Protein AF-G2E6Z0-F1 (afdb_monomer)

Foldseek 3Di:
DFEFEFQADLVLLQVLQQVQLVLLVDPVLVVLLVVLLVLLQVVLVVVCVVVPVPDRPCVLLVVLVVVLCQFFVDWAKYWYAYLAPRDIDIDGRGTRNLRVLRRVLRCVLSVVLVVLCVVLVHPPCSHQNFLNLLVLLLLLLLCQLDCVSLDCLCVLDAFFGLLVLLLQLLQFFLVVCQVVCPPNRHPVQLQQDAFPCSNRAGPDQPTWTWGGNYNDIDIDGSNVSVVVSVVCCLPGNQLSSLVSSCVVSVHDSVCSQVSNQVSCCLQQVDRFRSSRLSSLSNCLNSNLSSVLVNCVVVPVNVVSVVSVLVSLLLSLLSVDDQQVLSVVVRVVLSVVSSVLSSCVSVLSSLSSSGPRSVVVVVVSSLSSNLSSQLSNQSSVLSSVLSVVSNVQSVCCCPPVVRDPPGNNVVVSNSVSSSVSSVVSSLSSVCSSLVSVCVSVVDPVSVVVNVVSVPPPPDPPSCVVRNDPPDPPPPPDPDPQWDQDPQFGIFGVPLLVVFDKDFLLVVLVVLLVVLVVLLVVLLVVLLVLLLVLLCVLCVVVVHHSLVSLLVLADDPPDFQLLVLLLVVLVVLCVVPVVQPDDSRNSSSLLSSLLSNAQADPVSLQVQLVVQLVVCCVPVVGDSVSSSVSSSVSSCCSHPVPVSSLSNSLRQLVCLQVPVCCSVCVRGDPVSSVVSNVSSVSSNVSVVSSVVSVVSNVVQDNGDMDTLRSQLSLCVVDVVLLVLLVVLCVVLVNQVVLQVQLVVCVVVRGHVDSSSSSSSSSLCLLCVVDDDPSSVVDDPVSSVVSNVSSVQSVCVSVVHHDDPDPPPVVCVPVPDDPPPPPVVVVVVVVVDDDCVVVVVVVVVPDDDDDDDDDDDDDDDDDPDVVCVVVVVVVCVVVVLLQLLVQLVVLLVVLLVVLVVVLPDDDPPVCPVPLLQPQVVVCLVPPPLCVVVPPPPCNQLLSQLQVQLSVCVVVVHDLVNSNVSSQVSLVHPVSSVVSQLVVLVSVLVVCVPLQDDPLLNQLLSQLLVCSNSVHDRDPSNVVSLVVQCVVSPPSSNSLSSLSSVCSRDPDCVSSSSVNSSNVSHRPDDNDDDDDDDDDDDDQPFDAAPDQQPDDALLSLVLCLQLRLPQSNFFFDWDPRSPDDPDDQQADFQLVLLVVLVVCVVVVVQGRQGGSNRQGNVLSVVLCVVVVHPSRHGSHSVVVSVSVVVLLVVLPVVCVLVVVDALLSSLLSSLVVRLLGANHQVQFGPCVVPGNRGHVDGPVSSSVSSVCSSVRPDPDRD

InterPro domains:
  IPR012931 TraG, N-terminal, Proteobacteria [PF07916] (3-459)
  IPR023346 Lysozyme-like domain superfamily [SSF53955] (1093-1228)

Structure (mmCIF, N/CA/C/O backbone):
data_AF-G2E6Z0-F1
#
_entry.id   AF-G2E6Z0-F1
#
loop_
_atom_site.group_PDB
_atom_site.id
_atom_site.type_symbol
_atom_site.label_atom_id
_atom_site.label_alt_id
_atom_site.label_comp_id
_atom_site.label_asym_id
_atom_site.label_entity_id
_atom_site.label_seq_id
_atom_site.pdbx_PDB_ins_code
_atom_site.Cartn_x
_atom_site.Cartn_y
_atom_site.Cartn_z
_atom_site.occupancy
_atom_site.B_iso_or_equiv
_atom_sit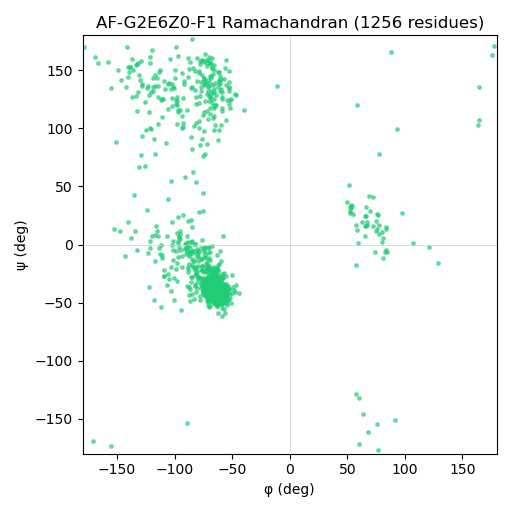e.auth_seq_id
_atom_site.auth_comp_id
_atom_site.auth_asym_id
_atom_site.auth_atom_id
_atom_site.pdbx_PDB_model_num
ATOM 1 N N . MET A 1 1 ? -54.709 -9.216 -14.611 1.00 64.19 1 MET A N 1
ATOM 2 C CA . MET A 1 1 ? -53.395 -9.670 -15.100 1.00 64.19 1 MET A CA 1
ATOM 3 C C . MET A 1 1 ? -52.428 -8.536 -14.839 1.00 64.19 1 MET A C 1
ATOM 5 O O . MET A 1 1 ? -52.782 -7.408 -15.163 1.00 64.19 1 MET A O 1
ATOM 9 N N . TRP A 1 2 ? -51.308 -8.805 -14.174 1.00 82.50 2 TRP A N 1
ATOM 10 C CA . TRP A 1 2 ? -50.326 -7.786 -13.785 1.00 82.50 2 TRP A CA 1
ATOM 11 C C . TRP A 1 2 ? -48.998 -8.072 -14.478 1.00 82.50 2 TRP A C 1
ATOM 13 O O . TRP A 1 2 ? -48.594 -9.230 -14.524 1.00 82.50 2 TRP A O 1
ATOM 23 N N . THR A 1 3 ? -48.339 -7.047 -15.016 1.00 82.56 3 THR A N 1
ATOM 24 C CA . THR A 1 3 ? -47.023 -7.178 -15.656 1.00 82.56 3 THR A CA 1
ATOM 25 C C . THR A 1 3 ? -45.925 -6.725 -14.706 1.00 82.56 3 THR A C 1
ATOM 27 O O . THR A 1 3 ? -46.051 -5.700 -14.029 1.00 82.56 3 THR A O 1
ATOM 30 N N . LEU A 1 4 ? -44.861 -7.510 -14.634 1.00 82.25 4 LEU A N 1
ATOM 31 C CA . LEU A 1 4 ? -43.691 -7.262 -13.812 1.00 82.25 4 LEU A CA 1
ATOM 32 C C . LEU A 1 4 ? -42.463 -7.299 -14.717 1.00 82.25 4 LEU A C 1
ATOM 34 O O . LEU A 1 4 ? -42.218 -8.298 -15.389 1.00 82.25 4 LEU A O 1
ATOM 38 N N . TYR A 1 5 ? -41.697 -6.213 -14.722 1.00 80.94 5 TYR A N 1
ATOM 39 C CA . TYR A 1 5 ? -40.442 -6.139 -15.466 1.00 80.94 5 TYR A CA 1
ATOM 40 C C . TYR A 1 5 ? -39.302 -6.628 -14.582 1.00 80.94 5 TYR A C 1
ATOM 42 O O . TYR A 1 5 ? -39.030 -6.005 -13.560 1.00 80.94 5 TYR A O 1
ATOM 50 N N . SER A 1 6 ? -38.665 -7.736 -14.963 1.00 76.69 6 SER A N 1
ATOM 51 C CA . SER A 1 6 ? -37.498 -8.258 -14.256 1.00 76.69 6 SER A CA 1
ATOM 52 C C . SER A 1 6 ? -36.219 -7.724 -14.875 1.00 76.69 6 SER A C 1
ATOM 54 O O . SER A 1 6 ? -35.979 -7.859 -16.075 1.00 76.69 6 SER A O 1
ATOM 56 N N . ILE A 1 7 ? -35.384 -7.126 -14.034 1.00 70.19 7 ILE A N 1
ATOM 57 C CA . ILE A 1 7 ? -34.062 -6.611 -14.411 1.00 70.19 7 ILE A CA 1
ATOM 58 C C . ILE A 1 7 ? -33.055 -7.777 -14.460 1.00 70.19 7 ILE A C 1
ATOM 60 O O . ILE A 1 7 ? -32.068 -7.750 -15.199 1.00 70.19 7 ILE A O 1
ATOM 64 N N . GLY A 1 8 ? -33.310 -8.816 -13.665 1.00 71.06 8 GLY A N 1
ATOM 65 C CA . GLY A 1 8 ? -32.490 -10.012 -13.556 1.00 71.06 8 GLY A CA 1
ATOM 66 C C . GLY A 1 8 ? -32.838 -11.146 -14.518 1.00 71.06 8 GLY A C 1
ATOM 67 O O . GLY A 1 8 ? -33.362 -10.932 -15.609 1.00 71.06 8 GLY A O 1
ATOM 68 N N . ASP A 1 9 ? -32.513 -12.375 -14.107 1.00 78.69 9 ASP A N 1
ATOM 69 C CA . ASP A 1 9 ? -32.964 -13.587 -14.794 1.00 78.69 9 ASP A CA 1
ATOM 70 C C . ASP A 1 9 ? -34.459 -13.845 -14.500 1.00 78.69 9 ASP A C 1
ATOM 72 O O . ASP A 1 9 ? -34.815 -14.170 -13.359 1.00 78.69 9 ASP A O 1
ATOM 76 N N . PRO A 1 10 ? -35.350 -13.761 -15.508 1.00 79.88 10 PRO A N 1
ATOM 77 C CA . PRO A 1 10 ? -36.779 -13.988 -15.314 1.00 79.88 10 PRO A CA 1
ATOM 78 C C . PRO A 1 10 ? -37.111 -15.427 -14.885 1.00 79.88 10 PRO A C 1
ATOM 80 O O . PRO A 1 10 ? -38.163 -15.648 -14.285 1.00 79.88 10 PRO A O 1
ATOM 83 N N . ALA A 1 11 ? -36.235 -16.408 -15.145 1.00 84.31 11 ALA A N 1
ATOM 84 C CA . ALA A 1 11 ? -36.437 -17.789 -14.701 1.00 84.31 11 ALA A CA 1
ATOM 85 C C . ALA A 1 11 ? -36.284 -17.942 -13.178 1.00 84.31 11 ALA A C 1
ATOM 87 O O . ALA A 1 11 ? -37.001 -18.725 -12.553 1.00 84.31 11 ALA A O 1
ATOM 88 N N . PHE A 1 12 ? -35.387 -17.172 -12.558 1.00 84.69 12 PHE A N 1
ATOM 89 C CA . PHE A 1 12 ? -35.241 -17.154 -11.103 1.00 84.69 12 PHE A CA 1
ATOM 90 C C . PHE A 1 12 ? -36.498 -16.592 -10.431 1.00 84.69 12 PHE A C 1
ATOM 92 O O . PHE A 1 12 ? -37.027 -17.180 -9.484 1.00 84.69 12 PHE A O 1
ATOM 99 N N . LEU A 1 13 ? -37.024 -15.486 -10.959 1.00 85.19 13 LEU A N 1
ATOM 100 C CA . LEU A 1 13 ? -38.205 -14.838 -10.401 1.00 85.19 13 LEU A CA 1
ATOM 101 C C . LEU A 1 13 ? -39.466 -15.707 -10.522 1.00 85.19 13 LEU A C 1
ATOM 103 O O . LEU A 1 13 ? -40.285 -15.748 -9.602 1.00 85.19 13 LEU A O 1
ATOM 107 N N . GLU A 1 14 ? -39.590 -16.450 -11.622 1.00 88.12 14 GLU A N 1
ATOM 108 C CA . GLU A 1 14 ? -40.631 -17.462 -11.808 1.00 88.12 14 GLU A CA 1
ATOM 109 C C . GLU A 1 14 ? -40.604 -18.509 -10.683 1.00 88.12 14 GLU A C 1
ATOM 111 O O . GLU A 1 14 ? -41.640 -18.796 -10.080 1.00 88.12 14 GLU A O 1
ATOM 116 N N . GLN A 1 15 ? -39.428 -19.056 -10.353 1.00 89.38 15 GLN A N 1
ATOM 117 C CA . GLN A 1 15 ? -39.298 -20.048 -9.280 1.00 89.38 15 GLN A CA 1
ATOM 118 C C . GLN A 1 15 ? -39.690 -19.473 -7.915 1.00 89.38 15 GLN A C 1
ATOM 120 O O . GLN A 1 15 ? -40.406 -20.128 -7.154 1.00 89.38 15 GLN A O 1
ATOM 125 N N . VAL A 1 16 ? -39.274 -18.239 -7.618 1.00 88.12 16 VAL A N 1
ATOM 126 C CA . VAL A 1 16 ? -39.626 -17.563 -6.363 1.00 88.12 16 VAL A CA 1
ATOM 127 C C . VAL A 1 16 ? -41.135 -17.343 -6.259 1.00 88.12 16 VAL A C 1
ATOM 129 O O . VAL A 1 16 ? -41.735 -17.686 -5.240 1.00 88.12 16 VAL A O 1
ATOM 132 N N . LEU A 1 17 ? -41.778 -16.810 -7.301 1.00 88.44 17 LEU A N 1
ATOM 133 C CA . LEU A 1 17 ? -43.220 -16.547 -7.282 1.00 88.44 17 LEU A CA 1
ATOM 134 C C . LEU A 1 17 ? -44.043 -17.839 -7.216 1.00 88.44 17 LEU A C 1
ATOM 136 O O . LEU A 1 17 ? -45.040 -17.880 -6.495 1.00 88.44 17 LEU A O 1
ATOM 140 N N . ASN A 1 18 ? -43.593 -18.910 -7.874 1.00 88.75 18 ASN A N 1
ATOM 141 C CA . ASN A 1 18 ? -44.190 -20.240 -7.742 1.00 88.75 18 ASN A CA 1
ATOM 142 C C . ASN A 1 18 ? -44.084 -20.779 -6.305 1.00 88.75 18 ASN A C 1
ATOM 144 O O . ASN A 1 18 ? -45.065 -21.288 -5.761 1.00 88.75 18 ASN A O 1
ATOM 148 N N . ALA A 1 19 ? -42.924 -20.632 -5.656 1.00 87.69 19 ALA A N 1
ATOM 149 C CA . ALA A 1 19 ? -42.737 -21.024 -4.258 1.00 87.69 19 ALA A CA 1
ATOM 150 C C . ALA A 1 19 ? -43.649 -20.232 -3.307 1.00 87.69 19 ALA A C 1
ATOM 152 O O . ALA A 1 19 ? -44.277 -20.806 -2.416 1.00 87.69 19 ALA A O 1
ATOM 153 N N . VAL A 1 20 ? -43.785 -18.924 -3.535 1.00 87.12 20 VAL A N 1
ATOM 154 C CA . VAL A 1 20 ? -44.699 -18.062 -2.776 1.00 87.12 20 VAL A CA 1
ATOM 155 C C . VAL A 1 20 ? -46.153 -18.498 -2.985 1.00 87.12 20 VAL A C 1
ATOM 157 O O . VAL A 1 20 ? -46.876 -18.688 -2.007 1.00 87.12 20 VAL A O 1
ATOM 160 N N . ALA A 1 21 ? -46.583 -18.725 -4.228 1.00 87.12 21 ALA A N 1
ATOM 161 C CA . ALA A 1 21 ? -47.937 -19.184 -4.540 1.00 87.12 21 ALA A CA 1
ATOM 162 C C . ALA A 1 21 ? -48.273 -20.522 -3.853 1.00 87.12 21 ALA A C 1
ATOM 164 O O . ALA A 1 21 ? -49.363 -20.673 -3.291 1.00 87.12 21 ALA A O 1
ATOM 165 N N . MET A 1 22 ? -47.322 -21.465 -3.824 1.00 86.56 22 MET A N 1
ATOM 166 C CA . MET A 1 22 ? -47.464 -22.734 -3.103 1.00 86.56 22 MET A CA 1
ATOM 167 C C . MET A 1 22 ? -47.625 -22.527 -1.593 1.00 86.56 22 MET A C 1
ATOM 169 O O . MET A 1 22 ? -48.497 -23.137 -0.975 1.00 86.56 22 MET A O 1
ATOM 173 N N . LEU A 1 23 ? -46.837 -21.633 -0.994 1.00 85.69 23 LEU A N 1
ATOM 174 C CA . LEU A 1 23 ? -46.850 -21.406 0.450 1.00 85.69 23 LEU A CA 1
ATOM 175 C C . LEU A 1 23 ? -48.152 -20.743 0.931 1.00 85.69 23 LEU A C 1
ATOM 177 O O . LEU A 1 23 ? -48.728 -21.170 1.928 1.00 85.69 23 LEU A O 1
ATOM 181 N N . PHE A 1 24 ? -48.683 -19.776 0.176 1.00 83.75 24 PHE A N 1
ATOM 182 C CA . PHE A 1 24 ? -50.005 -19.179 0.429 1.00 83.75 24 PHE A CA 1
ATOM 183 C C . PHE A 1 24 ? -51.179 -20.115 0.077 1.00 83.75 24 PHE A C 1
ATOM 185 O O . PHE A 1 24 ? -52.331 -19.830 0.411 1.00 83.75 24 PHE A O 1
ATOM 192 N N . GLY A 1 25 ? -50.918 -21.224 -0.621 1.00 79.94 25 GLY A N 1
ATOM 193 C CA . GLY A 1 25 ? -51.887 -22.289 -0.879 1.00 79.94 25 GLY A CA 1
ATOM 194 C C . GLY A 1 25 ? -52.025 -23.305 0.258 1.00 79.94 25 GLY A C 1
ATOM 195 O O . GLY A 1 25 ? -52.993 -24.060 0.253 1.00 79.94 25 GLY A O 1
ATOM 196 N N . ALA A 1 26 ? -51.096 -23.332 1.218 1.00 85.56 26 ALA A N 1
ATOM 197 C CA . ALA A 1 26 ? -51.071 -24.327 2.284 1.00 85.56 26 ALA A CA 1
ATOM 198 C C . ALA A 1 26 ? -51.949 -23.938 3.490 1.00 85.56 26 ALA A C 1
ATOM 200 O O . ALA A 1 26 ? -51.842 -22.836 4.029 1.00 85.56 26 ALA A O 1
ATOM 201 N N . ASP A 1 27 ? -52.739 -24.886 4.008 1.00 79.75 27 ASP A N 1
ATOM 202 C CA . ASP A 1 27 ? -53.566 -24.688 5.215 1.00 79.75 27 ASP A CA 1
ATOM 203 C C . ASP A 1 27 ? -52.736 -24.340 6.465 1.00 79.75 27 ASP A C 1
ATOM 205 O O . ASP A 1 27 ? -53.200 -23.647 7.377 1.00 79.75 27 ASP A O 1
ATOM 209 N N . SER A 1 28 ? -51.483 -24.803 6.517 1.00 84.12 28 SER A N 1
ATOM 210 C CA . SER A 1 28 ? -50.526 -24.473 7.578 1.00 84.12 28 SER A CA 1
ATOM 211 C C . SER A 1 28 ? -50.201 -22.979 7.627 1.00 84.12 28 SER A C 1
ATOM 213 O O . SER A 1 28 ? -49.977 -22.439 8.711 1.00 84.12 28 SER A O 1
ATOM 215 N N . PHE A 1 29 ? -50.237 -22.291 6.486 1.00 84.25 29 PHE A N 1
ATOM 216 C CA . PHE A 1 29 ? -49.944 -20.867 6.407 1.00 84.25 29 PHE A CA 1
ATOM 217 C C . PHE A 1 29 ? -51.067 -20.008 7.002 1.00 84.25 29 PHE A C 1
ATOM 219 O O . PHE A 1 29 ? -50.801 -19.050 7.727 1.00 84.25 29 PHE A O 1
ATOM 226 N N . VAL A 1 30 ? -52.332 -20.393 6.802 1.00 84.25 30 VAL A N 1
ATOM 227 C CA . VAL A 1 30 ? -53.477 -19.721 7.445 1.00 84.25 30 VAL A CA 1
ATOM 228 C C . VAL A 1 30 ? -53.376 -19.823 8.973 1.00 84.25 30 VAL A C 1
ATOM 230 O O . VAL A 1 30 ? -53.622 -18.847 9.683 1.00 84.25 30 VAL A O 1
ATOM 233 N N . ARG A 1 31 ? -52.935 -20.978 9.496 1.00 86.88 31 ARG A N 1
ATOM 234 C CA . ARG A 1 31 ? -52.672 -21.158 10.937 1.00 86.88 31 ARG A CA 1
ATOM 235 C C . ARG A 1 31 ? -51.511 -20.291 11.420 1.00 86.88 31 ARG A C 1
ATOM 237 O O . ARG A 1 31 ? -51.612 -19.695 12.488 1.00 86.88 31 ARG A O 1
ATOM 244 N N . PHE A 1 32 ? -50.442 -20.191 10.631 1.00 86.94 32 PHE A N 1
ATOM 245 C CA . PHE A 1 32 ? -49.293 -19.337 10.933 1.00 86.94 32 PHE A CA 1
ATOM 246 C C . PHE A 1 32 ? -49.691 -17.859 11.062 1.00 86.94 32 PHE A C 1
ATOM 248 O O . PHE A 1 32 ? -49.356 -17.213 12.054 1.00 86.94 32 PHE A O 1
ATOM 255 N N . VAL A 1 33 ? -50.493 -17.337 10.131 1.00 87.19 33 VAL A N 1
ATOM 256 C CA . VAL A 1 33 ? -51.030 -15.969 10.230 1.00 87.19 33 VAL A CA 1
ATOM 257 C C . VAL A 1 33 ? -51.982 -15.822 11.424 1.00 87.19 33 VAL A C 1
ATOM 259 O O . VAL A 1 33 ? -51.942 -14.808 12.123 1.00 87.19 33 VAL A O 1
ATOM 262 N N . GLY A 1 34 ? -52.798 -16.840 11.716 1.00 86.94 34 GLY A N 1
ATOM 263 C CA . GLY A 1 34 ? -53.671 -16.864 12.894 1.00 86.94 34 GLY A CA 1
ATOM 264 C C . GLY A 1 34 ? -52.910 -16.721 14.219 1.00 86.94 34 GLY A C 1
ATOM 265 O O . GLY A 1 34 ? -53.348 -15.985 15.104 1.00 86.94 34 GLY A O 1
ATOM 266 N N . ILE A 1 35 ? -51.732 -17.344 14.335 1.00 89.00 35 ILE A N 1
ATOM 267 C CA . ILE A 1 35 ? -50.822 -17.152 15.478 1.00 89.00 35 ILE A CA 1
ATOM 268 C C . ILE A 1 35 ? -50.348 -15.694 15.549 1.00 89.00 35 ILE A C 1
ATOM 270 O O . ILE A 1 35 ? -50.315 -15.116 16.634 1.00 89.00 35 ILE A O 1
ATOM 274 N N . GLY A 1 36 ? -50.049 -15.070 14.407 1.00 87.12 36 GLY A N 1
ATOM 275 C CA . GLY A 1 36 ? -49.697 -13.649 14.332 1.00 87.12 36 GLY A CA 1
ATOM 276 C C . GLY A 1 36 ? -50.788 -12.734 14.896 1.00 87.12 36 GLY A C 1
ATOM 277 O O . GLY A 1 36 ? -50.489 -11.864 15.710 1.00 87.12 36 GLY A O 1
ATOM 278 N N . PHE A 1 37 ? -52.060 -12.979 14.562 1.00 89.38 37 PHE A N 1
ATOM 279 C CA . PHE A 1 37 ? -53.188 -12.212 15.113 1.00 89.38 37 PHE A CA 1
ATOM 280 C C . PHE A 1 37 ? -53.368 -12.427 16.621 1.00 89.38 37 PHE A C 1
ATOM 282 O O . PHE A 1 37 ? -53.699 -11.486 17.350 1.00 89.38 37 PHE A O 1
ATOM 289 N N . LEU A 1 38 ? -53.115 -13.644 17.111 1.00 89.62 38 LEU A N 1
ATOM 290 C CA . LEU A 1 38 ? -53.145 -13.947 18.541 1.00 89.62 38 LEU A CA 1
ATOM 291 C C . LEU A 1 38 ? -52.044 -13.184 19.292 1.00 89.62 38 LEU A C 1
ATOM 293 O O . LEU A 1 38 ? -52.326 -12.523 20.291 1.00 89.62 38 LEU A O 1
ATOM 297 N N . ILE A 1 39 ? -50.814 -13.194 18.772 1.00 89.56 39 ILE A N 1
ATOM 298 C CA . ILE A 1 39 ? -49.686 -12.440 19.337 1.00 89.56 39 ILE A CA 1
ATOM 299 C C . ILE A 1 39 ? -49.953 -10.931 19.271 1.00 89.56 39 ILE A C 1
ATOM 301 O O . ILE A 1 39 ? -49.763 -10.234 20.266 1.00 89.56 39 ILE A O 1
ATOM 305 N N . GLY A 1 40 ? -50.455 -10.420 18.143 1.00 85.81 40 GLY A N 1
ATOM 306 C CA . GLY A 1 40 ? -50.828 -9.011 17.993 1.00 85.81 40 GLY A CA 1
ATOM 307 C C . GLY A 1 40 ? -51.867 -8.568 19.026 1.00 85.81 40 GLY A C 1
ATOM 308 O O . GLY A 1 40 ? -51.748 -7.493 19.615 1.00 85.81 40 GLY A O 1
ATOM 309 N N . THR A 1 41 ? -52.841 -9.432 19.326 1.00 86.06 41 THR A N 1
ATOM 310 C CA . THR A 1 41 ? -53.843 -9.178 20.372 1.00 86.06 41 THR A CA 1
ATOM 311 C C . THR A 1 41 ? -53.198 -9.093 21.759 1.00 86.06 41 THR A C 1
ATOM 313 O O . THR A 1 41 ? -53.505 -8.174 22.520 1.00 86.06 41 THR A O 1
ATOM 316 N N . LEU A 1 42 ? -52.265 -9.999 22.078 1.00 86.50 42 LEU A N 1
ATOM 317 C CA . LEU A 1 42 ? -51.532 -9.997 23.351 1.00 86.50 42 LEU A CA 1
ATOM 318 C C . LEU A 1 42 ? -50.651 -8.751 23.518 1.00 86.50 42 LEU A C 1
ATOM 320 O O . LEU A 1 42 ? -50.643 -8.153 24.593 1.00 86.50 42 LEU A O 1
ATOM 324 N N . ILE A 1 43 ? -49.956 -8.321 22.460 1.00 85.38 43 ILE A N 1
ATOM 325 C CA . ILE A 1 43 ? -49.115 -7.114 22.481 1.00 85.38 43 ILE A CA 1
ATOM 326 C C . ILE A 1 43 ? -49.964 -5.873 22.777 1.00 85.38 43 ILE A C 1
ATOM 328 O O . ILE A 1 43 ? -49.604 -5.076 23.643 1.00 85.38 43 ILE A O 1
ATOM 332 N N . ILE A 1 44 ? -51.108 -5.717 22.103 1.00 82.81 44 ILE A N 1
ATOM 333 C CA . ILE A 1 44 ? -52.009 -4.574 22.322 1.00 82.81 44 ILE A CA 1
ATOM 334 C C . ILE A 1 44 ? -52.600 -4.607 23.739 1.00 82.81 44 ILE A C 1
ATOM 336 O O . ILE A 1 44 ? -52.702 -3.560 24.381 1.00 82.81 44 ILE A O 1
ATOM 340 N N . ALA A 1 45 ? -52.949 -5.791 24.252 1.00 80.94 45 ALA A N 1
ATOM 341 C CA . ALA A 1 45 ? -53.438 -5.949 25.620 1.00 80.94 45 ALA A CA 1
ATOM 342 C C . ALA A 1 45 ? -52.374 -5.551 26.661 1.00 80.94 45 ALA A C 1
ATOM 344 O O . ALA A 1 45 ? -52.673 -4.814 27.601 1.00 80.94 45 ALA A O 1
ATOM 345 N N . PHE A 1 46 ? -51.121 -5.974 26.466 1.00 82.19 46 PHE A N 1
ATOM 346 C CA . PHE A 1 46 ? -50.007 -5.655 27.362 1.00 82.19 46 PHE A CA 1
ATOM 347 C C . PHE A 1 46 ? -49.612 -4.170 27.311 1.00 82.19 46 PHE A C 1
ATOM 349 O O . PHE A 1 46 ? -49.398 -3.547 28.348 1.00 82.19 46 PHE A O 1
ATOM 356 N N . GLN A 1 47 ? -49.591 -3.561 26.121 1.00 78.69 47 GLN A N 1
ATOM 357 C CA . GLN A 1 47 ? -49.360 -2.119 25.968 1.00 78.69 47 GLN A CA 1
ATOM 358 C C . GLN A 1 47 ? -50.472 -1.284 26.615 1.00 78.69 47 GLN A C 1
ATOM 360 O O . GLN A 1 47 ? -50.181 -0.274 27.254 1.00 78.69 47 GLN A O 1
ATOM 365 N N . GLY A 1 48 ? -51.731 -1.723 26.506 1.00 74.06 48 GLY A N 1
ATOM 366 C CA . GLY A 1 48 ? -52.861 -1.088 27.186 1.00 74.06 48 GLY A CA 1
ATOM 367 C C . GLY A 1 48 ? -52.739 -1.129 28.714 1.00 74.06 48 GLY A C 1
ATOM 368 O O . GLY A 1 48 ? -53.069 -0.150 29.380 1.00 74.06 48 GLY A O 1
ATOM 369 N N . LEU A 1 49 ? -52.204 -2.223 29.267 1.00 79.88 49 LEU A N 1
ATOM 370 C CA . LEU A 1 49 ? -51.888 -2.359 30.695 1.00 79.88 49 LEU A CA 1
ATOM 371 C C . LEU A 1 49 ? -50.762 -1.411 31.137 1.00 79.88 49 LEU A C 1
ATOM 373 O O . LEU A 1 49 ? -50.914 -0.712 32.136 1.00 79.88 49 LEU A O 1
ATOM 377 N N . LEU A 1 50 ? -49.665 -1.339 30.376 1.00 77.81 50 LEU A N 1
ATOM 378 C CA . LEU A 1 50 ? -48.516 -0.477 30.693 1.00 77.81 50 LEU A CA 1
ATOM 379 C C . LEU A 1 50 ? -48.825 1.024 30.585 1.00 77.81 50 LEU A C 1
ATOM 381 O O . LEU A 1 50 ? -48.227 1.824 31.297 1.00 77.81 50 LEU A O 1
ATOM 385 N N . GLN A 1 51 ? -49.770 1.419 29.730 1.00 75.44 51 GLN A N 1
ATOM 386 C CA . GLN A 1 51 ? -50.192 2.816 29.554 1.00 75.44 51 GLN A CA 1
ATOM 387 C C . GLN A 1 51 ? -51.321 3.238 30.517 1.00 75.44 51 GLN A C 1
ATOM 389 O O . GLN A 1 51 ? -52.030 4.212 30.267 1.00 75.44 51 GLN A O 1
ATOM 394 N N . GLY A 1 52 ? -51.509 2.513 31.626 1.00 64.50 52 GLY A N 1
ATOM 395 C CA . GLY A 1 52 ? -52.460 2.885 32.679 1.00 64.50 52 GLY A CA 1
ATOM 396 C C . GLY A 1 52 ? -53.928 2.601 32.346 1.00 64.50 52 GLY A C 1
ATOM 397 O O . GLY A 1 52 ? -54.808 3.267 32.884 1.00 64.50 52 GLY A O 1
ATOM 398 N N . ALA A 1 53 ? -54.200 1.636 31.459 1.00 62.44 53 ALA A N 1
ATOM 399 C CA . ALA A 1 53 ? -55.537 1.136 31.111 1.00 62.44 53 ALA A CA 1
ATOM 400 C C . ALA A 1 53 ? -56.540 2.181 30.575 1.00 62.44 53 ALA A C 1
ATOM 402 O O . ALA A 1 53 ? -57.739 1.910 30.531 1.00 62.44 53 ALA A O 1
ATOM 403 N N . GLN A 1 54 ? -56.086 3.359 30.129 1.00 60.50 54 GLN A N 1
ATOM 404 C CA . GLN A 1 54 ? -57.008 4.436 29.751 1.00 60.50 54 GLN A CA 1
ATOM 405 C C . GLN A 1 54 ? -57.727 4.199 28.411 1.00 60.50 54 GLN A C 1
ATOM 407 O O . GLN A 1 54 ? -58.866 4.632 28.274 1.00 60.50 54 GLN A O 1
ATOM 412 N N . THR A 1 55 ? -57.135 3.476 27.444 1.00 59.62 55 THR A N 1
ATOM 413 C CA . THR A 1 55 ? -57.841 2.986 26.236 1.00 59.62 55 THR A CA 1
ATOM 414 C C . THR A 1 55 ? -57.167 1.738 25.643 1.00 59.62 55 THR A C 1
ATOM 416 O O . THR A 1 55 ? -55.951 1.713 25.466 1.00 59.62 55 THR A O 1
ATOM 419 N N . ILE A 1 56 ? -57.938 0.708 25.270 1.00 64.56 56 ILE A N 1
ATOM 420 C CA . ILE A 1 56 ? -57.433 -0.421 24.465 1.00 64.56 56 ILE A CA 1
ATOM 421 C C . ILE A 1 56 ? -57.780 -0.158 22.995 1.00 64.56 56 ILE A C 1
ATOM 423 O O . ILE A 1 56 ? -58.950 -0.119 22.612 1.00 64.56 56 ILE A O 1
ATOM 427 N N . ARG A 1 57 ? -56.771 0.044 22.138 1.00 67.88 57 ARG A N 1
ATOM 428 C CA . ARG A 1 57 ? -56.961 0.424 20.723 1.00 67.88 57 ARG A CA 1
ATOM 429 C C . ARG A 1 57 ? -57.219 -0.790 19.813 1.00 67.88 57 ARG A C 1
ATOM 431 O O . ARG A 1 57 ? -56.475 -1.017 18.861 1.00 67.88 57 ARG A O 1
ATOM 438 N N . PHE A 1 58 ? -58.314 -1.523 20.039 1.00 72.56 58 PHE A N 1
ATOM 439 C CA . PHE A 1 58 ? -58.733 -2.662 19.190 1.00 72.56 58 PHE A CA 1
ATOM 440 C C . PHE A 1 58 ? -58.938 -2.296 17.710 1.00 72.56 58 PHE A C 1
ATOM 442 O O . PHE A 1 58 ? -58.769 -3.137 16.828 1.00 72.56 58 PHE A O 1
ATOM 449 N N . GLN A 1 59 ? -59.220 -1.021 17.430 1.00 79.31 59 GLN A N 1
ATOM 450 C CA . GLN A 1 59 ? -59.277 -0.453 16.080 1.00 79.31 59 GLN A CA 1
ATOM 451 C C . GLN A 1 59 ? -58.048 -0.801 15.218 1.00 79.31 59 GLN A C 1
ATOM 453 O O . GLN A 1 59 ? -58.197 -1.086 14.034 1.00 79.31 59 GLN A O 1
ATOM 458 N N . GLY A 1 60 ? -56.843 -0.855 15.801 1.00 76.69 60 GLY A N 1
ATOM 459 C CA . GLY A 1 60 ? -55.620 -1.184 15.059 1.00 76.69 60 GLY A CA 1
ATOM 460 C C . GLY A 1 60 ? -55.568 -2.635 14.570 1.00 76.69 60 GLY A C 1
ATOM 461 O O . GLY A 1 60 ? -54.988 -2.918 13.522 1.00 76.69 60 GLY A O 1
ATOM 462 N N . LEU A 1 61 ? -56.215 -3.549 15.294 1.00 81.44 61 LEU A N 1
ATOM 463 C CA . LEU A 1 61 ? -56.266 -4.969 14.949 1.00 81.44 61 LEU A CA 1
ATOM 464 C C . LEU A 1 61 ? -57.347 -5.249 13.892 1.00 81.44 61 LEU A C 1
ATOM 466 O O . LEU A 1 61 ? -57.115 -6.034 12.977 1.00 81.44 61 LEU A O 1
ATOM 470 N N . LEU A 1 62 ? -58.470 -4.520 13.940 1.00 85.44 62 LEU A N 1
ATOM 471 C CA . LEU A 1 62 ? -59.486 -4.532 12.880 1.00 85.44 62 LEU A CA 1
ATOM 472 C C . LEU A 1 62 ? -58.906 -4.050 11.539 1.00 85.44 62 LEU A C 1
ATOM 474 O O . LEU A 1 62 ? -59.085 -4.706 10.517 1.00 85.44 62 LEU A O 1
ATOM 478 N N . VAL A 1 63 ? -58.163 -2.937 11.547 1.00 86.31 63 VAL A N 1
ATOM 479 C CA . VAL A 1 63 ? -57.487 -2.414 10.345 1.00 86.31 63 VAL A CA 1
ATOM 480 C C . VAL A 1 63 ? -56.498 -3.438 9.783 1.00 86.31 63 VAL A C 1
ATOM 482 O O . VAL A 1 63 ? -56.459 -3.663 8.577 1.00 86.31 63 VAL A O 1
ATOM 485 N N . SER A 1 64 ? -55.751 -4.113 10.656 1.00 84.94 64 SER A N 1
ATOM 486 C CA . SER A 1 64 ? -54.803 -5.163 10.269 1.00 84.94 64 SER A CA 1
ATOM 487 C C . SER A 1 64 ? -55.494 -6.379 9.643 1.00 84.94 64 SER A C 1
ATOM 489 O O . SER A 1 64 ? -55.029 -6.909 8.637 1.00 84.94 64 SER A O 1
ATOM 491 N N . PHE A 1 65 ? -56.644 -6.788 10.183 1.00 87.94 65 PHE A N 1
ATOM 492 C CA . PHE A 1 65 ? -57.449 -7.878 9.630 1.00 87.94 65 PHE A CA 1
ATOM 493 C C . PHE A 1 65 ? -58.015 -7.546 8.244 1.00 87.94 65 PHE A C 1
ATOM 495 O O . PHE A 1 65 ? -57.948 -8.373 7.331 1.00 87.94 65 PHE A O 1
ATOM 502 N N . ILE A 1 66 ? -58.522 -6.323 8.065 1.00 89.44 66 ILE A N 1
ATOM 503 C CA . ILE A 1 66 ? -59.016 -5.840 6.769 1.00 89.44 66 ILE A CA 1
ATOM 504 C C . ILE A 1 66 ? -57.871 -5.793 5.748 1.00 89.44 66 ILE A C 1
ATOM 506 O O . ILE A 1 66 ? -58.029 -6.293 4.636 1.00 89.44 66 ILE A O 1
ATOM 510 N N . LEU A 1 67 ? -56.706 -5.256 6.128 1.00 86.94 67 LEU A N 1
ATOM 511 C CA . LEU A 1 67 ? -55.527 -5.189 5.258 1.00 86.94 67 LEU A CA 1
ATOM 512 C C . LEU A 1 67 ? -55.032 -6.575 4.840 1.00 86.94 67 LEU A C 1
ATOM 514 O O . LEU A 1 67 ? -54.770 -6.793 3.659 1.00 86.94 67 LEU A O 1
ATOM 518 N N . TYR A 1 68 ? -54.947 -7.522 5.778 1.00 88.75 68 TYR A N 1
ATOM 519 C CA . TYR A 1 68 ? -54.578 -8.901 5.464 1.00 88.75 68 TYR A CA 1
ATOM 520 C C . TYR A 1 68 ? -55.568 -9.538 4.479 1.00 88.75 68 TYR A C 1
ATOM 522 O O . TYR A 1 68 ? -55.161 -10.102 3.461 1.00 88.75 68 TYR A O 1
ATOM 530 N N . SER A 1 69 ? -56.867 -9.386 4.749 1.00 88.00 69 SER A N 1
ATOM 531 C CA . SER A 1 69 ? -57.934 -9.955 3.923 1.00 88.00 69 SER A CA 1
ATOM 532 C C . SER A 1 69 ? -57.948 -9.375 2.508 1.00 88.00 69 SER A C 1
ATOM 534 O O . SER A 1 69 ? -58.249 -10.082 1.553 1.00 88.00 69 SER A O 1
ATOM 536 N N . LEU A 1 70 ? -57.597 -8.098 2.353 1.00 89.25 70 LEU A N 1
ATOM 537 C CA . LEU A 1 70 ? -57.593 -7.426 1.058 1.00 89.25 70 LEU A CA 1
ATOM 538 C C . LEU A 1 70 ? -56.325 -7.722 0.246 1.00 89.25 70 LEU A C 1
ATOM 540 O O . LEU A 1 70 ? -56.421 -7.934 -0.958 1.00 89.25 70 LEU A O 1
ATOM 544 N N . LEU A 1 71 ? -55.146 -7.755 0.878 1.00 86.06 71 LEU A N 1
ATOM 545 C CA . LEU A 1 71 ? -53.880 -7.952 0.163 1.00 86.06 71 LEU A CA 1
ATOM 546 C C . LEU A 1 71 ? -53.516 -9.428 -0.045 1.00 86.06 71 LEU A C 1
ATOM 548 O O . LEU A 1 71 ? -52.962 -9.763 -1.085 1.00 86.06 71 LEU A O 1
ATOM 552 N N . PHE A 1 72 ? -53.767 -10.316 0.914 1.00 86.94 72 PHE A N 1
ATOM 553 C CA . PHE A 1 72 ? -53.138 -11.647 0.908 1.00 86.94 72 PHE A CA 1
ATOM 554 C C . PHE A 1 72 ? -54.096 -12.811 0.634 1.00 86.94 72 PHE A C 1
ATOM 556 O O . PHE A 1 72 ? -53.634 -13.920 0.376 1.00 86.94 72 PHE A O 1
ATOM 563 N N . VAL A 1 73 ? -55.410 -12.575 0.656 1.00 84.94 73 VAL A N 1
ATOM 564 C CA . VAL A 1 73 ? -56.429 -13.594 0.347 1.00 84.94 73 VAL A CA 1
ATOM 565 C C . VAL A 1 73 ? -56.741 -13.695 -1.156 1.00 84.94 73 VAL A C 1
ATOM 567 O O . VAL A 1 73 ? -56.751 -14.817 -1.668 1.00 84.94 73 VAL A O 1
ATOM 570 N N . PRO A 1 74 ? -56.992 -12.597 -1.903 1.00 89.31 74 PRO A N 1
ATOM 571 C CA . PRO A 1 74 ? -57.240 -12.701 -3.340 1.00 89.31 74 PRO A CA 1
ATOM 572 C C . PRO A 1 74 ? -55.965 -13.093 -4.099 1.00 89.31 74 PRO A C 1
ATOM 574 O O . PRO A 1 74 ? -54.887 -12.555 -3.843 1.00 89.31 74 PRO A O 1
ATOM 577 N N . LYS A 1 75 ? -56.100 -14.019 -5.057 1.00 87.69 75 LYS A N 1
ATOM 578 C CA . LYS A 1 75 ? -55.005 -14.535 -5.895 1.00 87.69 75 LYS A CA 1
ATOM 579 C C . LYS A 1 75 ? -55.145 -14.039 -7.336 1.00 87.69 75 LYS A C 1
ATOM 581 O O . LYS A 1 75 ? -56.257 -13.976 -7.858 1.00 87.69 75 LYS A O 1
ATOM 586 N N . VAL A 1 76 ? -54.029 -13.700 -7.975 1.00 90.38 76 VAL A N 1
ATOM 587 C CA . VAL A 1 76 ? -53.951 -13.157 -9.339 1.00 90.38 76 VAL A CA 1
ATOM 588 C C . VAL A 1 76 ? -52.808 -13.795 -10.134 1.00 90.38 76 VAL A C 1
ATOM 590 O O . VAL A 1 76 ? -51.861 -14.324 -9.556 1.00 90.38 76 VAL A O 1
ATOM 593 N N . SER A 1 77 ? -52.891 -13.718 -11.463 1.00 89.06 77 SER A N 1
ATOM 594 C CA . SER A 1 77 ? -51.815 -14.122 -12.379 1.00 89.06 77 SER A CA 1
ATOM 595 C C . SER A 1 77 ? -50.901 -12.941 -12.727 1.00 89.06 77 SER A C 1
ATOM 597 O O . SER A 1 77 ? -51.390 -11.830 -12.997 1.00 89.06 77 SER A O 1
ATOM 599 N N . VAL A 1 78 ? -49.591 -13.199 -12.744 1.00 88.25 78 VAL A N 1
ATOM 600 C CA . VAL A 1 78 ? -48.518 -12.230 -13.015 1.00 88.25 78 VAL A CA 1
ATOM 601 C C . VAL A 1 78 ? -47.711 -12.673 -14.236 1.00 88.25 78 VAL A C 1
ATOM 603 O O . VAL A 1 78 ? -47.273 -13.819 -14.311 1.00 88.25 78 VAL A O 1
ATOM 606 N N . THR A 1 79 ? -47.492 -11.756 -15.176 1.00 88.75 79 THR A N 1
ATOM 607 C CA . THR A 1 79 ? -46.588 -11.934 -16.318 1.00 88.75 79 THR A CA 1
ATOM 608 C C . THR A 1 79 ? -45.258 -11.258 -16.010 1.00 88.75 79 THR A C 1
ATOM 610 O O . THR A 1 79 ? -45.234 -10.070 -15.704 1.00 88.75 79 THR A O 1
ATOM 613 N N . ILE A 1 80 ? -44.165 -12.006 -16.093 1.00 85.06 80 ILE A N 1
ATOM 614 C CA . ILE A 1 80 ? -42.791 -11.548 -15.905 1.00 85.06 80 ILE A CA 1
ATOM 615 C C . ILE A 1 80 ? -42.176 -11.315 -17.281 1.00 85.06 80 ILE A C 1
ATOM 617 O O . ILE A 1 80 ? -42.082 -12.252 -18.072 1.00 85.06 80 ILE A O 1
ATOM 621 N N . GLU A 1 81 ? -41.729 -10.096 -17.553 1.00 82.62 81 GLU A N 1
ATOM 622 C CA . GLU A 1 81 ? -41.012 -9.730 -18.775 1.00 82.62 81 GLU A CA 1
ATOM 623 C C . GLU A 1 81 ? -39.561 -9.390 -18.433 1.00 82.62 81 GLU A C 1
ATOM 625 O O . GLU A 1 81 ? -39.297 -8.541 -17.584 1.00 82.62 81 GLU A O 1
ATOM 630 N N . GLY A 1 82 ? -38.601 -10.067 -19.066 1.00 76.19 82 GLY A N 1
ATOM 631 C CA . GLY A 1 82 ? -37.182 -9.763 -18.878 1.00 76.19 82 GLY A CA 1
ATOM 632 C C . GLY A 1 82 ? -36.789 -8.465 -19.587 1.00 76.19 82 GLY A C 1
ATOM 633 O O . GLY A 1 82 ? -36.922 -8.374 -20.806 1.00 76.19 82 GLY A O 1
ATOM 634 N N . ALA A 1 83 ? -36.239 -7.500 -18.847 1.00 65.81 83 ALA A N 1
ATOM 635 C CA . ALA A 1 83 ? -35.851 -6.179 -19.350 1.00 65.81 83 ALA A CA 1
ATOM 636 C C . ALA A 1 83 ? -34.771 -6.233 -20.448 1.00 65.81 83 ALA A C 1
ATOM 638 O O . ALA A 1 83 ? -34.760 -5.380 -21.329 1.00 65.81 83 ALA A O 1
ATOM 639 N N . TYR A 1 84 ? -33.897 -7.248 -20.414 1.00 62.00 84 TYR A N 1
ATOM 640 C CA . TYR A 1 84 ? -32.778 -7.415 -21.355 1.00 62.00 84 TYR A CA 1
ATOM 641 C C . TYR A 1 84 ? -32.960 -8.573 -22.347 1.00 62.00 84 TYR A C 1
ATOM 643 O O . TYR A 1 84 ? -32.351 -8.574 -23.411 1.00 62.00 84 TYR A O 1
ATOM 651 N N . SER A 1 85 ? -33.730 -9.603 -21.983 1.00 63.59 85 SER A N 1
ATOM 652 C CA . SER A 1 85 ? -33.863 -10.838 -22.772 1.00 63.59 85 SER A CA 1
ATOM 653 C C . SER A 1 85 ? -35.110 -10.869 -23.656 1.00 63.59 85 SER A C 1
ATOM 655 O O . SER A 1 85 ? -35.206 -11.730 -24.527 1.00 63.59 85 SER A O 1
ATOM 657 N N . GLY A 1 86 ? -36.096 -9.996 -23.405 1.00 62.84 86 GLY A N 1
ATOM 658 C CA . GLY A 1 86 ? -37.384 -9.993 -24.109 1.00 62.84 86 GLY A CA 1
ATOM 659 C C . GLY A 1 86 ? -38.244 -11.244 -23.870 1.00 62.84 86 GLY A C 1
ATOM 660 O O . GLY A 1 86 ? -39.273 -11.421 -24.517 1.00 62.84 86 GLY A O 1
ATOM 661 N N . SER A 1 87 ? -37.842 -12.135 -22.958 1.00 73.19 87 SER A N 1
ATOM 662 C CA . SER A 1 87 ? -38.581 -13.359 -22.643 1.00 73.19 87 SER A CA 1
ATOM 663 C C . SER A 1 87 ? -39.723 -13.070 -21.669 1.00 73.19 87 SER A C 1
ATOM 665 O O . SER A 1 87 ? -39.469 -12.532 -20.588 1.00 73.19 87 SER A O 1
ATOM 667 N N . ALA A 1 88 ? -40.945 -13.484 -22.015 1.00 80.81 88 ALA A N 1
ATOM 668 C CA . ALA A 1 88 ? -42.122 -13.386 -21.155 1.00 80.81 88 ALA A CA 1
ATOM 669 C C . ALA A 1 88 ? -42.471 -14.747 -20.524 1.00 80.81 88 ALA A C 1
ATOM 671 O O . ALA A 1 88 ? -42.510 -15.765 -21.218 1.00 80.81 88 ALA A O 1
ATOM 672 N N . ARG A 1 89 ? -42.742 -14.770 -19.215 1.00 85.19 89 ARG A N 1
ATOM 673 C CA . ARG A 1 89 ? -43.168 -15.959 -18.453 1.00 85.19 89 ARG A CA 1
ATOM 674 C C . ARG A 1 89 ? -44.394 -15.637 -17.603 1.00 85.19 89 ARG A C 1
ATOM 676 O O . ARG A 1 89 ? -44.518 -14.515 -17.132 1.00 85.19 89 ARG A O 1
ATOM 683 N N . VAL A 1 90 ? -45.307 -16.586 -17.400 1.00 87.62 90 VAL A N 1
ATOM 684 C CA . VAL A 1 90 ? -46.563 -16.355 -16.657 1.00 87.62 90 VAL A CA 1
ATOM 685 C C . VAL A 1 90 ? -46.617 -17.253 -15.426 1.00 87.62 90 VAL A C 1
ATOM 687 O O . VAL A 1 90 ? -46.380 -18.452 -15.533 1.00 87.62 90 VAL A O 1
ATOM 690 N N . VAL A 1 91 ? -46.951 -16.670 -14.272 1.00 86.31 91 VAL A N 1
ATOM 691 C CA . VAL A 1 91 ? -47.124 -17.369 -12.990 1.00 86.31 91 VAL A CA 1
ATOM 692 C C . VAL A 1 91 ? -48.528 -17.118 -12.440 1.00 86.31 91 VAL A C 1
ATOM 694 O O . VAL A 1 91 ? -48.964 -15.971 -12.310 1.00 86.31 91 VAL A O 1
ATOM 697 N N . ASP A 1 92 ? -49.230 -18.193 -12.082 1.00 87.31 92 ASP A N 1
ATOM 698 C CA . ASP A 1 92 ? -50.587 -18.154 -11.532 1.00 87.31 92 ASP A CA 1
ATOM 699 C C . ASP A 1 92 ? -50.610 -18.235 -9.995 1.00 87.31 92 ASP A C 1
ATOM 701 O O . ASP A 1 92 ? -49.668 -18.693 -9.354 1.00 87.31 92 ASP A O 1
ATOM 705 N N . HIS A 1 93 ? -51.741 -17.845 -9.396 1.00 86.62 93 HIS A N 1
ATOM 706 C CA . HIS A 1 93 ? -52.031 -17.982 -7.958 1.00 86.62 93 HIS A CA 1
ATOM 707 C C . HIS A 1 93 ? -51.159 -17.148 -6.998 1.00 86.62 93 HIS A C 1
ATOM 709 O O . HIS A 1 93 ? -51.074 -17.466 -5.808 1.00 86.62 93 HIS A O 1
ATOM 715 N N . VAL A 1 94 ? -50.578 -16.042 -7.465 1.00 87.19 94 VAL A N 1
ATOM 716 C CA . VAL A 1 94 ? -49.814 -15.111 -6.620 1.00 87.19 94 VAL A CA 1
ATOM 717 C C . VAL A 1 94 ? -50.778 -14.237 -5.800 1.00 87.19 94 VAL A C 1
ATOM 719 O O . VAL A 1 94 ? -51.755 -13.734 -6.358 1.00 87.19 94 VAL A O 1
ATOM 722 N N . PRO A 1 95 ? -50.554 -14.011 -4.491 1.00 87.12 95 PRO A N 1
ATOM 723 C CA . PRO A 1 95 ? -51.400 -13.110 -3.709 1.00 87.12 95 PRO A CA 1
ATOM 724 C C . PRO A 1 95 ? -51.375 -11.671 -4.248 1.00 87.12 95 PRO A C 1
ATOM 726 O O . PRO A 1 95 ? -50.339 -11.181 -4.707 1.00 87.12 95 PRO A O 1
ATOM 729 N N . LEU A 1 96 ? -52.512 -10.978 -4.163 1.00 86.69 96 LEU A N 1
ATOM 730 C CA . LEU A 1 96 ? -52.705 -9.648 -4.747 1.00 86.69 96 LEU A CA 1
ATOM 731 C C . LEU A 1 96 ? -51.688 -8.613 -4.244 1.00 86.69 96 LEU A C 1
ATOM 733 O O . LEU A 1 96 ? -51.178 -7.836 -5.037 1.00 86.69 96 LEU A O 1
ATOM 737 N N . GLY A 1 97 ? -51.368 -8.599 -2.952 1.00 82.38 97 GLY A N 1
ATOM 738 C CA . GLY A 1 97 ? -50.462 -7.634 -2.326 1.00 82.38 97 GLY A CA 1
ATOM 739 C C . GLY A 1 97 ? -49.065 -7.650 -2.952 1.00 82.38 97 GLY A C 1
ATOM 740 O O . GLY A 1 97 ? -48.668 -6.647 -3.544 1.00 82.38 97 GLY A O 1
ATOM 741 N N . PRO A 1 98 ? -48.333 -8.778 -2.887 1.00 82.56 98 PRO A N 1
ATOM 742 C CA . PRO A 1 98 ? -47.055 -8.945 -3.574 1.00 82.56 98 PRO A CA 1
ATOM 743 C C . PRO A 1 98 ? -47.128 -8.677 -5.084 1.00 82.56 98 PRO A C 1
ATOM 745 O O . PRO A 1 98 ? -46.228 -8.039 -5.620 1.00 82.56 98 PRO A O 1
ATOM 748 N N . ALA A 1 99 ? -48.200 -9.095 -5.768 1.00 83.94 99 ALA A N 1
ATOM 749 C CA . ALA A 1 99 ? -48.355 -8.881 -7.209 1.00 83.94 99 ALA A CA 1
ATOM 750 C C . ALA A 1 99 ? -48.524 -7.395 -7.586 1.00 83.94 99 ALA A C 1
ATOM 752 O O . ALA A 1 99 ? -47.862 -6.910 -8.503 1.00 83.94 99 ALA A O 1
ATOM 753 N N . VAL A 1 100 ? -49.376 -6.657 -6.866 1.00 83.94 100 VAL A N 1
ATOM 754 C CA . VAL A 1 100 ? -49.622 -5.224 -7.099 1.00 83.94 100 VAL A CA 1
ATOM 755 C C . VAL A 1 100 ? -48.394 -4.402 -6.742 1.00 83.94 100 VAL A C 1
ATOM 757 O O . VAL A 1 100 ? -47.990 -3.543 -7.522 1.00 83.94 100 VAL A O 1
ATOM 760 N N . VAL A 1 101 ? -47.777 -4.677 -5.589 1.00 79.62 101 VAL A N 1
ATOM 761 C CA . VAL A 1 101 ? -46.549 -3.992 -5.169 1.00 79.62 101 VAL A CA 1
ATOM 762 C C . VAL A 1 101 ? -45.434 -4.274 -6.169 1.00 79.62 101 VAL A C 1
ATOM 764 O O . VAL A 1 101 ? -44.830 -3.332 -6.664 1.00 79.62 101 VAL A O 1
ATOM 767 N N . GLY A 1 102 ? -45.207 -5.536 -6.539 1.00 78.06 102 GLY A N 1
ATOM 768 C CA . GLY A 1 102 ? -44.177 -5.914 -7.506 1.00 78.06 102 GLY A CA 1
ATOM 769 C C . GLY A 1 102 ? -44.361 -5.274 -8.877 1.00 78.06 102 GLY A C 1
ATOM 770 O O . GLY A 1 102 ? -43.405 -4.755 -9.451 1.00 78.06 102 GLY A O 1
ATOM 771 N N . SER A 1 103 ? -45.594 -5.252 -9.386 1.00 81.38 103 SER A N 1
ATOM 772 C CA . SER A 1 103 ? -45.917 -4.619 -10.665 1.00 81.38 103 SER A CA 1
ATOM 773 C C . SER A 1 103 ? -45.749 -3.099 -10.609 1.00 81.38 103 SER A C 1
ATOM 775 O O . SER A 1 103 ? -45.100 -2.529 -11.480 1.00 81.38 103 SER A O 1
ATOM 777 N N . ALA A 1 104 ? -46.260 -2.423 -9.576 1.00 78.50 104 ALA A N 1
ATOM 778 C CA . ALA A 1 104 ? -46.135 -0.970 -9.453 1.00 78.50 104 ALA A CA 1
ATOM 779 C C . ALA A 1 104 ? -44.672 -0.525 -9.287 1.00 78.50 104 ALA A C 1
ATOM 781 O O . ALA A 1 104 ? -44.239 0.443 -9.906 1.00 78.50 104 ALA A O 1
ATOM 782 N N . VAL A 1 105 ? -43.909 -1.257 -8.475 1.00 76.44 105 VAL A N 1
ATOM 783 C CA . VAL A 1 105 ? -42.509 -0.967 -8.143 1.00 76.44 105 VAL A CA 1
ATOM 784 C C . VAL A 1 105 ? -41.604 -1.210 -9.364 1.00 76.44 105 VAL A C 1
ATOM 786 O O . VAL A 1 105 ? -40.823 -0.328 -9.713 1.00 76.44 105 VAL A O 1
ATOM 789 N N . SER A 1 106 ? -41.773 -2.322 -10.090 1.00 77.69 106 SER A N 1
ATOM 790 C CA . SER A 1 106 ? -40.999 -2.606 -11.318 1.00 77.69 106 SER A CA 1
ATOM 791 C C . SER A 1 106 ? -41.316 -1.655 -12.478 1.00 77.69 106 SER A C 1
ATOM 793 O O . SER A 1 106 ? -40.400 -1.162 -13.135 1.00 77.69 106 SER A O 1
ATOM 795 N N . ASN A 1 107 ? -42.595 -1.329 -12.698 1.00 78.38 107 ASN A N 1
ATOM 796 C CA . ASN A 1 107 ? -43.005 -0.355 -13.716 1.00 78.38 107 ASN A CA 1
ATOM 797 C C . ASN A 1 107 ? -42.433 1.038 -13.446 1.00 78.38 107 ASN A C 1
ATOM 799 O O . ASN A 1 107 ? -42.042 1.740 -14.377 1.00 78.38 107 ASN A O 1
ATOM 803 N N . LEU A 1 108 ? -42.386 1.440 -12.174 1.00 77.25 108 LEU A N 1
ATOM 804 C CA . LEU A 1 108 ? -41.870 2.742 -11.782 1.00 77.25 108 LEU A CA 1
ATOM 805 C C . LEU A 1 108 ? -40.358 2.837 -12.019 1.00 77.25 108 LEU A C 1
ATOM 807 O O . LEU A 1 108 ? -39.918 3.805 -12.627 1.00 77.25 108 LEU A O 1
ATOM 811 N N . GLY A 1 109 ? -39.574 1.831 -11.616 1.00 74.75 109 GLY A N 1
ATOM 812 C CA . GLY A 1 109 ? -38.125 1.808 -11.853 1.00 74.75 109 GLY A CA 1
ATOM 813 C C . GLY A 1 109 ? -37.768 1.789 -13.343 1.00 74.75 109 GLY A C 1
ATOM 814 O O . GLY A 1 109 ? -37.136 2.716 -13.845 1.00 74.75 109 GLY A O 1
ATOM 815 N N . TYR A 1 110 ? -38.233 0.770 -14.072 1.00 77.12 110 TYR A N 1
ATOM 816 C CA . TYR A 1 110 ? -37.923 0.585 -15.495 1.00 77.12 110 TYR A CA 1
ATOM 817 C C . TYR A 1 110 ? -38.493 1.708 -16.380 1.00 77.12 110 TYR A C 1
ATOM 819 O O . TYR A 1 110 ? -37.804 2.235 -17.257 1.00 77.12 110 TYR A O 1
ATOM 827 N N . GLY A 1 111 ? -39.736 2.128 -16.122 1.00 80.38 111 GLY A N 1
ATOM 828 C CA . GLY A 1 111 ? -40.401 3.184 -16.885 1.00 80.38 111 GLY A CA 1
ATOM 829 C C . GLY A 1 111 ? -39.737 4.551 -16.715 1.00 80.38 111 GLY A C 1
ATOM 830 O O . GLY A 1 111 ? -39.520 5.249 -17.705 1.00 80.38 111 GLY A O 1
ATOM 831 N N . ILE A 1 112 ? -39.361 4.923 -15.484 1.00 81.50 112 ILE A N 1
ATOM 832 C CA . ILE A 1 112 ? -38.656 6.187 -15.219 1.00 81.50 112 ILE A CA 1
ATOM 833 C C . ILE A 1 112 ? -37.269 6.182 -15.865 1.00 81.50 112 ILE A C 1
ATOM 835 O O . ILE A 1 112 ? -36.881 7.176 -16.475 1.00 81.50 112 ILE A O 1
ATOM 839 N N . THR A 1 113 ? -36.532 5.073 -15.790 1.00 82.50 113 THR A N 1
ATOM 840 C CA . THR A 1 113 ? -35.213 4.963 -16.427 1.00 82.50 113 THR A CA 1
ATOM 841 C C . THR A 1 113 ? -35.287 5.154 -17.936 1.00 82.50 113 THR A C 1
ATOM 843 O O . THR A 1 113 ? -34.511 5.932 -18.483 1.00 82.50 113 THR A O 1
ATOM 846 N N . ARG A 1 114 ? -36.260 4.536 -18.612 1.00 81.19 114 ARG A N 1
ATOM 847 C CA . ARG A 1 114 ? -36.436 4.710 -20.060 1.00 81.19 114 ARG A CA 1
ATOM 848 C C . ARG A 1 114 ? -36.790 6.151 -20.437 1.00 81.19 114 ARG A C 1
ATOM 850 O O . ARG A 1 114 ? -36.328 6.648 -21.460 1.00 81.19 114 ARG A O 1
ATOM 857 N N . LEU A 1 115 ? -37.580 6.836 -19.607 1.00 83.25 115 LEU A N 1
ATOM 858 C CA . LEU A 1 115 ? -37.862 8.263 -19.787 1.00 83.25 115 LEU A CA 1
ATOM 859 C C . LEU A 1 115 ? -36.596 9.115 -19.623 1.00 83.25 115 LEU A C 1
ATOM 861 O O . LEU A 1 115 ? -36.390 10.040 -20.408 1.00 83.25 115 LEU A O 1
ATOM 865 N N . PHE A 1 116 ? -35.732 8.794 -18.654 1.00 81.94 116 PHE A N 1
ATOM 866 C CA . PHE A 1 116 ? -34.432 9.452 -18.506 1.00 81.94 116 PHE A CA 1
ATOM 867 C C . PHE A 1 116 ? -33.540 9.230 -19.729 1.00 81.94 116 PHE A C 1
ATOM 869 O O . PHE A 1 116 ? -33.042 10.205 -20.277 1.00 81.94 116 PHE A O 1
ATOM 876 N N . GLU A 1 117 ? -33.393 7.994 -20.209 1.00 81.06 117 GLU A N 1
ATOM 877 C CA . GLU A 1 117 ? -32.587 7.678 -21.402 1.00 81.06 117 GLU A CA 1
ATOM 878 C C . GLU A 1 117 ? -33.084 8.423 -22.650 1.00 81.06 117 GLU A C 1
ATOM 880 O O . GLU A 1 117 ? -32.296 9.043 -23.361 1.00 81.06 117 GLU A O 1
ATOM 885 N N . GLN A 1 118 ? -34.404 8.450 -22.872 1.00 83.50 118 GLN A N 1
ATOM 886 C CA . GLN A 1 118 ? -35.008 9.199 -23.980 1.00 83.50 118 GLN A CA 1
ATOM 887 C C . GLN A 1 118 ? -34.777 10.709 -23.862 1.00 83.50 118 GLN A C 1
ATOM 889 O O . GLN A 1 118 ? -34.509 11.369 -24.862 1.00 83.50 118 GLN A O 1
ATOM 894 N N . THR A 1 119 ? -34.872 11.259 -22.650 1.00 79.88 119 THR A N 1
ATOM 895 C CA . THR A 1 119 ? -34.707 12.703 -22.410 1.00 79.88 119 THR A CA 1
ATOM 896 C C . THR A 1 119 ? -33.245 13.130 -22.507 1.00 79.88 119 THR A C 1
ATOM 898 O O . THR A 1 119 ? -32.947 14.222 -22.981 1.00 79.88 119 THR A O 1
ATOM 901 N N . PHE A 1 120 ? -32.327 12.274 -22.065 1.00 80.94 120 PHE A N 1
ATOM 902 C CA . PHE A 1 120 ? -30.891 12.532 -22.091 1.00 80.94 120 PHE A CA 1
ATOM 903 C C . PHE A 1 120 ? -30.256 12.289 -23.463 1.00 80.94 120 PHE A C 1
ATOM 905 O O . PHE A 1 120 ? -29.096 12.648 -23.645 1.00 80.94 120 PHE A O 1
ATOM 912 N N . ALA A 1 121 ? -30.997 11.700 -24.411 1.00 76.50 121 ALA A N 1
ATOM 913 C CA . ALA A 1 121 ? -30.493 11.276 -25.718 1.00 76.50 121 ALA A CA 1
ATOM 914 C C . ALA A 1 121 ? -29.235 10.390 -25.614 1.00 76.50 121 ALA A C 1
ATOM 916 O O . ALA A 1 121 ? -28.385 10.382 -26.504 1.00 76.50 121 ALA A O 1
ATOM 917 N N . THR A 1 122 ? -29.104 9.651 -24.511 1.00 72.44 122 THR A N 1
ATOM 918 C CA . THR A 1 122 ? -27.997 8.724 -24.289 1.00 72.44 122 THR A CA 1
ATOM 919 C C . THR A 1 122 ? -28.334 7.351 -24.872 1.00 72.44 122 THR A C 1
ATOM 921 O O . THR A 1 122 ? -29.510 6.982 -24.933 1.00 72.44 122 THR A O 1
ATOM 924 N N . PRO A 1 123 ? -27.327 6.566 -25.303 1.00 68.38 123 PRO A N 1
ATOM 925 C CA . PRO A 1 123 ? -27.548 5.181 -25.710 1.00 68.38 123 PRO A CA 1
ATOM 926 C C . PRO A 1 123 ? -28.278 4.393 -24.615 1.00 68.38 123 PRO A C 1
ATOM 928 O O . PRO A 1 123 ? -27.974 4.562 -23.430 1.00 68.38 123 PRO A O 1
ATOM 931 N N . SER A 1 124 ? -29.226 3.538 -25.013 1.00 66.81 124 SER A N 1
ATOM 932 C CA . SER A 1 124 ? -30.081 2.759 -24.109 1.00 66.81 124 SER A CA 1
ATOM 933 C C . SER A 1 124 ? -29.245 1.821 -23.229 1.00 66.81 124 SER A C 1
ATOM 935 O O . SER A 1 124 ? -28.870 0.716 -23.621 1.00 66.81 124 SER A O 1
ATOM 937 N N . MET A 1 125 ? -28.970 2.239 -21.993 1.00 72.31 125 MET A N 1
ATOM 938 C CA . MET A 1 125 ? -28.279 1.421 -20.993 1.00 72.31 125 MET A CA 1
ATOM 939 C C . MET A 1 125 ? -29.150 0.226 -20.578 1.00 72.31 125 MET A C 1
ATOM 941 O O . MET A 1 125 ? -28.636 -0.858 -20.294 1.00 72.31 125 MET A O 1
ATOM 945 N N . THR A 1 126 ? -30.472 0.390 -20.641 1.00 67.56 126 THR A N 1
ATOM 946 C CA . THR A 1 126 ? -31.466 -0.677 -20.466 1.00 67.56 126 THR A CA 1
ATOM 947 C C . THR A 1 126 ? -31.391 -1.797 -21.510 1.00 67.56 126 THR A C 1
ATOM 949 O O . THR A 1 126 ? -31.819 -2.905 -21.206 1.00 67.56 126 THR A O 1
ATOM 952 N N . GLU A 1 127 ? -30.817 -1.569 -22.695 1.00 66.38 127 GLU A N 1
ATOM 953 C CA . GLU A 1 127 ? -30.663 -2.600 -23.741 1.00 66.38 127 GLU A CA 1
ATOM 954 C C . GLU A 1 127 ? -29.212 -3.078 -23.872 1.00 66.38 127 GLU A C 1
ATOM 956 O O . GLU A 1 127 ? -28.949 -4.251 -24.138 1.00 66.38 127 GLU A O 1
ATOM 961 N N . HIS A 1 128 ? -28.258 -2.169 -23.676 1.00 68.25 128 HIS A N 1
ATOM 962 C CA . HIS A 1 128 ? -26.853 -2.365 -24.023 1.00 68.25 128 HIS A CA 1
ATOM 963 C C . HIS A 1 128 ? -25.900 -2.447 -22.829 1.00 68.25 128 HIS A C 1
ATOM 965 O O . HIS A 1 128 ? -24.742 -2.816 -22.999 1.00 68.25 128 HIS A O 1
ATOM 971 N N . GLY A 1 129 ? -26.387 -2.172 -21.620 1.00 72.62 129 GLY A N 1
ATOM 972 C CA . GLY A 1 129 ? -25.577 -2.176 -20.409 1.00 72.62 129 GLY A CA 1
ATOM 973 C C . GLY A 1 129 ? -24.903 -0.833 -20.121 1.00 72.62 129 GLY A C 1
ATOM 974 O O . GLY A 1 129 ? -24.887 0.097 -20.927 1.00 72.62 129 GLY A O 1
ATOM 975 N N . PHE A 1 130 ? -24.402 -0.708 -18.894 1.00 79.31 130 PHE A N 1
ATOM 976 C CA . PHE A 1 130 ? -23.829 0.530 -18.364 1.00 79.31 130 PHE A CA 1
ATOM 977 C C . PHE A 1 130 ? -22.454 0.840 -18.965 1.00 79.31 130 PHE A C 1
ATOM 979 O O . PHE A 1 130 ? -21.618 -0.054 -19.057 1.00 79.31 130 PHE A O 1
ATOM 986 N N . ALA A 1 131 ? -22.199 2.110 -19.302 1.00 78.62 131 ALA A N 1
ATOM 987 C CA . ALA A 1 131 ? -20.948 2.589 -19.896 1.00 78.62 131 ALA A CA 1
ATOM 988 C C . ALA A 1 131 ? -20.524 1.826 -21.169 1.00 78.62 131 ALA A C 1
ATOM 990 O O . ALA A 1 131 ? -19.332 1.666 -21.432 1.00 78.62 131 ALA A O 1
ATOM 991 N N . ASP A 1 132 ? -21.496 1.363 -21.963 1.00 81.88 132 ASP A N 1
ATOM 992 C CA . ASP A 1 132 ? -21.273 0.516 -23.142 1.00 81.88 132 ASP A CA 1
ATOM 993 C C . ASP A 1 132 ? -20.230 1.093 -24.114 1.00 81.88 132 ASP A C 1
ATOM 995 O O . ASP A 1 132 ? -19.298 0.389 -24.491 1.00 81.88 132 ASP A O 1
ATOM 999 N N . ALA A 1 133 ? -20.299 2.388 -24.441 1.00 84.81 133 ALA A N 1
ATOM 1000 C CA . ALA A 1 133 ? -19.335 3.016 -25.348 1.00 84.81 133 ALA A CA 1
ATOM 1001 C C . ALA A 1 133 ? -17.878 2.892 -24.850 1.00 84.81 133 ALA A C 1
ATOM 1003 O O . ALA A 1 133 ? -16.984 2.528 -25.618 1.00 84.81 133 ALA A O 1
ATOM 1004 N N . LEU A 1 134 ? -17.640 3.110 -23.549 1.00 85.56 134 LEU A N 1
ATOM 1005 C CA . LEU A 1 134 ? -16.312 2.960 -22.946 1.00 85.56 134 LEU A CA 1
ATOM 1006 C C . LEU A 1 134 ? -15.898 1.483 -22.896 1.00 85.56 134 LEU A C 1
ATOM 1008 O O . LEU A 1 134 ? -14.741 1.149 -23.145 1.00 85.56 134 LEU A O 1
ATOM 1012 N N . GLN A 1 135 ? -16.838 0.578 -22.605 1.00 84.19 135 GLN A N 1
ATOM 1013 C CA . GLN A 1 135 ? -16.575 -0.862 -22.576 1.00 84.19 135 GLN A CA 1
ATOM 1014 C C . GLN A 1 135 ? -16.228 -1.423 -23.957 1.00 84.19 135 GLN A C 1
ATOM 1016 O O . GLN A 1 135 ? -15.357 -2.291 -24.049 1.00 84.19 135 GLN A O 1
ATOM 1021 N N . VAL A 1 136 ? -16.858 -0.925 -25.022 1.00 87.38 136 VAL A N 1
ATOM 1022 C CA . VAL A 1 136 ? -16.561 -1.305 -26.408 1.00 87.38 136 VAL A CA 1
ATOM 1023 C C . VAL A 1 136 ? -15.140 -0.883 -26.778 1.00 87.38 136 VAL A C 1
ATOM 1025 O O . VAL A 1 136 ? -14.357 -1.740 -27.190 1.00 87.38 136 VAL A O 1
ATOM 1028 N N . MET A 1 137 ? -14.763 0.381 -26.552 1.00 87.00 137 MET A N 1
ATOM 1029 C CA . MET A 1 137 ? -13.393 0.857 -26.812 1.00 87.00 137 MET A CA 1
ATOM 1030 C C . MET A 1 137 ? -12.353 0.085 -25.991 1.00 87.00 137 MET A C 1
ATOM 1032 O O . MET A 1 137 ? -11.377 -0.429 -26.538 1.00 87.00 137 MET A O 1
ATOM 1036 N N . ALA A 1 138 ? -12.608 -0.108 -24.695 1.00 85.81 138 ALA A N 1
ATOM 1037 C CA . ALA A 1 138 ? -11.723 -0.883 -23.834 1.00 85.81 138 ALA A CA 1
ATOM 1038 C C . ALA A 1 138 ? -11.615 -2.355 -24.265 1.00 85.81 138 ALA A C 1
ATOM 1040 O O . ALA A 1 138 ? -10.566 -2.974 -24.105 1.00 85.81 138 ALA A O 1
ATOM 1041 N N . THR A 1 139 ? -12.671 -2.945 -24.829 1.00 86.38 139 THR A N 1
ATOM 1042 C CA . THR A 1 139 ? -12.638 -4.328 -25.328 1.00 86.38 139 THR A CA 1
ATOM 1043 C C . THR A 1 139 ? -11.835 -4.448 -26.619 1.00 86.38 139 THR A C 1
ATOM 1045 O O . THR A 1 139 ? -11.068 -5.405 -26.756 1.00 86.38 139 THR A O 1
ATOM 1048 N N . VAL A 1 140 ? -11.938 -3.475 -27.530 1.00 88.81 140 VAL A N 1
ATOM 1049 C CA . VAL A 1 140 ? -11.064 -3.390 -28.712 1.00 88.81 140 VAL A CA 1
ATOM 1050 C C . VAL A 1 140 ? -9.604 -3.290 -28.266 1.00 88.81 140 VAL A C 1
ATOM 1052 O O . VAL A 1 140 ? -8.785 -4.113 -28.681 1.00 88.81 140 VAL A O 1
ATOM 1055 N N . ARG A 1 141 ? -9.298 -2.379 -27.331 1.00 86.19 141 ARG A N 1
ATOM 1056 C CA . ARG A 1 141 ? -7.947 -2.211 -26.782 1.00 86.19 141 ARG A CA 1
ATOM 1057 C C . ARG A 1 141 ? -7.415 -3.481 -26.125 1.00 86.19 141 ARG A C 1
ATOM 1059 O O . ARG A 1 141 ? -6.355 -3.960 -26.512 1.00 86.19 141 ARG A O 1
ATOM 1066 N N . ARG A 1 142 ? -8.172 -4.098 -25.209 1.00 83.94 142 ARG A N 1
ATOM 1067 C CA . ARG A 1 142 ? -7.780 -5.355 -24.537 1.00 83.94 142 ARG A CA 1
ATOM 1068 C C . ARG A 1 142 ? -7.549 -6.509 -25.507 1.00 83.94 142 ARG A C 1
ATOM 1070 O O . ARG A 1 142 ? -6.713 -7.378 -25.266 1.00 83.94 142 ARG A O 1
ATOM 1077 N N . THR A 1 143 ? -8.297 -6.545 -26.604 1.00 86.19 143 THR A N 1
ATOM 1078 C CA . THR A 1 143 ? -8.111 -7.568 -27.638 1.00 86.19 143 THR A CA 1
ATOM 1079 C C . THR A 1 143 ? -6.804 -7.376 -28.388 1.00 86.19 143 THR A C 1
ATOM 1081 O O . THR A 1 143 ? -6.168 -8.370 -28.706 1.00 86.19 143 THR A O 1
ATOM 1084 N N . ALA A 1 144 ? -6.353 -6.136 -28.566 1.00 84.50 144 ALA A N 1
ATOM 1085 C CA . ALA A 1 144 ? -5.094 -5.813 -29.223 1.00 84.50 144 ALA A CA 1
ATOM 1086 C C . ALA A 1 144 ? -3.825 -6.059 -28.381 1.00 84.50 144 ALA A C 1
ATOM 1088 O O . ALA A 1 144 ? -2.760 -6.216 -28.960 1.00 84.50 144 ALA A O 1
ATOM 1089 N N . LEU A 1 145 ? -3.902 -6.101 -27.043 1.00 76.44 145 LEU A N 1
ATOM 1090 C CA . LEU A 1 145 ? -2.717 -6.043 -26.157 1.00 76.44 145 LEU A CA 1
ATOM 1091 C C . LEU A 1 145 ? -1.661 -7.147 -26.346 1.00 76.44 145 LEU A C 1
ATOM 1093 O O . LEU A 1 145 ? -0.506 -6.945 -25.972 1.00 76.44 145 LEU A O 1
ATOM 1097 N N . SER A 1 146 ? -2.029 -8.336 -26.831 1.00 69.38 146 SER A N 1
ATOM 1098 C CA . SER A 1 146 ? -1.115 -9.482 -26.854 1.00 69.38 146 SER A CA 1
ATOM 1099 C C . SER A 1 146 ? -1.495 -10.544 -27.887 1.00 69.38 146 SER A C 1
ATOM 1101 O O . SER A 1 146 ? -2.673 -10.721 -28.191 1.00 69.38 146 SER A O 1
ATOM 1103 N N . ARG A 1 147 ? -0.510 -11.350 -28.313 1.00 68.31 147 ARG A N 1
ATOM 1104 C CA . ARG A 1 147 ? -0.705 -12.586 -29.105 1.00 68.31 147 ARG A CA 1
ATOM 1105 C C . ARG A 1 147 ? -1.789 -13.507 -28.527 1.00 68.31 147 ARG A C 1
ATOM 1107 O O . ARG A 1 147 ? -2.571 -14.097 -29.264 1.00 68.31 147 ARG A O 1
ATOM 1114 N N . LEU A 1 148 ? -1.854 -13.615 -27.197 1.00 62.97 148 LEU A N 1
ATOM 1115 C CA . LEU A 1 148 ? -2.836 -14.447 -26.490 1.00 62.97 148 LEU A CA 1
ATOM 1116 C C . LEU A 1 148 ? -4.261 -13.903 -26.634 1.00 62.97 148 LEU A C 1
ATOM 1118 O O . LEU A 1 148 ? -5.218 -14.669 -26.717 1.00 62.97 148 LEU A O 1
ATOM 1122 N N . THR A 1 149 ? -4.412 -12.578 -26.656 1.00 65.50 149 THR A N 1
ATOM 1123 C CA . THR A 1 149 ? -5.718 -11.920 -26.725 1.00 65.50 149 THR A CA 1
ATOM 1124 C C . THR A 1 149 ? -6.217 -11.705 -28.148 1.00 65.50 149 THR A C 1
ATOM 1126 O O . THR A 1 149 ? -7.438 -11.609 -28.309 1.00 65.50 149 THR A O 1
ATOM 1129 N N . THR A 1 150 ? -5.316 -11.661 -29.137 1.00 70.75 150 THR A N 1
ATOM 1130 C CA . THR A 1 150 ? -5.620 -11.609 -30.577 1.00 70.75 150 THR A CA 1
ATOM 1131 C C . THR A 1 150 ? -5.910 -12.995 -31.168 1.00 70.75 150 THR A C 1
ATOM 1133 O O . THR A 1 150 ? -6.684 -13.096 -32.121 1.00 70.75 150 THR A O 1
ATOM 1136 N N . GLY A 1 151 ? -5.376 -14.074 -30.580 1.00 74.12 151 GLY A N 1
ATOM 1137 C CA . GLY A 1 151 ? -5.704 -15.457 -30.946 1.00 74.12 151 GLY A CA 1
ATOM 1138 C C . GLY A 1 151 ? -5.379 -15.777 -32.411 1.00 74.12 151 GLY A C 1
ATOM 1139 O O . GLY A 1 151 ? -4.306 -15.432 -32.902 1.00 74.12 151 GLY A O 1
ATOM 1140 N N . GLU A 1 152 ? -6.326 -16.393 -33.134 1.00 76.62 152 GLU A N 1
ATOM 1141 C CA . GLU A 1 152 ? -6.188 -16.715 -34.571 1.00 76.62 152 GLU A CA 1
ATOM 1142 C C . GLU A 1 152 ? -5.953 -15.486 -35.466 1.00 76.62 152 GLU A C 1
ATOM 1144 O O . GLU A 1 152 ? -5.577 -15.637 -36.626 1.00 76.62 152 GLU A O 1
ATOM 1149 N N . ALA A 1 153 ? -6.172 -14.264 -34.967 1.00 79.56 153 ALA A N 1
ATOM 1150 C CA . ALA A 1 153 ? -5.865 -13.064 -35.733 1.00 79.56 153 ALA A CA 1
ATOM 1151 C C . ALA A 1 153 ? -4.358 -12.886 -35.947 1.00 79.56 153 ALA A C 1
ATOM 1153 O O . ALA A 1 153 ? -3.978 -12.368 -36.988 1.00 79.56 153 ALA A O 1
ATOM 1154 N N . ASN A 1 154 ? -3.496 -13.342 -35.026 1.00 82.94 154 ASN A N 1
ATOM 1155 C CA . ASN A 1 154 ? -2.046 -13.237 -35.226 1.00 82.94 154 ASN A CA 1
ATOM 1156 C C . ASN A 1 154 ? -1.521 -14.194 -36.309 1.00 82.94 154 ASN A C 1
ATOM 1158 O O . ASN A 1 154 ? -0.544 -13.885 -36.989 1.00 82.94 154 ASN A O 1
ATOM 1162 N N . SER A 1 155 ? -2.203 -15.324 -36.502 1.00 82.69 155 SER A N 1
ATOM 1163 C CA . SER A 1 155 ? -1.891 -16.341 -37.508 1.00 82.69 155 SER A CA 1
ATOM 1164 C C . SER A 1 155 ? -3.106 -16.655 -38.400 1.00 82.69 155 SER A C 1
ATOM 1166 O O . SER A 1 155 ? -3.640 -17.766 -38.357 1.00 82.69 155 SER A O 1
ATOM 1168 N N . PRO A 1 156 ? -3.569 -15.704 -39.246 1.00 83.06 156 PRO A N 1
ATOM 1169 C CA . PRO A 1 156 ? -4.772 -15.900 -40.064 1.00 83.06 156 PRO A CA 1
ATOM 1170 C C . PRO A 1 156 ? -4.645 -17.043 -41.078 1.00 83.06 156 PRO A C 1
ATOM 1172 O O . PRO A 1 156 ? -5.647 -17.634 -41.483 1.00 83.06 156 PRO A O 1
ATOM 1175 N N . THR A 1 157 ? -3.415 -17.331 -41.506 1.00 82.00 157 THR A N 1
ATOM 1176 C CA . THR A 1 157 ? -3.037 -18.451 -42.369 1.00 82.00 157 THR A CA 1
ATOM 1177 C C . THR A 1 157 ? -2.015 -19.324 -41.645 1.00 82.00 157 THR A C 1
ATOM 1179 O O . THR A 1 157 ? -1.308 -18.877 -40.738 1.00 82.00 157 THR A O 1
ATOM 1182 N N . THR A 1 158 ? -1.929 -20.592 -42.041 1.00 78.94 158 THR A N 1
ATOM 1183 C CA . THR A 1 158 ? -0.981 -21.547 -41.461 1.00 78.94 158 THR A CA 1
ATOM 1184 C C . THR A 1 158 ? 0.459 -21.053 -41.631 1.00 78.94 158 THR A C 1
ATOM 1186 O O . THR A 1 158 ? 0.887 -20.739 -42.740 1.00 78.94 158 THR A O 1
ATOM 1189 N N . GLY A 1 159 ? 1.195 -20.970 -40.520 1.00 77.81 159 GLY A N 1
ATOM 1190 C CA . GLY A 1 159 ? 2.589 -20.516 -40.494 1.00 77.81 159 GLY A CA 1
ATOM 1191 C C . GLY A 1 159 ? 2.793 -18.996 -40.462 1.00 77.81 159 GLY A C 1
ATOM 1192 O O . GLY A 1 159 ? 3.926 -18.571 -40.282 1.00 77.81 159 GLY A O 1
ATOM 1193 N N . ALA A 1 160 ? 1.742 -18.175 -40.584 1.00 84.75 160 ALA A N 1
ATOM 1194 C CA . ALA A 1 160 ? 1.879 -16.720 -40.496 1.00 84.75 160 ALA A CA 1
ATOM 1195 C C . ALA A 1 160 ? 2.042 -16.224 -39.050 1.00 84.75 160 ALA A C 1
ATOM 1197 O O . ALA A 1 160 ? 1.330 -16.672 -38.152 1.00 84.75 160 ALA A O 1
ATOM 1198 N N . ASP A 1 161 ? 2.915 -15.238 -38.857 1.00 87.25 161 ASP A N 1
ATOM 1199 C CA . ASP A 1 161 ? 3.053 -14.436 -37.641 1.00 87.25 161 ASP A CA 1
ATOM 1200 C C . ASP A 1 161 ? 3.022 -12.948 -38.029 1.00 87.25 161 ASP A C 1
ATOM 1202 O O . ASP A 1 161 ? 4.025 -12.341 -38.427 1.00 87.25 161 ASP A O 1
ATOM 1206 N N . VAL A 1 162 ? 1.819 -12.372 -37.972 1.00 88.44 162 VAL A N 1
ATOM 1207 C CA . VAL A 1 162 ? 1.570 -10.979 -38.368 1.00 88.44 162 VAL A CA 1
ATOM 1208 C C . VAL A 1 162 ? 2.253 -10.014 -37.407 1.00 88.44 162 VAL A C 1
ATOM 1210 O O . VAL A 1 162 ? 2.852 -9.045 -37.867 1.00 88.44 162 VAL A O 1
ATOM 1213 N N . GLU A 1 163 ? 2.213 -10.290 -36.100 1.00 87.62 163 GLU A N 1
ATOM 1214 C CA . GLU A 1 163 ? 2.923 -9.491 -35.104 1.00 87.62 163 GLU A CA 1
ATOM 1215 C C . GLU A 1 163 ? 4.417 -9.477 -35.409 1.00 87.62 163 GLU A C 1
ATOM 1217 O O . GLU A 1 163 ? 4.959 -8.396 -35.611 1.00 87.62 163 GLU A O 1
ATOM 1222 N N . GLN A 1 164 ? 5.068 -10.639 -35.538 1.00 88.25 164 GLN A N 1
ATOM 1223 C CA . GLN A 1 164 ? 6.509 -10.690 -35.814 1.00 88.25 164 GLN A CA 1
ATOM 1224 C C . GLN A 1 164 ? 6.892 -9.947 -37.100 1.00 88.25 164 GLN A C 1
ATOM 1226 O O . GLN A 1 164 ? 7.911 -9.262 -37.139 1.00 88.25 164 GLN A O 1
ATOM 1231 N N . SER A 1 165 ? 6.057 -10.037 -38.135 1.00 91.25 165 SER A N 1
ATOM 1232 C CA . SER A 1 165 ? 6.288 -9.336 -39.400 1.00 91.25 165 SER A CA 1
ATOM 1233 C C . SER A 1 165 ? 6.226 -7.809 -39.248 1.00 91.25 165 SER A C 1
ATOM 1235 O O . SER A 1 165 ? 7.038 -7.099 -39.839 1.00 91.25 165 SER A O 1
ATOM 1237 N N . TRP A 1 166 ? 5.299 -7.292 -38.431 1.00 91.19 166 TRP A N 1
ATOM 1238 C CA . TRP A 1 166 ? 5.239 -5.866 -38.091 1.00 91.19 166 TRP A CA 1
ATOM 1239 C C . TRP A 1 166 ? 6.389 -5.432 -37.176 1.00 91.19 166 TRP A C 1
ATOM 1241 O O . TRP A 1 166 ? 6.900 -4.329 -37.360 1.00 91.19 166 TRP A O 1
ATOM 1251 N N . LEU A 1 167 ? 6.827 -6.282 -36.237 1.00 90.06 167 LEU A N 1
ATOM 1252 C CA . LEU A 1 167 ? 7.993 -6.009 -35.384 1.00 90.06 167 LEU A CA 1
ATOM 1253 C C . LEU A 1 167 ? 9.255 -5.804 -36.222 1.00 90.06 167 LEU A C 1
ATOM 1255 O O . LEU A 1 167 ? 9.920 -4.778 -36.083 1.00 90.06 167 LEU A O 1
ATOM 1259 N N . ASN A 1 168 ? 9.524 -6.744 -37.132 1.00 89.88 168 ASN A N 1
ATOM 1260 C CA . ASN A 1 168 ? 10.667 -6.687 -38.038 1.00 89.88 168 ASN A CA 1
ATOM 1261 C C . ASN A 1 168 ? 10.595 -5.435 -38.926 1.00 89.88 168 ASN A C 1
ATOM 1263 O O . ASN A 1 168 ? 11.539 -4.655 -38.965 1.00 89.88 168 ASN A O 1
ATOM 1267 N N . TYR A 1 169 ? 9.448 -5.163 -39.561 1.00 91.88 169 TYR A N 1
ATOM 1268 C CA . TYR A 1 169 ? 9.301 -3.981 -40.417 1.00 91.88 169 TYR A CA 1
ATOM 1269 C C . TYR A 1 169 ? 9.492 -2.658 -39.650 1.00 91.88 169 TYR A C 1
ATOM 1271 O O . TYR A 1 169 ? 10.128 -1.727 -40.151 1.00 91.88 169 TYR A O 1
ATOM 1279 N N . VAL A 1 170 ? 8.971 -2.552 -38.423 1.00 90.81 170 VAL A N 1
ATOM 1280 C CA . VAL A 1 170 ? 9.149 -1.351 -37.593 1.00 90.81 170 VAL A CA 1
ATOM 1281 C C . VAL A 1 170 ? 10.617 -1.161 -37.206 1.00 90.81 170 VAL A C 1
ATOM 1283 O O . VAL A 1 170 ? 11.126 -0.044 -37.319 1.00 90.81 170 VAL A O 1
ATOM 1286 N N . ALA A 1 171 ? 11.299 -2.230 -36.789 1.00 88.12 171 ALA A N 1
ATOM 1287 C CA . ALA A 1 171 ? 12.696 -2.173 -36.371 1.00 88.12 171 ALA A CA 1
ATOM 1288 C C . ALA A 1 171 ? 13.657 -1.893 -37.541 1.00 88.12 171 ALA A C 1
ATOM 1290 O O . ALA A 1 171 ? 14.505 -1.001 -37.436 1.00 88.12 171 ALA A O 1
ATOM 1291 N N . ASP A 1 172 ? 13.476 -2.603 -38.659 1.00 88.12 172 ASP A N 1
ATOM 1292 C CA . ASP A 1 172 ? 14.376 -2.583 -39.818 1.00 88.12 172 ASP A CA 1
ATOM 1293 C C . ASP A 1 172 ? 14.148 -1.363 -40.722 1.00 88.12 172 ASP A C 1
ATOM 1295 O O . ASP A 1 172 ? 15.098 -0.803 -41.273 1.00 88.12 172 ASP A O 1
ATOM 1299 N N . CYS A 1 173 ? 12.889 -0.943 -40.895 1.00 88.31 173 CYS A N 1
ATOM 1300 C CA . CYS A 1 173 ? 12.508 0.064 -41.887 1.00 88.31 173 CYS A CA 1
ATOM 1301 C C . CYS A 1 173 ? 12.043 1.378 -41.245 1.00 88.31 173 CYS A C 1
ATOM 1303 O O . CYS A 1 173 ? 12.569 2.442 -41.573 1.00 88.31 173 CYS A O 1
ATOM 1305 N N . VAL A 1 174 ? 11.069 1.337 -40.329 1.00 88.31 174 VAL A N 1
ATOM 1306 C CA . VAL A 1 174 ? 10.440 2.559 -39.781 1.00 88.31 174 VAL A CA 1
ATOM 1307 C C . VAL A 1 174 ? 11.398 3.334 -38.882 1.00 88.31 174 VAL A C 1
ATOM 1309 O O . VAL A 1 174 ? 11.645 4.518 -39.114 1.00 88.31 174 VAL A O 1
ATOM 1312 N N . LEU A 1 175 ? 11.983 2.679 -37.882 1.00 86.06 175 LEU A N 1
ATOM 1313 C CA . LEU A 1 175 ? 12.883 3.333 -36.929 1.00 86.06 175 LEU A CA 1
ATOM 1314 C C . LEU A 1 175 ? 14.215 3.718 -37.564 1.00 86.06 175 LEU A C 1
ATOM 1316 O O . LEU A 1 175 ? 14.733 4.802 -37.301 1.00 86.06 175 LEU A O 1
ATOM 1320 N N . TYR A 1 176 ? 14.691 2.917 -38.517 1.00 83.62 176 TYR A N 1
ATOM 1321 C CA . TYR A 1 176 ? 15.826 3.291 -39.353 1.00 83.62 176 TYR A CA 1
ATOM 1322 C C . TYR A 1 176 ? 15.576 4.595 -40.136 1.00 83.62 176 TYR A C 1
ATOM 1324 O O . TYR A 1 176 ? 16.475 5.438 -40.246 1.00 83.62 176 TYR A O 1
ATOM 1332 N N . ALA A 1 177 ? 14.357 4.799 -40.659 1.00 82.38 177 ALA A N 1
ATOM 1333 C CA . ALA A 1 177 ? 13.976 6.048 -41.323 1.00 82.38 177 ALA A CA 1
ATOM 1334 C C . ALA A 1 177 ? 13.987 7.238 -40.357 1.00 82.38 177 ALA A C 1
ATOM 1336 O O . ALA A 1 177 ? 14.474 8.310 -40.722 1.00 82.38 177 ALA A O 1
ATOM 1337 N N . VAL A 1 178 ? 13.472 7.045 -39.138 1.00 84.38 178 VAL A N 1
ATOM 1338 C CA . VAL A 1 178 ? 13.385 8.077 -38.093 1.00 84.38 178 VAL A CA 1
ATOM 1339 C C . VAL A 1 178 ? 14.772 8.509 -37.620 1.00 84.38 178 VAL A C 1
ATOM 1341 O O . VAL A 1 178 ? 15.071 9.705 -37.622 1.00 84.38 178 VAL A O 1
ATOM 1344 N N . ASP A 1 179 ? 15.648 7.561 -37.292 1.00 80.56 179 ASP A N 1
ATOM 1345 C CA . ASP A 1 179 ? 17.002 7.840 -36.798 1.00 80.56 179 ASP A CA 1
ATOM 1346 C C . ASP A 1 179 ? 17.837 8.623 -37.808 1.00 80.56 179 ASP A C 1
ATOM 1348 O O . ASP A 1 179 ? 18.564 9.561 -37.467 1.00 80.56 179 ASP A O 1
ATOM 1352 N N . ARG A 1 180 ? 17.708 8.266 -39.089 1.00 79.50 180 ARG A N 1
ATOM 1353 C CA . ARG A 1 180 ? 18.426 8.926 -40.184 1.00 79.50 180 ARG A CA 1
ATOM 1354 C C . ARG A 1 180 ? 17.665 10.104 -40.790 1.00 79.50 180 ARG A C 1
ATOM 1356 O O . ARG A 1 180 ? 18.171 10.718 -41.730 1.00 79.50 180 ARG A O 1
ATOM 1363 N N . ARG A 1 181 ? 16.477 10.428 -40.263 1.00 78.62 181 ARG A N 1
ATOM 1364 C CA . ARG A 1 181 ? 15.559 11.469 -40.762 1.00 78.62 181 ARG A CA 1
ATOM 1365 C C . ARG A 1 181 ? 15.298 11.372 -42.272 1.00 78.62 181 ARG A C 1
ATOM 1367 O O . ARG A 1 181 ? 15.198 12.383 -42.972 1.00 78.62 181 ARG A O 1
ATOM 1374 N N . ILE A 1 182 ? 15.213 10.150 -42.793 1.00 75.00 182 ILE A N 1
ATOM 1375 C CA . ILE A 1 182 ? 14.998 9.883 -44.219 1.00 75.00 182 ILE A CA 1
ATOM 1376 C C . ILE A 1 182 ? 13.570 10.303 -44.578 1.00 75.00 182 ILE A C 1
ATOM 1378 O O . ILE A 1 182 ? 12.612 9.902 -43.924 1.00 75.00 182 ILE A O 1
ATOM 1382 N N . GLY A 1 183 ? 13.421 11.141 -45.607 1.00 68.94 183 GLY A N 1
ATOM 1383 C CA . GLY A 1 183 ? 12.106 11.622 -46.049 1.00 68.94 183 GLY A CA 1
ATOM 1384 C C . GLY A 1 183 ? 11.381 12.533 -45.050 1.00 68.94 183 GLY A C 1
ATOM 1385 O O . GLY A 1 183 ? 10.184 12.738 -45.201 1.00 68.94 183 GLY A O 1
ATOM 1386 N N . GLY A 1 184 ? 12.074 13.076 -44.038 1.00 68.81 184 GLY A N 1
ATOM 1387 C CA . GLY A 1 184 ? 11.455 13.901 -42.992 1.00 68.81 184 GLY A CA 1
ATOM 1388 C C . GLY A 1 184 ? 10.743 13.103 -41.893 1.00 68.81 184 GLY A C 1
ATOM 1389 O O . GLY A 1 184 ? 10.053 13.703 -41.071 1.00 68.81 184 GLY A O 1
ATOM 1390 N N . ALA A 1 185 ? 10.925 11.776 -41.852 1.00 74.25 185 ALA A N 1
ATOM 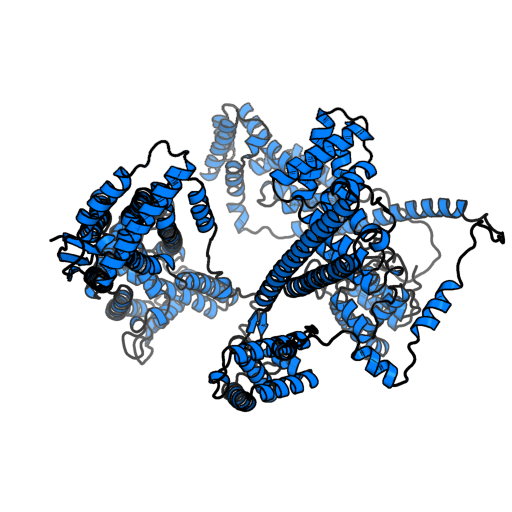1391 C CA . ALA A 1 185 ? 10.358 10.916 -40.820 1.00 74.25 185 ALA A CA 1
ATOM 1392 C C . ALA A 1 185 ? 10.843 11.332 -39.422 1.00 74.25 185 ALA A C 1
ATOM 1394 O O . ALA A 1 185 ? 12.043 11.451 -39.165 1.00 74.25 185 ALA A O 1
ATOM 1395 N N . THR A 1 186 ? 9.896 11.548 -38.513 1.00 79.56 186 THR A N 1
ATOM 1396 C CA . THR A 1 186 ? 10.149 11.840 -37.099 1.00 79.56 186 THR A CA 1
ATOM 1397 C C . THR A 1 186 ? 9.194 11.025 -36.243 1.00 79.56 186 THR A C 1
ATOM 1399 O O . THR A 1 186 ? 8.069 10.760 -36.659 1.00 79.56 186 THR A O 1
ATOM 1402 N N . MET A 1 187 ? 9.619 10.662 -35.030 1.00 79.06 187 MET A N 1
ATOM 1403 C CA . MET A 1 187 ? 8.753 9.946 -34.086 1.00 79.06 187 MET A CA 1
ATOM 1404 C C . MET A 1 187 ? 7.464 10.730 -33.791 1.00 79.06 187 MET A C 1
ATOM 1406 O O . MET A 1 187 ? 6.389 10.151 -33.712 1.00 79.06 187 MET A O 1
ATOM 1410 N N . ASP A 1 188 ? 7.555 12.058 -33.695 1.00 80.94 188 ASP A N 1
ATOM 1411 C CA . ASP A 1 188 ? 6.393 12.923 -33.479 1.00 80.94 188 ASP A CA 1
ATOM 1412 C C . ASP A 1 188 ? 5.397 12.866 -34.652 1.00 80.94 188 ASP A C 1
ATOM 1414 O O . ASP A 1 188 ? 4.195 12.756 -34.423 1.00 80.94 188 ASP A O 1
ATOM 1418 N N . GLY A 1 189 ? 5.890 12.829 -35.895 1.00 81.12 189 GLY A N 1
ATOM 1419 C CA . GLY A 1 189 ? 5.053 12.643 -37.083 1.00 81.12 189 GLY A CA 1
ATOM 1420 C C . GLY A 1 189 ? 4.341 11.287 -37.110 1.00 81.12 189 GLY A C 1
ATOM 1421 O O . GLY A 1 189 ? 3.151 11.232 -37.399 1.00 81.12 189 GLY A O 1
ATOM 1422 N N . ILE A 1 190 ? 5.028 10.205 -36.724 1.00 82.81 190 ILE A N 1
ATOM 1423 C CA . ILE A 1 190 ? 4.425 8.861 -36.624 1.00 82.81 190 ILE A CA 1
ATOM 1424 C C . ILE A 1 190 ? 3.317 8.841 -35.568 1.00 82.81 190 ILE A C 1
ATOM 1426 O O . ILE A 1 190 ? 2.256 8.259 -35.784 1.00 82.81 190 ILE A O 1
ATOM 1430 N N . LEU A 1 191 ? 3.550 9.482 -34.420 1.00 83.19 191 LEU A N 1
ATOM 1431 C CA . LEU A 1 191 ? 2.595 9.499 -33.316 1.00 83.19 191 LEU A CA 1
ATOM 1432 C C . LEU A 1 191 ? 1.348 10.348 -33.612 1.00 83.19 191 LEU A C 1
ATOM 1434 O O . LEU A 1 191 ? 0.280 10.035 -33.086 1.00 83.19 191 LEU A O 1
ATOM 1438 N N . GLN A 1 192 ? 1.469 11.392 -34.435 1.00 84.88 192 GLN A N 1
ATOM 1439 C CA . GLN A 1 192 ? 0.362 12.278 -34.824 1.00 84.88 192 GLN A CA 1
ATOM 1440 C C . GLN A 1 192 ? -0.416 11.800 -36.058 1.00 84.88 192 GLN A C 1
ATOM 1442 O O . GLN A 1 192 ? -1.559 12.215 -36.244 1.00 84.88 192 GLN A O 1
ATOM 1447 N N . ALA A 1 193 ? 0.180 10.939 -36.888 1.00 85.69 193 ALA A N 1
ATOM 1448 C CA . ALA A 1 193 ? -0.444 10.422 -38.100 1.00 85.69 193 ALA A CA 1
ATOM 1449 C C . ALA A 1 193 ? -1.801 9.764 -37.808 1.00 85.69 193 ALA A C 1
ATOM 1451 O O . ALA A 1 193 ? -1.947 9.010 -36.841 1.00 85.69 193 ALA A O 1
ATOM 1452 N N . THR A 1 194 ? -2.786 10.040 -38.667 1.00 84.00 194 THR A N 1
ATOM 1453 C CA . THR A 1 194 ? -4.177 9.573 -38.477 1.00 84.00 194 THR A CA 1
ATOM 1454 C C . THR A 1 194 ? -4.523 8.326 -39.290 1.00 84.00 194 THR A C 1
ATOM 1456 O O . THR A 1 194 ? -5.607 7.755 -39.182 1.00 84.00 194 THR A O 1
ATOM 1459 N N . THR A 1 195 ? -3.587 7.894 -40.135 1.00 85.81 195 THR A N 1
ATOM 1460 C CA . THR A 1 195 ? -3.722 6.715 -40.986 1.00 85.81 195 THR A CA 1
ATOM 1461 C C . THR A 1 195 ? -2.470 5.856 -40.901 1.00 85.81 195 THR A C 1
ATOM 1463 O O . THR A 1 195 ? -1.374 6.339 -40.615 1.00 85.81 195 THR A O 1
ATOM 1466 N N . LEU A 1 196 ? -2.624 4.559 -41.172 1.00 84.94 196 LEU A N 1
ATOM 1467 C CA . LEU A 1 196 ? -1.510 3.616 -41.116 1.00 84.94 196 LEU A CA 1
ATOM 1468 C C . LEU A 1 196 ? -0.427 3.911 -42.168 1.00 84.94 196 LEU A C 1
ATOM 1470 O O . LEU A 1 196 ? 0.755 3.681 -41.903 1.00 84.94 196 LEU A O 1
ATOM 1474 N N . ASP A 1 197 ? -0.834 4.398 -43.343 1.00 88.06 197 ASP A N 1
ATOM 1475 C CA . ASP A 1 197 ? 0.063 4.752 -44.450 1.00 88.06 197 ASP A CA 1
ATOM 1476 C C . ASP A 1 197 ? 0.940 5.943 -44.070 1.00 88.06 197 ASP A C 1
ATOM 1478 O O . ASP A 1 197 ? 2.163 5.853 -44.123 1.00 88.06 197 ASP A O 1
ATOM 1482 N N . GLU A 1 198 ? 0.331 7.019 -43.573 1.00 85.56 198 GLU A N 1
ATOM 1483 C CA . GLU A 1 198 ? 1.056 8.202 -43.101 1.00 85.56 198 GLU A CA 1
ATOM 1484 C C . GLU A 1 198 ? 2.000 7.884 -41.930 1.00 85.56 198 GLU A C 1
ATOM 1486 O O . GLU A 1 198 ? 3.084 8.457 -41.836 1.00 85.56 198 GLU A O 1
ATOM 1491 N N . ALA A 1 199 ? 1.612 6.947 -41.059 1.00 83.38 199 ALA A N 1
ATOM 1492 C CA . ALA A 1 199 ? 2.386 6.610 -39.872 1.00 83.38 199 ALA A CA 1
ATOM 1493 C C . ALA A 1 199 ? 3.601 5.713 -40.160 1.00 83.38 199 ALA A C 1
ATOM 1495 O O . ALA A 1 199 ? 4.665 5.927 -39.587 1.00 83.38 199 ALA A O 1
ATOM 1496 N N . LEU A 1 200 ? 3.450 4.667 -40.982 1.00 88.56 200 LEU A N 1
ATOM 1497 C CA . LEU A 1 200 ? 4.444 3.584 -41.072 1.00 88.56 200 LEU A CA 1
ATOM 1498 C C . LEU A 1 200 ? 5.011 3.356 -42.478 1.00 88.56 200 LEU A C 1
ATOM 1500 O O . LEU A 1 200 ? 5.949 2.567 -42.626 1.00 88.56 200 LEU A O 1
ATOM 1504 N N . GLN A 1 201 ? 4.495 4.008 -43.522 1.00 88.62 201 GLN A N 1
ATOM 1505 C CA . GLN A 1 201 ? 5.073 3.874 -44.857 1.00 88.62 201 GLN A CA 1
ATOM 1506 C C . GLN A 1 201 ? 6.424 4.597 -44.928 1.00 88.62 201 GLN A C 1
ATOM 1508 O O . GLN A 1 201 ? 6.538 5.772 -44.587 1.00 88.62 201 GLN A O 1
ATOM 1513 N N . THR A 1 202 ? 7.459 3.908 -45.415 1.00 83.06 202 THR A N 1
ATOM 1514 C CA . THR A 1 202 ? 8.801 4.492 -45.555 1.00 83.06 202 THR A CA 1
ATOM 1515 C C . THR A 1 202 ? 9.232 4.580 -47.021 1.00 83.06 202 THR A C 1
ATOM 1517 O O . THR A 1 202 ? 8.954 3.669 -47.802 1.00 83.06 202 THR A O 1
ATOM 1520 N N . PRO A 1 203 ? 9.954 5.643 -47.429 1.00 76.94 203 PRO A N 1
ATOM 1521 C CA . PRO A 1 203 ? 10.504 5.761 -48.780 1.00 76.94 203 PRO A CA 1
ATOM 1522 C C . PRO A 1 203 ? 11.864 5.049 -48.935 1.00 76.94 203 PRO A C 1
ATOM 1524 O O . PRO A 1 203 ? 12.607 5.331 -49.877 1.00 76.94 203 PRO A O 1
ATOM 1527 N N . ILE A 1 204 ? 12.246 4.172 -47.998 1.00 77.50 204 ILE A N 1
ATOM 1528 C CA . ILE A 1 204 ? 13.557 3.515 -47.999 1.00 77.50 204 ILE A CA 1
ATOM 1529 C C . ILE A 1 204 ? 13.587 2.424 -49.063 1.00 77.50 204 ILE A C 1
ATOM 1531 O O . ILE A 1 204 ? 12.972 1.375 -48.920 1.00 77.50 204 ILE A O 1
ATOM 1535 N N . VAL A 1 205 ? 14.380 2.650 -50.108 1.00 69.75 205 VAL A N 1
ATOM 1536 C CA . VAL A 1 205 ? 14.631 1.654 -51.163 1.00 69.75 205 VAL A CA 1
ATOM 1537 C C . VAL A 1 205 ? 15.824 0.750 -50.811 1.00 69.75 205 VAL A C 1
ATOM 1539 O O . VAL A 1 205 ? 15.976 -0.338 -51.357 1.00 69.75 205 VAL A O 1
ATOM 1542 N N . THR A 1 206 ? 16.686 1.192 -49.889 1.00 64.94 206 THR A N 1
ATOM 1543 C CA . THR A 1 206 ? 17.901 0.486 -49.457 1.00 64.94 206 THR A CA 1
ATOM 1544 C C . THR A 1 206 ? 17.712 -0.079 -48.052 1.00 64.94 206 THR A C 1
ATOM 1546 O O . THR A 1 206 ? 18.024 0.585 -47.067 1.00 64.94 206 THR A O 1
ATOM 1549 N N . GLY A 1 207 ? 17.169 -1.288 -47.971 1.00 74.31 207 GLY A N 1
ATOM 1550 C CA . GLY A 1 207 ? 16.898 -2.002 -46.725 1.00 74.31 207 GLY A CA 1
ATOM 1551 C C . GLY A 1 207 ? 15.935 -3.149 -47.000 1.00 74.31 207 GLY A C 1
ATOM 1552 O O . GLY A 1 207 ? 14.979 -2.972 -47.763 1.00 74.31 207 GLY A O 1
ATOM 1553 N N . THR A 1 208 ? 16.216 -4.320 -46.440 1.00 85.81 208 THR A N 1
ATOM 1554 C CA . THR A 1 208 ? 15.329 -5.482 -46.502 1.00 85.81 208 THR A CA 1
ATOM 1555 C C . THR A 1 208 ? 14.792 -5.788 -45.115 1.00 85.81 208 THR A C 1
ATOM 1557 O O . THR A 1 208 ? 15.447 -5.512 -44.116 1.00 85.81 208 THR A O 1
ATOM 1560 N N . THR A 1 209 ? 13.585 -6.338 -45.062 1.00 90.69 209 THR A N 1
ATOM 1561 C CA . THR A 1 209 ? 13.003 -6.881 -43.836 1.00 90.69 209 THR A CA 1
ATOM 1562 C C . THR A 1 209 ? 12.409 -8.252 -44.121 1.00 90.69 209 THR A C 1
ATOM 1564 O O . THR A 1 209 ? 12.043 -8.569 -45.260 1.00 90.69 209 THR A O 1
ATOM 1567 N N . GLN A 1 210 ? 12.316 -9.071 -43.081 1.00 91.25 210 GLN A N 1
ATOM 1568 C CA . GLN A 1 210 ? 11.773 -10.416 -43.166 1.00 91.25 210 GLN A CA 1
ATOM 1569 C C . GLN A 1 210 ? 10.308 -10.439 -42.727 1.00 91.25 210 GLN A C 1
ATOM 1571 O O . GLN A 1 210 ? 9.982 -10.101 -41.587 1.00 91.25 210 GLN A O 1
ATOM 1576 N N . LEU A 1 211 ? 9.433 -10.916 -43.610 1.00 91.00 211 LEU A N 1
ATOM 1577 C CA . LEU A 1 211 ? 8.014 -11.123 -43.346 1.00 91.00 211 LEU A CA 1
ATOM 1578 C C . LEU A 1 211 ? 7.699 -12.610 -43.167 1.00 91.00 211 LEU A C 1
ATOM 1580 O O . LEU A 1 211 ? 8.162 -13.458 -43.928 1.00 91.00 211 LEU A O 1
ATOM 1584 N N . VAL A 1 212 ? 6.843 -12.923 -42.199 1.00 89.31 212 VAL A N 1
ATOM 1585 C CA . VAL A 1 212 ? 6.353 -14.274 -41.901 1.00 89.31 212 VAL A CA 1
ATOM 1586 C C . VAL A 1 212 ? 4.838 -14.294 -42.119 1.00 89.31 212 VAL A C 1
ATOM 1588 O O . VAL A 1 212 ? 4.052 -14.200 -41.183 1.00 89.31 212 VAL A O 1
ATOM 1591 N N . LEU A 1 213 ? 4.400 -14.367 -43.379 1.00 85.81 213 LEU A N 1
ATOM 1592 C CA . LEU A 1 213 ? 2.971 -14.376 -43.758 1.00 85.81 213 LEU A CA 1
ATOM 1593 C C . LEU A 1 213 ? 2.468 -15.760 -44.221 1.00 85.81 213 LEU A C 1
ATOM 1595 O O . LEU A 1 213 ? 1.333 -15.895 -44.685 1.00 85.81 213 LEU A O 1
ATOM 1599 N N . GLY A 1 214 ? 3.307 -16.788 -44.084 1.00 83.44 214 GLY A N 1
ATOM 1600 C CA . GLY A 1 214 ? 3.050 -18.187 -44.424 1.00 83.44 214 GLY A CA 1
ATOM 1601 C C . GLY A 1 214 ? 4.186 -19.079 -43.911 1.00 83.44 214 GLY A C 1
ATOM 1602 O O . GLY A 1 214 ? 5.034 -18.616 -43.156 1.00 83.44 214 GLY A O 1
ATOM 1603 N N . GLU A 1 215 ? 4.227 -20.348 -44.323 1.00 77.50 215 GLU A N 1
ATOM 1604 C CA . GLU A 1 215 ? 5.199 -21.333 -43.805 1.00 77.50 215 GLU A CA 1
ATOM 1605 C C . GLU A 1 215 ? 6.671 -20.975 -44.070 1.00 77.50 215 GLU A C 1
ATOM 1607 O O . GLU A 1 215 ? 7.550 -21.370 -43.304 1.00 77.50 215 GLU A O 1
ATOM 1612 N N . THR A 1 216 ? 6.951 -20.231 -45.142 1.00 80.00 216 THR A N 1
ATOM 1613 C CA . THR A 1 216 ? 8.304 -19.783 -45.491 1.00 80.00 216 THR A CA 1
ATOM 1614 C C . THR A 1 216 ? 8.442 -18.274 -45.291 1.00 80.00 216 THR A C 1
ATOM 1616 O O . THR A 1 216 ? 7.673 -17.530 -45.905 1.00 80.00 216 THR A O 1
ATOM 1619 N N . PRO A 1 217 ? 9.426 -17.807 -44.502 1.00 85.81 217 PRO A N 1
ATOM 1620 C CA . PRO A 1 217 ? 9.731 -16.385 -44.393 1.00 85.81 217 PRO A CA 1
ATOM 1621 C C . PRO A 1 217 ? 10.190 -15.794 -45.734 1.00 85.81 217 PRO A C 1
ATOM 1623 O O . PRO A 1 217 ? 11.024 -16.385 -46.421 1.00 85.81 217 PRO A O 1
ATOM 1626 N N . GLU A 1 218 ? 9.671 -14.620 -46.084 1.00 89.94 218 GLU A N 1
ATOM 1627 C CA . GLU A 1 218 ? 10.022 -13.870 -47.294 1.00 89.94 218 GLU A CA 1
ATOM 1628 C C . GLU A 1 218 ? 10.852 -12.639 -46.916 1.00 89.94 218 GLU A C 1
ATOM 1630 O O . GLU A 1 218 ? 10.493 -11.907 -45.997 1.00 89.94 218 GLU A O 1
ATOM 1635 N N . GLU A 1 219 ? 11.949 -12.385 -47.626 1.00 89.44 219 GLU A N 1
ATOM 1636 C CA . GLU A 1 219 ? 12.756 -11.175 -47.450 1.00 89.44 219 GLU A CA 1
ATOM 1637 C C . GLU A 1 219 ? 12.441 -10.187 -48.580 1.00 89.44 219 GLU A C 1
ATOM 1639 O O . GLU A 1 219 ? 12.606 -10.504 -49.761 1.00 89.44 219 GLU A O 1
ATOM 1644 N N . LEU A 1 220 ? 11.941 -9.003 -48.226 1.00 89.56 220 LEU A N 1
ATOM 1645 C CA . LEU A 1 220 ? 11.459 -7.991 -49.170 1.00 89.56 220 LEU A CA 1
ATOM 1646 C C . LEU A 1 220 ? 12.084 -6.629 -48.876 1.00 89.56 220 LEU A C 1
ATOM 1648 O O . LEU A 1 220 ? 12.514 -6.360 -47.756 1.00 89.56 220 LEU A O 1
ATOM 1652 N N . THR A 1 221 ? 12.112 -5.747 -49.879 1.00 90.19 221 THR A N 1
ATOM 1653 C CA . THR A 1 221 ? 12.518 -4.349 -49.669 1.00 90.19 221 THR A CA 1
ATOM 1654 C C . THR A 1 221 ? 11.507 -3.636 -48.773 1.00 90.19 221 THR A C 1
ATOM 1656 O O . THR A 1 221 ? 10.326 -3.968 -48.812 1.00 90.19 221 THR A O 1
ATOM 1659 N N . CYS A 1 222 ? 11.928 -2.637 -47.993 1.00 89.12 222 CYS A N 1
ATOM 1660 C CA . CYS A 1 222 ? 11.021 -1.908 -47.096 1.00 89.12 222 CYS A CA 1
ATOM 1661 C C . CYS A 1 222 ? 9.762 -1.357 -47.805 1.00 89.12 222 CYS A C 1
ATOM 1663 O O . CYS A 1 222 ? 8.663 -1.430 -47.256 1.00 89.12 222 CYS A O 1
ATOM 1665 N N . VAL A 1 223 ? 9.884 -0.868 -49.045 1.00 87.31 223 VAL A N 1
ATOM 1666 C CA . VAL A 1 223 ? 8.734 -0.364 -49.822 1.00 87.31 223 VAL A CA 1
ATOM 1667 C C . VAL A 1 223 ? 7.762 -1.491 -50.192 1.00 87.31 223 VAL A C 1
ATOM 1669 O O . VAL A 1 223 ? 6.554 -1.359 -49.979 1.00 87.31 223 VAL A O 1
ATOM 1672 N N . ASP A 1 224 ? 8.277 -2.608 -50.713 1.00 89.50 224 ASP A N 1
ATOM 1673 C CA . ASP A 1 224 ? 7.450 -3.750 -51.128 1.00 89.50 224 ASP A CA 1
ATOM 1674 C C . ASP A 1 224 ? 6.848 -4.481 -49.916 1.00 89.50 224 ASP A C 1
ATOM 1676 O O . ASP A 1 224 ? 5.692 -4.915 -49.944 1.00 89.50 224 ASP A O 1
ATOM 1680 N N . ALA A 1 225 ? 7.616 -4.570 -48.826 1.00 90.56 225 ALA A N 1
ATOM 1681 C CA . ALA A 1 225 ? 7.213 -5.174 -47.566 1.00 90.56 225 ALA A CA 1
ATOM 1682 C C . ALA A 1 225 ? 6.010 -4.445 -46.958 1.00 90.56 225 ALA A C 1
ATOM 1684 O O . ALA A 1 225 ? 5.038 -5.098 -46.576 1.00 90.56 225 ALA A O 1
ATOM 1685 N N . TYR A 1 226 ? 6.024 -3.106 -46.938 1.00 91.19 226 TYR A N 1
ATOM 1686 C CA . TYR A 1 226 ? 4.896 -2.320 -46.438 1.00 91.19 226 TYR A CA 1
ATOM 1687 C C . TYR A 1 226 ? 3.615 -2.579 -47.234 1.00 91.19 226 TYR A C 1
ATOM 1689 O O . TYR A 1 226 ? 2.578 -2.891 -46.650 1.00 91.19 226 TYR A O 1
ATOM 1697 N N . GLY A 1 227 ? 3.690 -2.509 -48.570 1.00 90.06 227 GLY A N 1
ATOM 1698 C CA . GLY A 1 227 ? 2.532 -2.734 -49.439 1.00 90.06 227 GLY A CA 1
ATOM 1699 C C . GLY A 1 227 ? 1.935 -4.136 -49.278 1.00 90.06 227 GLY A C 1
ATOM 1700 O O . GLY A 1 227 ? 0.716 -4.311 -49.326 1.00 90.06 227 GLY A O 1
ATOM 1701 N N . ARG A 1 228 ? 2.780 -5.145 -49.031 1.00 90.06 228 ARG A N 1
ATOM 1702 C CA . ARG A 1 228 ? 2.334 -6.511 -48.738 1.00 90.06 228 ARG A CA 1
ATOM 1703 C C . ARG A 1 228 ? 1.706 -6.630 -47.346 1.00 90.06 228 ARG A C 1
ATOM 1705 O O . ARG A 1 228 ? 0.656 -7.266 -47.220 1.00 90.06 228 ARG A O 1
ATOM 1712 N N . LEU A 1 229 ? 2.313 -6.019 -46.327 1.00 90.56 229 LEU A N 1
ATOM 1713 C CA . LEU A 1 229 ? 1.847 -6.060 -44.938 1.00 90.56 229 LEU A CA 1
ATOM 1714 C C . LEU A 1 229 ? 0.532 -5.317 -44.721 1.00 90.56 229 LEU A C 1
ATOM 1716 O O . LEU A 1 229 ? -0.367 -5.858 -44.074 1.00 90.56 229 LEU A O 1
ATOM 1720 N N . SER A 1 230 ? 0.385 -4.106 -45.259 1.00 90.25 230 SER A N 1
ATOM 1721 C CA . SER A 1 230 ? -0.833 -3.301 -45.103 1.00 90.25 230 SER A CA 1
ATOM 1722 C C . SER A 1 230 ? -2.035 -3.973 -45.778 1.00 90.25 230 SER A C 1
ATOM 1724 O O . SER A 1 230 ? -3.116 -4.083 -45.182 1.00 90.25 230 SER A O 1
ATOM 1726 N N . ALA A 1 231 ? -1.823 -4.540 -46.972 1.00 90.38 231 ALA A N 1
ATOM 1727 C CA . ALA A 1 231 ? -2.821 -5.334 -47.678 1.00 90.38 231 ALA A CA 1
ATOM 1728 C C . ALA A 1 231 ? -3.219 -6.578 -46.871 1.00 90.38 231 ALA A C 1
ATOM 1730 O O . ALA A 1 231 ? -4.403 -6.779 -46.604 1.00 90.38 231 ALA A O 1
ATOM 1731 N N . TYR A 1 232 ? -2.243 -7.373 -46.416 1.00 90.25 232 TYR A N 1
ATOM 1732 C CA . TYR A 1 232 ? -2.501 -8.590 -45.642 1.00 90.25 232 TYR A CA 1
ATOM 1733 C C . TYR A 1 232 ? -3.200 -8.304 -44.303 1.00 90.25 232 TYR A C 1
ATOM 1735 O O . TYR A 1 232 ? -4.109 -9.032 -43.894 1.00 90.25 232 TYR A O 1
ATOM 1743 N N . THR A 1 233 ? -2.829 -7.205 -43.642 1.00 90.00 233 THR A N 1
ATOM 1744 C CA . THR A 1 233 ? -3.459 -6.761 -42.393 1.00 90.00 233 THR A CA 1
ATOM 1745 C C . THR A 1 233 ? -4.942 -6.449 -42.611 1.00 90.00 233 THR A C 1
ATOM 1747 O O . THR A 1 233 ? -5.803 -6.853 -41.828 1.00 90.00 233 THR A O 1
ATOM 1750 N N . THR A 1 234 ? -5.270 -5.798 -43.724 1.00 87.38 234 THR A N 1
ATOM 1751 C CA . THR A 1 234 ? -6.652 -5.426 -44.046 1.00 87.38 234 THR A CA 1
ATOM 1752 C C . THR A 1 234 ? -7.489 -6.622 -44.506 1.00 87.38 234 THR A C 1
ATOM 1754 O O . THR A 1 234 ? -8.651 -6.747 -44.115 1.00 87.38 234 THR A O 1
ATOM 1757 N N . THR A 1 235 ? -6.921 -7.519 -45.319 1.00 89.06 235 THR A N 1
ATOM 1758 C CA . THR A 1 235 ? -7.666 -8.635 -45.929 1.00 89.06 235 THR A CA 1
ATOM 1759 C C . THR A 1 235 ? -7.764 -9.876 -45.048 1.00 89.06 235 THR A C 1
ATOM 1761 O O . THR A 1 235 ? -8.757 -10.593 -45.138 1.00 89.06 235 THR A O 1
ATOM 1764 N N . SER A 1 236 ? -6.750 -10.148 -44.223 1.00 88.25 236 SER A N 1
ATOM 1765 C CA . SER A 1 236 ? -6.596 -11.431 -43.520 1.00 88.25 236 SER A CA 1
ATOM 1766 C C . SER A 1 236 ? -6.631 -11.273 -41.998 1.00 88.25 236 SER A C 1
ATOM 1768 O O . SER A 1 236 ? -7.377 -11.986 -41.327 1.00 88.25 236 SER A O 1
ATOM 1770 N N . PHE A 1 237 ? -5.876 -10.317 -41.446 1.00 89.50 237 PHE A N 1
ATOM 1771 C CA . PHE A 1 237 ? -5.812 -10.081 -39.996 1.00 89.50 237 PHE A CA 1
ATOM 1772 C C . PHE A 1 237 ? -7.115 -9.473 -39.456 1.00 89.50 237 PHE A C 1
ATOM 1774 O O . PHE A 1 237 ? -7.715 -10.000 -38.518 1.00 89.50 237 PHE A O 1
ATOM 1781 N N . LEU A 1 238 ? -7.593 -8.386 -40.068 1.00 89.56 238 LEU A N 1
ATOM 1782 C CA . LEU A 1 238 ? -8.721 -7.612 -39.547 1.00 89.56 238 LEU A CA 1
ATOM 1783 C C . LEU A 1 238 ? -10.035 -8.415 -39.411 1.00 89.56 238 LEU A C 1
ATOM 1785 O O . LEU A 1 238 ? -10.698 -8.267 -38.384 1.00 89.56 238 LEU A O 1
ATOM 1789 N N . PRO A 1 239 ? -10.442 -9.294 -40.353 1.00 90.69 239 PRO A N 1
ATOM 1790 C CA . PRO A 1 239 ? -11.631 -10.134 -40.170 1.00 90.69 239 PRO A CA 1
ATOM 1791 C C . PRO A 1 239 ? -11.543 -11.070 -38.954 1.00 90.69 239 PRO A C 1
ATOM 1793 O O . PRO A 1 239 ? -12.513 -11.212 -38.208 1.00 90.69 239 PRO A O 1
ATOM 1796 N N . LYS A 1 240 ? -10.373 -11.672 -38.714 1.00 88.62 240 LYS A N 1
ATOM 1797 C CA . LYS A 1 240 ? -10.128 -12.528 -37.544 1.00 88.62 240 LYS A CA 1
ATOM 1798 C C . LYS A 1 240 ? -10.078 -11.715 -36.252 1.00 88.62 240 LYS A C 1
ATOM 1800 O O . LYS A 1 240 ? -10.629 -12.136 -35.237 1.00 88.62 240 LYS A O 1
ATOM 1805 N N . PHE A 1 241 ? -9.512 -10.511 -36.305 1.00 89.75 241 PHE A N 1
ATOM 1806 C CA . PHE A 1 241 ? -9.536 -9.576 -35.185 1.00 89.75 241 PHE A CA 1
ATOM 1807 C C . PHE A 1 241 ? -10.972 -9.162 -34.821 1.00 89.75 241 PHE A C 1
ATOM 1809 O O . PHE A 1 241 ? -11.343 -9.206 -33.648 1.00 89.75 241 PHE A O 1
ATOM 1816 N N . ARG A 1 242 ? -11.828 -8.871 -35.814 1.00 89.75 242 ARG A N 1
ATOM 1817 C CA . ARG A 1 242 ? -13.267 -8.619 -35.597 1.00 89.75 242 ARG A CA 1
ATOM 1818 C C . ARG A 1 242 ? -13.950 -9.799 -34.916 1.00 89.75 242 ARG A C 1
ATOM 1820 O O . ARG A 1 242 ? -14.728 -9.586 -33.995 1.00 89.75 242 ARG A O 1
ATOM 1827 N N . GLN A 1 243 ? -13.641 -11.031 -35.316 1.00 88.94 243 GLN A N 1
ATOM 1828 C CA . GLN A 1 243 ? -14.189 -12.231 -34.681 1.00 88.94 243 GLN A CA 1
ATOM 1829 C C . GLN A 1 243 ? -13.773 -12.344 -33.203 1.00 88.94 243 GLN A C 1
ATOM 1831 O O . GLN A 1 243 ? -14.610 -12.652 -32.353 1.00 88.94 243 GLN A O 1
ATOM 1836 N N . ALA A 1 244 ? -12.514 -12.038 -32.879 1.00 86.12 244 ALA A N 1
ATOM 1837 C CA . ALA A 1 244 ? -12.021 -12.032 -31.502 1.00 86.12 244 ALA A CA 1
ATOM 1838 C C . ALA A 1 244 ? -12.701 -10.948 -30.643 1.00 86.12 244 ALA A C 1
ATOM 1840 O O . ALA A 1 244 ? -13.086 -11.210 -29.501 1.00 86.12 244 ALA A O 1
ATOM 1841 N N . VAL A 1 245 ? -12.904 -9.748 -31.199 1.00 88.62 245 VAL A N 1
ATOM 1842 C CA . VAL A 1 245 ? -13.648 -8.663 -30.537 1.00 88.62 245 VAL A CA 1
ATOM 1843 C C . VAL A 1 245 ? -15.120 -9.048 -30.345 1.00 88.62 245 VAL A C 1
ATOM 1845 O O . VAL A 1 245 ? -15.658 -8.885 -29.250 1.00 88.62 245 VAL A O 1
ATOM 1848 N N . ALA A 1 246 ? -15.759 -9.616 -31.370 1.00 88.50 246 ALA A N 1
ATOM 1849 C CA . ALA A 1 246 ? -17.152 -10.061 -31.340 1.00 88.50 246 ALA A CA 1
ATOM 1850 C C . ALA A 1 246 ? -17.404 -11.097 -30.239 1.00 88.50 246 ALA A C 1
ATOM 1852 O O . ALA A 1 246 ? -18.347 -10.957 -29.460 1.00 88.50 246 ALA A O 1
ATOM 1853 N N . ALA A 1 247 ? -16.510 -12.084 -30.115 1.00 85.31 247 ALA A N 1
ATOM 1854 C CA . ALA A 1 247 ? -16.583 -13.112 -29.082 1.00 85.31 247 ALA A CA 1
ATOM 1855 C C . ALA A 1 247 ? -16.523 -12.521 -27.663 1.00 85.31 247 ALA A C 1
ATOM 1857 O O . ALA A 1 247 ? -17.231 -12.988 -26.773 1.00 85.31 247 ALA A O 1
ATOM 1858 N N . LYS A 1 248 ? -15.718 -11.472 -27.450 1.00 83.44 248 LYS A N 1
ATOM 1859 C CA . LYS A 1 248 ? -15.597 -10.805 -26.143 1.00 83.44 248 LYS A CA 1
ATOM 1860 C C . LYS A 1 248 ? -16.748 -9.850 -25.834 1.00 83.44 248 LYS A C 1
ATOM 1862 O O . LYS A 1 248 ? -17.062 -9.659 -24.664 1.00 83.44 248 LYS A O 1
ATOM 1867 N N . LEU A 1 249 ? -17.365 -9.265 -26.858 1.00 82.50 249 LEU A N 1
ATOM 1868 C CA . LEU A 1 249 ? -18.554 -8.420 -26.721 1.00 82.50 249 LEU A CA 1
ATOM 1869 C C . LEU A 1 249 ? -19.865 -9.226 -26.677 1.00 82.50 249 LEU A C 1
ATOM 1871 O O . LEU A 1 249 ? -20.896 -8.675 -26.308 1.00 82.50 249 LEU A O 1
ATOM 1875 N N . GLY A 1 250 ? -19.844 -10.512 -27.042 1.00 81.25 250 GLY A N 1
ATOM 1876 C CA . GLY A 1 250 ? -21.047 -11.346 -27.119 1.00 81.25 250 GLY A CA 1
ATOM 1877 C C . GLY A 1 250 ? -21.989 -10.952 -28.263 1.00 81.25 250 GLY A C 1
ATOM 1878 O O . GLY A 1 250 ? -23.199 -11.130 -28.144 1.00 81.25 250 GLY A O 1
ATOM 1879 N N . ILE A 1 251 ? -21.446 -10.396 -29.351 1.00 83.50 251 ILE A N 1
ATOM 1880 C CA . ILE A 1 251 ? -22.204 -9.918 -30.519 1.00 83.50 251 ILE A CA 1
ATOM 1881 C C . ILE A 1 251 ? -21.783 -10.656 -31.791 1.00 83.50 251 ILE A C 1
ATOM 1883 O O . ILE A 1 251 ? -20.756 -11.331 -31.820 1.00 83.50 251 ILE A O 1
ATOM 1887 N N . ASP A 1 252 ? -22.561 -10.509 -32.864 1.00 84.94 252 ASP A N 1
ATOM 1888 C CA . ASP A 1 252 ? -22.179 -11.051 -34.167 1.00 84.94 252 ASP A CA 1
ATOM 1889 C C . ASP A 1 252 ? -21.013 -10.264 -34.787 1.00 84.94 252 ASP A C 1
ATOM 1891 O O . ASP A 1 252 ? -20.963 -9.031 -34.715 1.00 84.94 252 ASP A O 1
ATOM 1895 N N . SER A 1 253 ? -20.097 -10.972 -35.450 1.00 82.50 253 SER A N 1
ATOM 1896 C CA . SER A 1 253 ? -18.899 -10.379 -36.058 1.00 82.50 253 SER A CA 1
ATOM 1897 C C . SER A 1 253 ? -19.195 -9.307 -37.113 1.00 82.50 253 SER A C 1
ATOM 1899 O O . SER A 1 253 ? -18.426 -8.352 -37.226 1.00 82.50 253 SER A O 1
ATOM 1901 N N . GLY A 1 254 ? -20.329 -9.392 -37.821 1.00 85.06 254 GLY A N 1
ATOM 1902 C CA . GLY A 1 254 ? -20.754 -8.383 -38.794 1.00 85.06 254 GLY A CA 1
ATOM 1903 C C . GLY A 1 254 ? -21.254 -7.080 -38.161 1.00 85.06 254 GLY A C 1
ATOM 1904 O O . GLY A 1 254 ? -21.326 -6.054 -38.833 1.00 85.06 254 GLY A O 1
ATOM 1905 N N . SER A 1 255 ? -21.572 -7.094 -36.863 1.00 85.50 255 SER A N 1
ATOM 1906 C CA . SER A 1 255 ? -22.067 -5.921 -36.129 1.00 85.50 255 SER A CA 1
ATOM 1907 C C . SER A 1 255 ? -20.964 -5.117 -35.428 1.00 85.50 255 SER A C 1
ATOM 1909 O O . SER A 1 255 ? -21.211 -3.988 -34.991 1.00 85.50 255 SER A O 1
ATOM 1911 N N . VAL A 1 256 ? -19.733 -5.644 -35.367 1.00 87.62 256 VAL A N 1
ATOM 1912 C CA . VAL A 1 256 ? -18.605 -5.025 -34.647 1.00 87.62 256 VAL A CA 1
ATOM 1913 C C . VAL A 1 256 ? -18.300 -3.625 -35.172 1.00 87.62 256 VAL A C 1
ATOM 1915 O O . VAL A 1 256 ? -18.230 -2.694 -34.376 1.00 87.62 256 VAL A O 1
ATOM 1918 N N . ASP A 1 257 ? -18.203 -3.431 -36.492 1.00 88.06 257 ASP A N 1
ATOM 1919 C CA . ASP A 1 257 ? -17.886 -2.115 -37.067 1.00 88.06 257 ASP A CA 1
ATOM 1920 C C . ASP A 1 257 ? -18.961 -1.072 -36.719 1.00 88.06 257 ASP A C 1
ATOM 1922 O O . ASP A 1 257 ? -18.644 0.069 -36.387 1.00 88.06 257 ASP A O 1
ATOM 1926 N N . SER A 1 258 ? -20.245 -1.456 -36.754 1.00 87.44 258 SER A N 1
ATOM 1927 C CA . SER A 1 258 ? -21.338 -0.558 -36.358 1.00 87.44 258 SER A CA 1
ATOM 1928 C C . SER A 1 258 ? -21.306 -0.221 -34.870 1.00 87.44 258 SER A C 1
ATOM 1930 O O . SER A 1 258 ? -21.573 0.921 -34.501 1.00 87.44 258 SER A O 1
ATOM 1932 N N . ARG A 1 259 ? -20.928 -1.185 -34.022 1.00 86.06 259 ARG A N 1
ATOM 1933 C CA . ARG A 1 259 ? -20.881 -1.004 -32.573 1.00 86.06 259 ARG A CA 1
ATOM 1934 C C . ARG A 1 259 ? -19.699 -0.145 -32.140 1.00 86.06 259 ARG A C 1
ATOM 1936 O O . ARG A 1 259 ? -19.875 0.767 -31.339 1.00 86.06 259 ARG A O 1
ATOM 1943 N N . VAL A 1 260 ? -18.523 -0.387 -32.719 1.00 89.25 260 VAL A N 1
ATOM 1944 C CA . VAL A 1 260 ? -17.323 0.434 -32.508 1.00 89.25 260 VAL A CA 1
ATOM 1945 C C . VAL A 1 260 ? -17.557 1.853 -33.021 1.00 89.25 260 VAL A C 1
ATOM 1947 O O . VAL A 1 260 ? -17.265 2.804 -32.306 1.00 89.25 260 VAL A O 1
ATOM 1950 N N . ARG A 1 261 ? -18.171 2.016 -34.202 1.00 88.81 261 ARG A N 1
ATOM 1951 C CA . ARG A 1 261 ? -18.539 3.343 -34.719 1.00 88.81 261 ARG A CA 1
ATOM 1952 C C . ARG A 1 261 ? -19.495 4.074 -33.779 1.00 88.81 261 ARG A C 1
ATOM 1954 O O . ARG A 1 261 ? -19.250 5.229 -33.469 1.00 88.81 261 ARG A O 1
ATOM 1961 N N . ALA A 1 262 ? -20.541 3.408 -33.287 1.00 86.31 262 ALA A N 1
ATOM 1962 C CA . ALA A 1 262 ? -21.482 4.013 -32.345 1.00 86.31 262 ALA A CA 1
ATOM 1963 C C . ALA A 1 262 ? -20.798 4.455 -31.039 1.00 86.31 262 ALA A C 1
ATOM 1965 O O . ALA A 1 262 ? -21.079 5.544 -30.540 1.00 86.31 262 ALA A O 1
ATOM 1966 N N . ALA A 1 263 ? -19.868 3.649 -30.516 1.00 87.44 263 ALA A N 1
ATOM 1967 C CA . ALA A 1 263 ? -19.074 4.002 -29.343 1.00 87.44 263 ALA A CA 1
ATOM 1968 C C . ALA A 1 263 ? -18.172 5.222 -29.599 1.00 87.44 263 ALA A C 1
ATOM 1970 O O . ALA A 1 263 ? -18.172 6.158 -28.802 1.00 87.44 263 ALA A O 1
ATOM 1971 N N . LEU A 1 264 ? -17.471 5.250 -30.737 1.00 87.19 264 LEU A N 1
ATOM 1972 C CA . LEU A 1 264 ? -16.609 6.366 -31.135 1.00 87.19 264 LEU A CA 1
ATOM 1973 C C . LEU A 1 264 ? -17.409 7.656 -31.344 1.00 87.19 264 LEU A C 1
ATOM 1975 O O . LEU A 1 264 ? -17.039 8.686 -30.798 1.00 87.19 264 LEU A O 1
ATOM 1979 N N . THR A 1 265 ? -18.547 7.602 -32.039 1.00 85.62 265 THR A N 1
ATOM 1980 C CA . THR A 1 265 ? -19.432 8.766 -32.207 1.00 85.62 265 THR A CA 1
ATOM 1981 C C . THR A 1 265 ? -19.983 9.254 -30.866 1.00 85.62 265 THR A C 1
ATOM 1983 O O . THR A 1 265 ? -20.124 10.454 -30.659 1.00 85.62 265 THR A O 1
ATOM 1986 N N . THR A 1 266 ? -20.257 8.339 -29.930 1.00 84.12 266 THR A N 1
ATOM 1987 C CA . THR A 1 266 ? -20.723 8.706 -28.585 1.00 84.12 266 THR A CA 1
ATOM 1988 C C . THR A 1 266 ? -19.636 9.409 -27.774 1.00 84.12 266 THR A C 1
ATOM 1990 O O . THR A 1 266 ? -19.972 10.266 -26.969 1.00 84.12 266 THR A O 1
ATOM 1993 N N . LEU A 1 267 ? -18.355 9.072 -27.943 1.00 82.94 267 LEU A N 1
ATOM 1994 C CA . LEU A 1 267 ? -17.283 9.567 -27.066 1.00 82.94 267 LEU A CA 1
ATOM 1995 C C . LEU A 1 267 ? -16.434 10.680 -27.678 1.00 82.94 267 LEU A C 1
ATOM 1997 O O . LEU A 1 267 ? -16.105 11.627 -26.975 1.00 82.94 267 LEU A O 1
ATOM 2001 N N . ALA A 1 268 ? -16.101 10.582 -28.962 1.00 76.12 268 ALA A N 1
ATOM 2002 C CA . ALA A 1 268 ? -15.221 11.521 -29.651 1.00 76.12 268 ALA A CA 1
ATOM 2003 C C . ALA A 1 268 ? -15.976 12.612 -30.431 1.00 76.12 268 ALA A C 1
ATOM 2005 O O . ALA A 1 268 ? -15.340 13.548 -30.891 1.00 76.12 268 ALA A O 1
ATOM 2006 N N . GLN A 1 269 ? -17.301 12.485 -30.604 1.00 68.12 269 GLN A N 1
ATOM 2007 C CA . GLN A 1 269 ? -18.189 13.365 -31.395 1.00 68.12 269 GLN A CA 1
ATOM 2008 C C . GLN A 1 269 ? -17.842 13.544 -32.891 1.00 68.12 269 GLN A C 1
ATOM 2010 O O . GLN A 1 269 ? -18.726 13.895 -33.672 1.00 68.12 269 GLN A O 1
ATOM 2015 N N . ASP A 1 270 ? -16.623 13.215 -33.314 1.00 66.62 270 ASP A N 1
ATOM 2016 C CA . ASP A 1 270 ? -16.177 13.214 -34.704 1.00 66.62 270 ASP A CA 1
ATOM 2017 C C . ASP A 1 270 ? -16.483 11.898 -35.434 1.00 66.62 270 ASP A C 1
ATOM 2019 O O . ASP A 1 270 ? -16.633 10.816 -34.848 1.00 66.62 270 ASP A O 1
ATOM 2023 N N . THR A 1 271 ? -16.551 11.973 -36.767 1.00 69.12 271 THR A N 1
ATOM 2024 C CA . THR A 1 271 ? -16.675 10.796 -37.636 1.00 69.12 271 THR A CA 1
ATOM 2025 C C . THR A 1 271 ? -15.338 10.066 -37.745 1.00 69.12 271 THR A C 1
ATOM 2027 O O . THR A 1 271 ? -14.643 10.165 -38.754 1.00 69.12 271 THR A O 1
ATOM 2030 N N . VAL A 1 272 ? -14.980 9.323 -36.701 1.00 80.56 272 VAL A N 1
ATOM 2031 C CA . VAL A 1 272 ? -13.806 8.443 -36.694 1.00 80.56 272 VAL A CA 1
ATOM 2032 C C . VAL A 1 272 ? -14.116 7.169 -37.481 1.00 80.56 272 VAL A C 1
ATOM 2034 O O . VAL A 1 272 ? -15.145 6.517 -37.260 1.00 80.56 272 VAL A O 1
ATOM 2037 N N . ASP A 1 273 ? -13.220 6.775 -38.388 1.00 86.44 273 ASP A N 1
ATOM 2038 C CA . ASP A 1 273 ? -13.355 5.498 -39.080 1.00 86.44 273 ASP A CA 1
ATOM 2039 C C . ASP A 1 273 ? -13.059 4.328 -38.128 1.00 86.44 273 ASP A C 1
ATOM 2041 O O . ASP A 1 273 ? -11.945 4.144 -37.635 1.00 86.44 273 ASP A O 1
ATOM 2045 N N . ALA A 1 274 ? -14.085 3.514 -37.865 1.00 86.12 274 ALA A N 1
ATOM 2046 C CA . ALA A 1 274 ? -14.002 2.396 -36.928 1.00 86.12 274 ALA A CA 1
ATOM 2047 C C . ALA A 1 274 ? -12.975 1.338 -37.361 1.00 86.12 274 ALA A C 1
ATOM 2049 O O . ALA A 1 274 ? -12.347 0.707 -36.510 1.00 86.12 274 ALA A O 1
ATOM 2050 N N . GLN A 1 275 ? -12.789 1.148 -38.670 1.00 88.56 275 GLN A N 1
ATOM 2051 C CA . GLN A 1 275 ? -11.820 0.195 -39.196 1.00 88.56 275 GLN A CA 1
ATOM 2052 C C . GLN A 1 275 ? -10.386 0.693 -38.979 1.00 88.56 275 GLN A C 1
ATOM 2054 O O . GLN A 1 275 ? -9.573 -0.060 -38.440 1.00 88.56 275 GLN A O 1
ATOM 2059 N N . GLN A 1 276 ? -10.083 1.946 -39.324 1.00 87.75 276 GLN A N 1
ATOM 2060 C CA . GLN A 1 276 ? -8.778 2.555 -39.049 1.00 87.75 276 GLN A CA 1
ATOM 2061 C C . GLN A 1 276 ? -8.463 2.569 -37.552 1.00 87.75 276 GLN A C 1
ATOM 2063 O O . GLN A 1 276 ? -7.373 2.156 -37.162 1.00 87.75 276 GLN A O 1
ATOM 2068 N N . TYR A 1 277 ? -9.432 2.922 -36.701 1.00 88.62 277 TYR A N 1
ATOM 2069 C CA . TYR A 1 277 ? -9.267 2.868 -35.247 1.00 88.62 277 TYR A CA 1
ATOM 2070 C C . TYR A 1 277 ? -8.881 1.466 -34.751 1.00 88.62 277 TYR A C 1
ATOM 2072 O O . TYR A 1 277 ? -7.928 1.323 -33.984 1.00 88.62 277 TYR A O 1
ATOM 2080 N N . MET A 1 278 ? -9.577 0.415 -35.204 1.00 88.44 278 MET A N 1
ATOM 2081 C CA . MET A 1 278 ? -9.259 -0.965 -34.815 1.00 88.44 278 MET A CA 1
ATOM 2082 C C . MET A 1 278 ? -7.876 -1.403 -3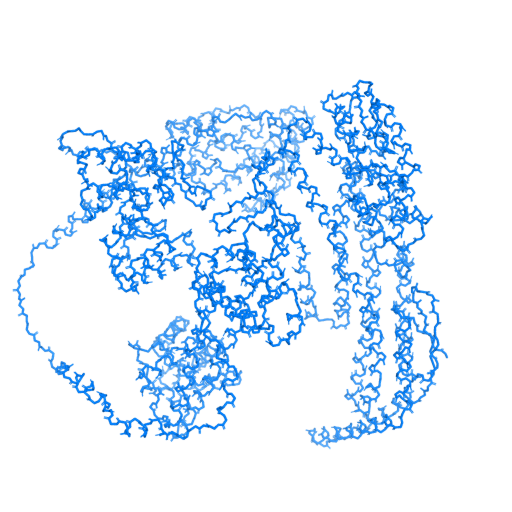5.301 1.00 88.44 278 MET A C 1
ATOM 2084 O O . MET A 1 278 ? -7.145 -2.033 -34.541 1.00 88.44 278 MET A O 1
ATOM 2088 N N . VAL A 1 279 ? -7.504 -1.062 -36.539 1.00 88.88 279 VAL A N 1
ATOM 2089 C CA . VAL A 1 279 ? -6.189 -1.402 -37.103 1.00 88.88 279 VAL A CA 1
ATOM 2090 C C . VAL A 1 279 ? -5.070 -0.691 -36.341 1.00 88.88 279 VAL A C 1
ATOM 2092 O O . VAL A 1 279 ? -4.117 -1.342 -35.923 1.00 88.88 279 VAL A O 1
ATOM 2095 N N . MET A 1 280 ? -5.197 0.611 -36.082 1.00 87.62 280 MET A N 1
ATOM 2096 C CA . MET A 1 280 ? -4.188 1.362 -35.328 1.00 87.62 280 MET A CA 1
ATOM 2097 C C . MET A 1 280 ? -4.095 0.890 -33.875 1.00 87.62 280 MET A C 1
ATOM 2099 O O . MET A 1 280 ? -2.998 0.724 -33.350 1.00 87.62 280 MET A O 1
ATOM 2103 N N . THR A 1 281 ? -5.227 0.564 -33.246 1.00 89.06 281 THR A N 1
ATOM 2104 C CA . THR A 1 281 ? -5.247 -0.020 -31.896 1.00 89.06 281 THR A CA 1
ATOM 2105 C C . THR A 1 281 ? -4.553 -1.384 -31.856 1.00 89.06 281 THR A C 1
ATOM 2107 O O . THR A 1 281 ? -3.848 -1.679 -30.892 1.00 89.06 281 THR A O 1
ATOM 2110 N N . ALA A 1 282 ? -4.725 -2.204 -32.900 1.00 88.00 282 ALA A N 1
ATOM 2111 C CA . ALA A 1 282 ? -4.094 -3.517 -33.034 1.00 88.00 282 ALA A CA 1
ATOM 2112 C C . ALA A 1 282 ? -2.586 -3.444 -33.314 1.00 88.00 282 ALA A C 1
ATOM 2114 O O . ALA A 1 282 ? -1.835 -4.276 -32.812 1.00 88.00 282 ALA A O 1
ATOM 2115 N N . ILE A 1 283 ? -2.144 -2.452 -34.089 1.00 88.50 283 ILE A N 1
ATOM 2116 C CA . ILE A 1 283 ? -0.734 -2.276 -34.461 1.00 88.50 283 ILE A CA 1
ATOM 2117 C C . ILE A 1 283 ? 0.062 -1.576 -33.358 1.00 88.50 283 ILE A C 1
ATOM 2119 O O . ILE A 1 283 ? 1.263 -1.800 -33.253 1.00 88.50 283 ILE A O 1
ATOM 2123 N N . LEU A 1 284 ? -0.577 -0.788 -32.491 1.00 87.31 284 LEU A N 1
ATOM 2124 C CA . LEU A 1 284 ? 0.099 -0.043 -31.427 1.00 87.31 284 LEU A CA 1
ATOM 2125 C C . LEU A 1 284 ? 1.048 -0.911 -30.560 1.00 87.31 284 LEU A C 1
ATOM 2127 O O . LEU A 1 284 ? 2.218 -0.553 -30.444 1.00 87.31 284 LEU A O 1
ATOM 2131 N N . PRO A 1 285 ? 0.646 -2.079 -30.017 1.00 85.50 285 PRO A N 1
ATOM 2132 C CA . PRO A 1 285 ? 1.575 -2.954 -29.288 1.00 85.50 285 PRO A CA 1
ATOM 2133 C C . PRO A 1 285 ? 2.716 -3.512 -30.149 1.00 85.50 285 PRO A C 1
ATOM 2135 O O . PRO A 1 285 ? 3.791 -3.807 -29.628 1.00 85.50 285 PRO A O 1
ATOM 2138 N N . MET A 1 286 ? 2.493 -3.670 -31.458 1.00 86.94 286 MET A N 1
ATOM 2139 C CA . MET A 1 286 ? 3.512 -4.120 -32.411 1.00 86.94 286 MET A CA 1
ATOM 2140 C C . MET A 1 286 ? 4.531 -3.003 -32.668 1.00 86.94 286 MET A C 1
ATOM 2142 O O . MET A 1 286 ? 5.729 -3.253 -32.653 1.00 86.94 286 MET A O 1
ATOM 2146 N N . LEU A 1 287 ? 4.080 -1.752 -32.802 1.00 86.00 287 LEU A N 1
ATOM 2147 C CA . LEU A 1 287 ? 4.957 -0.582 -32.886 1.00 86.00 287 LEU A CA 1
ATOM 2148 C C . LEU A 1 287 ? 5.868 -0.490 -31.652 1.00 86.00 287 LEU A C 1
ATOM 2150 O O . LEU A 1 287 ? 7.082 -0.381 -31.782 1.00 86.00 287 LEU A O 1
ATOM 2154 N N . GLU A 1 288 ? 5.297 -0.613 -30.454 1.00 84.38 288 GLU A N 1
ATOM 2155 C CA . GLU A 1 288 ? 6.035 -0.539 -29.187 1.00 84.38 288 GLU A CA 1
ATOM 2156 C C . GLU A 1 288 ? 7.083 -1.637 -29.017 1.00 84.38 288 GLU A C 1
ATOM 2158 O O . GLU A 1 288 ? 8.212 -1.385 -28.600 1.00 84.38 288 GLU A O 1
ATOM 2163 N N . ARG A 1 289 ? 6.723 -2.875 -29.354 1.00 84.06 289 ARG A N 1
ATOM 2164 C CA . ARG A 1 289 ? 7.658 -4.001 -29.311 1.00 84.06 289 ARG A CA 1
ATOM 2165 C C . ARG A 1 289 ? 8.709 -3.909 -30.418 1.00 84.06 289 ARG A C 1
ATOM 2167 O O . ARG A 1 289 ? 9.841 -4.319 -30.189 1.00 84.06 289 ARG A O 1
ATOM 2174 N N . GLY A 1 290 ? 8.373 -3.324 -31.569 1.00 80.12 290 GLY A N 1
ATOM 2175 C CA . GLY A 1 290 ? 9.323 -3.012 -32.637 1.00 80.12 290 GLY A CA 1
ATOM 2176 C C . GLY A 1 290 ? 10.373 -1.988 -32.195 1.00 80.12 290 GLY A C 1
ATOM 2177 O O . GLY A 1 290 ? 11.544 -2.134 -32.531 1.00 80.12 290 GLY A O 1
ATOM 2178 N N . VAL A 1 291 ? 9.995 -1.014 -31.354 1.00 82.62 291 VAL A N 1
ATOM 2179 C CA . VAL A 1 291 ? 10.941 -0.089 -30.696 1.00 82.62 291 VAL A CA 1
ATOM 2180 C C . VAL A 1 291 ? 11.902 -0.830 -29.767 1.00 82.62 291 VAL A C 1
ATOM 2182 O O . VAL A 1 291 ? 13.105 -0.586 -29.812 1.00 82.62 291 VAL A O 1
ATOM 2185 N N . ILE A 1 292 ? 11.403 -1.776 -28.964 1.00 79.06 292 ILE A N 1
ATOM 2186 C CA . ILE A 1 292 ? 12.258 -2.622 -28.113 1.00 79.06 292 ILE A CA 1
ATOM 2187 C C . ILE A 1 292 ? 13.224 -3.449 -28.972 1.00 79.06 292 ILE A C 1
ATOM 2189 O O . ILE A 1 292 ? 14.412 -3.512 -28.661 1.00 79.06 292 ILE A O 1
ATOM 2193 N N . GLN A 1 293 ? 12.728 -4.071 -30.047 1.00 80.00 293 GLN A N 1
ATOM 2194 C CA . GLN A 1 293 ? 13.545 -4.860 -30.972 1.00 80.00 293 GLN A CA 1
ATOM 2195 C C . GLN A 1 293 ? 14.644 -4.003 -31.606 1.00 80.00 293 GLN A C 1
ATOM 2197 O O . GLN A 1 293 ? 15.809 -4.371 -31.535 1.00 80.00 293 GLN A O 1
ATOM 2202 N N . HIS A 1 294 ? 14.313 -2.805 -32.079 1.00 81.50 294 HIS A N 1
ATOM 2203 C CA . HIS A 1 294 ? 15.300 -1.873 -32.607 1.00 81.50 294 HIS A CA 1
ATOM 2204 C C . HIS A 1 294 ? 16.365 -1.480 -31.572 1.00 81.50 294 HIS A C 1
ATOM 2206 O O . HIS A 1 294 ? 17.553 -1.505 -31.885 1.00 81.50 294 HIS A O 1
ATOM 2212 N N . TYR A 1 295 ? 15.975 -1.172 -30.325 1.00 76.69 295 TYR A N 1
ATOM 2213 C CA . TYR A 1 295 ? 16.937 -0.883 -29.253 1.00 76.69 295 TYR A CA 1
ATOM 2214 C C . TYR A 1 295 ? 17.867 -2.064 -28.957 1.00 76.69 295 TYR A C 1
ATOM 2216 O O . TYR A 1 295 ? 19.048 -1.850 -28.681 1.00 76.69 295 TYR A O 1
ATOM 2224 N N . ASN A 1 296 ? 17.363 -3.295 -29.045 1.00 73.44 296 ASN A N 1
ATOM 2225 C CA . ASN A 1 296 ? 18.179 -4.502 -28.944 1.00 73.44 296 ASN A CA 1
ATOM 2226 C C . ASN A 1 296 ? 19.162 -4.610 -30.124 1.00 73.44 296 ASN A C 1
ATOM 2228 O O . ASN A 1 296 ? 20.355 -4.827 -29.911 1.00 73.44 296 ASN A O 1
ATOM 2232 N N . ASP A 1 297 ? 18.697 -4.372 -31.350 1.00 74.94 297 ASP A N 1
ATOM 2233 C CA . ASP A 1 297 ? 19.501 -4.493 -32.571 1.00 74.94 297 ASP A CA 1
ATOM 2234 C C . ASP A 1 297 ? 20.640 -3.458 -32.639 1.00 74.94 297 ASP A C 1
ATOM 2236 O O . ASP A 1 297 ? 21.736 -3.762 -33.116 1.00 74.94 297 ASP A O 1
ATOM 2240 N N . ILE A 1 298 ? 20.432 -2.251 -32.094 1.00 74.62 298 ILE A N 1
ATOM 2241 C CA . ILE A 1 298 ? 21.469 -1.205 -31.994 1.00 74.62 298 ILE A CA 1
ATOM 2242 C C . ILE A 1 298 ? 22.317 -1.291 -30.709 1.00 74.62 298 ILE A C 1
ATOM 2244 O O . ILE A 1 298 ? 23.183 -0.441 -30.482 1.00 74.62 298 ILE A O 1
ATOM 2248 N N . GLY A 1 299 ? 22.089 -2.295 -29.855 1.00 66.75 299 GLY A N 1
ATOM 2249 C CA . GLY A 1 299 ? 22.860 -2.542 -28.631 1.00 66.75 299 GLY A CA 1
ATOM 2250 C C . GLY A 1 299 ? 22.524 -1.638 -27.434 1.00 66.75 299 GLY A C 1
ATOM 2251 O O . GLY A 1 299 ? 23.300 -1.568 -26.480 1.00 66.75 299 GLY A O 1
ATOM 2252 N N . GLN A 1 300 ? 21.378 -0.950 -27.449 1.00 68.12 300 GLN A N 1
ATOM 2253 C CA . GLN A 1 300 ? 20.868 -0.100 -26.363 1.00 68.12 300 GLN A CA 1
ATOM 2254 C C . GLN A 1 300 ? 19.958 -0.880 -25.396 1.00 68.12 300 GLN A C 1
ATOM 2256 O O . GLN A 1 300 ? 18.807 -0.523 -25.140 1.00 68.12 300 GLN A O 1
ATOM 2261 N N . TRP A 1 301 ? 20.505 -1.938 -24.798 1.00 56.25 301 TRP A N 1
ATOM 2262 C CA . TRP A 1 301 ? 19.771 -2.880 -23.942 1.00 56.25 301 TRP A CA 1
ATOM 2263 C C . TRP A 1 301 ? 19.092 -2.235 -22.724 1.00 56.25 301 TRP A C 1
ATOM 2265 O O . TRP A 1 301 ? 18.009 -2.655 -22.325 1.00 56.25 301 TRP A O 1
ATOM 2275 N N . ASN A 1 302 ? 19.688 -1.181 -22.151 1.00 55.22 302 ASN A N 1
ATOM 2276 C CA . ASN A 1 302 ? 19.106 -0.467 -21.007 1.00 55.22 302 ASN A CA 1
ATOM 2277 C C . ASN A 1 302 ? 17.807 0.259 -21.381 1.00 55.22 302 ASN A C 1
ATOM 2279 O O . ASN A 1 302 ? 16.850 0.229 -20.611 1.00 55.22 302 ASN A O 1
ATOM 2283 N N . ALA A 1 303 ? 17.762 0.876 -22.566 1.00 61.19 303 ALA A N 1
ATOM 2284 C CA . ALA A 1 303 ? 16.560 1.528 -23.073 1.00 61.19 303 ALA A CA 1
ATOM 2285 C C . ALA A 1 303 ? 15.491 0.481 -23.414 1.00 61.19 303 ALA A C 1
ATOM 2287 O O . ALA A 1 303 ? 14.355 0.604 -22.966 1.00 61.19 303 ALA A O 1
ATOM 2288 N N . ALA A 1 304 ? 15.875 -0.610 -24.089 1.00 62.94 304 ALA A N 1
ATOM 2289 C CA . ALA A 1 304 ? 14.979 -1.729 -24.389 1.00 62.94 304 ALA A CA 1
ATOM 2290 C C . ALA A 1 304 ? 14.328 -2.318 -23.123 1.00 62.94 304 ALA A C 1
ATOM 2292 O O . ALA A 1 304 ? 13.121 -2.560 -23.092 1.00 62.94 304 ALA A O 1
ATOM 2293 N N . LEU A 1 305 ? 15.114 -2.513 -22.061 1.00 58.94 305 LEU A N 1
ATOM 2294 C CA . LEU A 1 305 ? 14.659 -3.078 -20.794 1.00 58.94 305 LEU A CA 1
ATOM 2295 C C . LEU A 1 305 ? 13.724 -2.127 -20.028 1.00 58.94 305 LEU A C 1
ATOM 2297 O O . LEU A 1 305 ? 12.690 -2.577 -19.529 1.00 58.94 305 LEU A O 1
ATOM 2301 N N . GLN A 1 306 ? 14.048 -0.831 -19.964 1.00 64.81 306 GLN A N 1
ATOM 2302 C CA . GLN A 1 306 ? 13.187 0.182 -19.336 1.00 64.81 306 GLN A CA 1
ATOM 2303 C C . GLN A 1 306 ? 11.865 0.346 -20.095 1.00 64.81 306 GLN A C 1
ATOM 2305 O O . GLN A 1 306 ? 10.794 0.347 -19.490 1.00 64.81 306 GLN A O 1
ATOM 2310 N N . THR A 1 307 ? 11.921 0.421 -21.426 1.00 66.81 307 THR A N 1
ATOM 2311 C CA . THR A 1 307 ? 10.728 0.530 -22.271 1.00 66.81 307 THR A CA 1
ATOM 2312 C C . THR A 1 307 ? 9.858 -0.724 -22.166 1.00 66.81 307 THR A C 1
ATOM 2314 O O . THR A 1 307 ? 8.645 -0.606 -22.007 1.00 66.81 307 THR A O 1
ATOM 2317 N N . SER A 1 308 ? 10.458 -1.921 -22.164 1.00 67.88 308 SER A N 1
ATOM 2318 C CA . SER A 1 308 ? 9.732 -3.184 -21.970 1.00 67.88 308 SER A CA 1
ATOM 2319 C C . SER A 1 308 ? 8.985 -3.221 -20.635 1.00 67.88 308 SER A C 1
ATOM 2321 O O . SER A 1 308 ? 7.809 -3.574 -20.607 1.00 67.88 308 SER A O 1
ATOM 2323 N N . GLN A 1 309 ? 9.615 -2.786 -19.540 1.00 63.38 309 GLN A N 1
ATOM 2324 C CA . GLN A 1 309 ? 8.961 -2.712 -18.229 1.00 63.38 309 GLN A CA 1
ATOM 2325 C C . GLN A 1 309 ? 7.798 -1.728 -18.203 1.00 63.38 309 GLN A C 1
ATOM 2327 O O . GLN A 1 309 ? 6.705 -2.107 -17.788 1.00 63.38 309 GLN A O 1
ATOM 2332 N N . ALA A 1 310 ? 8.002 -0.504 -18.698 1.00 63.41 310 ALA A N 1
ATOM 2333 C CA . ALA A 1 310 ? 6.947 0.505 -18.751 1.00 63.41 310 ALA A CA 1
ATOM 2334 C C . ALA A 1 310 ? 5.726 0.004 -19.547 1.00 63.41 310 ALA A C 1
ATOM 2336 O O . ALA A 1 310 ? 4.578 0.203 -19.146 1.00 63.41 310 ALA A O 1
ATOM 2337 N N . ILE A 1 311 ? 5.965 -0.721 -20.646 1.00 69.62 311 ILE A N 1
ATOM 2338 C CA . ILE A 1 311 ? 4.905 -1.348 -21.442 1.00 69.62 311 ILE A CA 1
ATOM 2339 C C . ILE A 1 311 ? 4.221 -2.480 -20.667 1.00 69.62 311 ILE A C 1
ATOM 2341 O O . ILE A 1 311 ? 2.996 -2.575 -20.710 1.00 69.62 311 ILE A O 1
ATOM 2345 N N . GLN A 1 312 ? 4.963 -3.336 -19.956 1.00 71.00 312 GLN A N 1
ATOM 2346 C CA . GLN A 1 312 ? 4.373 -4.426 -19.169 1.00 71.00 312 GLN A CA 1
ATOM 2347 C C . GLN A 1 312 ? 3.544 -3.916 -17.988 1.00 71.00 312 GLN A C 1
ATOM 2349 O O . GLN A 1 312 ? 2.463 -4.450 -17.767 1.00 71.00 312 GLN A O 1
ATOM 2354 N N . GLN A 1 313 ? 3.980 -2.863 -17.294 1.00 67.44 313 GLN A N 1
ATOM 2355 C CA . GLN A 1 313 ? 3.212 -2.225 -16.216 1.00 67.44 313 GLN A CA 1
ATOM 2356 C C . GLN A 1 313 ? 1.904 -1.625 -16.739 1.00 67.44 313 GLN A C 1
ATOM 2358 O O . GLN A 1 313 ? 0.827 -1.885 -16.210 1.00 67.44 313 GLN A O 1
ATOM 2363 N N . ARG A 1 314 ? 1.960 -0.892 -17.855 1.00 67.31 314 ARG A N 1
ATOM 2364 C CA . ARG A 1 314 ? 0.746 -0.347 -18.473 1.00 67.31 314 ARG A CA 1
ATOM 2365 C C . ARG A 1 314 ? -0.172 -1.457 -18.998 1.00 67.31 314 ARG A C 1
ATOM 2367 O O . ARG A 1 314 ? -1.394 -1.374 -18.889 1.00 67.31 314 ARG A O 1
ATOM 2374 N N . ASN A 1 315 ? 0.388 -2.520 -19.577 1.00 70.62 315 ASN A N 1
ATOM 2375 C CA . ASN A 1 315 ? -0.398 -3.641 -20.094 1.00 70.62 315 ASN A CA 1
ATOM 2376 C C . ASN A 1 315 ? -0.992 -4.506 -18.973 1.00 70.62 315 ASN A C 1
ATOM 2378 O O . ASN A 1 315 ? -2.092 -5.028 -19.155 1.00 70.62 315 ASN A O 1
ATOM 2382 N N . SER A 1 316 ? -0.317 -4.645 -17.826 1.00 66.88 316 SER A N 1
ATOM 2383 C CA . SER A 1 316 ? -0.843 -5.351 -16.655 1.00 66.88 316 SER A CA 1
ATOM 2384 C C . SER A 1 316 ? -2.008 -4.585 -16.026 1.00 66.88 316 SER A C 1
ATOM 2386 O O . SER A 1 316 ? -3.006 -5.216 -15.683 1.00 66.88 316 SER A O 1
ATOM 2388 N N . GLN A 1 317 ? -1.979 -3.247 -16.020 1.00 64.81 317 GLN A N 1
ATOM 2389 C CA . GLN A 1 317 ? -3.143 -2.414 -15.671 1.00 64.81 317 GLN A CA 1
ATOM 2390 C C . GLN A 1 317 ? -4.333 -2.660 -16.606 1.00 64.81 317 GLN A C 1
ATOM 2392 O O . GLN A 1 317 ? -5.458 -2.846 -16.159 1.00 64.81 317 GLN A O 1
ATOM 2397 N N . TRP A 1 318 ? -4.100 -2.733 -17.919 1.00 62.56 318 TRP A N 1
ATOM 2398 C CA . TRP A 1 318 ? -5.161 -3.032 -18.886 1.00 62.56 318 TRP A CA 1
ATOM 2399 C C . TRP A 1 318 ? -5.687 -4.476 -18.820 1.00 62.56 318 TRP A C 1
ATOM 2401 O O . TRP A 1 318 ? -6.844 -4.733 -19.181 1.00 62.56 318 TRP A O 1
ATOM 2411 N N . ALA A 1 319 ? -4.836 -5.421 -18.414 1.00 60.22 319 ALA A N 1
ATOM 2412 C CA . ALA A 1 319 ? -5.192 -6.822 -18.212 1.00 60.22 319 ALA A CA 1
ATOM 2413 C C . ALA A 1 319 ? -5.949 -7.040 -16.892 1.00 60.22 319 ALA A C 1
ATOM 2415 O O . ALA A 1 319 ? -6.783 -7.947 -16.814 1.00 60.22 319 ALA A O 1
ATOM 2416 N N . THR A 1 320 ? -5.697 -6.197 -15.887 1.00 55.03 320 THR A N 1
ATOM 2417 C CA . THR A 1 320 ? -6.258 -6.329 -14.544 1.00 55.03 320 THR A CA 1
ATOM 2418 C C . THR A 1 320 ? -7.542 -5.510 -14.385 1.00 55.03 320 THR A C 1
ATOM 2420 O O . THR A 1 320 ? -7.539 -4.307 -14.183 1.00 55.03 320 THR A O 1
ATOM 2423 N N . GLU A 1 321 ? -8.644 -6.253 -14.484 1.00 55.19 321 GLU A N 1
ATOM 2424 C CA . GLU A 1 321 ? -10.026 -5.983 -14.067 1.00 55.19 321 GLU A CA 1
ATOM 2425 C C . GLU A 1 321 ? -10.810 -4.758 -14.604 1.00 55.19 321 GLU A C 1
ATOM 2427 O O . GLU A 1 321 ? -10.542 -3.603 -14.288 1.00 55.19 321 GLU A O 1
ATOM 2432 N N . PRO A 1 322 ? -11.957 -4.998 -15.280 1.00 52.41 322 PRO A N 1
ATOM 2433 C CA . PRO A 1 322 ? -13.113 -4.113 -15.154 1.00 52.41 322 PRO A CA 1
ATOM 2434 C C . PRO A 1 322 ? -13.574 -4.119 -13.695 1.00 52.41 322 PRO A C 1
ATOM 2436 O O . PRO A 1 322 ? -13.637 -5.200 -13.112 1.00 52.41 322 PRO A O 1
ATOM 2439 N N . SER A 1 323 ? -13.973 -2.962 -13.151 1.00 61.47 323 SER A N 1
ATOM 2440 C CA . SER A 1 323 ? -14.494 -2.865 -11.779 1.00 61.47 323 SER A CA 1
ATOM 2441 C C . SER A 1 323 ? -15.406 -4.052 -11.441 1.00 61.47 323 SER A C 1
ATOM 2443 O O . SER A 1 323 ? -16.457 -4.253 -12.063 1.00 61.47 323 SER A O 1
ATOM 2445 N N . LEU A 1 324 ? -14.984 -4.864 -10.464 1.00 58.69 324 LEU A N 1
ATOM 2446 C CA . LEU A 1 324 ? -15.706 -6.060 -10.015 1.00 58.69 324 LEU A CA 1
ATOM 2447 C C . LEU A 1 324 ? -17.189 -5.768 -9.798 1.00 58.69 324 LEU A C 1
ATOM 2449 O O . LEU A 1 324 ? -18.064 -6.573 -10.121 1.00 58.69 324 LEU A O 1
ATOM 2453 N N . PHE A 1 325 ? -17.483 -4.561 -9.326 1.00 57.91 325 PHE A N 1
ATOM 2454 C CA . PHE A 1 325 ? -18.834 -4.132 -9.054 1.00 57.91 325 PHE A CA 1
ATOM 2455 C C . PHE A 1 325 ? -19.738 -4.085 -10.295 1.00 57.91 325 PHE A C 1
ATOM 2457 O O . PHE A 1 325 ? -20.876 -4.528 -10.194 1.00 57.91 325 PHE A O 1
ATOM 2464 N N . VAL A 1 326 ? -19.274 -3.645 -11.474 1.00 65.38 326 VAL A N 1
ATOM 2465 C CA . VAL A 1 326 ? -20.115 -3.638 -12.695 1.00 65.38 326 VAL A CA 1
ATOM 2466 C C . VAL A 1 326 ? -20.520 -5.062 -13.094 1.00 65.38 326 VAL A C 1
ATOM 2468 O O . VAL A 1 326 ? -21.649 -5.284 -13.533 1.00 65.38 326 VAL A O 1
ATOM 2471 N N . ARG A 1 327 ? -19.646 -6.051 -12.861 1.00 64.44 327 ARG A N 1
ATOM 2472 C CA . ARG A 1 327 ? -19.953 -7.475 -13.080 1.00 64.44 327 ARG A CA 1
ATOM 2473 C C . ARG A 1 327 ? -20.877 -8.055 -12.003 1.00 64.44 327 ARG A C 1
ATOM 2475 O O . ARG A 1 327 ? -21.735 -8.875 -12.318 1.00 64.44 327 ARG A O 1
ATOM 2482 N N . ILE A 1 328 ? -20.736 -7.616 -10.752 1.00 64.94 328 ILE A N 1
ATOM 2483 C CA . ILE A 1 328 ? -21.506 -8.111 -9.595 1.00 64.94 328 ILE A CA 1
ATOM 2484 C C . ILE A 1 328 ? -22.907 -7.478 -9.508 1.00 64.94 328 ILE A C 1
ATOM 2486 O O . ILE A 1 328 ? -23.834 -8.087 -8.970 1.00 64.94 328 ILE A O 1
ATOM 2490 N N . MET A 1 329 ? -23.100 -6.282 -10.071 1.00 70.19 329 MET A N 1
ATOM 2491 C CA . MET A 1 329 ? -24.334 -5.507 -9.917 1.00 70.19 329 MET A CA 1
ATOM 2492 C C . MET A 1 329 ? -25.566 -6.241 -10.468 1.00 70.19 329 MET A C 1
ATOM 2494 O O . MET A 1 329 ? -26.604 -6.311 -9.809 1.00 70.19 329 MET A O 1
ATOM 2498 N N . ARG A 1 330 ? -25.448 -6.857 -11.651 1.00 70.88 330 ARG A N 1
ATOM 2499 C CA . ARG A 1 330 ? -26.571 -7.541 -12.312 1.00 70.88 330 ARG A CA 1
ATOM 2500 C C . ARG A 1 330 ? -27.059 -8.784 -11.541 1.00 70.88 330 ARG A C 1
ATOM 2502 O O . ARG A 1 330 ? -28.263 -8.864 -11.277 1.00 70.88 330 ARG A O 1
ATOM 2509 N N . PRO A 1 331 ? -26.187 -9.711 -11.096 1.00 71.56 331 PRO A N 1
ATOM 2510 C CA . PRO A 1 331 ? -26.587 -10.774 -10.170 1.00 71.56 331 PRO A CA 1
ATOM 2511 C C . PRO A 1 331 ? -27.174 -10.248 -8.852 1.00 71.56 331 PRO A C 1
ATOM 2513 O O . PRO A 1 331 ? -28.162 -10.790 -8.359 1.00 71.56 331 PRO A O 1
ATOM 2516 N N . MET A 1 332 ? -26.618 -9.164 -8.301 1.00 75.75 332 MET A N 1
ATOM 2517 C CA . MET A 1 332 ? -27.073 -8.592 -7.032 1.00 75.75 332 MET A CA 1
ATOM 2518 C C . MET A 1 332 ? -28.498 -8.018 -7.123 1.00 75.75 332 MET A C 1
ATOM 2520 O O . MET A 1 332 ? -29.320 -8.292 -6.249 1.00 75.75 332 MET A O 1
ATOM 2524 N N . MET A 1 333 ? -28.827 -7.282 -8.192 1.00 74.19 333 MET A N 1
ATOM 2525 C CA . MET A 1 333 ? -30.202 -6.825 -8.450 1.00 74.19 333 MET A CA 1
ATOM 2526 C C . MET A 1 333 ? -31.173 -7.992 -8.578 1.00 74.19 333 MET A C 1
ATOM 2528 O O . MET A 1 333 ? -32.230 -7.969 -7.957 1.00 74.19 333 MET A O 1
ATOM 2532 N N . THR A 1 334 ? -30.791 -9.024 -9.336 1.00 77.81 334 THR A N 1
ATOM 2533 C CA . THR A 1 334 ? -31.609 -10.232 -9.536 1.00 77.81 334 THR A CA 1
ATOM 2534 C C . THR A 1 334 ? -31.939 -10.900 -8.201 1.00 77.81 334 THR A C 1
ATOM 2536 O O . THR A 1 334 ? -33.085 -11.268 -7.945 1.00 77.81 334 THR A O 1
ATOM 2539 N N . PHE A 1 335 ? -30.942 -11.021 -7.320 1.00 83.69 335 PHE A N 1
ATOM 2540 C CA . PHE A 1 335 ? -31.124 -11.589 -5.990 1.00 83.69 335 PHE A CA 1
ATOM 2541 C C . PHE A 1 335 ? -32.094 -10.762 -5.143 1.00 83.69 335 PHE A C 1
ATOM 2543 O O . PHE A 1 335 ? -33.048 -11.320 -4.608 1.00 83.69 335 PHE A O 1
ATOM 2550 N N . PHE A 1 336 ? -31.886 -9.445 -5.032 1.00 80.75 336 PHE A N 1
ATOM 2551 C CA . PHE A 1 336 ? -32.747 -8.587 -4.212 1.00 80.75 336 PHE A CA 1
ATOM 2552 C C . PHE A 1 336 ? -34.170 -8.458 -4.778 1.00 80.75 336 PHE A C 1
ATOM 2554 O O . PHE A 1 336 ? -35.132 -8.396 -4.007 1.00 80.75 336 PHE A O 1
ATOM 2561 N N . GLU A 1 337 ? -34.312 -8.497 -6.104 1.00 78.50 337 GLU A N 1
ATOM 2562 C CA . GLU A 1 337 ? -35.597 -8.580 -6.797 1.00 78.50 337 GLU A CA 1
ATOM 2563 C C . GLU A 1 337 ? -36.326 -9.890 -6.477 1.00 78.50 337 GLU A C 1
ATOM 2565 O O . GLU A 1 337 ? -37.514 -9.854 -6.202 1.00 78.50 337 GLU A O 1
ATOM 2570 N N . GLY A 1 338 ? -35.657 -11.045 -6.414 1.00 81.69 338 GLY A N 1
ATOM 2571 C CA . GLY A 1 338 ? -36.303 -12.273 -5.927 1.00 81.69 338 GLY A CA 1
ATOM 2572 C C . GLY A 1 338 ? -36.567 -12.249 -4.417 1.00 81.69 338 GLY A C 1
ATOM 2573 O O . GLY A 1 338 ? -37.624 -12.668 -3.947 1.00 81.69 338 GLY A O 1
ATOM 2574 N N . PHE A 1 339 ? -35.636 -11.707 -3.636 1.00 84.38 339 PHE A N 1
ATOM 2575 C CA . PHE A 1 339 ? -35.695 -11.670 -2.175 1.00 84.38 339 PHE A CA 1
ATOM 2576 C C . PHE A 1 339 ? -36.917 -10.911 -1.648 1.00 84.38 339 PHE A C 1
ATOM 2578 O O . PHE A 1 339 ? -37.557 -11.366 -0.695 1.00 84.38 339 PHE A O 1
ATOM 2585 N N . ILE A 1 340 ? -37.291 -9.792 -2.282 1.00 81.06 340 ILE A N 1
ATOM 2586 C CA . ILE A 1 340 ? -38.477 -9.035 -1.866 1.00 81.06 340 ILE A CA 1
ATOM 2587 C C . ILE A 1 340 ? -39.744 -9.890 -1.984 1.00 81.06 340 ILE A C 1
ATOM 2589 O O . ILE A 1 340 ? -40.540 -9.914 -1.045 1.00 81.06 340 ILE A O 1
ATOM 2593 N N . PHE A 1 341 ? -39.904 -10.669 -3.058 1.00 83.94 341 PHE A N 1
ATOM 2594 C CA . PHE A 1 341 ? -41.050 -11.572 -3.208 1.00 83.94 341 PHE A CA 1
ATOM 2595 C C . PHE A 1 341 ? -40.965 -12.773 -2.268 1.00 83.94 341 PHE A C 1
ATOM 2597 O O . PHE A 1 341 ? -41.980 -13.146 -1.678 1.00 83.94 341 PHE A O 1
ATOM 2604 N N . ALA A 1 342 ? -39.766 -13.321 -2.052 1.00 85.38 342 ALA A N 1
ATOM 2605 C CA . ALA A 1 342 ? -39.541 -14.447 -1.148 1.00 85.38 342 ALA A CA 1
ATOM 2606 C C . ALA A 1 342 ? -39.930 -14.136 0.312 1.00 85.38 342 ALA A C 1
ATOM 2608 O O . ALA A 1 342 ? -40.413 -15.018 1.020 1.00 85.38 342 ALA A O 1
ATOM 2609 N N . ILE A 1 343 ? -39.781 -12.883 0.761 1.00 86.06 343 ILE A N 1
ATOM 2610 C CA . ILE A 1 343 ? -40.182 -12.436 2.111 1.00 86.06 343 ILE A CA 1
ATOM 2611 C C . ILE A 1 343 ? -41.689 -12.164 2.235 1.00 86.06 343 ILE A C 1
ATOM 2613 O O . ILE A 1 343 ? -42.215 -12.101 3.349 1.00 86.06 343 ILE A O 1
ATOM 2617 N N . GLY A 1 344 ? -42.419 -12.060 1.120 1.00 82.44 344 GLY A N 1
ATOM 2618 C CA . GLY A 1 344 ? -43.859 -11.775 1.086 1.00 82.44 344 GLY A CA 1
ATOM 2619 C C . GLY A 1 344 ? -44.719 -12.547 2.111 1.00 82.44 344 GLY A C 1
ATOM 2620 O O . GLY A 1 344 ? -45.568 -11.926 2.756 1.00 82.44 344 GLY A O 1
ATOM 2621 N N . PRO A 1 345 ? -44.494 -13.854 2.354 1.00 85.50 345 PRO A N 1
ATOM 2622 C CA . PRO A 1 345 ? -45.201 -14.608 3.391 1.00 85.50 345 PRO A CA 1
ATOM 2623 C C . PRO A 1 345 ? -45.002 -14.094 4.825 1.00 85.50 345 PRO A C 1
ATOM 2625 O O . PRO A 1 345 ? -45.949 -14.061 5.611 1.00 85.50 345 PRO A O 1
ATOM 2628 N N . PHE A 1 346 ? -43.799 -13.636 5.175 1.00 86.62 346 PHE A N 1
ATOM 2629 C CA . PHE A 1 346 ? -43.530 -13.050 6.490 1.00 86.62 346 PHE A CA 1
ATOM 2630 C C . PHE A 1 346 ? -44.217 -11.695 6.659 1.00 86.62 346 PHE A C 1
ATOM 2632 O O . PHE A 1 346 ? -44.595 -11.339 7.773 1.00 86.62 346 PHE A O 1
ATOM 2639 N N . MET A 1 347 ? -44.444 -10.958 5.567 1.00 84.88 347 MET A N 1
ATOM 2640 C CA . MET A 1 347 ? -45.185 -9.695 5.618 1.00 84.88 347 MET A CA 1
ATOM 2641 C C . MET A 1 347 ? -46.656 -9.919 5.962 1.00 84.88 347 MET A C 1
ATOM 2643 O O . MET A 1 347 ? -47.228 -9.142 6.722 1.00 84.88 347 MET A O 1
ATOM 2647 N N . ALA A 1 348 ? -47.255 -11.014 5.488 1.00 83.75 348 ALA A N 1
ATOM 2648 C CA . ALA A 1 348 ? -48.617 -11.383 5.863 1.00 83.75 348 ALA A CA 1
ATOM 2649 C C . ALA A 1 348 ? -48.746 -11.666 7.374 1.00 83.75 348 ALA A C 1
ATOM 2651 O O . ALA A 1 348 ? -49.721 -11.253 8.001 1.00 83.75 348 ALA A O 1
ATOM 2652 N N . PHE A 1 349 ? -47.735 -12.305 7.973 1.00 88.12 349 PHE A N 1
ATOM 2653 C CA . PHE A 1 349 ? -47.640 -12.475 9.425 1.00 88.12 349 PHE A CA 1
ATOM 2654 C C . PHE A 1 349 ? -47.379 -11.149 10.149 1.00 88.12 349 PHE A C 1
ATOM 2656 O O . PHE A 1 349 ? -48.000 -10.879 11.173 1.00 88.12 349 PHE A O 1
ATOM 2663 N N . ALA A 1 350 ? -46.506 -10.296 9.608 1.00 87.06 350 ALA A N 1
ATOM 2664 C CA . ALA A 1 350 ? -46.220 -8.992 10.190 1.00 87.06 350 ALA A CA 1
ATOM 2665 C C . ALA A 1 350 ? -47.491 -8.140 10.275 1.00 87.06 350 ALA A C 1
ATOM 2667 O O . ALA A 1 350 ? -47.781 -7.634 11.351 1.00 87.06 350 ALA A O 1
ATOM 2668 N N . VAL A 1 351 ? -48.307 -8.054 9.214 1.00 88.19 351 VAL A N 1
ATOM 2669 C CA . VAL A 1 351 ? -49.605 -7.344 9.258 1.00 88.19 351 VAL A CA 1
ATOM 2670 C C . VAL A 1 351 ? -50.478 -7.847 10.410 1.00 88.19 351 VAL A C 1
ATOM 2672 O O . VAL A 1 351 ? -51.103 -7.041 11.093 1.00 88.19 351 VAL A O 1
ATOM 2675 N N . ALA A 1 352 ? -50.478 -9.152 10.689 1.00 87.44 352 ALA A N 1
ATOM 2676 C CA . ALA A 1 352 ? -51.281 -9.742 11.757 1.00 87.44 352 ALA A CA 1
ATOM 2677 C C . ALA A 1 352 ? -50.890 -9.273 13.177 1.00 87.44 352 ALA A C 1
ATOM 2679 O O . ALA A 1 352 ? -51.727 -9.300 14.079 1.00 87.44 352 ALA A O 1
ATOM 2680 N N . LEU A 1 353 ? -49.668 -8.762 13.382 1.00 88.94 353 LEU A N 1
ATOM 2681 C CA . LEU A 1 353 ? -49.194 -8.240 14.674 1.00 88.94 353 LEU A CA 1
ATOM 2682 C C . LEU A 1 353 ? -49.797 -6.875 15.062 1.00 88.94 353 LEU A C 1
ATOM 2684 O O . LEU A 1 353 ? -49.497 -6.353 16.138 1.00 88.94 353 LEU A O 1
ATOM 2688 N N . GLY A 1 354 ? -50.641 -6.270 14.220 1.00 84.94 354 GLY A N 1
ATOM 2689 C CA . GLY A 1 354 ? -51.301 -5.003 14.530 1.00 84.94 354 GLY A CA 1
ATOM 2690 C C . GLY A 1 354 ? -50.522 -3.765 14.048 1.00 84.94 354 GLY A C 1
ATOM 2691 O O . GLY A 1 354 ? -49.766 -3.834 13.078 1.00 84.94 354 GLY A O 1
ATOM 2692 N N . PRO A 1 355 ? -50.653 -2.605 14.726 1.00 81.88 355 PRO A N 1
ATOM 2693 C CA . PRO A 1 355 ? -50.023 -1.342 14.311 1.00 81.88 355 PRO A CA 1
ATOM 2694 C C . PRO A 1 355 ? -48.494 -1.396 14.168 1.00 81.88 355 PRO A C 1
ATOM 2696 O O . PRO A 1 355 ? -47.936 -0.784 13.259 1.00 81.88 355 PRO A O 1
ATOM 2699 N N . MET A 1 356 ? -47.815 -2.148 15.040 1.00 82.38 356 MET A N 1
ATOM 2700 C CA . MET A 1 356 ? -46.364 -2.367 14.958 1.00 82.38 356 MET A CA 1
ATOM 2701 C C . MET A 1 356 ? -45.988 -3.138 13.686 1.00 82.38 356 MET A C 1
ATOM 2703 O O . MET A 1 356 ? -45.016 -2.805 13.012 1.00 82.38 356 MET A O 1
ATOM 2707 N N . GLY A 1 357 ? -46.803 -4.129 13.337 1.00 82.75 357 GLY A N 1
ATOM 2708 C CA . GLY A 1 357 ? -46.679 -4.926 12.129 1.00 82.75 357 GLY A CA 1
ATOM 2709 C C . GLY A 1 357 ? -46.888 -4.137 10.840 1.00 82.75 357 GLY A C 1
ATOM 2710 O O . GLY A 1 357 ? -46.092 -4.235 9.908 1.00 82.75 357 GLY A O 1
ATOM 2711 N N . ILE A 1 358 ? -47.907 -3.274 10.811 1.00 84.00 358 ILE A N 1
ATOM 2712 C CA . ILE A 1 358 ? -48.160 -2.358 9.686 1.00 84.00 358 ILE A CA 1
ATOM 2713 C C . ILE A 1 358 ? -46.957 -1.427 9.460 1.00 84.00 358 ILE A C 1
ATOM 2715 O O . ILE A 1 358 ? -46.555 -1.203 8.318 1.00 84.00 358 ILE A O 1
ATOM 2719 N N . ALA A 1 359 ? -46.330 -0.928 10.532 1.00 81.44 359 ALA A N 1
ATOM 2720 C CA . ALA A 1 359 ? -45.122 -0.111 10.418 1.00 81.44 359 ALA A CA 1
ATOM 2721 C C . ALA A 1 359 ? -43.931 -0.891 9.822 1.00 81.44 359 ALA A C 1
ATOM 2723 O O . ALA A 1 359 ? -43.149 -0.320 9.058 1.00 81.44 359 ALA A O 1
ATOM 2724 N N . MET A 1 360 ? -43.803 -2.193 10.112 1.00 83.62 360 MET A N 1
ATOM 2725 C CA . MET A 1 360 ? -42.789 -3.054 9.485 1.00 83.62 360 MET A CA 1
ATOM 2726 C C . MET A 1 360 ? -43.037 -3.235 7.985 1.00 83.62 360 MET A C 1
ATOM 2728 O O . MET A 1 360 ? -42.093 -3.145 7.204 1.00 83.62 360 MET A O 1
ATOM 2732 N N . VAL A 1 361 ? -44.296 -3.404 7.566 1.00 83.31 361 VAL A N 1
ATOM 2733 C CA . VAL A 1 361 ? -44.653 -3.476 6.138 1.00 83.31 361 VAL A CA 1
ATOM 2734 C C . VAL A 1 361 ? -44.337 -2.168 5.417 1.00 83.31 361 VAL A C 1
ATOM 2736 O O . VAL A 1 361 ? -43.811 -2.196 4.308 1.00 83.31 361 VAL A O 1
ATOM 2739 N N . GLY A 1 362 ? -44.563 -1.017 6.059 1.00 81.06 362 GLY A N 1
ATOM 2740 C CA . GLY A 1 362 ? -44.144 0.278 5.517 1.00 81.06 362 GLY A CA 1
ATOM 2741 C C . GLY A 1 362 ? -42.638 0.337 5.232 1.00 81.06 362 GLY A C 1
ATOM 2742 O O . GLY A 1 362 ? -42.229 0.745 4.148 1.00 81.06 362 GLY A O 1
ATOM 2743 N N . ARG A 1 363 ? -41.804 -0.150 6.161 1.00 81.38 363 ARG A N 1
ATOM 2744 C CA . ARG A 1 363 ? -40.341 -0.230 5.971 1.00 81.38 363 ARG A CA 1
ATOM 2745 C C . ARG A 1 363 ? -39.942 -1.211 4.867 1.00 81.38 363 ARG A C 1
ATOM 2747 O O . ARG A 1 363 ? -39.016 -0.930 4.114 1.00 81.38 363 ARG A O 1
ATOM 2754 N N . TYR A 1 364 ? -40.656 -2.325 4.737 1.00 82.19 364 TYR A N 1
ATOM 2755 C CA . TYR A 1 364 ? -40.456 -3.292 3.656 1.00 82.19 364 TYR A CA 1
ATOM 2756 C C . TYR A 1 364 ? -40.765 -2.696 2.269 1.00 82.19 364 TYR A C 1
ATOM 2758 O O . TYR A 1 364 ? -40.000 -2.898 1.330 1.00 82.19 364 TYR A O 1
ATOM 2766 N N . LEU A 1 365 ? -41.827 -1.894 2.134 1.00 81.06 365 LEU A N 1
ATOM 2767 C CA . LEU A 1 365 ? -42.129 -1.200 0.875 1.00 81.06 365 LEU A CA 1
ATOM 2768 C C . LEU A 1 365 ? -41.075 -0.136 0.533 1.00 81.06 365 LEU A C 1
ATOM 2770 O O . LEU A 1 365 ? -40.691 -0.005 -0.627 1.00 81.06 365 LEU A O 1
ATOM 2774 N N . ILE A 1 366 ? -40.558 0.574 1.542 1.00 82.44 366 ILE A N 1
ATOM 2775 C CA . ILE A 1 366 ? -39.438 1.516 1.382 1.00 82.44 366 ILE A CA 1
ATOM 2776 C C . ILE A 1 366 ? -38.172 0.787 0.904 1.00 82.44 366 ILE A C 1
ATOM 2778 O O . ILE A 1 366 ? -37.455 1.298 0.047 1.00 82.44 366 ILE A O 1
ATOM 2782 N N . PHE A 1 367 ? -37.914 -0.423 1.404 1.00 79.81 367 PHE A N 1
ATOM 2783 C CA . PHE A 1 367 ? -36.813 -1.264 0.931 1.00 79.81 367 PHE A CA 1
ATOM 2784 C C . PHE A 1 367 ? -36.985 -1.688 -0.541 1.00 79.81 367 PHE A C 1
ATOM 2786 O O . PHE A 1 367 ? -36.019 -1.686 -1.297 1.00 79.81 367 PHE A O 1
ATOM 2793 N N . GLY A 1 368 ? -38.213 -1.973 -0.987 1.00 77.69 368 GLY A N 1
ATOM 2794 C CA . GLY A 1 368 ? -38.495 -2.207 -2.409 1.00 77.69 368 GLY A CA 1
ATOM 2795 C C . GLY A 1 368 ? -38.284 -0.976 -3.288 1.00 77.69 368 GLY A C 1
ATOM 2796 O O . GLY A 1 368 ? -37.700 -1.078 -4.365 1.00 77.69 368 GLY A O 1
ATOM 2797 N N . LEU A 1 369 ? -38.694 0.200 -2.806 1.00 78.81 369 LEU A N 1
ATOM 2798 C CA . LEU A 1 369 ? -38.443 1.473 -3.484 1.00 78.81 369 LEU A CA 1
ATOM 2799 C C . LEU A 1 369 ? -36.939 1.778 -3.597 1.00 78.81 369 LEU A C 1
ATOM 2801 O O . LEU A 1 369 ? -36.491 2.285 -4.622 1.00 78.81 369 LEU A O 1
ATOM 2805 N N . TRP A 1 370 ? -36.158 1.431 -2.571 1.00 83.69 370 TRP A N 1
ATOM 2806 C CA . TRP A 1 370 ? -34.701 1.572 -2.562 1.00 83.69 370 TRP A CA 1
ATOM 2807 C C . TRP A 1 370 ? -34.020 0.801 -3.692 1.00 83.69 370 TRP A C 1
ATOM 2809 O O . TRP A 1 370 ? -33.190 1.382 -4.388 1.00 83.69 370 TRP A O 1
ATOM 2819 N N . ILE A 1 371 ? -34.409 -0.457 -3.919 1.00 79.44 371 ILE A N 1
ATOM 2820 C CA . ILE A 1 371 ? -33.852 -1.288 -4.999 1.00 79.44 371 ILE A CA 1
ATOM 2821 C C . ILE A 1 371 ? -34.191 -0.695 -6.373 1.00 79.44 371 ILE A C 1
ATOM 2823 O O . ILE A 1 371 ? -33.329 -0.613 -7.244 1.00 79.44 371 ILE A O 1
ATOM 2827 N N . GLN A 1 372 ? -35.423 -0.220 -6.573 1.00 79.12 372 GLN A N 1
ATOM 2828 C CA . GLN A 1 372 ? -35.829 0.329 -7.873 1.00 79.12 372 GLN A CA 1
ATOM 2829 C C . GLN A 1 372 ? -35.206 1.678 -8.209 1.00 79.12 372 GLN A C 1
ATOM 2831 O O . GLN A 1 372 ? -35.133 2.047 -9.380 1.00 79.12 372 GLN A O 1
ATOM 2836 N N . LEU A 1 373 ? -34.728 2.414 -7.205 1.00 83.75 373 LEU A N 1
ATOM 2837 C CA . LEU A 1 373 ? -34.031 3.676 -7.424 1.00 83.75 373 LEU A CA 1
ATOM 2838 C C . LEU A 1 373 ? -32.642 3.474 -8.058 1.00 83.75 373 LEU A C 1
ATOM 2840 O O . LEU A 1 373 ? -32.046 4.435 -8.540 1.00 83.75 373 LEU A O 1
ATOM 2844 N N . TRP A 1 374 ? -32.132 2.239 -8.108 1.00 83.94 374 TRP A N 1
ATOM 2845 C CA . TRP A 1 374 ? -30.819 1.955 -8.682 1.00 83.94 374 TRP A CA 1
ATOM 2846 C C . TRP A 1 374 ? -30.780 2.226 -10.186 1.00 83.94 374 TRP A C 1
ATOM 2848 O O . TRP A 1 374 ? -29.865 2.905 -10.639 1.00 83.94 374 TRP A O 1
ATOM 2858 N N . LEU A 1 375 ? -31.776 1.783 -10.962 1.00 80.94 375 LEU A N 1
ATOM 2859 C CA . LEU A 1 375 ? -31.782 2.000 -12.415 1.00 80.94 375 LEU A CA 1
ATOM 2860 C C . LEU A 1 375 ? -31.808 3.492 -12.808 1.00 80.94 375 LEU A C 1
ATOM 2862 O O . LEU A 1 375 ? -31.029 3.878 -13.682 1.00 80.94 375 LEU A O 1
ATOM 2866 N N . PRO A 1 376 ? -32.635 4.362 -12.192 1.00 85.25 376 PRO A N 1
ATOM 2867 C CA . PRO A 1 376 ? -32.580 5.798 -12.459 1.00 85.25 376 PRO A CA 1
ATOM 2868 C C . PRO A 1 376 ? -31.235 6.433 -12.095 1.00 85.25 376 PRO A C 1
ATOM 2870 O O . PRO A 1 376 ? -30.712 7.234 -12.867 1.00 85.25 376 PRO A O 1
ATOM 2873 N N . ILE A 1 377 ? -30.645 6.059 -10.952 1.00 86.69 377 ILE A N 1
ATOM 2874 C CA . ILE A 1 377 ? -29.321 6.561 -10.550 1.00 86.69 377 ILE A CA 1
ATOM 2875 C C . ILE A 1 377 ? -28.269 6.143 -11.579 1.00 86.69 377 ILE A C 1
ATOM 2877 O O . ILE A 1 377 ? -27.489 6.981 -12.018 1.00 86.69 377 ILE A O 1
ATOM 2881 N N . LEU A 1 378 ? -28.292 4.887 -12.027 1.00 84.44 378 LEU A N 1
ATOM 2882 C CA . LEU A 1 378 ? -27.361 4.386 -13.037 1.00 84.44 378 LEU A CA 1
ATOM 2883 C C . LEU A 1 378 ? -27.505 5.110 -14.375 1.00 84.44 378 LEU A C 1
ATOM 2885 O O . LEU A 1 378 ? -26.493 5.369 -15.017 1.00 84.44 378 LEU A O 1
ATOM 2889 N N . ALA A 1 379 ? -28.719 5.484 -14.788 1.00 84.44 379 ALA A N 1
ATOM 2890 C CA . ALA A 1 379 ? -28.916 6.291 -15.993 1.00 84.44 379 ALA A CA 1
ATOM 2891 C C . ALA A 1 379 ? -28.306 7.697 -15.861 1.00 84.44 379 ALA A C 1
ATOM 2893 O O . ALA A 1 379 ? -27.650 8.169 -16.790 1.00 84.44 379 ALA A O 1
ATOM 2894 N N . ILE A 1 380 ? -28.452 8.342 -14.698 1.00 86.50 380 ILE A N 1
ATOM 2895 C CA . ILE A 1 380 ? -27.831 9.647 -14.411 1.00 86.50 380 ILE A CA 1
ATOM 2896 C C . ILE A 1 380 ? -26.303 9.524 -14.392 1.00 86.50 380 ILE A C 1
ATOM 2898 O O . ILE A 1 380 ? -25.600 10.336 -14.992 1.00 86.50 380 ILE A O 1
ATOM 2902 N N . THR A 1 381 ? -25.774 8.491 -13.738 1.00 85.56 381 THR A N 1
ATOM 2903 C CA . THR A 1 381 ? -24.335 8.217 -13.707 1.00 85.56 381 THR A CA 1
ATOM 2904 C C . THR A 1 381 ? -23.790 7.921 -15.105 1.00 85.56 381 THR A C 1
ATOM 2906 O O . THR A 1 381 ? -22.717 8.406 -15.448 1.00 85.56 381 THR A O 1
ATOM 2909 N N . ASN A 1 382 ? -24.529 7.178 -15.934 1.00 85.94 382 ASN A N 1
ATOM 2910 C CA . ASN A 1 382 ? -24.136 6.875 -17.309 1.00 85.94 382 ASN A CA 1
ATOM 2911 C C . ASN A 1 382 ? -24.053 8.150 -18.161 1.00 85.94 382 ASN A C 1
ATOM 2913 O O . ASN A 1 382 ? -23.081 8.334 -18.888 1.00 85.94 382 ASN A O 1
ATOM 2917 N N . LEU A 1 383 ? -25.020 9.066 -18.018 1.00 86.88 383 LEU A N 1
ATOM 2918 C CA . LEU A 1 383 ? -24.955 10.386 -18.651 1.00 86.88 383 LEU A CA 1
ATOM 2919 C C . LEU A 1 383 ? -23.726 11.175 -18.183 1.00 86.88 383 LEU A C 1
ATOM 2921 O O . LEU A 1 383 ? -23.014 11.735 -19.012 1.00 86.88 383 LEU A O 1
ATOM 2925 N N . TYR A 1 384 ? -23.471 11.221 -16.872 1.00 87.62 384 TYR A N 1
ATOM 2926 C CA . TYR A 1 384 ? -22.303 11.918 -16.331 1.00 87.62 384 TYR A CA 1
ATOM 2927 C C . TYR A 1 384 ? -20.998 11.378 -16.922 1.00 87.62 384 TYR A C 1
ATOM 2929 O O . TYR A 1 384 ? -20.172 12.175 -17.355 1.00 87.62 384 TYR A O 1
ATOM 2937 N N . LEU A 1 385 ? -20.835 10.052 -16.984 1.00 86.69 385 LEU A N 1
ATOM 2938 C CA . LEU A 1 385 ? -19.651 9.436 -17.580 1.00 86.69 385 LEU A CA 1
ATOM 2939 C C . LEU A 1 385 ? -19.500 9.814 -19.048 1.00 86.69 385 LEU A C 1
ATOM 2941 O O . LEU A 1 385 ? -18.432 10.267 -19.435 1.00 86.69 385 LEU A O 1
ATOM 2945 N N . ILE A 1 386 ? -20.567 9.698 -19.845 1.00 86.00 386 ILE A N 1
ATOM 2946 C CA . ILE A 1 386 ? -20.525 10.065 -21.266 1.00 86.00 386 ILE A CA 1
ATOM 2947 C C . ILE A 1 386 ? -20.116 11.535 -21.427 1.00 86.00 386 ILE A C 1
ATOM 2949 O O . ILE A 1 386 ? -19.179 11.815 -22.164 1.00 86.00 386 ILE A O 1
ATOM 2953 N N . LEU A 1 387 ? -20.739 12.464 -20.695 1.00 87.62 387 LEU A N 1
ATOM 2954 C CA . LEU A 1 387 ? -20.421 13.895 -20.786 1.00 87.62 387 LEU A CA 1
ATOM 2955 C C . LEU A 1 387 ? -19.007 14.231 -20.293 1.00 87.62 387 LEU A C 1
ATOM 2957 O O . LEU A 1 387 ? -18.341 15.091 -20.865 1.00 87.62 387 LEU A O 1
ATOM 2961 N N . ALA A 1 388 ? -18.555 13.604 -19.207 1.00 87.25 388 ALA A N 1
ATOM 2962 C CA . ALA A 1 388 ? -17.226 13.846 -18.656 1.00 87.25 388 ALA A CA 1
ATOM 2963 C C . ALA A 1 388 ? -16.138 13.320 -19.600 1.00 87.25 388 ALA A C 1
ATOM 2965 O O . ALA A 1 388 ? -15.170 14.025 -19.878 1.00 87.25 388 ALA A O 1
ATOM 2966 N N . THR A 1 389 ? -16.340 12.123 -20.151 1.00 85.62 389 THR A N 1
ATOM 2967 C CA . THR A 1 389 ? -15.434 11.527 -21.130 1.00 85.62 389 THR A CA 1
ATOM 2968 C C . THR A 1 389 ? -15.438 12.309 -22.447 1.00 85.62 389 THR A C 1
ATOM 2970 O O . THR A 1 389 ? -14.361 12.609 -22.948 1.00 85.62 389 THR A O 1
ATOM 2973 N N . GLN A 1 390 ? -16.599 12.735 -22.960 1.00 86.38 390 GLN A N 1
ATOM 2974 C CA . GLN A 1 390 ? -16.691 13.597 -24.150 1.00 86.38 390 GLN A CA 1
ATOM 2975 C C . GLN A 1 390 ? -15.881 14.886 -23.991 1.00 86.38 390 GLN A C 1
ATOM 2977 O O . GLN A 1 390 ? -15.047 15.189 -24.834 1.00 86.38 390 GLN A O 1
ATOM 2982 N N . ARG A 1 391 ? -16.047 15.605 -22.873 1.00 85.00 391 ARG A N 1
ATOM 2983 C CA . ARG A 1 391 ? -15.280 16.837 -22.608 1.00 85.00 391 ARG A CA 1
ATOM 2984 C C . ARG A 1 391 ? -13.778 16.591 -22.518 1.00 85.00 391 ARG A C 1
ATOM 2986 O O . ARG A 1 391 ? -12.993 17.448 -22.911 1.00 85.00 391 ARG A O 1
ATOM 2993 N N . ALA A 1 392 ? -13.372 15.442 -21.982 1.00 83.12 392 ALA A N 1
ATOM 2994 C CA . ALA A 1 392 ? -11.964 15.073 -21.934 1.00 83.12 392 ALA A CA 1
ATOM 2995 C C . ALA A 1 392 ? -11.406 14.843 -23.350 1.00 83.12 392 ALA A C 1
ATOM 2997 O O . ALA A 1 392 ? -10.354 15.387 -23.678 1.00 83.12 392 ALA A O 1
ATOM 2998 N N . PHE A 1 393 ? -12.143 14.133 -24.210 1.00 82.25 393 PHE A N 1
ATOM 2999 C CA . PHE A 1 393 ? -11.779 13.945 -25.618 1.00 82.25 393 PHE A CA 1
ATOM 3000 C C . PHE A 1 393 ? -11.759 15.258 -26.414 1.00 82.25 393 PHE A C 1
ATOM 3002 O O . PHE A 1 393 ? -10.802 15.503 -27.146 1.00 82.25 393 PHE A O 1
ATOM 3009 N N . GLU A 1 394 ? -12.745 16.138 -26.219 1.00 81.44 394 GLU A N 1
ATOM 3010 C CA . GLU A 1 394 ? -12.773 17.484 -26.815 1.00 81.44 394 GLU A CA 1
ATOM 3011 C C . GLU A 1 394 ? -11.537 18.300 -26.398 1.00 81.44 394 GLU A C 1
ATOM 3013 O O . GLU A 1 394 ? -10.870 18.906 -27.236 1.00 81.44 394 GLU A O 1
ATOM 3018 N N . SER A 1 395 ? -11.163 18.258 -25.112 1.00 79.19 395 SER A N 1
ATOM 3019 C CA . SER A 1 395 ? -9.996 18.993 -24.607 1.00 79.19 395 SER A CA 1
ATOM 3020 C C . SER A 1 395 ? -8.667 18.516 -25.200 1.00 79.19 395 SER A C 1
ATOM 3022 O O . SER A 1 395 ? -7.786 19.340 -25.454 1.00 79.19 395 SER A O 1
ATOM 3024 N N . LEU A 1 396 ? -8.531 17.210 -25.465 1.00 76.38 396 LEU A N 1
ATOM 3025 C CA . LEU A 1 396 ? -7.351 16.647 -26.125 1.00 76.38 396 LEU A CA 1
ATOM 3026 C C . LEU A 1 396 ? -7.234 17.130 -27.574 1.00 76.38 396 LEU A C 1
ATOM 3028 O O . LEU A 1 396 ? -6.140 17.491 -28.019 1.00 76.38 396 LEU A O 1
ATOM 3032 N N . SER A 1 397 ? -8.359 17.172 -28.288 1.00 73.31 397 SER A N 1
ATOM 3033 C CA . SER A 1 397 ? -8.407 17.659 -29.665 1.00 73.31 397 SER A CA 1
ATOM 3034 C C . SER A 1 397 ? -8.052 19.151 -29.745 1.00 73.31 397 SER A C 1
ATOM 3036 O O . SER A 1 397 ? -7.150 19.531 -30.492 1.00 73.31 397 SER A O 1
ATOM 3038 N N . ASP A 1 398 ? -8.679 19.989 -28.912 1.00 73.06 398 ASP A N 1
ATOM 3039 C CA . ASP A 1 398 ? -8.575 21.452 -29.010 1.00 73.06 398 ASP A CA 1
ATOM 3040 C C . ASP A 1 398 ? -7.257 22.037 -28.471 1.00 73.06 398 ASP A C 1
ATOM 3042 O O . ASP A 1 398 ? -6.764 23.036 -28.997 1.00 73.06 398 ASP A O 1
ATOM 3046 N N . GLN A 1 399 ? -6.680 21.460 -27.408 1.00 62.03 399 GLN A N 1
ATOM 3047 C CA . GLN A 1 399 ? -5.503 22.035 -26.730 1.00 62.03 399 GLN A CA 1
ATOM 3048 C C . GLN A 1 399 ? -4.180 21.404 -27.166 1.00 62.03 399 GLN A C 1
ATOM 3050 O O . GLN A 1 399 ? -3.149 22.079 -27.155 1.00 62.03 399 GLN A O 1
ATOM 3055 N N . ALA A 1 400 ? -4.197 20.121 -27.534 1.00 58.59 400 ALA A N 1
ATOM 3056 C CA . ALA A 1 400 ? -2.993 19.354 -27.845 1.00 58.59 400 ALA A CA 1
ATOM 3057 C C . ALA A 1 400 ? -2.905 18.927 -29.323 1.00 58.59 400 ALA A C 1
ATOM 3059 O O . ALA A 1 400 ? -1.899 18.336 -29.718 1.00 58.59 400 ALA A O 1
ATOM 3060 N N . GLY A 1 401 ? -3.925 19.223 -30.144 1.00 66.00 401 GLY A N 1
ATOM 3061 C CA . GLY A 1 401 ? -3.980 18.814 -31.553 1.00 66.00 401 GLY A CA 1
ATOM 3062 C C . GLY A 1 401 ? -4.058 17.295 -31.735 1.00 66.00 401 GLY A C 1
ATOM 3063 O O . GLY A 1 401 ? -3.604 16.765 -32.747 1.00 66.00 401 GLY A O 1
ATOM 3064 N N . VAL A 1 402 ? -4.568 16.578 -30.730 1.00 73.75 402 VAL A N 1
ATOM 3065 C CA . VAL A 1 402 ? -4.579 15.114 -30.681 1.00 73.75 402 VAL A CA 1
ATOM 3066 C C . VAL A 1 402 ? -5.896 14.597 -31.256 1.00 73.75 402 VAL A C 1
ATOM 3068 O O . VAL A 1 402 ? -6.923 14.602 -30.582 1.00 73.75 402 VAL A O 1
ATOM 3071 N N . VAL A 1 403 ? -5.862 14.140 -32.510 1.00 79.31 403 VAL A N 1
ATOM 3072 C CA . VAL A 1 403 ? -7.047 13.673 -33.251 1.00 79.31 403 VAL A CA 1
ATOM 3073 C C . VAL A 1 403 ? -7.101 12.142 -33.284 1.00 79.31 403 VAL A C 1
ATOM 3075 O O . VAL A 1 403 ? -6.080 11.475 -33.473 1.00 79.31 403 VAL A O 1
ATOM 3078 N N . LEU A 1 404 ? -8.293 11.566 -33.098 1.00 79.69 404 LEU A N 1
ATOM 3079 C CA . LEU A 1 404 ? -8.550 10.129 -33.252 1.00 79.69 404 LEU A CA 1
ATOM 3080 C C . LEU A 1 404 ? -8.840 9.777 -34.728 1.00 79.69 404 LEU A C 1
ATOM 3082 O O . LEU A 1 404 ? -9.655 10.460 -35.347 1.00 79.69 404 LEU A O 1
ATOM 3086 N N . PRO A 1 405 ? -8.270 8.689 -35.285 1.00 79.81 405 PRO A N 1
ATOM 3087 C CA . PRO A 1 405 ? -7.373 7.723 -34.652 1.00 79.81 405 PRO A CA 1
ATOM 3088 C C . PRO A 1 405 ? -5.897 8.073 -34.917 1.00 79.81 405 PRO A C 1
ATOM 3090 O O . PRO A 1 405 ? -5.458 7.996 -36.050 1.00 79.81 405 PRO A O 1
ATOM 3093 N N . SER A 1 406 ? -5.106 8.400 -33.893 1.00 84.75 406 SER A N 1
ATOM 3094 C CA . SER A 1 406 ? -3.636 8.524 -33.987 1.00 84.75 406 SER A CA 1
ATOM 3095 C C . SER A 1 406 ? -2.969 7.758 -32.847 1.00 84.75 406 SER A C 1
ATOM 3097 O O . SER A 1 406 ? -3.603 7.528 -31.816 1.00 84.75 406 SER A O 1
ATOM 3099 N N . PHE A 1 407 ? -1.707 7.339 -32.985 1.00 84.12 407 PHE A N 1
ATOM 3100 C CA . PHE A 1 407 ? -1.034 6.591 -31.910 1.00 84.12 407 PHE A CA 1
ATOM 3101 C C . PHE A 1 407 ? -0.900 7.420 -30.624 1.00 84.12 407 PHE A C 1
ATOM 3103 O O . PHE A 1 407 ? -1.117 6.890 -29.535 1.00 84.12 407 PHE A O 1
ATOM 3110 N N . ARG A 1 408 ? -0.644 8.732 -30.737 1.00 83.44 408 ARG A N 1
ATOM 3111 C CA . ARG A 1 408 ? -0.689 9.666 -29.603 1.00 83.44 408 ARG A CA 1
ATOM 3112 C C . ARG A 1 408 ? -2.081 9.726 -28.989 1.00 83.44 408 ARG A C 1
ATOM 3114 O O . ARG A 1 408 ? -2.199 9.614 -27.773 1.00 83.44 408 ARG A O 1
ATOM 3121 N N . ALA A 1 409 ? -3.123 9.856 -29.812 1.00 82.88 409 ALA A N 1
ATOM 3122 C CA . ALA A 1 409 ? -4.485 9.854 -29.301 1.00 82.88 409 ALA A CA 1
ATOM 3123 C C . ALA A 1 409 ? -4.802 8.552 -28.581 1.00 82.88 409 ALA A C 1
ATOM 3125 O O . ALA A 1 409 ? -5.367 8.612 -27.503 1.00 82.88 409 ALA A O 1
ATOM 3126 N N . LEU A 1 410 ? -4.402 7.394 -29.107 1.00 83.50 410 LEU A N 1
ATOM 3127 C CA . LEU A 1 410 ? -4.625 6.103 -28.458 1.00 83.50 410 LEU A CA 1
ATOM 3128 C C . LEU A 1 410 ? -3.942 6.011 -27.085 1.00 83.50 410 LEU A C 1
ATOM 3130 O O . LEU A 1 410 ? -4.562 5.503 -26.158 1.00 83.50 410 LEU A O 1
ATOM 3134 N N . TYR A 1 411 ? -2.730 6.551 -26.918 1.00 79.19 411 TYR A N 1
ATOM 3135 C CA . TYR A 1 411 ? -2.061 6.598 -25.611 1.00 79.19 411 TYR A CA 1
ATOM 3136 C C . TYR A 1 411 ? -2.788 7.462 -24.582 1.00 79.19 411 TYR A C 1
ATOM 3138 O O . TYR A 1 411 ? -3.009 7.021 -23.456 1.00 79.19 411 TYR A O 1
ATOM 3146 N N . GLU A 1 412 ? -3.180 8.673 -24.966 1.00 80.56 412 GLU A N 1
ATOM 3147 C CA . GLU A 1 412 ? -3.885 9.591 -24.063 1.00 80.56 412 GLU A CA 1
ATOM 3148 C C . GLU A 1 412 ? -5.315 9.103 -23.781 1.00 80.56 412 GLU A C 1
ATOM 3150 O O . GLU A 1 412 ? -5.803 9.144 -22.652 1.00 80.56 412 GLU A O 1
ATOM 3155 N N . SER A 1 413 ? -5.971 8.548 -24.805 1.00 79.06 413 SER A N 1
ATOM 3156 C CA . SER A 1 413 ? -7.281 7.901 -24.688 1.00 79.06 413 SER A CA 1
ATOM 3157 C C . SER A 1 413 ? -7.225 6.729 -23.725 1.00 79.06 413 SER A C 1
ATOM 3159 O O . SER A 1 413 ? -8.185 6.508 -22.994 1.00 79.06 413 SER A O 1
ATOM 3161 N N . ASP A 1 414 ? -6.130 5.966 -23.735 1.00 74.75 414 ASP A N 1
ATOM 3162 C CA . ASP A 1 414 ? -5.991 4.798 -22.883 1.00 74.75 414 ASP A CA 1
ATOM 3163 C C . ASP A 1 414 ? -6.051 5.195 -21.396 1.00 74.75 414 ASP A C 1
ATOM 3165 O O . ASP A 1 414 ? -6.819 4.606 -20.633 1.00 74.75 414 ASP A O 1
ATOM 3169 N N . LEU A 1 415 ? -5.301 6.230 -21.004 1.00 72.00 415 LEU A N 1
ATOM 3170 C CA . LEU A 1 415 ? -5.287 6.746 -19.631 1.00 72.00 415 LEU A CA 1
ATOM 3171 C C . LEU A 1 415 ? -6.657 7.307 -19.228 1.00 72.00 415 LEU A C 1
ATOM 3173 O O . LEU A 1 415 ? -7.206 6.940 -18.189 1.00 72.00 415 LEU A O 1
ATOM 3177 N N . LEU A 1 416 ? -7.271 8.117 -20.096 1.00 77.69 416 LEU A N 1
ATOM 3178 C CA . LEU A 1 416 ? -8.600 8.675 -19.840 1.00 77.69 416 LEU A CA 1
ATOM 3179 C C . LEU A 1 416 ? -9.673 7.589 -19.700 1.00 77.69 416 LEU A C 1
ATOM 3181 O O . LEU A 1 416 ? -10.510 7.646 -18.797 1.00 77.69 416 LEU A O 1
ATOM 3185 N N . LEU A 1 417 ? -9.678 6.590 -20.586 1.00 79.00 417 LEU A N 1
ATOM 3186 C CA . LEU A 1 417 ? -10.661 5.508 -20.550 1.00 79.00 417 LEU A CA 1
ATOM 3187 C C . LEU A 1 417 ? -10.540 4.690 -19.266 1.00 79.00 417 LEU A C 1
ATOM 3189 O O . LEU A 1 417 ? -11.569 4.314 -18.705 1.00 79.00 417 LEU A O 1
ATOM 3193 N N . GLN A 1 418 ? -9.322 4.432 -18.786 1.00 75.75 418 GLN A N 1
ATOM 3194 C CA . GLN A 1 418 ? -9.102 3.747 -17.512 1.00 75.75 418 GLN A CA 1
ATOM 3195 C C . GLN A 1 418 ? -9.641 4.558 -16.331 1.00 75.75 418 GLN A C 1
ATOM 3197 O O . GLN A 1 418 ? -10.436 4.028 -15.550 1.00 75.75 418 GLN A O 1
ATOM 3202 N N . ASP A 1 419 ? -9.302 5.846 -16.248 1.00 77.06 419 ASP A N 1
ATOM 3203 C CA . ASP A 1 419 ? -9.746 6.731 -15.166 1.00 77.06 419 ASP A CA 1
ATOM 3204 C C . ASP A 1 419 ? -11.275 6.837 -15.101 1.00 77.06 419 ASP A C 1
ATOM 3206 O O . ASP A 1 419 ? -11.883 6.730 -14.027 1.00 77.06 419 ASP A O 1
ATOM 3210 N N . TYR A 1 420 ? -11.932 6.988 -16.254 1.00 80.69 420 TYR A N 1
ATOM 3211 C CA . TYR A 1 420 ? -13.389 7.089 -16.318 1.00 80.69 420 TYR A CA 1
ATOM 3212 C C . TYR A 1 420 ? -14.097 5.742 -16.139 1.00 80.69 420 TYR A C 1
ATOM 3214 O O . TYR A 1 420 ? -15.180 5.711 -15.549 1.00 80.69 420 TYR A O 1
ATOM 3222 N N . LEU A 1 421 ? -13.508 4.617 -16.562 1.00 77.19 421 LEU A N 1
ATOM 3223 C CA . LEU A 1 421 ? -14.043 3.283 -16.260 1.00 77.19 421 LEU A CA 1
ATOM 3224 C C . LEU A 1 421 ? -13.926 2.946 -14.768 1.00 77.19 421 LEU A C 1
ATOM 3226 O O . LEU A 1 421 ? -14.867 2.379 -14.206 1.00 77.19 421 LEU A O 1
ATOM 3230 N N . ALA A 1 422 ? -12.823 3.323 -14.117 1.00 74.12 422 ALA A N 1
ATOM 3231 C CA . ALA A 1 422 ? -12.633 3.167 -12.677 1.00 74.12 422 ALA A CA 1
ATOM 3232 C C . ALA A 1 422 ? -13.611 4.053 -11.893 1.00 74.12 422 ALA A C 1
ATOM 3234 O O . ALA A 1 422 ? -14.362 3.564 -11.044 1.00 74.12 422 ALA A O 1
ATOM 3235 N N . THR A 1 423 ? -13.694 5.337 -12.249 1.00 78.44 423 THR A N 1
ATOM 3236 C CA . THR A 1 423 ? -14.651 6.289 -11.663 1.00 78.44 423 THR A CA 1
ATOM 3237 C C . THR A 1 423 ? -16.091 5.819 -11.863 1.00 78.44 423 THR A C 1
ATOM 3239 O O . THR A 1 423 ? -16.893 5.826 -10.928 1.00 78.44 423 THR A O 1
ATOM 3242 N N . GLY A 1 424 ? -16.421 5.336 -13.061 1.00 77.44 424 GLY A N 1
ATOM 3243 C CA . GLY A 1 424 ? -17.723 4.756 -13.360 1.00 77.44 424 GLY A CA 1
ATOM 3244 C C . GLY A 1 424 ? -18.031 3.540 -12.498 1.00 77.44 424 GLY A C 1
ATOM 3245 O O . GLY A 1 424 ? -19.103 3.473 -11.902 1.00 77.44 424 GLY A O 1
ATOM 3246 N N . GLY A 1 425 ? -17.070 2.630 -12.348 1.00 76.62 425 GLY A N 1
ATOM 3247 C CA . GLY A 1 425 ? -17.168 1.488 -11.443 1.00 76.62 425 GLY A CA 1
ATOM 3248 C C . GLY A 1 425 ? -17.468 1.881 -9.998 1.00 76.62 425 GLY A C 1
ATOM 3249 O O . GLY A 1 425 ? -18.363 1.307 -9.375 1.00 76.62 425 GLY A O 1
ATOM 3250 N N . MET A 1 426 ? -16.788 2.910 -9.488 1.00 74.88 426 MET A N 1
ATOM 3251 C CA . MET A 1 426 ? -16.993 3.437 -8.135 1.00 74.88 426 MET A CA 1
ATOM 3252 C C . MET A 1 426 ? -18.373 4.071 -7.940 1.00 74.88 426 MET A C 1
ATOM 3254 O O . MET A 1 426 ? -19.018 3.877 -6.903 1.00 74.88 426 MET A O 1
ATOM 3258 N N . LEU A 1 427 ? -18.866 4.809 -8.935 1.00 79.75 427 LEU A N 1
ATOM 3259 C CA . LEU A 1 427 ? -20.195 5.421 -8.883 1.00 79.75 427 LEU A CA 1
ATOM 3260 C C . LEU A 1 427 ? -21.304 4.358 -8.935 1.00 79.75 427 LEU A C 1
ATOM 3262 O O . LEU A 1 427 ? -22.271 4.431 -8.170 1.00 79.75 427 LEU A O 1
ATOM 3266 N N . VAL A 1 428 ? -21.128 3.308 -9.744 1.00 78.12 428 VAL A N 1
ATOM 3267 C CA . VAL A 1 428 ? -22.024 2.138 -9.747 1.00 78.12 428 VAL A CA 1
ATOM 3268 C C . VAL A 1 428 ? -21.974 1.434 -8.385 1.00 78.12 428 VAL A C 1
ATOM 3270 O O . VAL A 1 428 ? -23.028 1.174 -7.803 1.00 78.12 428 VAL A O 1
ATOM 3273 N N . ALA A 1 429 ? -20.783 1.228 -7.807 1.00 76.50 429 ALA A N 1
ATOM 3274 C CA . ALA A 1 429 ? -20.593 0.652 -6.465 1.00 76.50 429 ALA A CA 1
ATOM 3275 C C . ALA A 1 429 ? -21.284 1.435 -5.343 1.00 76.50 429 ALA A C 1
ATOM 3277 O O . ALA A 1 429 ? -21.719 0.876 -4.328 1.00 76.50 429 ALA A O 1
ATOM 3278 N N . SER A 1 430 ? -21.420 2.739 -5.554 1.00 80.31 430 SER A N 1
ATOM 3279 C CA . SER A 1 430 ? -22.046 3.671 -4.626 1.00 80.31 430 SER A CA 1
ATOM 3280 C C . SER A 1 430 ? -23.563 3.777 -4.807 1.00 80.31 430 SER A C 1
ATOM 3282 O O . SER A 1 430 ? -24.234 4.337 -3.942 1.00 80.31 430 SER A O 1
ATOM 3284 N N . THR A 1 431 ? -24.137 3.204 -5.869 1.00 84.12 431 THR A N 1
ATOM 3285 C CA . THR A 1 431 ? -25.572 3.314 -6.193 1.00 84.12 431 THR A CA 1
ATOM 3286 C C . THR A 1 431 ? -26.499 2.878 -5.043 1.00 84.12 431 THR A C 1
ATOM 3288 O O . THR A 1 431 ? -27.439 3.620 -4.727 1.00 84.12 431 THR A O 1
ATOM 3291 N N . PRO A 1 432 ? -26.243 1.763 -4.324 1.00 81.44 432 PRO A N 1
ATOM 3292 C CA . PRO A 1 432 ? -27.054 1.387 -3.164 1.00 81.44 432 PRO A CA 1
ATOM 3293 C C . PRO A 1 432 ? -26.960 2.391 -2.004 1.00 81.44 432 PRO A C 1
ATOM 3295 O O . PRO A 1 432 ? -27.944 2.626 -1.309 1.00 81.44 432 PRO A O 1
ATOM 3298 N N . ALA A 1 433 ? -25.804 3.024 -1.797 1.00 79.38 433 ALA A N 1
ATOM 3299 C CA . ALA A 1 433 ? -25.626 4.025 -0.744 1.00 79.38 433 ALA A CA 1
ATOM 3300 C C . ALA A 1 433 ? -26.288 5.364 -1.113 1.00 79.38 433 ALA A C 1
ATOM 3302 O O . ALA A 1 433 ? -26.964 5.962 -0.278 1.00 79.38 433 ALA A O 1
ATOM 3303 N N . ILE A 1 434 ? -26.156 5.799 -2.373 1.00 82.81 434 ILE A N 1
ATOM 3304 C CA . ILE A 1 434 ? -26.780 7.024 -2.904 1.00 82.81 434 ILE A CA 1
ATOM 3305 C C . ILE A 1 434 ? -28.308 6.916 -2.827 1.00 82.81 434 ILE A C 1
ATOM 3307 O O . ILE A 1 434 ? -28.976 7.828 -2.342 1.00 82.81 434 ILE A O 1
ATOM 3311 N N . SER A 1 435 ? -28.872 5.776 -3.230 1.00 83.12 435 SER A N 1
ATOM 3312 C CA . SER A 1 435 ? -30.315 5.526 -3.110 1.00 83.12 435 SER A CA 1
ATOM 3313 C C . SER A 1 435 ? -30.786 5.495 -1.654 1.00 83.12 435 SER A C 1
ATOM 3315 O O . SER A 1 435 ? -31.856 6.019 -1.345 1.00 83.12 435 SER A O 1
ATOM 3317 N N . LEU A 1 436 ? -29.990 4.932 -0.738 1.00 79.19 436 LEU A N 1
ATOM 3318 C CA . LEU A 1 436 ? -30.321 4.901 0.688 1.00 79.19 436 LEU A CA 1
ATOM 3319 C C . LEU A 1 436 ? -30.287 6.309 1.304 1.00 79.19 436 LEU A C 1
ATOM 3321 O O . LEU A 1 436 ? -31.174 6.665 2.079 1.00 79.19 436 LEU A O 1
ATOM 3325 N N . MET A 1 437 ? -29.312 7.132 0.911 1.00 81.69 437 MET A N 1
ATOM 3326 C CA . MET A 1 437 ? -29.213 8.535 1.314 1.00 81.69 437 MET A CA 1
ATOM 3327 C C . MET A 1 437 ? -30.432 9.347 0.853 1.00 81.69 437 MET A C 1
ATOM 3329 O O . MET A 1 437 ? -30.970 10.118 1.645 1.00 81.69 437 MET A O 1
ATOM 3333 N N . LEU A 1 438 ? -30.901 9.149 -0.383 1.00 80.81 438 LEU A N 1
ATOM 3334 C CA . LEU A 1 438 ? -32.080 9.843 -0.920 1.00 80.81 438 LEU A CA 1
ATOM 3335 C C . LEU A 1 438 ? -33.376 9.482 -0.181 1.00 80.81 438 LEU A C 1
ATOM 3337 O O . LEU A 1 438 ? -34.254 10.327 -0.032 1.00 80.81 438 LEU A O 1
ATOM 3341 N N . ILE A 1 439 ? -33.493 8.242 0.294 1.00 80.75 439 ILE A N 1
ATOM 3342 C CA . ILE A 1 439 ? -34.699 7.746 0.969 1.00 80.75 439 ILE A CA 1
ATOM 3343 C C . ILE A 1 439 ? -34.711 8.097 2.460 1.00 80.75 439 ILE A C 1
ATOM 3345 O O . ILE A 1 439 ? -35.753 8.475 2.992 1.00 80.75 439 ILE A O 1
ATOM 3349 N N . TYR A 1 440 ? -33.572 7.959 3.145 1.00 76.19 440 TYR A N 1
ATOM 3350 C CA . TYR A 1 440 ? -33.488 8.098 4.604 1.00 76.19 440 TYR A CA 1
ATOM 3351 C C . TYR A 1 440 ? -32.931 9.451 5.077 1.00 76.19 440 TYR A C 1
ATOM 3353 O O . TYR A 1 440 ? -33.058 9.769 6.257 1.00 76.19 440 TYR A O 1
ATOM 3361 N N . GLY A 1 441 ? -32.332 10.258 4.193 1.00 59.59 441 GLY A N 1
ATOM 3362 C CA . GLY A 1 441 ? -31.987 11.662 4.453 1.00 59.59 441 GLY A CA 1
ATOM 3363 C C . GLY A 1 441 ? -30.977 11.928 5.581 1.00 59.59 441 GLY A C 1
ATOM 3364 O O . GLY A 1 441 ? -30.943 13.043 6.095 1.00 59.59 441 GLY A O 1
ATOM 3365 N N . SER A 1 442 ? -30.172 10.942 6.007 1.00 60.53 442 SER A N 1
ATOM 3366 C CA . SER A 1 442 ? -29.314 11.057 7.203 1.00 60.53 442 SER A CA 1
ATOM 3367 C C . SER A 1 442 ? -27.802 11.059 6.915 1.00 60.53 442 SER A C 1
ATOM 3369 O O . SER A 1 442 ? -27.321 10.387 5.999 1.00 60.53 442 SER A O 1
ATOM 3371 N N . ALA A 1 443 ? -27.038 11.770 7.756 1.00 50.69 443 ALA A N 1
ATOM 3372 C CA . ALA A 1 443 ? -25.572 11.879 7.700 1.00 50.69 443 ALA A CA 1
ATOM 3373 C C . ALA A 1 443 ? -24.822 10.557 7.986 1.00 50.69 443 ALA A C 1
ATOM 3375 O O . ALA A 1 443 ? -23.688 10.390 7.546 1.00 50.69 443 ALA A O 1
ATOM 3376 N N . ILE A 1 444 ? -25.461 9.594 8.662 1.00 51.31 444 ILE A N 1
ATOM 3377 C CA . ILE A 1 444 ? -24.892 8.269 8.996 1.00 51.31 444 ILE A CA 1
ATOM 3378 C C . ILE A 1 444 ? -24.703 7.412 7.727 1.00 51.31 444 ILE A C 1
ATOM 3380 O O . ILE A 1 444 ? -23.784 6.605 7.619 1.00 51.31 444 ILE A O 1
ATOM 3384 N N . THR A 1 445 ? -25.537 7.634 6.711 1.00 51.91 445 THR A N 1
ATOM 3385 C CA . THR A 1 445 ? -25.410 7.009 5.386 1.00 51.91 445 THR A CA 1
ATOM 3386 C C . THR A 1 445 ? -24.271 7.603 4.548 1.00 51.91 445 THR A C 1
ATOM 3388 O O . THR A 1 445 ? -23.655 6.889 3.758 1.00 51.91 445 THR A O 1
ATOM 3391 N N . ALA A 1 446 ? -23.941 8.886 4.745 1.00 48.66 446 ALA A N 1
ATOM 3392 C CA . ALA A 1 446 ? -22.834 9.546 4.047 1.00 48.66 446 ALA A CA 1
ATOM 3393 C C . ALA A 1 446 ? -21.462 9.001 4.488 1.00 48.66 446 ALA A C 1
ATOM 3395 O O . ALA A 1 446 ? -20.519 8.994 3.701 1.00 48.66 446 ALA A O 1
ATOM 3396 N N . THR A 1 447 ? -21.359 8.466 5.709 1.00 52.75 447 THR A N 1
ATOM 3397 C CA . THR A 1 447 ? -20.138 7.830 6.233 1.00 52.75 447 THR A CA 1
ATOM 3398 C C . THR A 1 447 ? -19.832 6.503 5.530 1.00 52.75 447 THR A C 1
ATOM 3400 O O . THR A 1 447 ? -18.674 6.212 5.245 1.00 52.75 447 THR A O 1
ATOM 3403 N N . HIS A 1 448 ? -20.862 5.734 5.153 1.00 50.44 448 HIS A N 1
ATOM 3404 C CA . HIS A 1 448 ? -20.708 4.524 4.332 1.00 50.44 448 HIS A CA 1
ATOM 3405 C C . HIS A 1 448 ? -20.269 4.828 2.891 1.00 50.44 448 HIS A C 1
ATOM 3407 O O . HIS A 1 448 ? -19.524 4.048 2.299 1.00 50.44 448 HIS A O 1
ATOM 3413 N N . LEU A 1 449 ? -20.713 5.960 2.333 1.00 44.91 449 LEU A N 1
ATOM 3414 C CA . LEU A 1 449 ? -20.259 6.449 1.030 1.00 44.91 449 LEU A CA 1
ATOM 3415 C C . LEU A 1 449 ? -18.799 6.927 1.102 1.00 44.91 449 LEU A C 1
ATOM 3417 O O . LEU A 1 449 ? -17.991 6.543 0.262 1.00 44.91 449 LEU A O 1
ATOM 3421 N N . ALA A 1 450 ? -18.439 7.687 2.140 1.00 45.56 450 ALA A N 1
ATOM 3422 C CA . ALA A 1 450 ? -17.071 8.154 2.365 1.00 45.56 450 ALA A CA 1
ATOM 3423 C C . ALA A 1 450 ? -16.076 6.995 2.560 1.00 45.56 450 ALA A C 1
ATOM 3425 O O . ALA A 1 450 ? -14.998 7.020 1.972 1.00 45.56 450 ALA A O 1
ATOM 3426 N N . GLY A 1 451 ? -16.465 5.947 3.298 1.00 48.88 451 GLY A N 1
ATOM 3427 C CA . GLY A 1 451 ? -15.628 4.759 3.501 1.00 48.88 451 GLY A CA 1
ATOM 3428 C C . GLY A 1 451 ? -15.359 3.963 2.221 1.00 48.88 451 GLY A C 1
ATOM 3429 O O . GLY A 1 451 ? -14.297 3.367 2.085 1.00 48.88 451 GLY A O 1
ATOM 3430 N N . ARG A 1 452 ? -16.280 3.988 1.246 1.00 54.84 452 ARG A N 1
ATOM 3431 C CA . ARG A 1 452 ? -16.053 3.376 -0.074 1.00 54.84 452 ARG A CA 1
ATOM 3432 C C . ARG A 1 452 ? -15.261 4.278 -1.014 1.00 54.84 452 ARG A C 1
ATOM 3434 O O . ARG A 1 452 ? -14.429 3.770 -1.747 1.00 54.84 452 ARG A O 1
ATOM 3441 N N . LEU A 1 453 ? -15.455 5.596 -0.962 1.00 42.44 453 LEU A N 1
ATOM 3442 C CA . LEU A 1 453 ? -14.677 6.555 -1.760 1.00 42.44 453 LEU A CA 1
ATOM 3443 C C . LEU A 1 453 ? -13.212 6.687 -1.298 1.00 42.44 453 LEU A C 1
ATOM 3445 O O . LEU A 1 453 ? -12.373 7.118 -2.083 1.00 42.44 453 LEU A O 1
ATOM 3449 N N . GLN A 1 454 ? -12.892 6.304 -0.056 1.00 39.78 454 GLN A N 1
ATOM 3450 C CA . GLN A 1 454 ? -11.516 6.237 0.455 1.00 39.78 454 GLN A CA 1
ATOM 3451 C C . GLN A 1 454 ? -10.748 4.975 0.031 1.00 39.78 454 GLN A C 1
ATOM 3453 O O . GLN A 1 454 ? -9.519 4.988 0.078 1.00 39.78 454 GLN A O 1
ATOM 3458 N N . SER A 1 455 ? -11.431 3.911 -0.407 1.00 39.72 455 SER A N 1
ATOM 3459 C CA . SER A 1 455 ? -10.778 2.685 -0.880 1.00 39.72 455 SER A CA 1
ATOM 3460 C C . SER A 1 455 ? -10.398 2.845 -2.351 1.00 39.72 455 SER A C 1
ATOM 3462 O O . SER A 1 455 ? -11.135 2.444 -3.250 1.00 39.72 455 SER A O 1
ATOM 3464 N N . ARG A 1 456 ? -9.255 3.487 -2.610 1.00 39.59 456 ARG A N 1
ATOM 3465 C CA . ARG A 1 456 ? -8.573 3.387 -3.905 1.00 39.59 456 ARG A CA 1
ATOM 3466 C C . ARG A 1 456 ? -7.962 1.987 -4.013 1.00 39.59 456 ARG A C 1
ATOM 3468 O O . ARG A 1 456 ? -6.803 1.800 -3.660 1.00 39.59 456 ARG A O 1
ATOM 3475 N N . ASP A 1 457 ? -8.745 1.017 -4.479 1.00 39.00 457 ASP A N 1
ATOM 3476 C CA . ASP A 1 457 ? -8.220 -0.275 -4.939 1.00 39.00 457 ASP A CA 1
ATOM 3477 C C . ASP A 1 457 ? -7.539 -0.062 -6.298 1.00 39.00 457 ASP A C 1
ATOM 3479 O O . ASP A 1 457 ? -8.106 -0.329 -7.356 1.00 39.00 457 ASP A O 1
ATOM 3483 N N . HIS A 1 458 ? -6.321 0.474 -6.275 1.00 42.53 458 HIS A N 1
ATOM 3484 C CA . HIS A 1 458 ? -5.379 0.220 -7.356 1.00 42.53 458 HIS A CA 1
ATOM 3485 C C . HIS A 1 458 ? -4.759 -1.140 -7.057 1.00 42.53 458 HIS A C 1
ATOM 3487 O O . HIS A 1 458 ? -4.197 -1.347 -5.978 1.00 42.53 458 HIS A O 1
ATOM 3493 N N . VAL A 1 459 ? -4.904 -2.093 -7.979 1.00 37.22 459 VAL A N 1
ATOM 3494 C CA . VAL A 1 459 ? -4.087 -3.303 -7.918 1.00 37.22 459 VAL A CA 1
ATOM 3495 C C . VAL A 1 459 ? -2.649 -2.832 -7.993 1.00 37.22 459 VAL A C 1
ATOM 3497 O O . VAL A 1 459 ? -2.274 -2.207 -8.976 1.00 37.22 459 VAL A O 1
ATOM 3500 N N . ASN A 1 460 ? -1.881 -3.087 -6.937 1.00 38.97 460 ASN A N 1
ATOM 3501 C CA . ASN A 1 460 ? -0.487 -2.685 -6.874 1.00 38.97 460 ASN A CA 1
ATOM 3502 C C . ASN A 1 460 ? 0.262 -3.362 -8.031 1.00 38.97 460 ASN A C 1
ATOM 3504 O O . ASN A 1 460 ? 0.538 -4.562 -7.989 1.00 38.97 460 ASN A O 1
ATOM 3508 N N . GLU A 1 461 ? 0.543 -2.598 -9.084 1.00 44.25 461 GLU A N 1
ATOM 3509 C CA . GLU A 1 461 ? 1.043 -3.082 -10.373 1.00 44.25 461 GLU A CA 1
ATOM 3510 C C . GLU A 1 461 ? 2.423 -3.739 -10.244 1.00 44.25 461 GLU A C 1
ATOM 3512 O O . GLU A 1 461 ? 2.814 -4.585 -11.055 1.00 44.25 461 GLU A O 1
ATOM 3517 N N . THR A 1 462 ? 3.129 -3.394 -9.166 1.00 41.31 462 THR A N 1
ATOM 3518 C CA . THR A 1 462 ? 4.427 -3.951 -8.778 1.00 41.31 462 THR A CA 1
ATOM 3519 C C . THR A 1 462 ? 4.344 -5.404 -8.295 1.00 41.31 462 THR A C 1
ATOM 3521 O O . THR A 1 462 ? 5.350 -6.108 -8.323 1.00 41.31 462 THR A O 1
ATOM 3524 N N . LEU A 1 463 ? 3.159 -5.896 -7.904 1.00 38.22 463 LEU A N 1
ATOM 3525 C CA . LEU A 1 463 ? 2.951 -7.302 -7.526 1.00 38.22 463 LEU A CA 1
ATOM 3526 C C . LEU A 1 463 ? 2.792 -8.218 -8.747 1.00 38.22 463 LEU A C 1
ATOM 3528 O O . LEU A 1 463 ? 3.186 -9.380 -8.700 1.00 38.22 463 LEU A O 1
ATOM 3532 N N . THR A 1 464 ? 2.219 -7.708 -9.840 1.00 35.56 464 THR A N 1
ATOM 3533 C CA . THR A 1 464 ? 2.000 -8.461 -11.090 1.00 35.56 464 THR A CA 1
ATOM 3534 C C . THR A 1 464 ? 3.130 -8.285 -12.108 1.00 35.56 464 THR A C 1
ATOM 3536 O O . THR A 1 464 ? 3.282 -9.109 -13.008 1.00 35.56 464 THR A O 1
ATOM 3539 N N . SER A 1 465 ? 3.930 -7.228 -11.963 1.00 35.94 465 SER A N 1
ATOM 3540 C CA . SER A 1 465 ? 5.105 -6.917 -12.783 1.00 35.94 465 SER A CA 1
ATOM 3541 C C . SER A 1 465 ? 6.121 -6.134 -11.930 1.00 35.94 465 SER A C 1
ATOM 3543 O O . SER A 1 465 ? 6.041 -4.906 -11.897 1.00 35.94 465 SER A O 1
ATOM 3545 N N . PRO A 1 466 ? 7.034 -6.813 -11.205 1.00 32.66 466 PRO A N 1
ATOM 3546 C CA . PRO A 1 466 ? 8.005 -6.154 -10.331 1.00 32.66 466 PRO A CA 1
ATOM 3547 C C . PRO A 1 466 ? 8.934 -5.215 -11.112 1.00 32.66 466 PRO A C 1
ATOM 3549 O O . PRO A 1 466 ? 9.366 -5.556 -12.216 1.00 32.66 466 PRO A O 1
ATOM 3552 N N . ASP A 1 467 ? 9.272 -4.060 -10.530 1.00 37.94 467 ASP A N 1
ATOM 3553 C CA . ASP A 1 467 ? 10.305 -3.164 -11.064 1.00 37.94 467 ASP A CA 1
ATOM 3554 C C . ASP A 1 467 ? 11.651 -3.892 -11.131 1.00 37.94 467 ASP A C 1
ATOM 3556 O O . ASP A 1 467 ? 12.072 -4.544 -10.169 1.00 37.94 467 ASP A O 1
ATOM 3560 N N . VAL A 1 468 ? 12.365 -3.764 -12.254 1.00 41.97 468 VAL A N 1
ATOM 3561 C CA . VAL A 1 468 ? 13.713 -4.329 -12.371 1.00 41.97 468 VAL A CA 1
ATOM 3562 C C . VAL A 1 468 ? 14.679 -3.413 -11.643 1.00 41.97 468 VAL A C 1
ATOM 3564 O O . VAL A 1 468 ? 15.340 -2.545 -12.216 1.00 41.97 468 VAL A O 1
ATOM 3567 N N . LEU A 1 469 ? 14.798 -3.644 -10.345 1.00 38.75 469 LEU A N 1
ATOM 3568 C CA . LEU A 1 469 ? 15.993 -3.267 -9.620 1.00 38.75 469 LEU A CA 1
ATOM 3569 C C . LEU A 1 469 ? 17.146 -4.132 -10.162 1.00 38.75 469 LEU A C 1
ATOM 3571 O O . LEU A 1 469 ? 17.191 -5.336 -9.932 1.00 38.75 469 LEU A O 1
ATOM 3575 N N . GLN A 1 470 ? 18.064 -3.462 -10.873 1.00 32.94 470 GLN A N 1
ATOM 3576 C CA . GLN A 1 470 ? 19.363 -3.909 -11.416 1.00 32.94 470 GLN A CA 1
ATOM 3577 C C . GLN A 1 470 ? 19.385 -4.440 -12.874 1.00 32.94 470 GLN A C 1
ATOM 3579 O O . GLN A 1 470 ? 19.190 -5.629 -13.122 1.00 32.94 470 GLN A O 1
ATOM 3584 N N . PRO A 1 471 ? 19.785 -3.612 -13.866 1.00 32.72 471 PRO A N 1
ATOM 3585 C CA . PRO A 1 471 ? 20.020 -4.030 -15.257 1.00 32.72 471 PRO A CA 1
ATOM 3586 C C . PRO A 1 471 ? 21.336 -4.820 -15.474 1.00 32.72 471 PRO A C 1
ATOM 3588 O O . PRO A 1 471 ? 21.916 -4.778 -16.555 1.00 32.72 471 PRO A O 1
ATOM 3591 N N . GLN A 1 472 ? 21.843 -5.553 -14.476 1.00 30.02 472 GLN A N 1
ATOM 3592 C CA . GLN A 1 472 ? 23.133 -6.266 -14.568 1.00 30.02 472 GLN A CA 1
ATOM 3593 C C . GLN A 1 472 ? 23.023 -7.749 -14.985 1.00 30.02 472 GLN A C 1
ATOM 3595 O O . GLN A 1 472 ? 24.036 -8.442 -15.026 1.00 30.02 472 GLN A O 1
ATOM 3600 N N . ALA A 1 473 ? 21.839 -8.269 -15.331 1.00 38.41 473 ALA A N 1
ATOM 3601 C CA . ALA A 1 473 ? 21.665 -9.714 -15.547 1.00 38.41 473 ALA A CA 1
ATOM 3602 C C . ALA A 1 473 ? 20.862 -10.109 -16.802 1.00 38.41 473 ALA A C 1
ATOM 3604 O O . ALA A 1 473 ? 20.056 -11.029 -16.748 1.00 38.41 473 ALA A O 1
ATOM 3605 N N . ALA A 1 474 ? 21.091 -9.460 -17.950 1.00 36.00 474 ALA A N 1
ATOM 3606 C CA . ALA A 1 474 ? 20.498 -9.892 -19.230 1.00 36.00 474 ALA A CA 1
ATOM 3607 C C . ALA A 1 474 ? 21.523 -10.383 -20.277 1.00 36.00 474 ALA A C 1
ATOM 3609 O O . ALA A 1 474 ? 21.159 -10.647 -21.417 1.00 36.00 474 ALA A O 1
ATOM 3610 N N . GLY A 1 475 ? 22.802 -10.523 -19.904 1.00 38.34 475 GLY A N 1
ATOM 3611 C CA . GLY A 1 475 ? 23.887 -10.895 -20.827 1.00 38.34 475 GLY A CA 1
ATOM 3612 C C . GLY A 1 475 ? 24.660 -12.170 -20.479 1.00 38.34 475 GLY A C 1
ATOM 3613 O O . GLY A 1 475 ? 25.627 -12.492 -21.165 1.00 38.34 475 GLY A O 1
ATOM 3614 N N . THR A 1 476 ? 24.292 -12.903 -19.429 1.00 35.53 476 THR A N 1
ATOM 3615 C CA . THR A 1 476 ? 25.022 -14.113 -19.034 1.00 35.53 476 THR A CA 1
ATOM 3616 C C . THR A 1 476 ? 24.216 -15.353 -19.403 1.00 35.53 476 THR A C 1
ATOM 3618 O O . THR A 1 476 ? 23.134 -15.594 -18.875 1.00 35.53 476 THR A O 1
ATOM 3621 N N . VAL A 1 477 ? 24.753 -16.179 -20.309 1.00 38.59 477 VAL A N 1
ATOM 36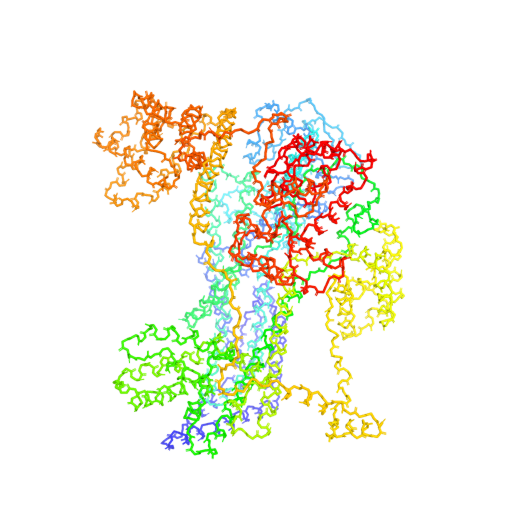22 C CA . VAL A 1 477 ? 24.354 -17.590 -20.413 1.00 38.59 477 VAL A CA 1
ATOM 3623 C C . VAL A 1 477 ? 24.726 -18.231 -19.076 1.00 38.59 477 VAL A C 1
ATOM 3625 O O . VAL A 1 477 ? 25.869 -18.625 -18.850 1.00 38.59 477 VAL A O 1
ATOM 3628 N N . GLY A 1 478 ? 23.781 -18.203 -18.139 1.00 45.62 478 GLY A N 1
ATOM 3629 C CA . GLY A 1 478 ? 23.953 -18.734 -16.798 1.00 45.62 478 GLY A CA 1
ATOM 3630 C C . GLY A 1 478 ? 23.985 -20.265 -16.803 1.00 45.62 478 GLY A C 1
ATOM 3631 O O . GLY A 1 478 ? 23.419 -20.897 -17.698 1.00 45.62 478 GLY A O 1
ATOM 3632 N N . PRO A 1 479 ? 24.643 -20.887 -15.812 1.00 41.47 479 PRO A N 1
ATOM 3633 C CA . PRO A 1 479 ? 24.670 -22.339 -15.680 1.00 41.47 479 PRO A CA 1
ATOM 3634 C C . PRO A 1 479 ? 23.248 -22.907 -15.520 1.00 41.47 479 PRO A C 1
ATOM 3636 O O . PRO A 1 479 ? 22.419 -22.319 -14.830 1.00 41.47 479 PRO A O 1
ATOM 3639 N N . LEU A 1 480 ? 22.997 -24.077 -16.129 1.00 47.12 480 LEU A N 1
ATOM 3640 C CA . LEU A 1 480 ? 21.723 -24.829 -16.090 1.00 47.12 480 LEU A CA 1
ATOM 3641 C C . LEU A 1 480 ? 21.165 -25.034 -14.669 1.00 47.12 480 LEU A C 1
ATOM 3643 O O . LEU A 1 480 ? 19.959 -25.174 -14.497 1.00 47.12 480 LEU A O 1
ATOM 3647 N N . LEU A 1 481 ? 22.038 -25.037 -13.661 1.00 52.72 481 LEU A N 1
ATOM 3648 C CA . LEU A 1 481 ? 21.699 -25.030 -12.244 1.00 52.72 481 LEU A CA 1
ATOM 3649 C C . LEU A 1 481 ? 22.579 -23.984 -11.548 1.00 52.72 481 LEU A C 1
ATOM 3651 O O . LEU A 1 481 ? 23.804 -24.002 -11.680 1.00 52.72 481 LEU A O 1
ATOM 3655 N N . GLN A 1 482 ? 21.960 -23.078 -10.802 1.00 54.62 482 GLN A N 1
ATOM 3656 C CA . GLN A 1 482 ? 22.605 -22.105 -9.931 1.00 54.62 482 GLN A CA 1
ATOM 3657 C C . GLN A 1 482 ? 22.515 -22.595 -8.484 1.00 54.62 482 GLN A C 1
ATOM 3659 O O . GLN A 1 482 ? 21.481 -23.086 -8.037 1.00 54.62 482 GLN A O 1
ATOM 3664 N N . ARG A 1 483 ? 23.615 -22.489 -7.737 1.00 51.97 483 ARG A N 1
ATOM 3665 C CA . ARG A 1 483 ? 23.631 -22.808 -6.307 1.00 51.97 483 ARG A CA 1
ATOM 3666 C C . ARG A 1 483 ? 23.463 -21.516 -5.522 1.00 51.97 483 ARG A C 1
ATOM 3668 O O . ARG A 1 483 ? 24.332 -20.652 -5.604 1.00 51.97 483 ARG A O 1
ATOM 3675 N N . THR A 1 484 ? 22.367 -21.373 -4.787 1.00 54.81 484 THR A N 1
ATOM 3676 C CA . THR A 1 484 ? 22.157 -20.209 -3.921 1.00 54.81 484 THR A CA 1
ATOM 3677 C C . THR A 1 484 ? 22.884 -20.412 -2.594 1.00 54.81 484 THR A C 1
ATOM 3679 O O . THR A 1 484 ? 23.071 -21.542 -2.135 1.00 54.81 484 THR A O 1
ATOM 3682 N N . ALA A 1 485 ? 23.336 -19.313 -1.982 1.00 48.12 485 ALA A N 1
ATOM 3683 C CA . ALA A 1 485 ? 24.147 -19.352 -0.761 1.00 48.12 485 ALA A CA 1
ATOM 3684 C C . ALA A 1 485 ? 23.418 -20.008 0.425 1.00 48.12 485 ALA A C 1
ATOM 3686 O O . ALA A 1 485 ? 24.060 -20.612 1.279 1.00 48.12 485 ALA A O 1
ATOM 3687 N N . VAL A 1 486 ? 22.086 -19.918 0.446 1.00 49.91 486 VAL A N 1
ATOM 3688 C CA . VAL A 1 486 ? 21.239 -20.430 1.533 1.00 49.91 486 VAL A CA 1
ATOM 3689 C C . VAL A 1 486 ? 20.431 -21.656 1.104 1.00 49.91 486 VAL A C 1
ATOM 3691 O O . VAL A 1 486 ? 20.118 -22.497 1.933 1.00 49.91 486 VAL A O 1
ATOM 3694 N N . GLY A 1 487 ? 20.111 -21.799 -0.184 1.00 55.06 487 GLY A N 1
ATOM 3695 C CA . GLY A 1 487 ? 19.017 -22.649 -0.651 1.00 55.06 487 GLY A CA 1
ATOM 3696 C C . GLY A 1 487 ? 19.396 -23.716 -1.673 1.00 55.06 487 GLY A C 1
ATOM 3697 O O . GLY A 1 487 ? 18.571 -24.059 -2.504 1.00 55.06 487 GLY A O 1
ATOM 3698 N N . GLY A 1 488 ? 20.621 -24.243 -1.667 1.00 62.75 488 GLY A N 1
ATOM 3699 C CA . GLY A 1 488 ? 20.973 -25.404 -2.499 1.00 62.75 488 GLY A CA 1
ATOM 3700 C C . GLY A 1 488 ? 20.997 -25.139 -4.014 1.00 62.75 488 GLY A C 1
ATOM 3701 O O . GLY A 1 488 ? 21.179 -24.008 -4.459 1.00 62.75 488 GLY A O 1
ATOM 3702 N N . THR A 1 489 ? 20.922 -26.202 -4.822 1.00 66.00 489 THR A N 1
ATOM 3703 C CA . THR A 1 489 ? 21.066 -26.149 -6.293 1.00 66.00 489 THR A CA 1
ATOM 3704 C C . THR A 1 489 ? 19.710 -26.131 -6.991 1.00 66.00 489 THR A C 1
ATOM 3706 O O . THR A 1 489 ? 18.956 -27.100 -6.888 1.00 66.00 489 THR A O 1
ATOM 3709 N N . LEU A 1 490 ? 19.436 -25.081 -7.760 1.00 69.06 490 LEU A N 1
ATOM 3710 C CA . LEU A 1 490 ? 18.162 -24.845 -8.442 1.00 69.06 490 LEU A CA 1
ATOM 3711 C C . LEU A 1 490 ? 18.359 -24.270 -9.844 1.00 69.06 490 LEU A C 1
ATOM 3713 O O . LEU A 1 490 ? 19.360 -23.611 -10.116 1.00 69.06 490 LEU A O 1
ATOM 3717 N N . ALA A 1 491 ? 17.416 -24.513 -10.751 1.00 60.56 491 ALA A N 1
ATOM 3718 C CA . ALA A 1 491 ? 17.484 -23.925 -12.087 1.00 60.56 491 ALA A CA 1
ATOM 3719 C C . ALA A 1 491 ? 17.265 -22.395 -12.033 1.00 60.56 491 ALA A C 1
ATOM 3721 O O . ALA A 1 491 ? 16.477 -21.918 -11.210 1.00 60.56 491 ALA A O 1
ATOM 3722 N N . PRO A 1 492 ? 17.928 -21.600 -12.894 1.00 55.56 492 PRO A N 1
ATOM 3723 C CA . PRO A 1 492 ? 17.672 -20.163 -12.990 1.00 55.56 492 PRO A CA 1
ATOM 3724 C C . PRO A 1 492 ? 16.171 -19.878 -13.186 1.00 55.56 492 PRO A C 1
ATOM 3726 O O . PRO A 1 492 ? 15.552 -20.416 -14.100 1.00 55.56 492 PRO A O 1
ATOM 3729 N N . GLY A 1 493 ? 15.573 -19.061 -12.311 1.00 55.56 493 GLY A N 1
ATOM 3730 C CA . GLY A 1 493 ? 14.138 -18.733 -12.345 1.00 55.56 493 GLY A CA 1
ATOM 3731 C C . GLY A 1 493 ? 13.198 -19.739 -11.656 1.00 55.56 493 GLY A C 1
ATOM 3732 O O . GLY A 1 493 ? 12.012 -19.451 -11.514 1.00 55.56 493 GLY A O 1
ATOM 3733 N N . ALA A 1 494 ? 13.701 -20.874 -11.154 1.00 58.06 494 ALA A N 1
ATOM 3734 C CA . ALA A 1 494 ? 12.893 -21.899 -10.476 1.00 58.06 494 ALA A CA 1
ATOM 3735 C C . ALA A 1 494 ? 12.281 -21.440 -9.138 1.00 58.06 494 ALA A C 1
ATOM 3737 O O . ALA A 1 494 ? 11.285 -22.008 -8.695 1.00 58.06 494 ALA A O 1
ATOM 3738 N N . ALA A 1 495 ? 12.834 -20.395 -8.512 1.00 58.22 495 ALA A N 1
ATOM 3739 C CA . ALA A 1 495 ? 12.316 -19.835 -7.262 1.00 58.22 495 ALA A CA 1
ATOM 3740 C C . ALA A 1 495 ? 10.866 -19.319 -7.388 1.00 58.22 495 ALA A C 1
ATOM 3742 O O . ALA A 1 495 ? 10.123 -19.371 -6.415 1.00 58.22 495 ALA A O 1
ATOM 3743 N N . GLY A 1 496 ? 10.439 -18.894 -8.586 1.00 57.81 496 GLY A N 1
ATOM 3744 C CA . GLY A 1 496 ? 9.060 -18.461 -8.851 1.00 57.81 496 GLY A CA 1
ATOM 3745 C C . GLY A 1 496 ? 8.054 -19.597 -9.089 1.00 57.81 496 GLY A C 1
ATOM 3746 O O . GLY A 1 496 ? 6.861 -19.332 -9.184 1.00 57.81 496 GLY A O 1
ATOM 3747 N N . LEU A 1 497 ? 8.511 -20.851 -9.203 1.00 59.12 497 LEU A N 1
ATOM 3748 C CA . LEU A 1 497 ? 7.665 -22.040 -9.418 1.00 59.12 497 LEU A CA 1
ATOM 3749 C C . LEU A 1 497 ? 7.431 -22.852 -8.133 1.00 59.12 497 LEU A C 1
ATOM 3751 O O . LEU A 1 497 ? 6.694 -23.838 -8.144 1.00 59.12 497 LEU A O 1
ATOM 3755 N N . LEU A 1 498 ? 8.080 -22.464 -7.036 1.00 74.56 498 LEU A N 1
ATOM 3756 C CA . LEU A 1 498 ? 7.997 -23.123 -5.739 1.00 74.56 498 LEU A CA 1
ATOM 3757 C C . LEU A 1 498 ? 7.108 -22.316 -4.784 1.00 74.56 498 LEU A C 1
ATOM 3759 O O . LEU A 1 498 ? 6.867 -21.129 -4.997 1.00 74.56 498 LEU A O 1
ATOM 3763 N N . TRP A 1 499 ? 6.590 -22.962 -3.737 1.00 77.38 499 TRP A N 1
ATOM 3764 C CA . TRP A 1 499 ? 5.696 -22.298 -2.788 1.00 77.38 499 TRP A CA 1
ATOM 3765 C C . TRP A 1 499 ? 6.421 -21.217 -1.973 1.00 77.38 499 TRP A C 1
ATOM 3767 O O . TRP A 1 499 ? 7.625 -21.295 -1.716 1.00 77.38 499 TRP A O 1
ATOM 3777 N N . SER A 1 500 ? 5.665 -20.212 -1.540 1.00 72.25 500 SER A N 1
ATOM 3778 C CA . SER A 1 500 ? 6.100 -19.200 -0.581 1.00 72.25 500 SER A CA 1
ATOM 3779 C C . SER A 1 500 ? 4.961 -18.894 0.391 1.00 72.25 500 SER A C 1
ATOM 3781 O O . SER A 1 500 ? 3.784 -19.005 0.044 1.00 72.25 500 SER A O 1
ATOM 3783 N N . PHE A 1 501 ? 5.301 -18.554 1.633 1.00 65.19 501 PHE A N 1
ATOM 3784 C CA . PHE A 1 501 ? 4.327 -18.253 2.684 1.00 65.19 501 PHE A CA 1
ATOM 3785 C C . PHE A 1 501 ? 4.562 -16.854 3.257 1.00 65.19 501 PHE A C 1
ATOM 3787 O O . PHE A 1 501 ? 5.706 -16.474 3.507 1.00 65.19 501 PHE A O 1
ATOM 3794 N N . ASN A 1 502 ? 3.482 -16.089 3.470 1.00 66.25 502 ASN A N 1
ATOM 3795 C CA . ASN A 1 502 ? 3.532 -14.741 4.041 1.00 66.25 502 ASN A CA 1
ATOM 3796 C C . ASN A 1 502 ? 3.343 -14.798 5.566 1.00 66.25 502 ASN A C 1
ATOM 3798 O O . ASN A 1 502 ? 2.233 -14.973 6.074 1.00 66.25 502 ASN A O 1
ATOM 3802 N N . LEU A 1 503 ? 4.445 -14.626 6.295 1.00 63.25 503 LEU A N 1
ATOM 3803 C CA . LEU A 1 503 ? 4.486 -14.666 7.757 1.00 63.25 503 LEU A CA 1
ATOM 3804 C C . LEU A 1 503 ? 3.786 -13.457 8.382 1.00 63.25 503 LEU A C 1
ATOM 3806 O O . LEU A 1 503 ? 3.176 -13.591 9.445 1.00 63.25 503 LEU A O 1
ATOM 3810 N N . GLY A 1 504 ? 3.806 -12.308 7.702 1.00 64.62 504 GLY A N 1
ATOM 3811 C CA . GLY A 1 504 ? 3.234 -11.062 8.206 1.00 64.62 504 GLY A CA 1
ATOM 3812 C C . GLY A 1 504 ? 1.731 -11.144 8.456 1.00 64.62 504 GLY A C 1
ATOM 3813 O O . GLY A 1 504 ? 1.256 -10.727 9.511 1.00 64.62 504 GLY A O 1
ATOM 3814 N N . HIS A 1 505 ? 0.983 -11.782 7.551 1.00 58.94 505 HIS A N 1
ATOM 3815 C CA . HIS A 1 505 ? -0.463 -11.965 7.719 1.00 58.94 505 HIS A CA 1
ATOM 3816 C C . HIS A 1 505 ? -0.800 -12.829 8.950 1.00 58.94 505 HIS A C 1
ATOM 3818 O O . HIS A 1 505 ? -1.658 -12.473 9.759 1.00 58.94 505 HIS A O 1
ATOM 3824 N N . SER A 1 506 ? -0.070 -13.931 9.144 1.00 61.28 506 SER A N 1
ATOM 3825 C CA . SER A 1 506 ? -0.282 -14.850 10.273 1.00 61.28 506 SER A CA 1
ATOM 3826 C C . SER A 1 506 ? 0.085 -14.237 11.633 1.00 61.28 506 SER A C 1
ATOM 3828 O O . SER A 1 506 ? -0.577 -14.485 12.648 1.00 61.28 506 SER A O 1
ATOM 3830 N N . ALA A 1 507 ? 1.111 -13.382 11.665 1.00 64.56 507 ALA A N 1
ATOM 3831 C CA . ALA A 1 507 ? 1.533 -12.684 12.873 1.00 64.56 507 ALA A CA 1
ATOM 3832 C C . ALA A 1 507 ? 0.508 -11.633 13.314 1.00 64.56 507 ALA A C 1
ATOM 3834 O O . ALA A 1 507 ? 0.227 -11.485 14.505 1.00 64.56 507 ALA A O 1
ATOM 3835 N N . GLN A 1 508 ? -0.112 -10.956 12.349 1.00 66.88 508 GLN A N 1
ATOM 3836 C CA . GLN A 1 508 ? -1.113 -9.925 12.601 1.00 66.88 508 GLN A CA 1
ATOM 3837 C C . GLN A 1 508 ? -2.448 -10.503 13.089 1.00 66.88 508 GLN A C 1
ATOM 3839 O O . GLN A 1 508 ? -3.113 -9.908 13.939 1.00 66.88 508 GLN A O 1
ATOM 3844 N N . GLU A 1 509 ? -2.818 -11.689 12.608 1.00 61.19 509 GLU A N 1
ATOM 3845 C CA . GLU A 1 509 ? -3.978 -12.439 13.098 1.00 61.19 509 GLU A CA 1
ATOM 3846 C C . GLU A 1 509 ? -3.767 -12.941 14.537 1.00 61.19 509 GLU A C 1
ATOM 3848 O O . GLU A 1 509 ? -4.643 -12.787 15.393 1.00 61.19 509 GLU A O 1
ATOM 3853 N N . THR A 1 510 ? -2.559 -13.427 14.841 1.00 62.09 510 THR A N 1
ATOM 3854 C CA . THR A 1 510 ? -2.174 -13.858 16.194 1.00 62.09 510 THR A CA 1
ATOM 3855 C C . THR A 1 510 ? -2.194 -12.695 17.195 1.00 62.09 510 THR A C 1
ATOM 3857 O O . THR A 1 510 ? -2.700 -12.849 18.307 1.00 62.09 510 THR A O 1
ATOM 3860 N N . LEU A 1 511 ? -1.702 -11.512 16.802 1.00 72.19 511 LEU A N 1
ATOM 3861 C CA . LEU A 1 511 ? -1.728 -10.309 17.640 1.00 72.19 511 LEU A CA 1
ATOM 3862 C C . LEU A 1 511 ? -3.158 -9.863 17.965 1.00 72.19 511 LEU A C 1
ATOM 3864 O O . LEU A 1 511 ? -3.477 -9.658 19.134 1.00 72.19 511 LEU A O 1
ATOM 3868 N N . ARG A 1 512 ? -4.042 -9.789 16.961 1.00 69.94 512 ARG A N 1
ATOM 3869 C CA . ARG A 1 512 ? -5.454 -9.421 17.171 1.00 69.94 512 ARG A CA 1
ATOM 3870 C C . ARG A 1 512 ? -6.165 -10.373 18.129 1.00 69.94 512 ARG A C 1
ATOM 3872 O O . ARG A 1 512 ? -6.913 -9.931 19.000 1.00 69.94 512 ARG A O 1
ATOM 3879 N N . SER A 1 513 ? -5.907 -11.674 17.999 1.00 64.81 513 SER A N 1
ATOM 3880 C CA . SER A 1 513 ? -6.469 -12.674 18.908 1.00 64.81 513 SER A CA 1
ATOM 3881 C C . SER A 1 513 ? -5.944 -12.518 20.340 1.00 64.81 513 SER A C 1
ATOM 3883 O O . SER A 1 513 ? -6.711 -12.685 21.291 1.00 64.81 513 SER A O 1
ATOM 3885 N N . ALA A 1 514 ? -4.657 -12.205 20.515 1.00 65.62 514 ALA A N 1
ATOM 3886 C CA . ALA A 1 514 ? -4.066 -11.988 21.833 1.00 65.62 514 ALA A CA 1
ATOM 3887 C C . ALA A 1 514 ? -4.619 -10.716 22.501 1.00 65.62 514 ALA A C 1
ATOM 3889 O O . ALA A 1 514 ? -4.971 -10.749 23.681 1.00 65.62 514 ALA A O 1
ATOM 3890 N N . GLU A 1 515 ? -4.761 -9.619 21.748 1.00 73.81 515 GLU A N 1
ATOM 3891 C CA . GLU A 1 515 ? -5.321 -8.349 22.239 1.00 73.81 515 GLU A CA 1
ATOM 3892 C C . GLU A 1 515 ? -6.760 -8.518 22.741 1.00 73.81 515 GLU A C 1
ATOM 3894 O O . GLU A 1 515 ? -7.106 -8.043 23.824 1.00 73.81 515 GLU A O 1
ATOM 3899 N N . GLN A 1 516 ? -7.591 -9.253 21.996 1.00 73.38 516 GLN A N 1
ATOM 3900 C CA . GLN A 1 516 ? -8.971 -9.535 22.390 1.00 73.38 516 GLN A CA 1
ATOM 3901 C C . GLN A 1 516 ? -9.050 -10.392 23.666 1.00 73.38 516 GLN A C 1
ATOM 3903 O O . GLN A 1 516 ? -9.904 -10.151 24.521 1.00 73.38 516 GLN A O 1
ATOM 3908 N N . SER A 1 517 ? -8.144 -11.361 23.822 1.00 72.56 517 SER A N 1
ATOM 3909 C CA . SER A 1 517 ? -8.053 -12.206 25.020 1.00 72.56 517 SER A CA 1
ATOM 3910 C C . SER A 1 517 ? -7.654 -11.401 26.267 1.00 72.56 517 SER A C 1
ATOM 3912 O O . SER A 1 517 ? -8.279 -11.530 27.322 1.00 72.56 517 SER A O 1
ATOM 3914 N N . ALA A 1 518 ? -6.677 -10.496 26.142 1.00 72.25 518 ALA A N 1
ATOM 3915 C CA . ALA A 1 518 ? -6.247 -9.640 27.249 1.00 72.25 518 ALA A CA 1
ATOM 3916 C C . ALA A 1 518 ? -7.338 -8.660 27.709 1.00 72.25 518 ALA A C 1
ATOM 3918 O O . ALA A 1 518 ? -7.515 -8.459 28.911 1.00 72.25 518 ALA A O 1
ATOM 3919 N N . GLN A 1 519 ? -8.118 -8.105 26.775 1.00 75.88 519 GLN A N 1
ATOM 3920 C CA . GLN A 1 519 ? -9.259 -7.246 27.111 1.00 75.88 519 GLN A CA 1
ATOM 3921 C C . GLN A 1 519 ? -10.311 -8.000 27.937 1.00 75.88 519 GLN A C 1
ATOM 3923 O O . GLN A 1 519 ? -10.770 -7.497 28.962 1.00 75.88 519 GLN A O 1
ATOM 3928 N N . GLN A 1 520 ? -10.644 -9.236 27.556 1.00 76.94 520 GLN A N 1
ATOM 3929 C CA . GLN A 1 520 ? -11.613 -10.059 28.288 1.00 76.94 520 GLN A CA 1
ATOM 3930 C C . GLN A 1 520 ? -11.120 -10.431 29.696 1.00 76.94 520 GLN A C 1
ATOM 3932 O O . GLN A 1 520 ? -11.888 -10.353 30.661 1.00 76.94 520 GLN A O 1
ATOM 3937 N N . ALA A 1 521 ? -9.836 -10.778 29.841 1.00 75.75 521 ALA A N 1
ATOM 3938 C CA . ALA A 1 521 ? -9.231 -11.073 31.140 1.00 75.75 521 ALA A CA 1
ATOM 3939 C C . ALA A 1 521 ? -9.291 -9.854 32.083 1.00 75.75 521 ALA A C 1
ATOM 3941 O O . ALA A 1 521 ? -9.744 -9.977 33.224 1.00 75.75 521 ALA A O 1
ATOM 3942 N N . GLN A 1 522 ? -8.933 -8.661 31.592 1.00 78.69 522 GLN A N 1
ATOM 3943 C CA . GLN A 1 522 ? -8.982 -7.406 32.358 1.00 78.69 522 GLN A CA 1
ATOM 3944 C C . GLN A 1 522 ? -10.409 -7.027 32.786 1.00 78.69 522 GLN A C 1
ATOM 3946 O O . GLN A 1 522 ? -10.631 -6.608 33.927 1.00 78.69 522 GLN A O 1
ATOM 3951 N N . GLU A 1 523 ? -11.398 -7.198 31.904 1.00 79.19 523 GLU A N 1
ATOM 3952 C CA . GLU A 1 523 ? -12.803 -6.953 32.240 1.00 79.19 523 GLU A CA 1
ATOM 3953 C C . GLU A 1 523 ? -13.301 -7.895 33.336 1.00 79.19 523 GLU A C 1
ATOM 3955 O O . GLU A 1 523 ? -13.916 -7.435 34.302 1.00 79.19 523 GLU A O 1
ATOM 3960 N N . SER A 1 524 ? -12.987 -9.188 33.224 1.00 81.31 524 SER A N 1
ATOM 3961 C CA . SER A 1 524 ? -13.399 -10.192 34.208 1.00 81.31 524 SER A CA 1
ATOM 3962 C C . SER A 1 524 ? -12.795 -9.937 35.597 1.00 81.31 524 SER A C 1
ATOM 3964 O O . SER A 1 524 ? -13.515 -9.982 36.597 1.00 81.31 524 SER A O 1
ATOM 3966 N N . PHE A 1 525 ? -11.512 -9.565 35.660 1.00 85.19 525 PHE A N 1
ATOM 3967 C CA . PHE A 1 525 ? -10.817 -9.224 36.900 1.00 85.19 525 PHE A CA 1
ATOM 3968 C C . PHE A 1 525 ? -11.404 -7.972 37.561 1.00 85.19 525 PHE A C 1
ATOM 3970 O O . PHE A 1 525 ? -11.675 -7.962 38.761 1.00 85.19 525 PHE A O 1
ATOM 3977 N N . SER A 1 526 ? -11.667 -6.921 36.779 1.00 81.25 526 SER A N 1
ATOM 3978 C CA . SER A 1 526 ? -12.240 -5.670 37.287 1.00 81.25 526 SER A CA 1
ATOM 3979 C C . SER A 1 526 ? -13.652 -5.859 37.860 1.00 81.25 526 SER A C 1
ATOM 3981 O O . SER A 1 526 ? -13.966 -5.291 38.909 1.00 81.25 526 SER A O 1
ATOM 3983 N N . VAL A 1 527 ? -14.489 -6.690 37.226 1.00 83.06 527 VAL A N 1
ATOM 3984 C CA . VAL A 1 527 ? -15.826 -7.029 37.743 1.00 83.06 527 VAL A CA 1
ATOM 3985 C C . VAL A 1 527 ? -15.717 -7.784 39.066 1.00 83.06 527 VAL A C 1
ATOM 3987 O O . VAL A 1 527 ? -16.350 -7.394 40.047 1.00 83.06 527 VAL A O 1
ATOM 3990 N N . SER A 1 528 ? -14.880 -8.816 39.135 1.00 82.75 528 SER A N 1
ATOM 3991 C CA . SER A 1 528 ? -14.707 -9.602 40.358 1.00 82.75 528 SER A CA 1
ATOM 3992 C C . SER A 1 528 ? -14.078 -8.811 41.503 1.00 82.75 528 SER A C 1
ATOM 3994 O O . SER A 1 528 ? -14.504 -8.968 42.646 1.00 82.75 528 SER A O 1
ATOM 3996 N N . LEU A 1 529 ? -13.156 -7.892 41.210 1.00 84.56 529 LEU A N 1
ATOM 3997 C CA . LEU A 1 529 ? -12.627 -6.941 42.186 1.00 84.56 529 LEU A CA 1
ATOM 3998 C C . LEU A 1 529 ? -13.729 -6.038 42.747 1.00 84.56 529 LEU A C 1
ATOM 4000 O O . LEU A 1 529 ? -13.866 -5.924 43.964 1.00 84.56 529 LEU A O 1
ATOM 4004 N N . SER A 1 530 ? -14.550 -5.440 41.878 1.00 80.88 530 SER A N 1
ATOM 4005 C CA . SER A 1 530 ? -15.650 -4.566 42.308 1.00 80.88 530 SER A CA 1
ATOM 4006 C C . SER A 1 530 ? -16.657 -5.303 43.200 1.00 80.88 530 SER A C 1
ATOM 4008 O O . SER A 1 530 ? -17.160 -4.747 44.177 1.00 80.88 530 SER A O 1
ATOM 4010 N N . GLN A 1 531 ? -16.906 -6.581 42.904 1.00 83.12 531 GLN A N 1
ATOM 4011 C CA . GLN A 1 531 ? -17.856 -7.410 43.633 1.00 83.12 531 GLN A CA 1
ATOM 4012 C C . GLN A 1 531 ? -17.310 -7.853 44.993 1.00 83.12 531 GLN A C 1
ATOM 4014 O O . GLN A 1 531 ? -18.052 -7.809 45.973 1.00 83.12 531 GLN A O 1
ATOM 4019 N N . ALA A 1 532 ? -16.018 -8.184 45.065 1.00 80.56 532 ALA A N 1
ATOM 4020 C CA . ALA A 1 532 ? -15.311 -8.483 46.309 1.00 80.56 532 ALA A CA 1
ATOM 4021 C C . ALA A 1 532 ? -15.195 -7.245 47.224 1.00 80.56 532 ALA A C 1
ATOM 4023 O O . ALA A 1 532 ? -15.351 -7.330 48.439 1.00 80.56 532 ALA A O 1
ATOM 4024 N N . LEU A 1 533 ? -14.998 -6.051 46.654 1.00 78.44 533 LEU A N 1
ATOM 4025 C CA . LEU A 1 533 ? -15.051 -4.805 47.425 1.00 78.44 533 LEU A CA 1
ATOM 4026 C C . LEU A 1 533 ? -16.466 -4.488 47.916 1.00 78.44 533 LEU A C 1
ATOM 4028 O O . LEU A 1 533 ? -16.632 -4.034 49.046 1.00 78.44 533 LEU A O 1
ATOM 4032 N N . ALA A 1 534 ? -17.490 -4.704 47.089 1.00 80.31 534 ALA A N 1
ATOM 4033 C CA . ALA A 1 534 ? -18.876 -4.462 47.477 1.00 80.31 534 ALA A CA 1
ATOM 4034 C C . ALA A 1 534 ? -19.334 -5.412 48.596 1.00 80.31 534 ALA A C 1
ATOM 4036 O O . ALA A 1 534 ? -20.012 -4.967 49.525 1.00 80.31 534 ALA A O 1
ATOM 4037 N N . SER A 1 535 ? -18.939 -6.691 48.546 1.00 80.88 535 SER A N 1
ATOM 4038 C CA . SER A 1 535 ? -19.227 -7.666 49.604 1.00 80.88 535 SER A CA 1
ATOM 4039 C C . SER A 1 535 ? -18.508 -7.312 50.908 1.00 80.88 535 SER A C 1
ATOM 4041 O O . SER A 1 535 ? -19.148 -7.281 51.962 1.00 80.88 535 SER A O 1
ATOM 4043 N N . SER A 1 536 ? -17.226 -6.941 50.855 1.00 76.94 536 SER A N 1
ATOM 4044 C CA . SER A 1 536 ? -16.469 -6.517 52.041 1.00 76.94 536 SER A CA 1
ATOM 4045 C C . SER A 1 536 ? -16.924 -5.174 52.612 1.00 76.94 536 SER A C 1
ATOM 4047 O O . SER A 1 536 ? -16.946 -5.001 53.832 1.00 76.94 536 SER A O 1
ATOM 4049 N N . ALA A 1 537 ? -17.351 -4.226 51.778 1.00 77.31 537 ALA A N 1
ATOM 4050 C CA . ALA A 1 537 ? -17.939 -2.971 52.241 1.00 77.31 537 ALA A CA 1
ATOM 4051 C C . ALA A 1 537 ? -19.282 -3.212 52.952 1.00 77.31 537 ALA A C 1
ATOM 4053 O O . ALA A 1 537 ? -19.503 -2.697 54.052 1.00 77.31 537 ALA A O 1
ATOM 4054 N N . ALA A 1 538 ? -20.137 -4.071 52.382 1.00 77.94 538 ALA A N 1
ATOM 4055 C CA . ALA A 1 538 ? -21.398 -4.477 52.998 1.00 77.94 538 ALA A CA 1
ATOM 4056 C C . ALA A 1 538 ? -21.181 -5.195 54.342 1.00 77.94 538 ALA A C 1
ATOM 4058 O O . ALA A 1 538 ? -21.896 -4.913 55.305 1.00 77.94 538 ALA A O 1
ATOM 4059 N N . ALA A 1 539 ? -20.164 -6.062 54.434 1.00 77.25 539 ALA A N 1
ATOM 4060 C CA . ALA A 1 539 ? -19.790 -6.748 55.672 1.00 77.25 539 ALA A CA 1
ATOM 4061 C C . ALA A 1 539 ? -19.309 -5.782 56.773 1.00 77.25 539 ALA A C 1
ATOM 4063 O O . ALA A 1 539 ? -19.523 -6.042 57.955 1.00 77.25 539 ALA A O 1
ATOM 4064 N N . ASN A 1 540 ? -18.709 -4.651 56.393 1.00 75.81 540 ASN A N 1
ATOM 4065 C CA . ASN A 1 540 ? -18.213 -3.621 57.309 1.00 75.81 540 ASN A CA 1
ATOM 4066 C C . ASN A 1 540 ? -19.208 -2.468 57.553 1.00 75.81 540 ASN A C 1
ATOM 4068 O O . ASN A 1 540 ? -18.838 -1.467 58.166 1.00 75.81 540 ASN A O 1
ATOM 4072 N N . HIS A 1 541 ? -20.462 -2.586 57.091 1.00 79.38 541 HIS A N 1
ATOM 4073 C CA . HIS A 1 541 ? -21.484 -1.529 57.162 1.00 79.38 541 HIS A CA 1
ATOM 4074 C C . HIS A 1 541 ? -21.030 -0.173 56.572 1.00 79.38 541 HIS A C 1
ATOM 4076 O O . HIS A 1 541 ? -21.430 0.889 57.050 1.00 79.38 541 HIS A O 1
ATOM 4082 N N . GLN A 1 542 ? -20.201 -0.203 55.526 1.00 80.50 542 GLN A N 1
ATOM 4083 C CA . GLN A 1 542 ? -19.671 0.973 54.825 1.00 80.50 542 GLN A CA 1
ATOM 4084 C C . GLN A 1 542 ? -20.063 0.938 53.340 1.00 80.50 542 GLN A C 1
ATOM 4086 O O . GLN A 1 542 ? -20.423 -0.111 52.809 1.00 80.50 542 GLN A O 1
ATOM 4091 N N . THR A 1 543 ? -20.000 2.078 52.641 1.00 81.19 543 THR A N 1
ATOM 4092 C CA . THR A 1 543 ? -20.132 2.066 51.170 1.00 81.19 543 THR A CA 1
ATOM 4093 C C . THR A 1 543 ? -18.824 1.607 50.521 1.00 81.19 543 THR A C 1
ATOM 4095 O O . THR A 1 543 ? -17.750 1.749 51.109 1.00 81.19 543 THR A O 1
ATOM 4098 N N . SER A 1 544 ? -18.893 1.063 49.302 1.00 78.31 544 SER A N 1
ATOM 4099 C CA . SER A 1 544 ? -17.715 0.574 48.565 1.00 78.31 544 SER A CA 1
ATOM 4100 C C . SER A 1 544 ? -16.637 1.648 48.409 1.00 78.31 544 SER A C 1
ATOM 4102 O O . SER A 1 544 ? -15.458 1.358 48.595 1.00 78.31 544 SER A O 1
ATOM 4104 N N . LEU A 1 545 ? -17.039 2.902 48.173 1.00 80.62 545 LEU A N 1
ATOM 4105 C CA . LEU A 1 545 ? -16.128 4.044 48.122 1.00 80.62 545 LEU A CA 1
ATOM 4106 C C . LEU A 1 545 ? -15.445 4.308 49.472 1.00 80.62 545 LEU A C 1
ATOM 4108 O O . LEU A 1 545 ? -14.246 4.566 49.520 1.00 80.62 545 LEU A O 1
ATOM 4112 N N . GLN A 1 546 ? -16.187 4.237 50.580 1.00 79.44 546 GLN A N 1
ATOM 4113 C CA . GLN A 1 546 ? -15.628 4.464 51.917 1.00 79.44 546 GLN A CA 1
ATOM 4114 C C . GLN A 1 546 ? -14.618 3.392 52.304 1.00 79.44 546 GLN A C 1
ATOM 4116 O O . GLN A 1 546 ? -13.569 3.707 52.861 1.00 79.44 546 GLN A O 1
ATOM 4121 N N . TYR A 1 547 ? -14.930 2.145 51.966 1.00 80.06 547 TYR A N 1
ATOM 4122 C CA . TYR A 1 547 ? -14.046 1.016 52.192 1.00 80.06 547 TYR A CA 1
ATOM 4123 C C . TYR A 1 547 ? -12.779 1.115 51.324 1.00 80.06 547 TYR A C 1
ATOM 4125 O O . TYR A 1 547 ? -11.668 0.967 51.830 1.00 80.06 547 TYR A O 1
ATOM 4133 N N . ALA A 1 548 ? -12.925 1.479 50.044 1.00 78.38 548 ALA A N 1
ATOM 4134 C CA . ALA A 1 548 ? -11.806 1.677 49.122 1.00 78.38 548 ALA A CA 1
ATOM 4135 C C . ALA A 1 548 ? -10.860 2.818 49.549 1.00 78.38 548 ALA A C 1
ATOM 4137 O O . ALA A 1 548 ? -9.647 2.682 49.391 1.00 78.38 548 ALA A O 1
ATOM 4138 N N . LEU A 1 549 ? -11.397 3.903 50.123 1.00 80.38 549 LEU A N 1
ATOM 4139 C CA . LEU A 1 549 ? -10.625 5.023 50.687 1.00 80.38 549 LEU A CA 1
ATOM 4140 C C . LEU A 1 549 ? -9.918 4.673 52.007 1.00 80.38 549 LEU A C 1
ATOM 4142 O O . LEU A 1 549 ? -8.941 5.324 52.375 1.00 80.38 549 LEU A O 1
ATOM 4146 N N . GLY A 1 550 ? -10.404 3.663 52.734 1.00 72.25 550 GLY A N 1
ATOM 4147 C CA . GLY A 1 550 ? -9.768 3.167 53.957 1.00 72.25 550 GLY A CA 1
ATOM 4148 C C . GLY A 1 550 ? -8.443 2.442 53.699 1.00 72.25 550 GLY A C 1
ATOM 4149 O O . GLY A 1 550 ? -7.588 2.385 54.584 1.00 72.25 550 GLY A O 1
ATOM 4150 N N . GLN A 1 551 ? -8.249 1.936 52.480 1.00 70.94 551 GLN A N 1
ATOM 4151 C CA . GLN A 1 551 ? -7.002 1.328 52.027 1.00 70.94 551 GLN A CA 1
ATOM 4152 C C . GLN A 1 551 ? -6.041 2.433 51.565 1.00 70.94 551 GLN A C 1
ATOM 4154 O O . GLN A 1 551 ? -6.212 3.008 50.489 1.00 70.94 551 GLN A O 1
ATOM 4159 N N . ARG A 1 552 ? -5.059 2.772 52.409 1.00 59.25 552 ARG A N 1
ATOM 4160 C CA . ARG A 1 552 ? -4.107 3.865 52.152 1.00 59.25 552 ARG A CA 1
ATOM 4161 C C . ARG A 1 552 ? -3.187 3.562 50.964 1.00 59.25 552 ARG A C 1
ATOM 4163 O O . ARG A 1 552 ? -2.791 2.418 50.768 1.00 59.25 552 ARG A O 1
ATOM 4170 N N . LEU A 1 553 ? -2.814 4.619 50.241 1.00 60.66 553 LEU A N 1
ATOM 4171 C CA . LEU A 1 553 ? -1.746 4.616 49.238 1.00 60.66 553 LEU A CA 1
ATOM 4172 C C . LEU A 1 553 ? -0.384 4.432 49.919 1.00 60.66 553 LEU A C 1
ATOM 4174 O O . LEU A 1 553 ? -0.032 5.233 50.787 1.00 60.66 553 LEU A O 1
ATOM 4178 N N . ASP A 1 554 ? 0.386 3.429 49.499 1.00 59.25 554 ASP A N 1
ATOM 4179 C CA . ASP A 1 554 ? 1.798 3.282 49.865 1.00 59.25 554 ASP A CA 1
ATOM 4180 C C . ASP A 1 554 ? 2.645 3.358 48.588 1.00 59.25 554 ASP A C 1
ATOM 4182 O O . ASP A 1 554 ? 2.873 2.371 47.885 1.00 59.25 554 ASP A O 1
ATOM 4186 N N . ALA A 1 555 ? 3.068 4.579 48.250 1.00 53.78 555 ALA A N 1
ATOM 4187 C CA . ALA A 1 555 ? 3.745 4.898 46.992 1.00 53.78 555 ALA A CA 1
ATOM 4188 C C . ALA A 1 555 ? 5.105 4.192 46.818 1.00 53.78 555 ALA A C 1
ATOM 4190 O O . ALA A 1 555 ? 5.695 4.259 45.742 1.00 53.78 555 ALA A O 1
ATOM 4191 N N . SER A 1 556 ? 5.620 3.529 47.858 1.00 56.75 556 SER A N 1
ATOM 4192 C CA . SER A 1 556 ? 6.989 3.011 47.865 1.00 56.75 556 SER A CA 1
ATOM 4193 C C . SER A 1 556 ? 7.155 1.664 47.146 1.00 56.75 556 SER A C 1
ATOM 4195 O O . SER A 1 556 ? 8.278 1.343 46.764 1.00 56.75 556 SER A O 1
ATOM 4197 N N . TYR A 1 557 ? 6.086 0.872 46.946 1.00 56.88 557 TYR A N 1
ATOM 4198 C CA . TYR A 1 557 ? 6.224 -0.516 46.453 1.00 56.88 557 TYR A CA 1
ATOM 4199 C C . TYR A 1 557 ? 5.145 -1.023 45.473 1.00 56.88 557 TYR A C 1
ATOM 4201 O O . TYR A 1 557 ? 5.334 -2.089 44.889 1.00 56.88 557 TYR A O 1
ATOM 4209 N N . SER A 1 558 ? 4.040 -0.298 45.266 1.00 75.81 558 SER A N 1
ATOM 4210 C CA . SER A 1 558 ? 2.882 -0.758 44.476 1.00 75.81 558 SER A CA 1
ATOM 4211 C C . SER A 1 558 ? 2.906 -0.234 43.033 1.00 75.81 558 SER A C 1
ATOM 4213 O O . SER A 1 558 ? 3.009 0.976 42.798 1.00 75.81 558 SER A O 1
ATOM 4215 N N . ARG A 1 559 ? 2.798 -1.137 42.044 1.00 80.19 559 ARG A N 1
ATOM 4216 C CA . ARG A 1 559 ? 2.717 -0.765 40.617 1.00 80.19 559 ARG A CA 1
ATOM 4217 C C . ARG A 1 559 ? 1.365 -0.152 40.271 1.00 80.19 559 ARG A C 1
ATOM 4219 O O . ARG A 1 559 ? 1.312 0.749 39.433 1.00 80.19 559 ARG A O 1
ATOM 4226 N N . ALA A 1 560 ? 0.295 -0.604 40.924 1.00 82.12 560 ALA A N 1
ATOM 4227 C CA . ALA A 1 560 ? -1.031 -0.014 40.764 1.00 82.12 560 ALA A CA 1
ATOM 4228 C C . ALA A 1 560 ? -1.040 1.462 41.197 1.00 82.12 560 ALA A C 1
ATOM 4230 O O . ALA A 1 560 ? -1.595 2.318 40.507 1.00 82.12 560 ALA A O 1
ATOM 4231 N N . ASP A 1 561 ? -0.362 1.774 42.303 1.00 81.62 561 ASP A N 1
ATOM 4232 C CA . ASP A 1 561 ? -0.346 3.123 42.874 1.00 81.62 561 ASP A CA 1
ATOM 4233 C C . ASP A 1 561 ? 0.509 4.090 42.054 1.00 81.62 561 ASP A C 1
ATOM 4235 O O . ASP A 1 561 ? 0.135 5.252 41.892 1.00 81.62 561 ASP A O 1
ATOM 4239 N N . ALA A 1 562 ? 1.597 3.610 41.444 1.00 82.75 562 ALA A N 1
ATOM 4240 C CA . ALA A 1 562 ? 2.385 4.393 40.493 1.00 82.75 562 ALA A CA 1
ATOM 4241 C C . ALA A 1 562 ? 1.561 4.818 39.257 1.00 82.75 562 ALA A C 1
ATOM 4243 O O . ALA A 1 562 ? 1.672 5.962 38.804 1.00 82.75 562 ALA A O 1
ATOM 4244 N N . ALA A 1 563 ? 0.695 3.934 38.743 1.00 84.62 563 ALA A N 1
ATOM 4245 C CA . ALA A 1 563 ? -0.207 4.241 37.628 1.00 84.62 563 ALA A CA 1
ATOM 4246 C C . ALA A 1 563 ? -1.279 5.280 38.009 1.00 84.62 563 ALA A C 1
ATOM 4248 O O . ALA A 1 563 ? -1.623 6.155 37.213 1.00 84.62 563 ALA A O 1
ATOM 4249 N N . VAL A 1 564 ? -1.773 5.235 39.250 1.00 86.69 564 VAL A N 1
ATOM 4250 C CA . VAL A 1 564 ? -2.722 6.232 39.764 1.00 86.69 564 VAL A CA 1
ATOM 4251 C C . VAL A 1 564 ? -2.046 7.582 39.992 1.00 86.69 564 VAL A C 1
ATOM 4253 O O . VAL A 1 564 ? -2.596 8.614 39.610 1.00 86.69 564 VAL A O 1
ATOM 4256 N N . LEU A 1 565 ? -0.850 7.594 40.585 1.00 85.69 565 LEU A N 1
ATOM 4257 C CA . LEU A 1 565 ? -0.099 8.813 40.891 1.00 85.69 565 LEU A CA 1
ATOM 4258 C C . LEU A 1 565 ? 0.291 9.587 39.629 1.00 85.69 565 LEU A C 1
ATOM 4260 O O . LEU A 1 565 ? 0.259 10.818 39.651 1.00 85.69 565 LEU A O 1
ATOM 4264 N N . SER A 1 566 ? 0.627 8.905 38.531 1.00 85.62 566 SER A N 1
ATOM 4265 C CA . SER A 1 566 ? 0.913 9.577 37.256 1.00 85.62 566 SER A CA 1
ATOM 4266 C C . SER A 1 566 ? -0.320 10.313 36.719 1.00 85.62 566 SER A C 1
ATOM 4268 O O . SER A 1 566 ? -0.227 11.477 36.342 1.00 85.62 566 SER A O 1
ATOM 4270 N N . SER A 1 567 ? -1.500 9.695 36.797 1.00 86.44 567 SER A N 1
ATOM 4271 C CA . SER A 1 567 ? -2.760 10.307 36.352 1.00 86.44 567 SER A CA 1
ATOM 4272 C C . SER A 1 567 ? -3.301 11.371 37.314 1.00 86.44 567 SER A C 1
ATOM 4274 O O . SER A 1 567 ? -3.938 12.336 36.889 1.00 86.44 567 SER A O 1
ATOM 4276 N N . ALA A 1 568 ? -3.043 11.226 38.614 1.00 86.62 568 ALA A N 1
ATOM 4277 C CA . ALA A 1 568 ? -3.422 12.202 39.631 1.00 86.62 568 ALA A CA 1
ATOM 4278 C C . ALA A 1 568 ? -2.649 13.522 39.495 1.00 86.62 568 ALA A C 1
ATOM 4280 O O . ALA A 1 568 ? -3.162 14.577 39.869 1.00 86.62 568 ALA A O 1
ATOM 4281 N N . GLU A 1 569 ? -1.439 13.487 38.932 1.00 87.62 569 GLU A N 1
ATOM 4282 C CA . GLU A 1 569 ? -0.641 14.685 38.670 1.00 87.62 569 GLU A CA 1
ATOM 4283 C C . GLU A 1 569 ? -1.306 15.615 37.648 1.00 87.62 569 GLU A C 1
ATOM 4285 O O . GLU A 1 569 ? -1.333 16.831 37.844 1.00 87.62 569 GLU A O 1
ATOM 4290 N N . ASP A 1 570 ? -1.898 15.049 36.596 1.00 86.31 570 ASP A N 1
ATOM 4291 C CA . ASP A 1 570 ? -2.600 15.816 35.566 1.00 86.31 570 ASP A CA 1
ATOM 4292 C C . ASP A 1 570 ? -3.871 16.475 36.124 1.00 86.31 570 ASP A C 1
ATOM 4294 O O . ASP A 1 570 ? -4.123 17.660 35.893 1.00 86.31 570 ASP A O 1
ATOM 4298 N N . LEU A 1 571 ? -4.636 15.737 36.935 1.00 87.00 571 LEU A N 1
ATOM 4299 C CA . LEU A 1 571 ? -5.816 16.253 37.640 1.00 87.00 571 LEU A CA 1
ATOM 4300 C C . LEU A 1 571 ? -5.445 17.332 38.670 1.00 87.00 571 LEU A C 1
ATOM 4302 O O . LEU A 1 571 ? -6.127 18.352 38.763 1.00 87.00 571 LEU A O 1
ATOM 4306 N N . SER A 1 572 ? -4.346 17.150 39.407 1.00 84.88 572 SER A N 1
ATOM 4307 C CA . SER A 1 572 ? -3.841 18.138 40.370 1.00 84.88 572 SER A CA 1
ATOM 4308 C C . SER A 1 572 ? -3.406 19.438 39.691 1.00 84.88 572 SER A C 1
ATOM 4310 O O . SER A 1 572 ? -3.721 20.522 40.183 1.00 84.88 572 SER A O 1
ATOM 4312 N N . LYS A 1 573 ? -2.758 19.358 38.519 1.00 85.94 573 LYS A N 1
ATOM 4313 C CA . LYS A 1 573 ? -2.422 20.538 37.702 1.00 85.94 573 LYS A CA 1
ATOM 4314 C C . LYS A 1 573 ? -3.674 21.272 37.220 1.00 85.94 573 LYS A C 1
ATOM 4316 O O . LYS A 1 573 ? -3.681 22.502 37.221 1.00 85.94 573 LYS A O 1
ATOM 4321 N N . HIS A 1 574 ? -4.717 20.538 36.832 1.00 85.06 574 HIS A N 1
ATOM 4322 C CA . HIS A 1 574 ? -5.976 21.118 36.361 1.00 85.06 574 HIS A CA 1
ATOM 4323 C C . HIS A 1 574 ? -6.761 21.819 37.483 1.00 85.06 574 HIS A C 1
ATOM 4325 O O . HIS A 1 574 ? -7.299 22.901 37.272 1.00 85.06 574 HIS A O 1
ATOM 4331 N N . PHE A 1 575 ? -6.755 21.258 38.696 1.00 85.25 575 PHE A N 1
ATOM 4332 C CA . PHE A 1 575 ? -7.458 21.797 39.866 1.00 85.25 575 PHE A CA 1
ATOM 4333 C C . PHE A 1 575 ? -6.518 22.451 40.888 1.00 85.25 575 PHE A C 1
ATOM 4335 O O . PHE A 1 575 ? -6.724 22.335 42.097 1.00 85.25 575 PHE A O 1
ATOM 4342 N N . LYS A 1 576 ? -5.491 23.171 40.426 1.00 79.00 576 LYS A N 1
ATOM 4343 C CA . LYS A 1 576 ? -4.464 23.779 41.291 1.00 79.00 576 LYS A CA 1
ATOM 4344 C C . LYS A 1 576 ? -5.027 24.760 42.336 1.00 79.00 576 LYS A C 1
ATOM 4346 O O . LYS A 1 576 ? -4.468 24.883 43.424 1.00 79.00 576 LYS A O 1
ATOM 4351 N N . ASP A 1 577 ? -6.158 25.397 42.037 1.00 78.38 577 ASP A N 1
ATOM 4352 C CA . ASP A 1 577 ? -6.836 26.363 42.917 1.00 78.38 577 ASP A CA 1
ATOM 4353 C C . ASP A 1 577 ? -7.671 25.703 44.034 1.00 78.38 577 ASP A C 1
ATOM 4355 O O . ASP A 1 577 ? -8.205 26.388 44.904 1.00 78.38 577 ASP A O 1
ATOM 4359 N N . SER A 1 578 ? -7.793 24.370 44.034 1.00 72.19 578 SER A N 1
ATOM 4360 C CA . SER A 1 578 ? -8.567 23.613 45.032 1.00 72.19 578 SER A CA 1
ATOM 4361 C C . SER A 1 578 ? -7.815 23.339 46.341 1.00 72.19 578 SER A C 1
ATOM 4363 O O . SER A 1 578 ? -8.405 22.799 47.273 1.00 72.19 578 SER A O 1
ATOM 4365 N N . HIS A 1 579 ? -6.525 23.700 46.418 1.00 75.81 579 HIS A N 1
ATOM 4366 C CA . HIS A 1 579 ? -5.608 23.389 47.527 1.00 75.81 579 HIS A CA 1
ATOM 4367 C C . HIS A 1 579 ? -5.417 21.888 47.828 1.00 75.81 579 HIS A C 1
ATOM 4369 O O . HIS A 1 579 ? -4.820 21.552 48.849 1.00 75.81 579 HIS A O 1
ATOM 4375 N N . LEU A 1 580 ? -5.862 20.994 46.938 1.00 81.19 580 LEU A N 1
ATOM 4376 C CA . LEU A 1 580 ? -5.657 19.551 47.056 1.00 81.19 580 LEU A CA 1
ATOM 4377 C C . LEU A 1 580 ? -4.268 19.143 46.548 1.00 81.19 580 LEU A C 1
ATOM 4379 O O . LEU A 1 580 ? -3.835 19.525 45.457 1.00 81.19 580 LEU A O 1
ATOM 4383 N N . SER A 1 581 ? -3.579 18.326 47.334 1.00 83.88 581 SER A N 1
ATOM 4384 C CA . SER A 1 581 ? -2.314 17.696 46.967 1.00 83.88 581 SER A CA 1
ATOM 4385 C C . SER A 1 581 ? -2.507 16.572 45.939 1.00 83.88 581 SER A C 1
ATOM 4387 O O . SER A 1 581 ? -3.584 15.983 45.799 1.00 83.88 581 SER A O 1
ATOM 4389 N N . LYS A 1 582 ? -1.420 16.241 45.229 1.00 82.94 582 LYS A N 1
ATOM 4390 C CA . LYS A 1 582 ? -1.350 15.101 44.300 1.00 82.94 582 LYS A CA 1
ATOM 4391 C C . LYS A 1 582 ? -1.771 13.789 44.973 1.00 82.94 582 LYS A C 1
ATOM 4393 O O . LYS A 1 582 ? -2.474 12.993 44.357 1.00 82.94 582 LYS A O 1
ATOM 4398 N N . ASP A 1 583 ? -1.394 13.596 46.234 1.00 82.00 583 ASP A N 1
ATOM 4399 C CA . ASP A 1 583 ? -1.675 12.370 46.987 1.00 82.00 583 ASP A CA 1
ATOM 4400 C C . ASP A 1 583 ? -3.154 12.269 47.388 1.00 82.00 583 ASP A C 1
ATOM 4402 O O . ASP A 1 583 ? -3.745 11.190 47.335 1.00 82.00 583 ASP A O 1
ATOM 4406 N N . GLU A 1 584 ? -3.792 13.396 47.716 1.00 85.12 584 GLU A N 1
ATOM 4407 C CA . GLU A 1 584 ? -5.227 13.447 48.026 1.00 85.12 584 GLU A CA 1
ATOM 4408 C C . GLU A 1 584 ? -6.071 13.124 46.786 1.00 85.12 584 GLU A C 1
ATOM 4410 O O . GLU A 1 584 ? -6.962 12.275 46.852 1.00 85.12 584 GLU A O 1
ATOM 4415 N N . ILE A 1 585 ? -5.740 13.709 45.630 1.00 86.44 585 ILE A N 1
ATOM 4416 C CA . ILE A 1 585 ? -6.391 13.385 44.349 1.00 86.44 585 ILE A CA 1
ATOM 4417 C C . ILE A 1 585 ? -6.101 11.937 43.940 1.00 86.44 585 ILE A C 1
ATOM 4419 O O . ILE A 1 585 ? -7.007 11.237 43.488 1.00 86.44 585 ILE A O 1
ATOM 4423 N N . GLY A 1 586 ? -4.872 11.460 44.150 1.00 86.31 586 GLY A N 1
ATOM 4424 C CA . GLY A 1 586 ? -4.488 10.072 43.907 1.00 86.31 586 GLY A CA 1
ATOM 4425 C C . GLY A 1 586 ? -5.302 9.087 44.740 1.00 86.31 586 GLY A C 1
ATOM 4426 O O . GLY A 1 586 ? -5.745 8.070 44.217 1.00 86.31 586 GLY A O 1
ATOM 4427 N N . SER A 1 587 ? -5.572 9.401 46.010 1.00 84.00 587 SER A N 1
ATOM 4428 C CA . SER A 1 587 ? -6.364 8.533 46.895 1.00 84.00 587 SER A CA 1
ATOM 4429 C C . SER A 1 587 ? -7.829 8.427 46.461 1.00 84.00 587 SER A C 1
ATOM 4431 O O . SER A 1 587 ? -8.432 7.355 46.513 1.00 84.00 587 SER A O 1
ATOM 4433 N N . LEU A 1 588 ? -8.398 9.531 45.970 1.00 87.31 588 LEU A N 1
ATOM 4434 C CA . LEU A 1 588 ? -9.758 9.572 45.438 1.00 87.31 588 LEU A CA 1
ATOM 4435 C C . LEU A 1 588 ? -9.844 8.848 44.089 1.00 87.31 588 LEU A C 1
ATOM 4437 O O . LEU A 1 588 ? -10.817 8.140 43.832 1.00 87.31 588 LEU A O 1
ATOM 4441 N N . LEU A 1 589 ? -8.815 8.983 43.247 1.00 88.94 589 LEU A N 1
ATOM 4442 C CA . LEU A 1 589 ? -8.728 8.319 41.949 1.00 88.94 589 LEU A CA 1
ATOM 4443 C C . LEU A 1 589 ? -8.522 6.804 42.084 1.00 88.94 589 LEU A C 1
ATOM 4445 O O . LEU A 1 589 ? -9.201 6.046 41.391 1.00 88.94 589 LEU A O 1
ATOM 4449 N N . SER A 1 590 ? -7.661 6.344 42.999 1.00 87.00 590 SER A N 1
ATOM 4450 C CA . SER A 1 590 ? -7.496 4.910 43.277 1.00 87.00 590 SER A CA 1
ATOM 4451 C C . SER A 1 590 ? -8.788 4.305 43.817 1.00 87.00 590 SER A C 1
ATOM 4453 O O . SER A 1 590 ? -9.198 3.233 43.375 1.00 87.00 590 SER A O 1
ATOM 4455 N N . ALA A 1 591 ? -9.487 5.005 44.715 1.00 84.94 591 ALA A N 1
ATOM 4456 C CA . ALA A 1 591 ? -10.779 4.558 45.219 1.00 84.94 591 ALA A CA 1
ATOM 4457 C C . ALA A 1 591 ? -11.843 4.493 44.109 1.00 84.94 591 ALA A C 1
ATOM 4459 O O . ALA A 1 591 ? -12.583 3.514 44.031 1.00 84.94 591 ALA A O 1
ATOM 4460 N N . ALA A 1 592 ? -11.884 5.478 43.206 1.00 86.06 592 ALA A N 1
ATOM 4461 C CA . ALA A 1 592 ? -12.795 5.480 42.063 1.00 86.06 592 ALA A CA 1
ATOM 4462 C C . ALA A 1 592 ? -12.535 4.311 41.091 1.00 86.06 592 ALA A C 1
ATOM 4464 O O . ALA A 1 592 ? -13.482 3.658 40.646 1.00 86.06 592 ALA A O 1
ATOM 4465 N N . LEU A 1 593 ? -11.263 3.999 40.811 1.00 86.19 593 LEU A N 1
ATOM 4466 C CA . LEU A 1 593 ? -10.860 2.862 39.973 1.00 86.19 593 LEU A CA 1
ATOM 4467 C C . LEU A 1 593 ? -11.227 1.511 40.604 1.00 86.19 593 LEU A C 1
ATOM 4469 O O . LEU A 1 593 ? -11.706 0.622 39.903 1.00 86.19 593 LEU A O 1
ATOM 4473 N N . LYS A 1 594 ? -11.079 1.372 41.929 1.00 82.31 594 LYS A N 1
ATOM 4474 C CA . LYS A 1 594 ? -11.480 0.166 42.679 1.00 82.31 594 LYS A CA 1
ATOM 4475 C C . LYS A 1 594 ? -12.996 -0.053 42.695 1.00 82.31 594 LYS A C 1
ATOM 4477 O O . LYS A 1 594 ? -13.445 -1.196 42.693 1.00 82.31 594 LYS A O 1
ATOM 4482 N N . VAL A 1 595 ? -13.786 1.025 42.718 1.00 82.94 595 VAL A N 1
ATOM 4483 C CA . VAL A 1 595 ? -15.259 0.952 42.676 1.00 82.94 595 VAL A CA 1
ATOM 4484 C C . VAL A 1 595 ? -15.768 0.589 41.274 1.00 82.94 595 VAL A C 1
ATOM 4486 O O . VAL A 1 595 ? -16.803 -0.064 41.157 1.00 82.94 595 VAL A O 1
ATOM 4489 N N . GLY A 1 596 ? -15.040 0.956 40.214 1.00 76.25 596 GLY A N 1
ATOM 4490 C CA . GLY A 1 596 ? -15.279 0.437 38.864 1.00 76.25 596 GLY A CA 1
ATOM 4491 C C . GLY A 1 596 ? -16.586 0.912 38.215 1.00 76.25 596 GLY A C 1
ATOM 4492 O O . GLY A 1 596 ? -17.289 0.125 37.581 1.00 76.25 596 GLY A O 1
ATOM 4493 N N . ALA A 1 597 ? -16.942 2.192 38.359 1.00 76.56 597 ALA A N 1
ATOM 4494 C CA . ALA A 1 597 ? -18.139 2.754 37.729 1.00 76.56 597 ALA A CA 1
ATOM 4495 C C . ALA A 1 597 ? -17.992 2.840 36.195 1.00 76.56 597 ALA A C 1
ATOM 4497 O O . ALA A 1 597 ? -17.147 3.577 35.696 1.00 76.56 597 ALA A O 1
ATOM 4498 N N . ARG A 1 598 ? -18.836 2.117 35.440 1.00 73.12 598 ARG A N 1
ATOM 4499 C CA . ARG A 1 598 ? -18.765 2.050 33.959 1.00 73.12 598 ARG A CA 1
ATOM 4500 C C . ARG A 1 598 ? -19.982 2.605 33.214 1.00 73.12 598 ARG A C 1
ATOM 4502 O O . ARG A 1 598 ? -19.914 2.823 32.010 1.00 73.12 598 ARG A O 1
ATOM 4509 N N . THR A 1 599 ? -21.107 2.832 33.895 1.00 82.38 599 THR A N 1
ATOM 4510 C CA . THR A 1 599 ? -22.307 3.419 33.272 1.00 82.38 599 THR A CA 1
ATOM 4511 C C . THR A 1 599 ? -22.398 4.913 33.578 1.00 82.38 599 THR A C 1
ATOM 4513 O O . THR A 1 599 ? -21.988 5.326 34.663 1.00 82.38 599 THR A O 1
ATOM 4516 N N . PRO A 1 600 ? -22.992 5.742 32.698 1.00 79.25 600 PRO A N 1
ATOM 4517 C CA . PRO A 1 600 ? -23.165 7.173 32.968 1.00 79.25 600 PRO A CA 1
ATOM 4518 C C . PRO A 1 600 ? -23.875 7.456 34.302 1.00 79.25 600 PRO A C 1
ATOM 4520 O O . PRO A 1 600 ? -23.518 8.388 35.019 1.00 79.25 600 PRO A O 1
ATOM 4523 N N . GLN A 1 601 ? -24.837 6.604 34.675 1.00 84.19 601 GLN A N 1
ATOM 4524 C CA . GLN A 1 601 ? -25.511 6.667 35.973 1.00 84.19 601 GLN A CA 1
ATOM 4525 C C . GLN A 1 601 ? -24.557 6.337 37.129 1.00 84.19 601 GLN A C 1
ATOM 4527 O O . GLN A 1 601 ? -24.486 7.124 38.068 1.00 84.19 601 GLN A O 1
ATOM 4532 N N . ALA A 1 602 ? -23.774 5.255 37.039 1.00 80.94 602 ALA A N 1
ATOM 4533 C CA . ALA A 1 602 ? -22.798 4.887 38.070 1.00 80.94 602 ALA A CA 1
ATOM 4534 C C . ALA A 1 602 ? -21.692 5.944 38.244 1.00 80.94 602 ALA A C 1
ATOM 4536 O O . ALA A 1 602 ? -21.261 6.217 39.363 1.00 80.94 602 ALA A O 1
ATOM 4537 N N . VAL A 1 603 ? -21.258 6.571 37.146 1.00 85.69 603 VAL A N 1
ATOM 4538 C CA . VAL A 1 603 ? -20.279 7.668 37.161 1.00 85.69 603 VAL A CA 1
ATOM 4539 C C . VAL A 1 603 ? -20.857 8.891 37.870 1.00 85.69 603 VAL A C 1
ATOM 4541 O O . VAL A 1 603 ? -20.190 9.470 38.722 1.00 85.69 603 VAL A O 1
ATOM 4544 N N . SER A 1 604 ? -22.115 9.249 37.590 1.00 86.12 604 SER A N 1
ATOM 4545 C CA . SER A 1 604 ? -22.773 10.379 38.259 1.00 86.12 604 SER A CA 1
ATOM 4546 C C . SER A 1 604 ? -22.978 10.148 39.763 1.00 86.12 604 SER A C 1
ATOM 4548 O O . SER A 1 604 ? -22.752 11.059 40.559 1.00 86.12 604 SER A O 1
ATOM 4550 N N . THR A 1 605 ? -23.339 8.927 40.178 1.00 87.25 605 THR A N 1
ATOM 4551 C CA . THR A 1 605 ? -23.498 8.580 41.599 1.00 87.25 605 THR A CA 1
ATOM 4552 C C . THR A 1 605 ? -22.160 8.585 42.327 1.00 87.25 605 THR A C 1
ATOM 4554 O O . THR A 1 605 ? -22.060 9.163 43.406 1.00 87.25 605 THR A O 1
ATOM 4557 N N . LEU A 1 606 ? -21.115 8.020 41.712 1.00 86.75 606 LEU A N 1
ATOM 4558 C CA . LEU A 1 606 ? -19.758 8.022 42.259 1.00 86.75 606 LEU A CA 1
ATOM 4559 C C . LEU A 1 606 ? -19.208 9.448 42.384 1.00 86.75 606 LEU A C 1
ATOM 4561 O O . LEU A 1 606 ? -18.645 9.802 43.418 1.00 86.75 606 LEU A O 1
ATOM 4565 N N . GLY A 1 607 ? -19.423 10.285 41.364 1.00 88.00 607 GLY A N 1
ATOM 4566 C CA . GLY A 1 607 ? -19.049 11.698 41.389 1.00 88.00 607 GLY A CA 1
ATOM 4567 C C . GLY A 1 607 ? -19.736 12.464 42.523 1.00 88.00 607 GLY A C 1
ATOM 4568 O O . GLY A 1 607 ? -19.086 13.254 43.206 1.00 88.00 607 GLY A O 1
ATOM 4569 N N . GLY A 1 608 ? -21.016 12.178 42.787 1.00 86.25 608 GLY A N 1
ATOM 4570 C CA . GLY A 1 608 ? -21.757 12.741 43.920 1.00 86.25 608 GLY A CA 1
ATOM 4571 C C . GLY A 1 608 ? -21.232 12.289 45.289 1.00 86.25 608 GLY A C 1
ATOM 4572 O O . GLY A 1 608 ? -21.108 13.109 46.201 1.00 86.25 608 GLY A O 1
ATOM 4573 N N . GLU A 1 609 ? -20.871 11.012 45.444 1.00 88.25 609 GLU A N 1
ATOM 4574 C CA . GLU A 1 609 ? -20.274 10.499 46.686 1.00 88.25 609 GLU A CA 1
ATOM 4575 C C . GLU A 1 609 ? -18.873 11.081 46.947 1.00 88.25 609 GLU A C 1
ATOM 4577 O O . GLU A 1 609 ? -18.564 11.474 48.077 1.00 88.25 609 GLU A O 1
ATOM 4582 N N . LEU A 1 610 ? -18.046 11.201 45.902 1.00 89.69 610 LEU A N 1
ATOM 4583 C CA . LEU A 1 610 ? -16.732 11.848 45.959 1.00 89.69 610 LEU A CA 1
ATOM 4584 C C . LEU A 1 610 ? -16.852 13.333 46.322 1.00 89.69 610 LEU A C 1
ATOM 4586 O O . LEU A 1 610 ? -16.110 13.819 47.174 1.00 89.69 610 LEU A O 1
ATOM 4590 N N . ALA A 1 611 ? -17.823 14.041 45.741 1.00 88.56 611 ALA A N 1
ATOM 4591 C CA . ALA A 1 611 ? -18.105 15.436 46.068 1.00 88.56 611 ALA A CA 1
ATOM 4592 C C . ALA A 1 611 ? -18.497 15.615 47.543 1.00 88.56 611 ALA A C 1
ATOM 4594 O O . ALA A 1 611 ? -17.971 16.493 48.230 1.00 88.56 611 ALA A O 1
ATOM 4595 N N . GLY A 1 612 ? -19.361 14.739 48.068 1.00 85.12 612 GLY A N 1
ATOM 4596 C CA . GLY A 1 612 ? -19.722 14.738 49.487 1.00 85.12 612 GLY A CA 1
ATOM 4597 C C . GLY A 1 612 ? -18.513 14.523 50.407 1.00 85.12 612 GLY A C 1
ATOM 4598 O O . GLY A 1 612 ? -18.412 15.157 51.458 1.00 85.12 612 GLY A O 1
ATOM 4599 N N . ARG A 1 613 ? -17.556 13.682 49.993 1.00 86.81 613 ARG A N 1
ATOM 4600 C CA . ARG A 1 613 ? -16.304 13.437 50.728 1.00 86.81 613 ARG A CA 1
ATOM 4601 C C . ARG A 1 613 ? -15.347 14.623 50.685 1.00 86.81 613 ARG A C 1
ATOM 4603 O O . ARG A 1 613 ? -14.831 15.016 51.730 1.00 86.81 613 ARG A O 1
ATOM 4610 N N . LEU A 1 614 ? -15.169 15.226 49.514 1.00 87.69 614 LEU A N 1
ATOM 4611 C CA . LEU A 1 614 ? -14.361 16.433 49.331 1.00 87.69 614 LEU A CA 1
ATOM 4612 C C . LEU A 1 614 ? -14.847 17.582 50.224 1.00 87.69 614 LEU A C 1
ATOM 4614 O O . LEU A 1 614 ? -14.044 18.259 50.867 1.00 87.69 614 LEU A O 1
ATOM 4618 N N . GLN A 1 615 ? -16.166 17.740 50.339 1.00 86.50 615 GLN A N 1
ATOM 4619 C CA . GLN A 1 615 ? -16.774 18.752 51.196 1.00 86.50 615 GLN A CA 1
ATOM 4620 C C . GLN A 1 615 ? -16.569 18.463 52.694 1.00 86.50 615 GLN A C 1
ATOM 4622 O O . GLN A 1 615 ? -16.293 19.380 53.464 1.00 86.50 615 GLN A O 1
ATOM 4627 N N . GLN A 1 616 ? -16.689 17.200 53.120 1.00 81.81 616 GLN A N 1
ATOM 4628 C CA . GLN A 1 616 ? -16.557 16.811 54.531 1.00 81.81 616 GLN A CA 1
ATOM 4629 C C . GLN A 1 616 ? -15.111 16.818 55.042 1.00 81.81 616 GLN A C 1
ATOM 4631 O O . GLN A 1 616 ? -14.889 17.114 56.214 1.00 81.81 616 GLN A O 1
ATOM 4636 N N . GLN A 1 617 ? -14.143 16.460 54.195 1.00 80.19 617 GLN A N 1
ATOM 4637 C CA . GLN A 1 617 ? -12.769 16.172 54.621 1.00 80.19 617 GLN A CA 1
ATOM 4638 C C . GLN A 1 617 ? -11.775 17.290 54.283 1.00 80.19 617 GLN A C 1
ATOM 4640 O O . GLN A 1 617 ? -10.824 17.491 55.033 1.00 80.19 617 GLN A O 1
ATOM 4645 N N . TYR A 1 618 ? -12.014 18.043 53.204 1.00 79.81 618 TYR A N 1
ATOM 4646 C CA . TYR A 1 618 ? -11.061 19.029 52.675 1.00 79.81 618 TYR A CA 1
ATOM 4647 C C . TYR A 1 618 ? -11.605 20.465 52.650 1.00 79.81 618 TYR A C 1
ATOM 4649 O O . TYR A 1 618 ? -10.954 21.366 52.134 1.00 79.81 618 TYR A O 1
ATOM 4657 N N . ASN A 1 619 ? -12.788 20.698 53.236 1.00 76.56 619 ASN A N 1
ATOM 4658 C CA . ASN A 1 619 ? -13.418 22.019 53.367 1.00 76.56 619 ASN A CA 1
ATOM 4659 C C . ASN A 1 619 ? -13.554 22.786 52.028 1.00 76.56 619 ASN A C 1
ATOM 4661 O O . ASN A 1 619 ? -13.495 24.015 51.988 1.00 76.56 619 ASN A O 1
ATOM 4665 N N . VAL A 1 620 ? -13.724 22.045 50.927 1.00 83.75 620 VAL A N 1
ATOM 4666 C CA . VAL A 1 620 ? -13.889 22.571 49.565 1.00 83.75 620 VAL A CA 1
ATOM 4667 C C . VAL A 1 620 ? -15.328 23.064 49.367 1.00 83.75 620 VAL A C 1
ATOM 4669 O O . VAL A 1 620 ? -16.274 22.506 49.931 1.00 83.75 620 VAL A O 1
ATOM 4672 N N . THR A 1 621 ? -15.524 24.110 48.557 1.00 85.25 621 THR A N 1
ATOM 4673 C CA . THR A 1 621 ? -16.873 24.617 48.249 1.00 85.25 621 THR A CA 1
ATOM 4674 C C . THR A 1 621 ? -17.720 23.561 47.528 1.00 85.25 621 THR A C 1
ATOM 4676 O O . THR A 1 621 ? -17.200 22.756 46.759 1.00 85.25 621 THR A O 1
ATOM 4679 N N . ALA A 1 622 ? -19.042 23.565 47.741 1.00 83.69 622 ALA A N 1
ATOM 4680 C CA . ALA A 1 622 ? -19.940 22.543 47.184 1.00 83.69 622 ALA A CA 1
ATOM 4681 C C . ALA A 1 622 ? -19.881 22.445 45.644 1.00 83.69 622 ALA A C 1
ATOM 4683 O O . ALA A 1 622 ? -19.985 21.355 45.086 1.00 83.69 622 ALA A O 1
ATOM 4684 N N . THR A 1 623 ? -19.673 23.570 44.954 1.00 85.56 623 THR A N 1
ATOM 4685 C CA . THR A 1 623 ? -19.522 23.621 43.492 1.00 85.56 623 THR A CA 1
ATOM 4686 C C . THR A 1 623 ? -18.199 23.012 43.030 1.00 85.56 623 THR A C 1
ATOM 4688 O O . THR A 1 623 ? -18.210 22.156 42.150 1.00 85.56 623 THR A O 1
ATOM 4691 N N . GLN A 1 624 ? -17.079 23.375 43.663 1.00 86.88 624 GLN A N 1
ATOM 4692 C CA . GLN A 1 624 ? -15.763 22.808 43.341 1.00 86.88 624 GLN A CA 1
ATOM 4693 C C . GLN A 1 624 ? -15.690 21.314 43.679 1.00 86.88 624 GLN A C 1
ATOM 4695 O O . GLN A 1 624 ? -15.152 20.529 42.906 1.00 86.88 624 GLN A O 1
ATOM 4700 N N . ALA A 1 625 ? -16.280 20.894 44.801 1.00 86.19 625 ALA A N 1
ATOM 4701 C CA . ALA A 1 625 ? -16.330 19.491 45.196 1.00 86.19 625 ALA A CA 1
ATOM 4702 C C . ALA A 1 625 ? -17.096 18.632 44.171 1.00 86.19 625 ALA A C 1
ATOM 4704 O O . ALA A 1 625 ? -16.657 17.530 43.844 1.00 86.19 625 ALA A O 1
ATOM 4705 N N . SER A 1 626 ? -18.206 19.148 43.623 1.00 88.88 626 SER A N 1
ATOM 4706 C CA . SER A 1 626 ? -18.973 18.472 42.567 1.00 88.88 626 SER A CA 1
ATOM 4707 C C . SER A 1 626 ? -18.201 18.355 41.254 1.00 88.88 626 SER A C 1
ATOM 4709 O O . SER A 1 626 ? -18.305 17.331 40.581 1.00 88.88 626 SER A O 1
ATOM 4711 N N . GLU A 1 627 ? -17.449 19.388 40.882 1.00 89.88 627 GLU A N 1
ATOM 4712 C CA . GLU A 1 627 ? -16.659 19.416 39.649 1.00 89.88 627 GLU A CA 1
ATOM 4713 C C . GLU A 1 627 ? -15.471 18.447 39.719 1.00 89.88 627 GLU A C 1
ATOM 4715 O O . GLU A 1 627 ? -15.306 17.598 38.842 1.00 89.88 627 GLU A O 1
ATOM 4720 N N . ILE A 1 628 ? -14.709 18.493 40.816 1.00 89.69 628 ILE A N 1
ATOM 4721 C CA . ILE A 1 628 ? -13.559 17.610 41.054 1.00 89.69 628 ILE A CA 1
ATOM 4722 C C . ILE A 1 628 ? -14.020 16.151 41.186 1.00 89.69 628 ILE A C 1
ATOM 4724 O O . ILE A 1 628 ? -13.432 15.259 40.575 1.00 89.69 628 ILE A O 1
ATOM 4728 N N . GLY A 1 629 ? -15.102 15.894 41.931 1.00 89.06 629 GLY A N 1
ATOM 4729 C CA . GLY A 1 629 ? -15.663 14.550 42.094 1.00 89.06 629 GLY A CA 1
ATOM 4730 C C . GLY A 1 629 ? -16.118 13.929 40.770 1.00 89.06 629 GLY A C 1
ATOM 4731 O O . GLY A 1 629 ? -15.809 12.768 40.495 1.00 89.06 629 GLY A O 1
ATOM 4732 N N . MET A 1 630 ? -16.790 14.706 39.912 1.00 92.31 630 MET A N 1
ATOM 4733 C CA . MET A 1 630 ? -17.184 14.274 38.564 1.00 92.31 630 MET A CA 1
ATOM 4734 C C . MET A 1 630 ? -15.977 14.034 37.653 1.00 92.31 630 MET A C 1
ATOM 4736 O O . MET A 1 630 ? -15.950 13.024 36.953 1.00 92.31 630 MET A O 1
ATOM 4740 N N . ALA A 1 631 ? -14.966 14.906 37.680 1.00 90.62 631 ALA A N 1
ATOM 4741 C CA . ALA A 1 631 ? -13.764 14.751 36.862 1.00 90.62 631 ALA A CA 1
ATOM 4742 C C . ALA A 1 631 ? -12.979 13.477 37.221 1.00 90.62 631 ALA A C 1
ATOM 4744 O O . ALA A 1 631 ? -12.558 12.740 36.329 1.00 90.62 631 ALA A O 1
ATOM 4745 N N . ILE A 1 632 ? -12.842 13.173 38.517 1.00 91.31 632 ILE A N 1
ATOM 4746 C CA . ILE A 1 632 ? -12.195 11.944 39.000 1.00 91.31 632 ILE A CA 1
ATOM 4747 C C . ILE A 1 632 ? -13.012 10.706 38.602 1.00 91.31 632 ILE A C 1
ATOM 4749 O O . ILE A 1 632 ? -12.451 9.757 38.054 1.00 91.31 632 ILE A O 1
ATOM 4753 N N . ALA A 1 633 ? -14.334 10.720 38.818 1.00 89.25 633 ALA A N 1
ATOM 4754 C CA . ALA A 1 633 ? -15.211 9.605 38.451 1.00 89.25 633 ALA A CA 1
ATOM 4755 C C . ALA A 1 633 ? -15.215 9.342 36.937 1.00 89.25 633 ALA A C 1
ATOM 4757 O O . ALA A 1 633 ? -15.175 8.192 36.503 1.00 89.25 633 ALA A O 1
ATOM 4758 N N . GLN A 1 634 ? -15.227 10.401 36.125 1.00 90.31 634 GLN A N 1
ATOM 4759 C CA . GLN A 1 634 ? -15.197 10.296 34.672 1.00 90.31 634 GLN A CA 1
ATOM 4760 C C . GLN A 1 634 ? -13.840 9.784 34.184 1.00 90.31 634 GLN A C 1
ATOM 4762 O O . GLN A 1 634 ? -13.806 8.856 33.382 1.00 90.31 634 GLN A O 1
ATOM 4767 N N . ARG A 1 635 ? -12.726 10.300 34.721 1.00 90.00 635 ARG A N 1
ATOM 4768 C CA . ARG A 1 635 ? -11.376 9.822 34.385 1.00 90.00 635 ARG A CA 1
ATOM 4769 C C . ARG A 1 635 ? -11.207 8.337 34.707 1.00 90.00 635 ARG A C 1
ATOM 4771 O O . ARG A 1 635 ? -10.734 7.593 33.854 1.00 90.00 635 ARG A O 1
ATOM 4778 N N . ALA A 1 636 ? -11.651 7.904 35.887 1.00 87.25 636 ALA A N 1
ATOM 4779 C CA . ALA A 1 636 ? -11.613 6.501 36.297 1.00 87.25 636 ALA A CA 1
ATOM 4780 C C . ALA A 1 636 ? -12.472 5.588 35.404 1.00 87.25 636 ALA A C 1
ATOM 4782 O O . ALA A 1 636 ? -12.150 4.412 35.250 1.00 87.25 636 ALA A O 1
ATOM 4783 N N . ALA A 1 637 ? -13.548 6.112 34.808 1.00 84.94 637 ALA A N 1
ATOM 4784 C CA . ALA A 1 637 ? -14.478 5.350 33.978 1.00 84.94 637 ALA A CA 1
ATOM 4785 C C . ALA A 1 637 ? -14.095 5.293 32.491 1.00 84.94 637 ALA A C 1
ATOM 4787 O O . ALA A 1 637 ? -14.340 4.277 31.842 1.00 84.94 637 ALA A O 1
ATOM 4788 N N . THR A 1 638 ? -13.522 6.368 31.940 1.00 83.06 638 THR A N 1
ATOM 4789 C CA . THR A 1 638 ? -13.297 6.504 30.490 1.00 83.06 638 THR A CA 1
ATOM 4790 C C . THR A 1 638 ? -11.856 6.267 30.050 1.00 83.06 638 THR A C 1
ATOM 4792 O O . THR A 1 638 ? -11.616 6.043 28.867 1.00 83.06 638 THR A O 1
ATOM 4795 N N . ASP A 1 639 ? -10.878 6.360 30.954 1.00 85.06 639 ASP A N 1
ATOM 4796 C CA . ASP A 1 639 ? -9.473 6.174 30.590 1.00 85.06 639 ASP A CA 1
ATOM 4797 C C . ASP A 1 639 ? -9.082 4.688 30.611 1.00 85.06 639 ASP A C 1
ATOM 4799 O O . ASP A 1 639 ? -8.681 4.134 31.636 1.00 85.06 639 ASP A O 1
ATOM 4803 N N . HIS A 1 640 ? -9.191 4.039 29.450 1.00 79.19 640 HIS A N 1
ATOM 4804 C CA . HIS A 1 640 ? -8.848 2.624 29.284 1.00 79.19 640 HIS A CA 1
ATOM 4805 C C . HIS A 1 640 ? -7.364 2.316 29.533 1.00 79.19 640 HIS A C 1
ATOM 4807 O O . HIS A 1 640 ? -7.043 1.212 29.965 1.00 79.19 640 HIS A O 1
ATOM 4813 N N . ARG A 1 641 ? -6.449 3.272 29.309 1.00 83.25 641 ARG A N 1
ATOM 4814 C CA . ARG A 1 641 ? -5.013 3.066 29.572 1.00 83.25 641 ARG A CA 1
ATOM 4815 C C . ARG A 1 641 ? -4.721 3.098 31.067 1.00 83.25 641 ARG A C 1
ATOM 4817 O O . ARG A 1 641 ? -3.972 2.256 31.562 1.00 83.25 641 ARG A O 1
ATOM 4824 N N . LEU A 1 642 ? -5.343 4.029 31.789 1.00 86.69 642 LEU A N 1
ATOM 4825 C CA . LEU A 1 642 ? -5.290 4.065 33.250 1.00 86.69 642 LEU A CA 1
ATOM 4826 C C . LEU A 1 642 ? -5.917 2.805 33.860 1.00 86.69 642 LEU A C 1
ATOM 4828 O O . LEU A 1 642 ? -5.331 2.205 34.752 1.00 86.69 642 LEU A O 1
ATOM 4832 N N . GLN A 1 643 ? -7.068 2.358 33.353 1.00 82.94 643 GLN A N 1
ATOM 4833 C CA . GLN A 1 643 ? -7.713 1.124 33.815 1.00 82.94 643 GLN A CA 1
ATOM 4834 C C . GLN A 1 643 ? -6.840 -0.114 33.580 1.00 82.94 643 GLN A C 1
ATOM 4836 O O . GLN A 1 643 ? -6.678 -0.917 34.497 1.00 82.94 643 GLN A O 1
ATOM 4841 N N . ALA A 1 644 ? -6.253 -0.252 32.387 1.00 81.88 644 ALA A N 1
ATOM 4842 C CA . ALA A 1 644 ? -5.388 -1.377 32.045 1.00 81.88 644 ALA A CA 1
ATOM 4843 C C . ALA A 1 644 ? -4.135 -1.402 32.931 1.00 81.88 644 ALA A C 1
ATOM 4845 O O . ALA A 1 644 ? -3.901 -2.394 33.618 1.00 81.88 644 ALA A O 1
ATOM 4846 N N . SER A 1 645 ? -3.403 -0.285 33.007 1.00 85.94 645 SER A N 1
ATOM 4847 C CA . SER A 1 645 ? -2.195 -0.168 33.840 1.00 85.94 645 SER A CA 1
ATOM 4848 C C . SER A 1 645 ? -2.474 -0.351 35.335 1.00 85.94 645 SER A C 1
ATOM 4850 O O . SER A 1 645 ? -1.693 -1.003 36.026 1.00 85.94 645 SER A O 1
ATOM 4852 N N . PHE A 1 646 ? -3.608 0.146 35.837 1.00 87.50 646 PHE A N 1
ATOM 4853 C CA . PHE A 1 646 ? -4.043 -0.097 37.210 1.00 87.50 646 PHE A CA 1
ATOM 4854 C C . PHE A 1 646 ? -4.388 -1.572 37.447 1.00 87.50 646 PHE A C 1
ATOM 4856 O O . PHE A 1 646 ? -3.945 -2.147 38.437 1.00 87.50 646 PHE A O 1
ATOM 4863 N N . SER A 1 647 ? -5.149 -2.203 36.546 1.00 84.75 647 SER A N 1
ATOM 4864 C CA . SER A 1 647 ? -5.555 -3.609 36.680 1.00 84.75 647 SER A CA 1
ATOM 4865 C C . SER A 1 647 ? -4.373 -4.576 36.590 1.00 84.75 647 SER A C 1
ATOM 4867 O O . SER A 1 647 ? -4.290 -5.511 37.381 1.00 84.75 647 SER A O 1
ATOM 4869 N N . GLU A 1 648 ? -3.425 -4.315 35.690 1.00 86.00 648 GLU A N 1
ATOM 4870 C CA . GLU A 1 648 ? -2.193 -5.083 35.535 1.00 86.00 648 GLU A CA 1
ATOM 4871 C C . GLU A 1 648 ? -1.241 -4.863 36.714 1.00 86.00 648 GLU A C 1
ATOM 4873 O O . GLU A 1 648 ? -0.703 -5.828 37.258 1.00 86.00 648 GLU A O 1
ATOM 4878 N N . GLY A 1 649 ? -1.074 -3.610 37.154 1.00 85.75 649 GLY A N 1
ATOM 4879 C CA . GLY A 1 649 ? -0.301 -3.271 38.346 1.00 85.75 649 GLY A CA 1
ATOM 4880 C C . GLY A 1 649 ? -0.860 -3.957 39.589 1.00 85.75 649 GLY A C 1
ATOM 4881 O O . GLY A 1 649 ? -0.120 -4.609 40.317 1.00 85.75 649 GLY A O 1
ATOM 4882 N N . LEU A 1 650 ? -2.180 -3.918 39.773 1.00 84.62 650 LEU A N 1
ATOM 4883 C CA . LEU A 1 650 ? -2.849 -4.536 40.914 1.00 84.62 650 LEU A CA 1
ATOM 4884 C C . LEU A 1 650 ? -2.787 -6.067 40.853 1.00 84.62 650 LEU A C 1
ATOM 4886 O O . LEU A 1 650 ? -2.526 -6.703 41.870 1.00 84.62 650 LEU A O 1
ATOM 4890 N N . ALA A 1 651 ? -2.983 -6.667 39.676 1.00 83.81 651 ALA A N 1
ATOM 4891 C CA . ALA A 1 651 ? -2.820 -8.106 39.470 1.00 83.81 651 ALA A CA 1
ATOM 4892 C C . ALA A 1 651 ? -1.382 -8.559 39.774 1.00 83.81 651 ALA A C 1
ATOM 4894 O O . ALA A 1 651 ? -1.167 -9.588 40.419 1.00 83.81 651 ALA A O 1
ATOM 4895 N N . TYR A 1 652 ? -0.391 -7.762 39.370 1.00 84.31 652 TYR A N 1
ATOM 4896 C CA . TYR A 1 652 ? 1.011 -7.987 39.697 1.00 84.31 652 TYR A CA 1
ATOM 4897 C C . TYR A 1 652 ? 1.268 -7.898 41.210 1.00 84.31 652 TYR A C 1
ATOM 4899 O O . TYR A 1 652 ? 1.878 -8.811 41.776 1.00 84.31 652 TYR A O 1
ATOM 4907 N N . ASP A 1 653 ? 0.753 -6.863 41.874 1.00 80.56 653 ASP A N 1
ATOM 4908 C CA . ASP A 1 653 ? 0.922 -6.637 43.314 1.00 80.56 653 ASP A CA 1
ATOM 4909 C C . ASP A 1 653 ? 0.235 -7.742 44.152 1.00 80.56 653 ASP A C 1
ATOM 4911 O O . ASP A 1 653 ? 0.805 -8.230 45.135 1.00 80.56 653 ASP A O 1
ATOM 4915 N N . LEU A 1 654 ? -0.933 -8.227 43.706 1.00 77.50 654 LEU A N 1
ATOM 4916 C CA . LEU A 1 654 ? -1.634 -9.398 44.255 1.00 77.50 654 LEU A CA 1
ATOM 4917 C C . LEU A 1 654 ? -0.821 -10.692 44.082 1.00 77.50 654 LEU A C 1
ATOM 4919 O O . LEU A 1 654 ? -0.694 -11.466 45.031 1.00 77.50 654 LEU A O 1
ATOM 4923 N N . SER A 1 655 ? -0.225 -10.916 42.905 1.00 73.50 655 SER A N 1
ATOM 4924 C CA . SER A 1 655 ? 0.553 -12.133 42.604 1.00 73.50 655 SER A CA 1
ATOM 4925 C C . SER A 1 655 ? 1.859 -12.253 43.408 1.00 73.50 655 SER A C 1
ATOM 4927 O O . SER A 1 655 ? 2.333 -13.359 43.666 1.00 73.50 655 SER A O 1
ATOM 4929 N N . ARG A 1 656 ? 2.446 -11.122 43.825 1.00 70.50 656 ARG A N 1
ATOM 4930 C CA . ARG A 1 656 ? 3.723 -11.042 44.563 1.00 70.50 656 ARG A CA 1
ATOM 4931 C C . ARG A 1 656 ? 3.571 -11.102 46.086 1.00 70.50 656 ARG A C 1
ATOM 4933 O O . ARG A 1 656 ? 4.579 -11.072 46.785 1.00 70.50 656 ARG A O 1
ATOM 4940 N N . GLY A 1 657 ? 2.345 -11.177 46.608 1.00 60.72 657 GLY A N 1
ATOM 4941 C CA . GLY A 1 657 ? 2.093 -11.161 48.053 1.00 60.72 657 GLY A CA 1
ATOM 4942 C C . GLY A 1 657 ? 2.257 -9.781 48.704 1.00 60.72 657 GLY A C 1
ATOM 4943 O O . GLY A 1 657 ? 2.245 -9.680 49.924 1.00 60.72 657 GLY A O 1
ATOM 4944 N N . HIS A 1 658 ? 2.372 -8.706 47.914 1.00 57.28 658 HIS A N 1
ATOM 4945 C CA . HIS A 1 658 ? 2.246 -7.322 48.396 1.00 57.28 658 HIS A CA 1
ATOM 4946 C C . HIS A 1 658 ? 0.774 -6.881 48.515 1.00 57.28 658 HIS A C 1
ATOM 4948 O O . HIS A 1 658 ? 0.479 -5.766 48.940 1.00 57.28 658 HIS A O 1
ATOM 4954 N N . GLY A 1 659 ? -0.158 -7.784 48.195 1.00 54.03 659 GLY A N 1
ATOM 4955 C CA . GLY A 1 659 ? -1.601 -7.588 48.278 1.00 54.03 659 GLY A CA 1
ATOM 4956 C C . GLY A 1 659 ? -2.186 -7.501 49.690 1.00 54.03 659 GLY A C 1
ATOM 4957 O O . GLY A 1 659 ? -3.381 -7.240 49.789 1.00 54.03 659 GLY A O 1
ATOM 4958 N N . ASP A 1 660 ? -1.401 -7.652 50.766 1.00 55.06 660 ASP A N 1
ATOM 4959 C CA . ASP A 1 660 ? -1.909 -7.654 52.151 1.00 55.06 660 ASP A CA 1
ATOM 4960 C C . ASP A 1 660 ? -2.723 -6.398 52.511 1.00 55.06 660 ASP A C 1
ATOM 4962 O O . ASP A 1 660 ? -3.632 -6.492 53.331 1.00 55.06 660 ASP A O 1
ATOM 4966 N N . THR A 1 661 ? -2.470 -5.251 51.870 1.00 60.16 661 THR A N 1
ATOM 4967 C CA . THR A 1 661 ? -3.228 -3.991 52.043 1.00 60.16 661 THR A CA 1
ATOM 4968 C C . THR A 1 661 ? -4.541 -3.947 51.239 1.00 60.16 661 THR A C 1
ATOM 4970 O O . THR A 1 661 ? -5.462 -3.205 51.577 1.00 60.16 661 THR A O 1
ATOM 4973 N N . TYR A 1 662 ? -4.643 -4.741 50.170 1.00 60.94 662 TYR A N 1
ATOM 4974 C CA . TYR A 1 662 ? -5.772 -4.757 49.230 1.00 60.94 662 TYR A CA 1
ATOM 4975 C C . TYR A 1 662 ? -6.737 -5.915 49.484 1.00 60.94 662 TYR A C 1
ATOM 4977 O O . TYR A 1 662 ? -7.935 -5.789 49.231 1.00 60.94 662 TYR A O 1
ATOM 4985 N N . THR A 1 663 ? -6.231 -7.024 50.026 1.00 64.00 663 THR A N 1
ATOM 4986 C CA . THR A 1 663 ? -7.015 -8.207 50.394 1.00 64.00 663 THR A CA 1
ATOM 4987 C C . THR A 1 663 ? -7.418 -8.221 51.870 1.00 64.00 663 THR A C 1
ATOM 4989 O O . THR A 1 663 ? -8.130 -9.130 52.300 1.00 64.00 663 THR A O 1
ATOM 4992 N N . THR A 1 664 ? -7.001 -7.225 52.665 1.00 62.34 664 THR A N 1
ATOM 4993 C CA . THR A 1 664 ? -7.363 -7.105 54.086 1.00 62.34 664 THR A CA 1
ATOM 4994 C C . THR A 1 664 ? -8.867 -6.872 54.241 1.00 62.34 664 THR A C 1
ATOM 4996 O O . THR A 1 664 ? -9.369 -5.767 54.046 1.00 62.34 664 THR A O 1
ATOM 4999 N N . GLY A 1 665 ? -9.597 -7.922 54.624 1.00 64.06 665 GLY A N 1
ATOM 5000 C CA . GLY A 1 665 ? -11.054 -7.899 54.814 1.00 64.06 665 GLY A CA 1
ATOM 5001 C C . GLY A 1 665 ? -11.860 -8.623 53.731 1.00 64.06 665 GLY A C 1
ATOM 5002 O O . GLY A 1 665 ? -13.086 -8.666 53.835 1.00 64.06 665 GLY A O 1
ATOM 5003 N N . LEU A 1 666 ? -11.196 -9.221 52.737 1.00 70.25 666 LEU A N 1
ATOM 5004 C CA . LEU A 1 666 ? -11.806 -10.189 51.821 1.00 70.25 666 LEU A CA 1
ATOM 5005 C C . LEU A 1 666 ? -11.904 -11.568 52.488 1.00 70.25 666 LEU A C 1
ATOM 5007 O O . LEU A 1 666 ? -11.059 -11.942 53.307 1.00 70.25 666 LEU A O 1
ATOM 5011 N N . SER A 1 667 ? -12.918 -12.356 52.128 1.00 76.44 667 SER A N 1
ATOM 5012 C CA . SER A 1 667 ? -12.962 -13.765 52.519 1.00 76.44 667 SER A CA 1
ATOM 5013 C C . SER A 1 667 ? -11.882 -14.569 51.788 1.00 76.44 667 SER A C 1
ATOM 5015 O O . SER A 1 667 ? -11.441 -14.220 50.693 1.00 76.44 667 SER A O 1
ATOM 5017 N N . ARG A 1 668 ? -11.485 -15.704 52.373 1.00 72.19 668 ARG A N 1
ATOM 5018 C CA . ARG A 1 668 ? -10.465 -16.594 51.797 1.00 72.19 668 ARG A CA 1
ATOM 5019 C C . ARG A 1 668 ? -10.810 -17.054 50.370 1.00 72.19 668 ARG A C 1
ATOM 5021 O O . ARG A 1 668 ? -9.924 -17.135 49.526 1.00 72.19 668 ARG A O 1
ATOM 5028 N N . ASN A 1 669 ? -12.095 -17.284 50.090 1.00 73.56 669 ASN A N 1
ATOM 5029 C CA . ASN A 1 669 ? -12.563 -17.661 48.754 1.00 73.56 669 ASN A CA 1
ATOM 5030 C C . ASN A 1 669 ? -12.445 -16.501 47.754 1.00 73.56 669 ASN A C 1
ATOM 5032 O O . ASN A 1 669 ? -12.029 -16.717 46.620 1.00 73.56 669 ASN A O 1
ATOM 5036 N N . GLU A 1 670 ? -12.775 -15.273 48.166 1.00 75.81 670 GLU A N 1
ATOM 5037 C CA . GLU A 1 670 ? -12.668 -14.086 47.306 1.00 75.81 670 GLU A CA 1
ATOM 5038 C C . GLU A 1 670 ? -11.206 -13.771 46.978 1.00 75.81 670 GLU A C 1
ATOM 5040 O O . GLU A 1 670 ? -10.896 -13.471 45.828 1.00 75.81 670 GLU A O 1
ATOM 5045 N N . SER A 1 671 ? -10.289 -13.916 47.944 1.00 74.94 671 SER A N 1
ATOM 5046 C CA . SER A 1 671 ? -8.853 -13.746 47.692 1.00 74.94 671 SER A CA 1
ATOM 5047 C C . SER A 1 671 ? -8.279 -14.808 46.750 1.00 74.94 671 SER A C 1
ATOM 5049 O O . SER A 1 671 ? -7.444 -14.487 45.908 1.00 74.94 671 SER A O 1
ATOM 5051 N N . GLU A 1 672 ? -8.731 -16.063 46.855 1.00 76.12 672 GLU A N 1
ATOM 5052 C CA . GLU A 1 672 ? -8.290 -17.145 45.963 1.00 76.12 672 GLU A CA 1
ATOM 5053 C C . GLU A 1 672 ? -8.821 -16.942 44.534 1.00 76.12 672 GLU A C 1
ATOM 5055 O O . GLU A 1 672 ? -8.069 -17.105 43.572 1.00 76.12 672 GLU A O 1
ATOM 5060 N N . GLN A 1 673 ? -10.077 -16.508 44.385 1.00 79.56 673 GLN A N 1
ATOM 5061 C CA . GLN A 1 673 ? -10.676 -16.189 43.086 1.00 79.56 673 GLN A CA 1
ATOM 5062 C C . GLN A 1 673 ? -10.001 -14.981 42.415 1.00 79.56 673 GLN A C 1
ATOM 5064 O O . GLN A 1 673 ? -9.674 -15.035 41.230 1.00 79.56 673 GLN A O 1
ATOM 5069 N N . LEU A 1 674 ? -9.741 -13.913 43.175 1.00 80.88 674 LEU A N 1
ATOM 5070 C CA . LEU A 1 674 ? -9.003 -12.741 42.692 1.00 80.88 674 LEU A CA 1
ATOM 5071 C C . LEU A 1 674 ? -7.563 -13.085 42.309 1.00 80.88 674 LEU A C 1
ATOM 5073 O O . LEU A 1 674 ? -7.064 -12.571 41.312 1.00 80.88 674 LEU A O 1
ATOM 5077 N N . GLY A 1 675 ? -6.908 -13.978 43.055 1.00 79.44 675 GLY A N 1
ATOM 5078 C CA . GLY A 1 675 ? -5.570 -14.471 42.726 1.00 79.44 675 GLY A CA 1
ATOM 5079 C C . GLY A 1 675 ? -5.524 -15.247 41.405 1.00 79.44 675 GLY A C 1
ATOM 5080 O O . GLY A 1 675 ? -4.592 -15.067 40.624 1.00 79.44 675 GLY A O 1
ATOM 5081 N N . GLN A 1 676 ? -6.545 -16.062 41.117 1.00 78.31 676 GLN A N 1
ATOM 5082 C CA . GLN A 1 676 ? -6.660 -16.783 39.841 1.00 78.31 676 GLN A CA 1
ATOM 5083 C C . GLN A 1 676 ? -6.854 -15.821 38.663 1.00 78.31 676 GLN A C 1
ATOM 5085 O O . GLN A 1 676 ? -6.111 -15.883 37.688 1.00 78.31 676 GLN A O 1
ATOM 5090 N N . GLN A 1 677 ? -7.776 -14.866 38.781 1.00 80.50 677 GLN A N 1
ATOM 5091 C CA . GLN A 1 677 ? -8.022 -13.888 37.717 1.00 80.50 677 GLN A CA 1
ATOM 5092 C C . GLN A 1 677 ? -6.860 -12.906 37.522 1.00 80.50 677 GLN A C 1
ATOM 5094 O O . GLN A 1 677 ? -6.594 -12.481 36.401 1.00 80.50 677 GLN A O 1
ATOM 5099 N N . ALA A 1 678 ? -6.130 -12.567 38.588 1.00 80.62 678 ALA A N 1
ATOM 5100 C CA . ALA A 1 678 ? -4.894 -11.795 38.485 1.00 80.62 678 ALA A CA 1
ATOM 5101 C C . ALA A 1 678 ? -3.836 -12.544 37.656 1.00 80.62 678 ALA A C 1
ATOM 5103 O O . ALA A 1 678 ? -3.159 -11.947 36.818 1.00 80.62 678 ALA A O 1
ATOM 5104 N N . GLN A 1 679 ? -3.725 -13.863 37.838 1.00 79.00 679 GLN A N 1
ATOM 5105 C CA . GLN A 1 679 ? -2.833 -14.696 37.038 1.00 79.00 679 GLN A CA 1
ATOM 5106 C C . GLN A 1 679 ? -3.267 -14.746 35.561 1.00 79.00 679 GLN A C 1
ATOM 5108 O O . GLN A 1 679 ? -2.414 -14.670 34.674 1.00 79.00 679 GLN A O 1
ATOM 5113 N N . ASP A 1 680 ? -4.570 -14.799 35.282 1.00 75.25 680 ASP A N 1
ATOM 5114 C CA . ASP A 1 680 ? -5.111 -14.743 33.916 1.00 75.25 680 ASP A CA 1
ATOM 5115 C C . ASP A 1 680 ? -4.791 -13.403 33.228 1.00 75.25 680 ASP A C 1
ATOM 5117 O O . ASP A 1 680 ? -4.310 -13.381 32.093 1.00 75.25 680 ASP A O 1
ATOM 5121 N N . VAL A 1 681 ? -4.937 -12.274 33.932 1.00 80.25 681 VAL A N 1
ATOM 5122 C CA . VAL A 1 681 ? -4.534 -10.949 33.423 1.00 80.25 681 VAL A CA 1
ATOM 5123 C C . VAL A 1 681 ? -3.037 -10.922 33.096 1.00 80.25 681 VAL A C 1
ATOM 5125 O O . VAL A 1 681 ? -2.659 -10.551 31.986 1.00 80.25 681 VAL A O 1
ATOM 5128 N N . LEU A 1 682 ? -2.172 -11.394 33.998 1.00 80.44 682 LEU A N 1
ATOM 5129 C CA . LEU A 1 682 ? -0.719 -11.414 33.778 1.00 80.44 682 LEU A CA 1
ATOM 5130 C C . LEU A 1 682 ? -0.292 -12.351 32.638 1.00 80.44 682 LEU A C 1
ATOM 5132 O O . LEU A 1 682 ? 0.642 -12.046 31.895 1.00 80.44 682 LEU A O 1
ATOM 5136 N N . THR A 1 683 ? -0.944 -13.505 32.488 1.00 74.06 683 THR A N 1
ATOM 5137 C CA . THR A 1 683 ? -0.639 -14.445 31.398 1.00 74.06 683 THR A CA 1
ATOM 5138 C C . THR A 1 683 ? -1.131 -13.940 30.046 1.00 74.06 683 THR A C 1
ATOM 5140 O O . THR A 1 683 ? -0.390 -14.043 29.065 1.00 74.06 683 THR A O 1
ATOM 5143 N N . SER A 1 684 ? -2.317 -13.331 29.995 1.00 69.94 684 SER A N 1
ATOM 5144 C CA . SER A 1 684 ? -2.846 -12.694 28.789 1.00 69.94 684 SER A CA 1
ATOM 5145 C C . SER A 1 684 ? -2.008 -11.482 28.358 1.00 69.94 684 SER A C 1
ATOM 5147 O O . SER A 1 684 ? -1.694 -11.366 27.174 1.00 69.94 684 SER A O 1
ATOM 5149 N N . SER A 1 685 ? -1.538 -10.652 29.298 1.00 73.31 685 SER A N 1
ATOM 5150 C CA . SER A 1 685 ? -0.665 -9.502 29.011 1.00 73.31 685 SER A CA 1
ATOM 5151 C C . SER A 1 685 ? 0.645 -9.968 28.370 1.00 73.31 685 SER A C 1
ATOM 5153 O O . SER A 1 685 ? 0.996 -9.557 27.266 1.00 73.31 685 SER A O 1
ATOM 5155 N N . ARG A 1 686 ? 1.279 -10.992 28.958 1.00 73.19 686 ARG A N 1
ATOM 5156 C CA . ARG A 1 686 ? 2.463 -11.643 28.371 1.00 73.19 686 ARG A CA 1
ATOM 5157 C C . ARG A 1 686 ? 2.195 -12.265 27.000 1.00 73.19 686 ARG A C 1
ATOM 5159 O O . ARG A 1 686 ? 3.107 -12.360 26.185 1.00 73.19 686 ARG A O 1
ATOM 5166 N N . SER A 1 687 ? 0.979 -12.746 26.735 1.00 65.00 687 SER A N 1
ATOM 5167 C CA . SER A 1 687 ? 0.620 -13.290 25.419 1.00 65.00 687 SER A CA 1
ATOM 5168 C C . SER A 1 687 ? 0.527 -12.197 24.351 1.00 65.00 687 SER A C 1
ATOM 5170 O O . SER A 1 687 ? 1.008 -12.408 23.240 1.00 65.00 687 SER A O 1
ATOM 5172 N N . VAL A 1 688 ? 0.011 -11.014 24.705 1.00 70.25 688 VAL A N 1
ATOM 5173 C CA . VAL A 1 688 ? 0.003 -9.824 23.841 1.00 70.25 688 VAL A CA 1
ATOM 5174 C C . VAL A 1 688 ? 1.421 -9.333 23.606 1.00 70.25 688 VAL A C 1
ATOM 5176 O O . VAL A 1 688 ? 1.788 -9.082 22.463 1.00 70.25 688 VAL A O 1
ATOM 5179 N N . GLU A 1 689 ? 2.250 -9.265 24.648 1.00 70.19 689 GLU A N 1
ATOM 5180 C CA . GLU A 1 689 ? 3.662 -8.897 24.515 1.00 70.19 689 GLU A CA 1
ATOM 5181 C C . GLU A 1 689 ? 4.372 -9.818 23.519 1.00 70.19 689 GLU A C 1
ATOM 5183 O O . GLU A 1 689 ? 4.955 -9.329 22.553 1.00 70.19 689 GLU A O 1
ATOM 5188 N N . ARG A 1 690 ? 4.230 -11.140 23.665 1.00 63.09 690 ARG A N 1
ATOM 5189 C CA . ARG A 1 690 ? 4.836 -12.127 22.755 1.00 63.09 690 ARG A CA 1
ATOM 5190 C C . ARG A 1 690 ? 4.267 -12.078 21.339 1.00 63.09 690 ARG A C 1
ATOM 5192 O O . ARG A 1 690 ? 5.028 -12.148 20.380 1.00 63.09 690 ARG A O 1
ATOM 5199 N N . ALA A 1 691 ? 2.951 -11.948 21.180 1.00 61.09 691 ALA A N 1
ATOM 5200 C CA . ALA A 1 691 ? 2.332 -11.830 19.860 1.00 61.09 691 ALA A CA 1
ATOM 5201 C C . ALA A 1 691 ? 2.735 -10.518 19.170 1.00 61.09 691 ALA A C 1
ATOM 5203 O O . ALA A 1 691 ? 2.953 -10.488 17.962 1.00 61.09 691 ALA A O 1
ATOM 5204 N N . SER A 1 692 ? 2.911 -9.444 19.943 1.00 67.56 692 SER A N 1
ATOM 5205 C CA . SER A 1 692 ? 3.402 -8.163 19.441 1.00 67.56 692 SER A CA 1
ATOM 5206 C C . SER A 1 692 ? 4.884 -8.223 19.085 1.00 67.56 692 SER A C 1
ATOM 5208 O O . SER A 1 692 ? 5.285 -7.577 18.126 1.00 67.56 692 SER A O 1
ATOM 5210 N N . GLN A 1 693 ? 5.690 -9.005 19.810 1.00 64.06 693 GLN A N 1
ATOM 5211 C CA . GLN A 1 693 ? 7.085 -9.286 19.463 1.00 64.06 693 GLN A CA 1
ATOM 5212 C C . GLN A 1 693 ? 7.156 -10.085 18.159 1.00 64.06 693 GLN A C 1
ATOM 5214 O O . GLN A 1 693 ? 7.884 -9.690 17.256 1.00 64.06 693 GLN A O 1
ATOM 5219 N N . PHE A 1 694 ? 6.324 -11.122 18.010 1.00 61.00 694 PHE A N 1
ATOM 5220 C CA . PHE A 1 694 ? 6.210 -11.898 16.773 1.00 61.00 694 PHE A CA 1
ATOM 5221 C C . PHE A 1 694 ? 5.773 -11.025 15.580 1.00 61.00 694 PHE A C 1
ATOM 5223 O O . PHE A 1 694 ? 6.387 -11.073 14.519 1.00 61.00 694 PHE A O 1
ATOM 5230 N N . ALA A 1 695 ? 4.773 -10.155 15.757 1.00 60.91 695 ALA A N 1
ATOM 5231 C CA . ALA A 1 695 ? 4.331 -9.224 14.715 1.00 60.91 695 ALA A CA 1
ATOM 5232 C C . ALA A 1 695 ? 5.367 -8.129 14.392 1.00 60.91 695 ALA A C 1
ATOM 5234 O O . ALA A 1 695 ? 5.529 -7.763 13.228 1.00 60.91 695 ALA A O 1
ATOM 5235 N N . ARG A 1 696 ? 6.097 -7.621 15.396 1.00 63.81 696 ARG A N 1
ATOM 5236 C CA . ARG A 1 696 ? 7.156 -6.611 15.217 1.00 63.81 696 ARG A CA 1
ATOM 5237 C C . ARG A 1 696 ? 8.404 -7.177 14.543 1.00 63.81 696 ARG A C 1
ATOM 5239 O O . ARG A 1 696 ? 9.038 -6.462 13.778 1.00 63.81 696 ARG A O 1
ATOM 5246 N N . GLN A 1 697 ? 8.736 -8.439 14.803 1.00 57.81 697 GLN A N 1
ATOM 5247 C CA . GLN A 1 697 ? 9.925 -9.093 14.258 1.00 57.81 697 GLN A CA 1
ATOM 5248 C C . GLN A 1 697 ? 9.820 -9.359 12.750 1.00 57.81 697 GLN A C 1
ATOM 5250 O O . GLN A 1 697 ? 10.822 -9.260 12.049 1.00 57.81 697 GLN A O 1
ATOM 5255 N N . TYR A 1 698 ? 8.624 -9.674 12.243 1.00 54.91 698 TYR A N 1
ATOM 5256 C CA . TYR A 1 698 ? 8.444 -10.094 10.847 1.00 54.91 698 TYR A CA 1
ATOM 5257 C C . TYR A 1 698 ? 7.685 -9.082 9.970 1.00 54.91 698 TYR A C 1
ATOM 5259 O O . TYR A 1 698 ? 7.677 -9.219 8.747 1.00 54.91 698 TYR A O 1
ATOM 5267 N N . GLY A 1 699 ? 7.098 -8.027 10.550 1.00 54.38 699 GLY A N 1
ATOM 5268 C CA . GLY A 1 699 ? 6.405 -6.976 9.796 1.00 54.38 699 GLY A CA 1
ATOM 5269 C C . GLY A 1 699 ? 5.218 -7.495 8.970 1.00 54.38 699 GLY A C 1
ATOM 5270 O O . GLY A 1 699 ? 4.811 -8.645 9.083 1.00 54.38 699 GLY A O 1
ATOM 5271 N N . THR A 1 700 ? 4.627 -6.649 8.124 1.00 49.38 700 THR A N 1
ATOM 5272 C CA . THR A 1 700 ? 3.444 -7.008 7.311 1.00 49.38 700 THR A CA 1
ATOM 5273 C C . THR A 1 700 ? 3.779 -7.740 6.005 1.00 49.38 700 THR A C 1
ATOM 5275 O O . THR A 1 700 ? 2.867 -8.198 5.319 1.00 49.38 700 THR A O 1
ATOM 5278 N N . SER A 1 701 ? 5.061 -7.854 5.638 1.00 52.25 701 SER A N 1
ATOM 5279 C CA . SER A 1 701 ? 5.482 -8.264 4.288 1.00 52.25 701 SER A CA 1
ATOM 5280 C C . SER A 1 701 ? 6.600 -9.309 4.231 1.00 52.25 701 SER A C 1
ATOM 5282 O O . SER A 1 701 ? 7.138 -9.543 3.150 1.00 52.25 701 SER A O 1
ATOM 5284 N N . ALA A 1 702 ? 6.970 -9.957 5.340 1.00 53.41 702 ALA A N 1
ATOM 5285 C CA . ALA A 1 702 ? 7.938 -11.051 5.281 1.00 53.41 702 ALA A CA 1
ATOM 5286 C C . ALA A 1 702 ? 7.316 -12.284 4.607 1.00 53.41 702 ALA A C 1
ATOM 5288 O O . ALA A 1 702 ? 6.461 -12.962 5.181 1.00 53.41 702 ALA A O 1
ATOM 5289 N N . SER A 1 703 ? 7.753 -12.579 3.384 1.00 62.44 703 SER A N 1
ATOM 5290 C CA . SER A 1 703 ? 7.483 -13.843 2.700 1.00 62.44 703 SER A CA 1
ATOM 5291 C C . SER A 1 703 ? 8.731 -14.703 2.693 1.00 62.44 703 SER A C 1
ATOM 5293 O O . SER A 1 703 ? 9.812 -14.190 2.405 1.00 62.44 703 SER A O 1
ATOM 5295 N N . VAL A 1 704 ? 8.591 -16.002 2.936 1.00 65.38 704 VAL A N 1
ATOM 5296 C CA . VAL A 1 704 ? 9.720 -16.928 2.814 1.00 65.38 704 VAL A CA 1
ATOM 5297 C C . VAL A 1 704 ? 9.391 -18.055 1.849 1.00 65.38 704 VAL A C 1
ATOM 5299 O O . VAL A 1 704 ? 8.283 -18.595 1.856 1.00 65.38 704 VAL A O 1
ATOM 5302 N N . GLY A 1 705 ? 10.348 -18.342 0.966 1.00 74.88 705 GLY A N 1
ATOM 5303 C CA . GLY A 1 705 ? 10.232 -19.309 -0.114 1.00 74.88 705 GLY A CA 1
ATOM 5304 C C . GLY A 1 705 ? 10.628 -20.726 0.292 1.00 74.88 705 GLY A C 1
ATOM 5305 O O . GLY A 1 705 ? 11.336 -20.971 1.276 1.00 74.88 705 GLY A O 1
ATOM 5306 N N . ALA A 1 706 ? 10.171 -21.692 -0.502 1.00 79.00 706 ALA A N 1
ATOM 5307 C CA . ALA A 1 706 ? 10.455 -23.109 -0.304 1.00 79.00 706 ALA A CA 1
ATOM 5308 C C . ALA A 1 706 ? 11.952 -23.440 -0.368 1.00 79.00 706 ALA A C 1
ATOM 5310 O O . ALA A 1 706 ? 12.421 -24.364 0.295 1.00 79.00 706 ALA A O 1
ATOM 5311 N N . VAL A 1 707 ? 12.704 -22.692 -1.175 1.00 75.50 707 VAL A N 1
ATOM 5312 C CA . VAL A 1 707 ? 14.129 -22.906 -1.437 1.00 75.50 707 VAL A CA 1
ATOM 5313 C C . VAL A 1 707 ? 14.953 -22.595 -0.195 1.00 75.50 707 VAL A C 1
ATOM 5315 O O . VAL A 1 707 ? 15.708 -23.448 0.274 1.00 75.50 707 VAL A O 1
ATOM 5318 N N . GLU A 1 708 ? 14.761 -21.409 0.373 1.00 74.62 708 GLU A N 1
ATOM 5319 C CA . GLU A 1 708 ? 15.415 -20.959 1.599 1.00 74.62 708 GLU A CA 1
ATOM 5320 C C . GLU A 1 708 ? 15.051 -21.891 2.753 1.00 74.62 708 GLU A C 1
ATOM 5322 O O . GLU A 1 708 ? 15.922 -22.359 3.483 1.00 74.62 708 GLU A O 1
ATOM 5327 N N . THR A 1 709 ? 13.769 -22.252 2.844 1.00 76.81 709 THR A N 1
ATOM 5328 C CA . THR A 1 709 ? 13.269 -23.180 3.860 1.00 76.81 709 THR A CA 1
ATOM 5329 C C . THR A 1 709 ? 13.938 -24.550 3.750 1.00 76.81 709 THR A C 1
ATOM 5331 O O . THR A 1 709 ? 14.401 -25.101 4.744 1.00 76.81 709 THR A O 1
ATOM 5334 N N . SER A 1 710 ? 14.051 -25.095 2.538 1.00 81.88 710 SER A N 1
ATOM 5335 C CA . SER A 1 710 ? 14.683 -26.397 2.315 1.00 81.88 710 SER A CA 1
ATOM 5336 C C . SER A 1 710 ? 16.172 -26.401 2.638 1.00 81.88 710 SER A C 1
ATOM 5338 O O . SER A 1 710 ? 16.659 -27.353 3.240 1.00 81.88 710 SER A O 1
ATOM 5340 N N . GLY A 1 711 ? 16.891 -25.331 2.290 1.00 77.25 711 GLY A N 1
ATOM 5341 C CA . GLY A 1 711 ? 18.316 -25.214 2.573 1.00 77.25 711 GLY A CA 1
ATOM 5342 C C . GLY A 1 711 ? 18.602 -25.114 4.068 1.00 77.25 711 GLY A C 1
ATOM 5343 O O . GLY A 1 711 ? 19.513 -25.775 4.559 1.00 77.25 711 GLY A O 1
ATOM 5344 N N . LEU A 1 712 ? 17.767 -24.383 4.808 1.00 75.81 712 LEU A N 1
ATOM 5345 C CA . LEU A 1 712 ? 17.854 -24.300 6.265 1.00 75.81 712 LEU A CA 1
ATOM 5346 C C . LEU A 1 712 ? 17.495 -25.633 6.946 1.00 75.81 712 LEU A C 1
ATOM 5348 O O . LEU A 1 712 ? 18.155 -26.026 7.906 1.00 75.81 712 LEU A O 1
ATOM 5352 N N . ILE A 1 713 ? 16.486 -26.359 6.445 1.00 82.31 713 ILE A N 1
ATOM 5353 C CA . ILE A 1 713 ? 16.099 -27.670 6.999 1.00 82.31 713 ILE A CA 1
ATOM 5354 C C . ILE A 1 713 ? 17.214 -28.688 6.766 1.00 82.31 713 ILE A C 1
ATOM 5356 O O . ILE A 1 713 ? 17.575 -29.426 7.675 1.00 82.31 713 ILE A O 1
ATOM 5360 N N . LEU A 1 714 ? 17.803 -28.703 5.571 1.00 81.56 714 LEU A N 1
ATOM 5361 C CA . LEU A 1 714 ? 18.923 -29.588 5.254 1.00 81.56 714 LEU A CA 1
ATOM 5362 C C . LEU A 1 714 ? 20.212 -29.213 5.992 1.00 81.56 714 LEU A C 1
ATOM 5364 O O . LEU A 1 714 ? 21.045 -30.080 6.247 1.00 81.56 714 LEU A O 1
ATOM 5368 N N . ALA A 1 715 ? 20.381 -27.939 6.350 1.00 79.00 715 ALA A N 1
ATOM 5369 C CA . ALA A 1 715 ? 21.487 -27.492 7.187 1.00 79.00 715 ALA A CA 1
ATOM 5370 C C . ALA A 1 715 ? 21.343 -27.949 8.651 1.00 79.00 715 ALA A C 1
ATOM 5372 O O . ALA A 1 715 ? 22.339 -27.970 9.376 1.00 79.00 715 ALA A O 1
ATOM 5373 N N . ASN A 1 716 ? 20.137 -28.339 9.089 1.00 79.62 716 ASN A N 1
ATOM 5374 C CA . ASN A 1 716 ? 19.865 -28.764 10.457 1.00 79.62 716 ASN A CA 1
ATOM 5375 C C . ASN A 1 716 ? 19.325 -30.212 10.515 1.00 79.62 716 ASN A C 1
ATOM 5377 O O . ASN A 1 716 ? 18.122 -30.437 10.355 1.00 79.62 716 ASN A O 1
ATOM 5381 N N . PRO A 1 717 ? 20.176 -31.212 10.822 1.00 79.56 717 PRO A N 1
ATOM 5382 C CA . PRO A 1 717 ? 19.781 -32.622 10.791 1.00 79.56 717 PRO A CA 1
ATOM 5383 C C . PRO A 1 717 ? 18.669 -32.969 11.793 1.00 79.56 717 PRO A C 1
ATOM 5385 O O . PRO A 1 717 ? 17.891 -33.885 11.541 1.00 79.56 717 PRO A O 1
ATOM 5388 N N . ILE A 1 718 ? 18.545 -32.218 12.894 1.00 81.19 718 ILE A N 1
ATOM 5389 C CA . ILE A 1 718 ? 17.474 -32.408 13.886 1.00 81.19 718 ILE A CA 1
ATOM 5390 C C . ILE A 1 718 ? 16.122 -31.991 13.295 1.00 81.19 718 ILE A C 1
ATOM 5392 O O . ILE A 1 718 ? 15.122 -32.685 13.469 1.00 81.19 718 ILE A O 1
ATOM 5396 N N . LEU A 1 719 ? 16.084 -30.874 12.563 1.00 80.00 719 LEU A N 1
ATOM 5397 C CA . LEU A 1 719 ? 14.862 -30.398 11.910 1.00 80.00 719 LEU A CA 1
ATOM 5398 C C . LEU A 1 719 ? 14.482 -31.266 10.717 1.00 80.00 719 LEU A C 1
ATOM 5400 O O . LEU A 1 719 ? 13.298 -31.493 10.484 1.00 80.00 719 LEU A O 1
ATOM 5404 N N . GLN A 1 720 ? 15.468 -31.802 10.002 1.00 83.88 720 GLN A N 1
ATOM 5405 C CA . GLN A 1 720 ? 15.221 -32.795 8.966 1.00 83.88 720 GLN A CA 1
ATOM 5406 C C . GLN A 1 720 ? 14.577 -34.064 9.546 1.00 83.88 720 GLN A C 1
ATOM 5408 O O . GLN A 1 720 ? 13.585 -34.548 9.004 1.00 83.88 720 GLN A O 1
ATOM 5413 N N . GLU A 1 721 ? 15.090 -34.578 10.669 1.00 86.19 721 GLU A N 1
ATOM 5414 C CA . GLU A 1 721 ? 14.497 -35.733 11.352 1.00 86.19 721 GLU A CA 1
ATOM 5415 C C . GLU A 1 721 ? 13.075 -35.424 11.843 1.00 86.19 721 GLU A C 1
ATOM 5417 O O . GLU A 1 721 ? 12.162 -36.229 11.663 1.00 86.19 721 GLU A O 1
ATOM 5422 N N . ARG A 1 722 ? 12.854 -34.229 12.399 1.00 84.75 722 ARG A N 1
ATOM 5423 C CA . ARG A 1 722 ? 11.535 -33.803 12.878 1.00 84.75 722 ARG A CA 1
ATOM 5424 C C . ARG A 1 722 ? 10.530 -33.597 11.745 1.00 84.75 722 ARG A C 1
ATOM 5426 O O . ARG A 1 722 ? 9.355 -33.928 11.912 1.00 84.75 722 ARG A O 1
ATOM 5433 N N . LEU A 1 723 ? 10.972 -33.090 10.595 1.00 89.56 723 LEU A N 1
ATOM 5434 C CA . LEU A 1 723 ? 10.146 -32.998 9.395 1.00 89.56 723 LEU A CA 1
ATOM 5435 C C . LEU A 1 723 ? 9.687 -34.394 8.962 1.00 89.56 723 LEU A C 1
ATOM 5437 O O . LEU A 1 723 ? 8.492 -34.597 8.772 1.00 89.56 723 LEU A O 1
ATOM 5441 N N . GLU A 1 724 ? 10.594 -35.369 8.875 1.00 88.81 724 GLU A N 1
ATOM 5442 C CA . GLU A 1 724 ? 10.234 -36.749 8.511 1.00 88.81 724 GLU A CA 1
ATOM 5443 C C . GLU A 1 724 ? 9.293 -37.380 9.553 1.00 88.81 724 GLU A C 1
ATOM 5445 O O . GLU A 1 724 ? 8.265 -37.939 9.180 1.00 88.81 724 GLU A O 1
ATOM 5450 N N . GLN A 1 725 ? 9.539 -37.189 10.856 1.00 89.44 725 GLN A N 1
ATOM 5451 C CA . GLN A 1 725 ? 8.629 -37.649 11.918 1.00 89.44 725 GLN A CA 1
ATOM 5452 C C . GLN A 1 725 ? 7.228 -37.022 11.806 1.00 89.44 725 GLN A C 1
ATOM 5454 O O . GLN A 1 725 ? 6.217 -37.684 12.053 1.00 89.44 725 GLN A O 1
ATOM 5459 N N . THR A 1 726 ? 7.152 -35.745 11.426 1.00 88.19 726 THR A N 1
ATOM 5460 C CA . THR A 1 726 ? 5.880 -35.033 11.240 1.00 88.19 726 THR A CA 1
ATOM 5461 C C . THR A 1 726 ? 5.147 -35.545 10.003 1.00 88.19 726 THR A C 1
ATOM 5463 O O . THR A 1 726 ? 3.943 -35.789 10.054 1.00 88.19 726 THR A O 1
ATOM 5466 N N . LEU A 1 727 ? 5.865 -35.787 8.906 1.00 90.50 727 LEU A N 1
ATOM 5467 C CA . LEU A 1 727 ? 5.301 -36.392 7.700 1.00 90.50 727 LEU A CA 1
ATOM 5468 C C . LEU A 1 727 ? 4.785 -37.809 7.967 1.00 90.50 727 LEU A C 1
ATOM 5470 O O . LEU A 1 727 ? 3.685 -38.143 7.526 1.00 90.50 727 LEU A O 1
ATOM 5474 N N . ASP A 1 728 ? 5.519 -38.613 8.735 1.00 89.25 728 ASP A N 1
ATOM 5475 C CA . ASP A 1 728 ? 5.102 -39.957 9.143 1.00 89.25 728 ASP A CA 1
ATOM 5476 C C . ASP A 1 728 ? 3.861 -39.921 10.043 1.00 89.25 728 ASP A C 1
ATOM 5478 O O . ASP A 1 728 ? 2.928 -40.701 9.836 1.00 89.25 728 ASP A O 1
ATOM 5482 N N . ARG A 1 729 ? 3.785 -38.965 10.982 1.00 89.62 729 ARG A N 1
ATOM 5483 C CA . ARG A 1 729 ? 2.612 -38.756 11.850 1.00 89.62 729 ARG A CA 1
ATOM 5484 C C . ARG A 1 729 ? 1.327 -38.531 11.049 1.00 89.62 729 ARG A C 1
ATOM 5486 O O . ARG A 1 729 ? 0.277 -39.035 11.443 1.00 89.62 729 ARG A O 1
ATOM 5493 N N . PHE A 1 730 ? 1.397 -37.791 9.942 1.00 88.06 730 PHE A N 1
ATOM 5494 C CA . PHE A 1 730 ? 0.242 -37.532 9.071 1.00 88.06 730 PHE A CA 1
ATOM 5495 C C . PHE A 1 730 ? 0.089 -38.557 7.927 1.00 88.06 730 PHE A C 1
ATOM 5497 O O . PHE A 1 730 ? -0.915 -38.542 7.209 1.00 88.06 730 PHE A O 1
ATOM 5504 N N . GLY A 1 731 ? 1.029 -39.498 7.788 1.00 86.81 731 GLY A N 1
ATOM 5505 C CA . GLY A 1 731 ? 1.044 -40.520 6.736 1.00 86.81 731 GLY A CA 1
ATOM 5506 C C . GLY A 1 731 ? 1.445 -39.993 5.353 1.00 86.81 731 GLY A C 1
ATOM 5507 O O . GLY A 1 731 ? 1.129 -40.619 4.345 1.00 86.81 731 GLY A O 1
ATOM 5508 N N . LEU A 1 732 ? 2.113 -38.841 5.290 1.00 90.31 732 LEU A N 1
ATOM 5509 C CA . LEU A 1 732 ? 2.424 -38.111 4.057 1.00 90.31 732 LEU A CA 1
ATOM 5510 C C . LEU A 1 732 ? 3.726 -38.557 3.379 1.00 90.31 732 LEU A C 1
ATOM 5512 O O . LEU A 1 732 ? 3.989 -38.140 2.258 1.00 90.31 732 LEU A O 1
ATOM 5516 N N . ALA A 1 733 ? 4.526 -39.433 3.994 1.00 87.38 733 ALA A N 1
ATOM 5517 C CA . ALA A 1 733 ? 5.840 -39.830 3.474 1.00 87.38 733 ALA A CA 1
ATOM 5518 C C . ALA A 1 733 ? 5.821 -40.373 2.027 1.00 87.38 733 ALA A C 1
ATOM 5520 O O . ALA A 1 733 ? 6.745 -40.111 1.254 1.00 87.38 733 ALA A O 1
ATOM 5521 N N . GLY A 1 734 ? 4.765 -41.104 1.646 1.00 84.25 734 GLY A N 1
ATOM 5522 C CA . GLY A 1 734 ? 4.584 -41.606 0.278 1.00 84.25 734 GLY A CA 1
ATOM 5523 C C . GLY A 1 734 ? 4.299 -40.493 -0.734 1.00 84.25 734 GLY A C 1
ATOM 5524 O O . GLY A 1 734 ? 4.949 -40.431 -1.779 1.00 84.25 734 GLY A O 1
ATOM 5525 N N . ASP A 1 735 ? 3.389 -39.579 -0.392 1.00 88.00 735 ASP A N 1
ATOM 5526 C CA . ASP A 1 735 ? 3.055 -38.418 -1.224 1.00 88.00 735 ASP A CA 1
ATOM 5527 C C . ASP A 1 735 ? 4.269 -37.472 -1.344 1.00 88.00 735 ASP A C 1
ATOM 5529 O O . ASP A 1 735 ? 4.567 -36.977 -2.431 1.00 88.00 735 ASP A O 1
ATOM 5533 N N . THR A 1 736 ? 5.047 -37.300 -0.268 1.00 89.25 736 THR A N 1
ATOM 5534 C CA . THR A 1 736 ? 6.291 -36.514 -0.269 1.00 89.25 736 THR A CA 1
ATOM 5535 C C . THR A 1 736 ? 7.317 -37.072 -1.248 1.00 89.25 736 THR A C 1
ATOM 5537 O O . THR A 1 736 ? 7.941 -36.310 -1.986 1.00 89.25 736 THR A O 1
ATOM 5540 N N . ALA A 1 737 ? 7.494 -38.396 -1.288 1.00 85.12 737 ALA A N 1
ATOM 5541 C CA . ALA A 1 737 ? 8.427 -39.031 -2.215 1.00 85.12 737 ALA A CA 1
ATOM 5542 C C . ALA A 1 737 ? 8.000 -38.838 -3.680 1.00 85.12 737 ALA A C 1
ATOM 5544 O O . ALA A 1 737 ? 8.838 -38.521 -4.522 1.00 85.12 737 ALA A O 1
ATOM 5545 N N . GLN A 1 738 ? 6.700 -38.960 -3.971 1.00 85.62 738 GLN A N 1
ATOM 5546 C CA . GLN A 1 738 ? 6.161 -38.737 -5.312 1.00 85.62 738 GLN A CA 1
ATOM 5547 C C . GLN A 1 738 ? 6.360 -37.285 -5.768 1.00 85.62 738 GLN A C 1
ATOM 5549 O O . GLN A 1 738 ? 6.815 -37.051 -6.887 1.00 85.62 738 GLN A O 1
ATOM 5554 N N . GLN A 1 739 ? 6.064 -36.310 -4.906 1.00 86.38 739 GLN A N 1
ATOM 5555 C CA . GLN A 1 739 ? 6.239 -34.893 -5.231 1.00 86.38 739 GLN A CA 1
ATOM 5556 C C . GLN A 1 739 ? 7.719 -34.511 -5.380 1.00 86.38 739 GLN A C 1
ATOM 5558 O O . GLN A 1 739 ? 8.078 -33.765 -6.290 1.00 86.38 739 GLN A O 1
ATOM 5563 N N . ALA A 1 740 ? 8.605 -35.079 -4.558 1.00 84.62 740 ALA A N 1
ATOM 5564 C CA . ALA A 1 740 ? 10.047 -34.888 -4.698 1.00 84.62 740 ALA A CA 1
ATOM 5565 C C . ALA A 1 740 ? 10.571 -35.412 -6.048 1.00 84.62 740 ALA A C 1
ATOM 5567 O O . ALA A 1 740 ? 11.371 -34.742 -6.702 1.00 84.62 740 ALA A O 1
ATOM 5568 N N . ASP A 1 741 ? 10.094 -36.575 -6.499 1.00 83.31 741 ASP A N 1
ATOM 5569 C CA . ASP A 1 741 ? 10.483 -37.141 -7.794 1.00 83.31 741 ASP A CA 1
ATOM 5570 C C . ASP A 1 741 ? 9.982 -36.279 -8.972 1.00 83.31 741 ASP A C 1
ATOM 5572 O O . ASP A 1 741 ? 10.694 -36.135 -9.966 1.00 83.31 741 ASP A O 1
ATOM 5576 N N . VAL A 1 742 ? 8.813 -35.634 -8.847 1.00 79.25 742 VAL A N 1
ATOM 5577 C CA . VAL A 1 742 ? 8.293 -34.670 -9.839 1.00 79.25 742 VAL A CA 1
ATOM 5578 C C . VAL A 1 742 ? 9.162 -33.411 -9.911 1.00 79.25 742 VAL A C 1
ATOM 5580 O O . VAL A 1 742 ? 9.518 -32.979 -11.009 1.00 79.25 742 VAL A O 1
ATOM 5583 N N . LEU A 1 743 ? 9.556 -32.848 -8.764 1.00 78.75 743 LEU A N 1
ATOM 5584 C CA . LEU A 1 743 ? 10.440 -31.674 -8.698 1.00 78.75 743 LEU A CA 1
ATOM 5585 C C . LEU A 1 743 ? 11.811 -31.946 -9.341 1.00 78.75 743 LEU A C 1
ATOM 5587 O O . LEU A 1 743 ? 12.361 -31.083 -10.029 1.00 78.75 743 LEU A O 1
ATOM 5591 N N . MET A 1 744 ? 12.331 -33.162 -9.163 1.00 77.25 744 MET A N 1
ATOM 5592 C CA . MET A 1 744 ? 13.581 -33.614 -9.779 1.00 77.25 744 MET A CA 1
ATOM 5593 C C . MET A 1 744 ? 13.427 -33.870 -11.285 1.00 77.25 744 MET A C 1
ATOM 5595 O O . MET A 1 744 ? 14.265 -33.434 -12.073 1.00 77.25 744 MET A O 1
ATOM 5599 N N . ALA A 1 745 ? 12.355 -34.546 -11.712 1.00 69.12 745 ALA A N 1
ATOM 5600 C CA . ALA A 1 745 ? 12.098 -34.839 -13.124 1.00 69.12 745 ALA A CA 1
ATOM 5601 C C . ALA A 1 745 ? 11.844 -33.570 -13.955 1.00 69.12 745 ALA A C 1
ATOM 5603 O O . ALA A 1 745 ? 12.203 -33.523 -15.131 1.00 69.12 745 ALA A O 1
ATOM 5604 N N . GLY A 1 746 ? 11.265 -32.535 -13.337 1.00 64.38 746 GLY A N 1
ATOM 5605 C CA . GLY A 1 746 ? 11.067 -31.217 -13.940 1.00 64.38 746 GLY A CA 1
ATOM 5606 C C . GLY A 1 746 ? 12.327 -30.347 -14.006 1.00 64.38 746 GLY A C 1
ATOM 5607 O O . GLY A 1 746 ? 12.257 -29.240 -14.531 1.00 64.38 746 GLY A O 1
ATOM 5608 N N . GLY A 1 747 ? 13.465 -30.806 -13.469 1.00 62.16 747 GLY A N 1
ATOM 5609 C CA . GLY A 1 747 ? 14.717 -30.041 -13.448 1.00 62.16 747 GLY A CA 1
ATOM 5610 C C . GLY A 1 747 ? 14.678 -28.792 -12.559 1.00 62.16 747 GLY A C 1
ATOM 5611 O O . GLY A 1 747 ? 15.522 -27.913 -12.711 1.00 62.16 747 GLY A O 1
ATOM 5612 N N . VAL A 1 748 ? 13.705 -28.698 -11.645 1.00 68.69 748 VAL A N 1
ATOM 5613 C CA . VAL A 1 748 ? 13.493 -27.537 -10.762 1.00 68.69 748 VAL A CA 1
ATOM 5614 C C . VAL A 1 748 ? 14.541 -27.512 -9.647 1.00 68.69 748 VAL A C 1
ATOM 5616 O O . VAL A 1 748 ? 15.064 -26.453 -9.296 1.00 68.69 748 VAL A O 1
ATOM 5619 N N . VAL A 1 749 ? 14.877 -28.693 -9.121 1.00 71.56 749 VAL A N 1
ATOM 5620 C CA . VAL A 1 749 ? 15.820 -28.899 -8.015 1.00 71.56 749 VAL A CA 1
ATOM 5621 C C . VAL A 1 749 ? 16.854 -29.944 -8.434 1.00 71.56 749 VAL A C 1
ATOM 5623 O O . VAL A 1 749 ? 16.508 -30.948 -9.053 1.00 71.56 749 VAL A O 1
ATOM 5626 N N . GLY A 1 750 ? 18.130 -29.698 -8.127 1.00 65.38 750 GLY A N 1
ATOM 5627 C CA . GLY A 1 750 ? 19.236 -30.596 -8.492 1.00 65.38 750 GLY A CA 1
ATOM 5628 C C . GLY A 1 750 ? 19.530 -31.708 -7.477 1.00 65.38 750 GLY A C 1
ATOM 5629 O O . GLY A 1 750 ? 20.212 -32.673 -7.819 1.00 65.38 750 GLY A O 1
ATOM 5630 N N . ASP A 1 751 ? 19.027 -31.585 -6.245 1.00 80.38 751 ASP A N 1
ATOM 5631 C CA . ASP A 1 751 ? 19.278 -32.516 -5.142 1.00 80.38 751 ASP A CA 1
ATOM 5632 C C . ASP A 1 751 ? 17.994 -33.177 -4.615 1.00 80.38 751 ASP A C 1
ATOM 5634 O O . ASP A 1 751 ? 16.973 -32.529 -4.373 1.00 80.38 751 ASP A O 1
ATOM 5638 N N . ARG A 1 752 ? 18.065 -34.493 -4.382 1.00 81.56 752 ARG A N 1
ATOM 5639 C CA . ARG A 1 752 ? 16.917 -35.305 -3.966 1.00 81.56 752 ARG A CA 1
ATOM 5640 C C . ARG A 1 752 ? 16.510 -35.040 -2.518 1.00 81.56 752 ARG A C 1
ATOM 5642 O O . ARG A 1 752 ? 15.320 -35.099 -2.215 1.00 81.56 752 ARG A O 1
ATOM 5649 N N . GLN A 1 753 ? 17.461 -34.759 -1.624 1.00 83.19 753 GLN A N 1
ATOM 5650 C CA . GLN A 1 753 ? 17.127 -34.423 -0.234 1.00 83.19 753 GLN A CA 1
ATOM 5651 C C . GLN A 1 753 ? 16.450 -33.056 -0.167 1.00 83.19 753 GLN A C 1
ATOM 5653 O O . GLN A 1 753 ? 15.453 -32.891 0.537 1.00 83.19 753 GLN A O 1
ATOM 5658 N N . GLN A 1 754 ? 16.916 -32.116 -0.985 1.00 84.56 754 GLN A N 1
ATOM 5659 C CA . GLN A 1 754 ? 16.295 -30.809 -1.125 1.00 84.56 754 GLN A CA 1
ATOM 5660 C C . GLN A 1 754 ? 14.875 -30.895 -1.688 1.00 84.56 754 GLN A C 1
ATOM 5662 O O . GLN A 1 754 ? 13.949 -30.326 -1.109 1.00 84.56 754 GLN A O 1
ATOM 5667 N N . ALA A 1 755 ? 14.675 -31.660 -2.763 1.00 83.56 755 ALA A N 1
ATOM 5668 C CA . ALA A 1 755 ? 13.351 -31.885 -3.336 1.00 83.56 755 ALA A CA 1
ATOM 5669 C C . ALA A 1 755 ? 12.381 -32.506 -2.316 1.00 83.56 755 ALA A C 1
ATOM 5671 O O . ALA A 1 755 ? 11.208 -32.141 -2.271 1.00 83.56 755 ALA A O 1
ATOM 5672 N N . ARG A 1 756 ? 12.878 -33.396 -1.447 1.00 88.12 756 ARG A N 1
ATOM 5673 C CA . ARG A 1 756 ? 12.092 -34.029 -0.381 1.00 88.12 756 ARG A CA 1
ATOM 5674 C C . ARG A 1 756 ? 11.717 -33.058 0.740 1.00 88.12 756 ARG A C 1
ATOM 5676 O O . ARG A 1 756 ? 10.572 -33.078 1.178 1.00 88.12 756 ARG A O 1
ATOM 5683 N N . ALA A 1 757 ? 12.624 -32.171 1.151 1.00 87.31 757 ALA A N 1
ATOM 5684 C CA . ALA A 1 757 ? 12.326 -31.129 2.136 1.00 87.31 757 ALA A CA 1
ATOM 5685 C C . ALA A 1 757 ? 11.292 -30.113 1.607 1.00 87.31 757 ALA A C 1
ATOM 5687 O O . ALA A 1 757 ? 10.345 -29.768 2.314 1.00 87.31 757 ALA A O 1
ATOM 5688 N N . ILE A 1 758 ? 11.427 -29.699 0.339 1.00 88.06 758 ILE A N 1
ATOM 5689 C CA . ILE A 1 758 ? 10.474 -28.812 -0.352 1.00 88.06 758 ILE A CA 1
ATOM 5690 C C . ILE A 1 758 ? 9.093 -29.464 -0.447 1.00 88.06 758 ILE A C 1
ATOM 5692 O O . ILE A 1 758 ? 8.090 -28.838 -0.099 1.00 88.06 758 ILE A O 1
ATOM 5696 N N . ALA A 1 759 ? 9.042 -30.717 -0.904 1.00 88.50 759 ALA A N 1
ATOM 5697 C CA . ALA A 1 759 ? 7.807 -31.481 -1.033 1.00 88.50 759 ALA A CA 1
ATOM 5698 C C . ALA A 1 759 ? 7.132 -31.710 0.326 1.00 88.50 759 ALA A C 1
ATOM 5700 O O . ALA A 1 759 ? 5.923 -31.534 0.449 1.00 88.50 759 ALA A O 1
ATOM 5701 N N . GLY A 1 760 ? 7.912 -32.054 1.351 1.00 88.06 760 GLY A N 1
ATOM 5702 C CA . GLY A 1 760 ? 7.411 -32.355 2.687 1.00 88.06 760 GLY A CA 1
ATOM 5703 C C . GLY A 1 760 ? 6.770 -31.144 3.354 1.00 88.06 760 GLY A C 1
ATOM 5704 O O . GLY A 1 760 ? 5.617 -31.200 3.778 1.00 88.06 760 GLY A O 1
ATOM 5705 N N . MET A 1 761 ? 7.482 -30.018 3.376 1.00 87.50 761 MET A N 1
ATOM 5706 C CA . MET A 1 761 ? 6.930 -28.774 3.913 1.00 87.50 761 MET A CA 1
ATOM 5707 C C . MET A 1 761 ? 5.752 -28.258 3.080 1.00 87.50 761 MET A C 1
ATOM 5709 O O . MET A 1 761 ? 4.757 -27.816 3.647 1.00 87.50 761 MET A O 1
ATOM 5713 N N . GLY A 1 762 ? 5.805 -28.385 1.751 1.00 85.75 762 GLY A N 1
ATOM 5714 C CA . GLY A 1 762 ? 4.696 -27.989 0.881 1.00 85.75 762 GLY A CA 1
ATOM 5715 C C . GLY A 1 762 ? 3.427 -28.828 1.078 1.00 85.75 762 GLY A C 1
ATOM 5716 O O . GLY A 1 762 ? 2.331 -28.283 1.000 1.00 85.75 762 GLY A O 1
ATOM 5717 N N . LEU A 1 763 ? 3.546 -30.125 1.385 1.00 86.12 763 LEU A N 1
ATOM 5718 C CA . LEU A 1 763 ? 2.401 -30.986 1.711 1.00 86.12 763 LEU A CA 1
ATOM 5719 C C . LEU A 1 763 ? 1.781 -30.635 3.066 1.00 86.12 763 LEU A C 1
ATOM 5721 O O . LEU A 1 763 ? 0.559 -30.571 3.175 1.00 86.12 763 LEU A O 1
ATOM 5725 N N . LEU A 1 764 ? 2.603 -30.366 4.086 1.00 85.56 764 LEU A N 1
ATOM 5726 C CA . LEU A 1 764 ? 2.110 -29.956 5.406 1.00 85.56 764 LEU A CA 1
ATOM 5727 C C . LEU A 1 764 ? 1.420 -28.583 5.369 1.00 85.56 764 LEU A C 1
ATOM 5729 O O . LEU A 1 764 ? 0.421 -28.383 6.052 1.00 85.56 764 LEU A O 1
ATOM 5733 N N . LEU A 1 765 ? 1.919 -27.665 4.537 1.00 81.31 765 LEU A N 1
ATOM 5734 C CA . LEU A 1 765 ? 1.323 -26.345 4.296 1.00 81.31 765 LEU A CA 1
ATOM 5735 C C . LEU A 1 765 ? 0.149 -26.376 3.296 1.00 81.31 765 LEU A C 1
ATOM 5737 O O . LEU A 1 765 ? -0.470 -25.346 3.046 1.00 81.31 765 LEU A O 1
ATOM 5741 N N . GLY A 1 766 ? -0.162 -27.535 2.705 1.00 79.62 766 GLY A N 1
ATOM 5742 C CA . GLY A 1 766 ? -1.287 -27.702 1.779 1.00 79.62 766 GLY A CA 1
ATOM 5743 C C . GLY A 1 766 ? -1.073 -27.146 0.365 1.00 79.62 766 GLY A C 1
ATOM 5744 O O . GLY A 1 766 ? -2.034 -27.038 -0.393 1.00 79.62 766 GLY A O 1
ATOM 5745 N N . PHE A 1 767 ? 0.164 -26.816 -0.017 1.00 79.69 767 PHE A N 1
ATOM 5746 C CA . PHE A 1 767 ? 0.517 -26.372 -1.373 1.00 79.69 767 PHE A CA 1
ATOM 5747 C C . PHE A 1 767 ? 0.598 -27.519 -2.386 1.00 79.69 767 PHE A C 1
ATOM 5749 O O . PHE A 1 767 ? 0.479 -27.289 -3.590 1.00 79.69 767 PHE A O 1
ATOM 5756 N N . TYR A 1 768 ? 0.800 -28.749 -1.912 1.00 79.94 768 TYR A N 1
ATOM 5757 C CA . TYR A 1 768 ? 0.855 -29.946 -2.746 1.00 79.94 768 TYR A CA 1
ATOM 5758 C C . TYR A 1 768 ? -0.279 -30.916 -2.403 1.00 79.94 768 TYR A C 1
ATOM 5760 O O . TYR A 1 768 ? -0.694 -31.027 -1.252 1.00 79.94 768 TYR A O 1
ATOM 5768 N N . GLY A 1 769 ? -0.779 -31.611 -3.427 1.00 74.50 769 GLY A N 1
ATOM 5769 C CA . GLY A 1 769 ? -1.780 -32.673 -3.300 1.00 74.50 769 GLY A CA 1
ATOM 5770 C C . GLY A 1 769 ? -1.153 -34.066 -3.327 1.00 74.50 769 GLY A C 1
ATOM 5771 O O . GLY A 1 769 ? 0.029 -34.235 -3.649 1.00 74.50 769 GLY A O 1
ATOM 5772 N N . GLY A 1 770 ? -1.952 -35.078 -3.013 1.00 80.44 770 GLY A N 1
ATOM 5773 C CA . GLY A 1 770 ? -1.481 -36.455 -2.912 1.00 80.44 770 GLY A CA 1
ATOM 5774 C C . GLY A 1 770 ? -2.569 -37.405 -2.433 1.00 80.44 770 GLY A C 1
ATOM 5775 O O . GLY A 1 770 ? -3.589 -36.988 -1.891 1.00 80.44 770 GLY A O 1
ATOM 5776 N N . SER A 1 771 ? -2.357 -38.703 -2.629 1.00 81.38 771 SER A N 1
ATOM 5777 C CA . SER A 1 771 ? -3.359 -39.730 -2.329 1.00 81.38 771 SER A CA 1
ATOM 5778 C C . SER A 1 771 ? -3.816 -39.724 -0.865 1.00 81.38 771 SER A C 1
ATOM 5780 O O . SER A 1 771 ? -4.997 -39.933 -0.579 1.00 81.38 771 SER A O 1
ATOM 5782 N N . ARG A 1 772 ? -2.896 -39.447 0.068 1.00 87.81 772 ARG A N 1
ATOM 5783 C CA . ARG A 1 772 ? -3.185 -39.296 1.494 1.00 87.81 772 ARG A CA 1
ATOM 5784 C C . ARG A 1 772 ? -3.586 -37.862 1.823 1.00 87.81 772 ARG A C 1
ATOM 5786 O O . ARG A 1 772 ? -4.549 -37.693 2.575 1.00 87.81 772 ARG A O 1
ATOM 5793 N N . ALA A 1 773 ? -2.885 -36.867 1.278 1.00 81.19 773 ALA A N 1
ATOM 5794 C CA . ALA A 1 773 ? -3.156 -35.446 1.518 1.00 81.19 773 ALA A CA 1
ATOM 5795 C C . ALA A 1 773 ? -4.591 -35.033 1.126 1.00 81.19 773 ALA A C 1
ATOM 5797 O O . ALA A 1 773 ? -5.272 -34.321 1.872 1.00 81.19 773 ALA A O 1
ATOM 5798 N N . ASP A 1 774 ? -5.102 -35.548 0.006 1.00 83.56 774 ASP A N 1
ATOM 5799 C CA . ASP A 1 774 ? -6.455 -35.265 -0.486 1.00 83.56 774 ASP A CA 1
ATOM 5800 C C . ASP A 1 774 ? -7.533 -35.932 0.384 1.00 83.56 774 ASP A C 1
ATOM 5802 O O . ASP A 1 774 ? -8.645 -35.416 0.503 1.00 83.56 774 ASP A O 1
ATOM 5806 N N . GLY A 1 775 ? -7.187 -37.038 1.052 1.00 79.44 775 GLY A N 1
ATOM 5807 C CA . GLY A 1 775 ? -8.051 -37.768 1.981 1.00 79.44 775 GLY A CA 1
ATOM 5808 C C . GLY A 1 775 ? -8.034 -37.271 3.433 1.00 79.44 775 GLY A C 1
ATOM 5809 O O . GLY A 1 775 ? -8.737 -37.845 4.264 1.00 79.44 775 GLY A O 1
ATOM 5810 N N . MET A 1 776 ? -7.235 -36.252 3.777 1.00 83.56 776 MET A N 1
ATOM 5811 C CA . MET A 1 776 ? -7.197 -35.671 5.132 1.00 83.56 776 MET A CA 1
ATOM 5812 C C . MET A 1 776 ? -8.452 -34.843 5.438 1.00 83.56 776 MET A C 1
ATOM 5814 O O . MET A 1 776 ? -8.915 -34.058 4.608 1.00 83.56 776 MET A O 1
ATOM 5818 N N . SER A 1 777 ? -8.969 -34.969 6.661 1.00 82.88 777 SER A N 1
ATOM 5819 C CA . SER A 1 777 ? -10.046 -34.118 7.177 1.00 82.88 777 SER A CA 1
ATOM 5820 C C . SER A 1 777 ? -9.592 -32.665 7.379 1.00 82.88 777 SER A C 1
ATOM 5822 O O . SER A 1 777 ? -8.401 -32.374 7.495 1.00 82.88 777 SER A O 1
ATOM 5824 N N . SER A 1 778 ? -10.544 -31.729 7.453 1.00 64.75 778 SER A N 1
ATOM 5825 C CA . SER A 1 778 ? -10.255 -30.297 7.635 1.00 64.75 778 SER A CA 1
ATOM 5826 C C . SER A 1 778 ? -9.465 -29.999 8.915 1.00 64.75 778 SER A C 1
ATOM 5828 O O . SER A 1 778 ? -8.629 -29.098 8.924 1.00 64.75 778 SER A O 1
ATOM 5830 N N . ASP A 1 779 ? -9.702 -30.764 9.985 1.00 66.38 779 ASP A N 1
ATOM 5831 C CA . ASP A 1 779 ? -8.978 -30.603 11.248 1.00 66.38 779 ASP A CA 1
ATOM 5832 C C . ASP A 1 779 ? -7.566 -31.199 11.183 1.00 66.38 779 ASP A C 1
ATOM 5834 O O . ASP A 1 779 ? -6.632 -30.587 11.697 1.00 66.38 779 ASP A O 1
ATOM 5838 N N . GLU A 1 780 ? -7.371 -32.332 10.496 1.00 74.44 780 GLU A N 1
ATOM 5839 C CA . GLU A 1 780 ? -6.030 -32.882 10.242 1.00 74.44 780 GLU A CA 1
ATOM 5840 C C . GLU A 1 780 ? -5.184 -31.932 9.387 1.00 74.44 780 GLU A C 1
ATOM 5842 O O . GLU A 1 780 ? -4.005 -31.747 9.678 1.00 74.44 780 GLU A O 1
ATOM 5847 N N . LYS A 1 781 ? -5.776 -31.293 8.366 1.00 73.94 781 LYS A N 1
ATOM 5848 C CA . LYS A 1 781 ? -5.083 -30.296 7.532 1.00 73.94 781 LYS A CA 1
ATOM 5849 C C . LYS A 1 781 ? -4.644 -29.085 8.355 1.00 73.94 781 LYS A C 1
ATOM 5851 O O . LYS A 1 781 ? -3.492 -28.678 8.261 1.00 73.94 781 LYS A O 1
ATOM 5856 N N . ARG A 1 782 ? -5.517 -28.574 9.233 1.00 69.94 782 ARG A N 1
ATOM 5857 C CA . ARG A 1 782 ? -5.180 -27.464 10.141 1.00 69.94 782 ARG A CA 1
ATOM 5858 C C . ARG A 1 782 ? -4.052 -27.841 11.107 1.00 69.94 782 ARG A C 1
ATOM 5860 O O . ARG A 1 782 ? -3.171 -27.032 11.365 1.00 69.94 782 ARG A O 1
ATOM 5867 N N . GLN A 1 783 ? -4.058 -29.064 11.638 1.00 75.31 783 GLN A N 1
ATOM 5868 C CA . GLN A 1 783 ? -2.989 -29.542 12.523 1.00 75.31 783 GLN A CA 1
ATOM 5869 C C . GLN A 1 783 ? -1.655 -29.730 11.789 1.00 75.31 783 GLN A C 1
ATOM 5871 O O . GLN A 1 783 ? -0.611 -29.418 12.356 1.00 75.31 783 GLN A O 1
ATOM 5876 N N . ALA A 1 784 ? -1.678 -30.215 10.545 1.00 76.06 784 ALA A N 1
ATOM 5877 C CA . ALA A 1 784 ? -0.483 -30.341 9.714 1.00 76.06 784 ALA A CA 1
ATOM 5878 C C . ALA A 1 784 ? 0.115 -28.971 9.363 1.00 76.06 784 ALA A C 1
ATOM 5880 O O . ALA A 1 784 ? 1.328 -28.794 9.463 1.00 76.06 784 ALA A O 1
ATOM 5881 N N . GLU A 1 785 ? -0.734 -27.990 9.055 1.00 75.94 785 GLU A N 1
ATOM 5882 C CA . GLU A 1 785 ? -0.309 -26.617 8.782 1.00 75.94 785 GLU A CA 1
ATOM 5883 C C . GLU A 1 785 ? 0.328 -25.973 10.020 1.00 75.94 785 GLU A C 1
ATOM 5885 O O . GLU A 1 785 ? 1.397 -25.374 9.928 1.00 75.94 785 GLU A O 1
ATOM 5890 N N . VAL A 1 786 ? -0.269 -26.159 11.203 1.00 71.50 786 VAL A N 1
ATOM 5891 C CA . VAL A 1 786 ? 0.314 -25.693 12.472 1.00 71.50 786 VAL A CA 1
ATOM 5892 C C . VAL A 1 786 ? 1.664 -26.362 12.737 1.00 71.50 786 VAL A C 1
ATOM 5894 O O . VAL A 1 786 ? 2.617 -25.668 13.078 1.00 71.50 786 VAL A O 1
ATOM 5897 N N . ALA A 1 787 ? 1.785 -27.675 12.520 1.00 77.31 787 ALA A N 1
ATOM 5898 C CA . ALA A 1 787 ? 3.049 -28.391 12.695 1.00 77.31 787 ALA A CA 1
ATOM 5899 C C . ALA A 1 787 ? 4.133 -27.919 11.706 1.00 77.31 787 ALA A C 1
ATOM 5901 O O . ALA A 1 787 ? 5.300 -27.803 12.078 1.00 77.31 787 ALA A O 1
ATOM 5902 N N . ALA A 1 788 ? 3.766 -27.584 10.463 1.00 77.94 788 ALA A N 1
ATOM 5903 C CA . ALA A 1 788 ? 4.682 -26.940 9.523 1.00 77.94 788 ALA A CA 1
ATOM 5904 C C . ALA A 1 788 ? 5.094 -25.544 9.989 1.00 77.94 788 ALA A C 1
ATOM 5906 O O . ALA A 1 788 ? 6.275 -25.215 9.952 1.00 77.94 788 ALA A O 1
ATOM 5907 N N . GLN A 1 789 ? 4.153 -24.730 10.467 1.00 72.88 789 GLN A N 1
ATOM 5908 C CA . GLN A 1 789 ? 4.471 -23.418 11.029 1.00 72.88 789 GLN A CA 1
ATOM 5909 C C . GLN A 1 789 ? 5.379 -23.526 12.262 1.00 72.88 789 GLN A C 1
ATOM 5911 O O . GLN A 1 789 ? 6.205 -22.647 12.471 1.00 72.88 789 GLN A O 1
ATOM 5916 N N . GLU A 1 790 ? 5.261 -24.586 13.065 1.00 70.06 790 GLU A N 1
ATOM 5917 C CA . GLU A 1 790 ? 6.139 -24.862 14.210 1.00 70.06 790 GLU A CA 1
ATOM 5918 C C . GLU A 1 790 ? 7.542 -25.285 13.778 1.00 70.06 790 GLU A C 1
ATOM 5920 O O . GLU A 1 790 ? 8.513 -24.695 14.244 1.00 70.06 790 GLU A O 1
ATOM 5925 N N . LEU A 1 791 ? 7.656 -26.240 12.846 1.00 75.44 791 LEU A N 1
ATOM 5926 C CA . LEU A 1 791 ? 8.933 -26.622 12.228 1.00 75.44 791 LEU A CA 1
ATOM 5927 C C . LEU A 1 791 ? 9.641 -25.405 11.634 1.00 75.44 791 LEU A C 1
ATOM 5929 O O . LEU A 1 791 ? 10.852 -25.249 11.759 1.00 75.44 791 LEU A O 1
ATOM 5933 N N . TYR A 1 792 ? 8.862 -24.531 11.008 1.00 71.62 792 TYR A N 1
ATOM 5934 C CA . TYR A 1 792 ? 9.337 -23.314 10.385 1.00 71.62 792 TYR A CA 1
ATOM 5935 C C . TYR A 1 792 ? 9.700 -22.216 11.401 1.00 71.62 792 TYR A C 1
ATOM 5937 O O . TYR A 1 792 ? 10.702 -21.527 11.243 1.00 71.62 792 TYR A O 1
ATOM 5945 N N . ALA A 1 793 ? 8.935 -22.063 12.481 1.00 64.06 793 ALA A N 1
ATOM 5946 C CA . ALA A 1 793 ? 9.279 -21.156 13.572 1.00 64.06 793 ALA A CA 1
ATOM 5947 C C . ALA A 1 793 ? 10.573 -21.606 14.267 1.00 64.06 793 ALA A C 1
ATOM 5949 O O . ALA A 1 793 ? 11.455 -20.789 14.516 1.00 64.06 793 ALA A O 1
ATOM 5950 N N . GLU A 1 794 ? 10.731 -22.911 14.498 1.00 67.12 794 GLU A N 1
ATOM 5951 C CA . GLU A 1 794 ? 11.938 -23.496 15.082 1.00 67.12 794 GLU A CA 1
ATOM 5952 C C . GLU A 1 794 ? 13.158 -23.337 14.164 1.00 67.12 794 GLU A C 1
ATOM 5954 O O . GLU A 1 794 ? 14.252 -23.042 14.644 1.00 67.12 794 GLU A O 1
ATOM 5959 N N . LEU A 1 795 ? 12.957 -23.434 12.845 1.00 66.25 795 LEU A N 1
ATOM 5960 C CA . LEU A 1 795 ? 13.960 -23.122 11.821 1.00 66.25 795 LEU A CA 1
ATOM 5961 C C . LEU A 1 795 ? 14.491 -21.687 11.933 1.00 66.25 795 LEU A C 1
ATOM 5963 O O . LEU A 1 795 ? 15.664 -21.441 11.663 1.00 66.25 795 LEU A O 1
ATOM 5967 N N . LEU A 1 796 ? 13.630 -20.753 12.341 1.00 57.06 796 LEU A N 1
ATOM 5968 C CA . LEU A 1 796 ? 13.947 -19.338 12.533 1.00 57.06 796 LEU A CA 1
ATOM 5969 C C . LEU A 1 796 ? 14.308 -18.987 13.988 1.00 57.06 796 LEU A C 1
ATOM 5971 O O . LEU A 1 796 ? 14.375 -17.808 14.329 1.00 57.06 796 LEU A O 1
ATOM 5975 N N . GLY A 1 797 ? 14.523 -19.986 14.853 1.00 46.31 797 GLY A N 1
ATOM 5976 C CA . GLY A 1 797 ? 14.907 -19.778 16.255 1.00 46.31 797 GLY A CA 1
ATOM 5977 C C . GLY A 1 797 ? 13.758 -19.371 17.186 1.00 46.31 797 GLY A C 1
ATOM 5978 O O . GLY A 1 797 ? 13.984 -19.048 18.350 1.00 46.31 797 GLY A O 1
ATOM 5979 N N . VAL A 1 798 ? 12.510 -19.425 16.718 1.00 43.56 798 VAL A N 1
ATOM 5980 C CA . VAL A 1 798 ? 11.309 -19.083 17.489 1.00 43.56 798 VAL A CA 1
ATOM 5981 C C . VAL A 1 798 ? 10.672 -20.358 18.044 1.00 43.56 798 VAL A C 1
ATOM 5983 O O . VAL A 1 798 ? 9.974 -21.087 17.343 1.00 43.56 798 VAL A O 1
ATOM 5986 N N . ARG A 1 799 ? 10.847 -20.632 19.343 1.00 38.09 799 ARG A N 1
ATOM 5987 C CA . ARG A 1 799 ? 10.056 -21.674 20.022 1.00 38.09 799 ARG A CA 1
ATOM 5988 C C . ARG A 1 799 ? 8.661 -21.137 20.348 1.00 38.09 799 ARG A C 1
ATOM 5990 O O . ARG A 1 799 ? 8.501 -20.360 21.290 1.00 38.09 799 ARG A O 1
ATOM 5997 N N . ARG A 1 800 ? 7.637 -21.584 19.612 1.00 40.47 800 ARG A N 1
ATOM 5998 C CA . ARG A 1 800 ? 6.246 -21.510 20.096 1.00 40.47 800 ARG A CA 1
ATOM 5999 C C . ARG A 1 800 ? 6.109 -22.423 21.329 1.00 40.47 800 ARG A C 1
ATOM 6001 O O . ARG A 1 800 ? 6.675 -23.516 21.324 1.00 40.47 800 ARG A O 1
ATOM 6008 N N . PRO A 1 801 ? 5.387 -22.024 22.391 1.00 35.81 801 PRO A N 1
ATOM 6009 C CA . PRO A 1 801 ? 4.927 -22.988 23.387 1.00 35.81 801 PRO A CA 1
ATOM 6010 C C . PRO A 1 801 ? 4.025 -24.010 22.687 1.00 35.81 801 PRO A C 1
ATOM 6012 O O . PRO A 1 801 ? 3.214 -23.603 21.854 1.00 35.81 801 PRO A O 1
ATOM 6015 N N . GLU A 1 802 ? 4.152 -25.298 23.024 1.00 33.97 802 GLU A N 1
ATOM 6016 C CA . GLU A 1 802 ? 3.225 -26.339 22.559 1.00 33.97 802 GLU A CA 1
ATOM 6017 C C . GLU A 1 802 ? 1.783 -25.854 22.732 1.00 33.97 802 GLU A C 1
ATOM 6019 O O . GLU A 1 802 ? 1.391 -25.390 23.810 1.00 33.97 802 GLU A O 1
ATOM 6024 N N . ALA A 1 803 ? 0.989 -25.952 21.663 1.00 33.78 803 ALA A N 1
ATOM 6025 C CA . ALA A 1 803 ? -0.446 -25.793 21.778 1.00 33.78 803 ALA A CA 1
ATOM 6026 C C . ALA A 1 803 ? -0.935 -26.774 22.848 1.00 33.78 803 ALA A C 1
ATOM 6028 O O . ALA A 1 803 ? -0.699 -27.978 22.744 1.00 33.78 803 ALA A O 1
ATOM 6029 N N . ILE A 1 804 ? -1.621 -26.265 23.874 1.00 35.69 804 ILE A N 1
ATOM 6030 C CA . ILE A 1 804 ? -2.367 -27.115 24.800 1.00 35.69 804 ILE A CA 1
ATOM 6031 C C . ILE A 1 804 ? -3.313 -27.939 23.928 1.00 35.69 804 ILE A C 1
ATOM 6033 O O . ILE A 1 804 ? -4.260 -27.396 23.358 1.00 35.69 804 ILE A O 1
ATOM 6037 N N . ALA A 1 805 ? -3.013 -29.228 23.763 1.00 31.34 805 ALA A N 1
ATOM 6038 C CA . ALA A 1 805 ? -3.789 -30.124 22.931 1.00 31.34 805 ALA A CA 1
ATOM 6039 C C . ALA A 1 805 ? -5.233 -30.136 23.464 1.00 31.34 805 ALA A C 1
ATOM 6041 O O . ALA A 1 805 ? -5.462 -30.639 24.569 1.00 31.34 805 ALA A O 1
ATOM 6042 N N . PRO A 1 806 ? -6.237 -29.652 22.703 1.00 36.25 806 PRO A N 1
ATOM 6043 C CA . PRO A 1 806 ? -7.626 -29.631 23.171 1.00 36.25 806 PRO A CA 1
ATOM 6044 C C . PRO A 1 806 ? -8.160 -31.045 23.463 1.00 36.25 806 PRO A C 1
ATOM 6046 O O . PRO A 1 806 ? -9.161 -31.215 24.153 1.00 36.25 806 PRO A O 1
ATOM 6049 N N . GLY A 1 807 ? -7.476 -32.074 22.946 1.00 35.00 807 GLY A N 1
ATOM 6050 C CA . GLY A 1 807 ? -7.784 -33.485 23.159 1.00 35.00 807 GLY A CA 1
ATOM 6051 C C . GLY A 1 807 ? -7.252 -34.089 24.462 1.00 35.00 807 GLY A C 1
ATOM 6052 O O . GLY A 1 807 ? -7.838 -35.064 24.925 1.00 35.00 807 GLY A O 1
ATOM 6053 N N . GLU A 1 808 ? -6.219 -33.525 25.100 1.00 33.22 808 GLU A N 1
ATOM 6054 C CA . GLU A 1 808 ? -5.757 -34.022 26.412 1.00 33.22 808 GLU A CA 1
ATOM 6055 C C . GLU A 1 808 ? -6.612 -33.479 27.568 1.00 33.22 808 GLU A C 1
ATOM 6057 O O . GLU A 1 808 ? -6.698 -34.083 28.637 1.00 33.22 808 GLU A O 1
ATOM 6062 N N . SER A 1 809 ? -7.343 -32.385 27.335 1.00 35.28 809 SER A N 1
ATOM 6063 C CA . SER A 1 809 ? -8.271 -31.804 28.314 1.00 35.28 809 SER A CA 1
ATOM 6064 C C . SER A 1 809 ? -9.633 -32.511 28.379 1.00 35.28 809 SER A C 1
ATOM 6066 O O . SER A 1 809 ? -10.376 -32.310 29.338 1.00 35.28 809 SER A O 1
ATOM 6068 N N . ASN A 1 810 ? -9.949 -33.407 27.435 1.00 31.70 810 ASN A N 1
ATOM 6069 C CA . ASN A 1 810 ? -11.185 -34.206 27.469 1.00 31.70 810 ASN A CA 1
ATOM 6070 C C . ASN A 1 810 ? -11.209 -35.260 28.596 1.00 31.70 810 ASN A C 1
ATOM 6072 O O . ASN A 1 810 ? -12.241 -35.887 28.827 1.00 31.70 810 ASN A O 1
ATOM 6076 N N . GLY A 1 811 ? -10.102 -35.438 29.328 1.00 32.75 811 GLY A N 1
ATOM 6077 C CA . GLY A 1 811 ? -10.046 -36.244 30.552 1.00 32.75 811 GLY A CA 1
ATOM 6078 C C . GLY A 1 811 ? -10.336 -35.478 31.852 1.00 32.75 811 GLY A C 1
ATOM 6079 O O . GLY A 1 811 ? -10.461 -36.104 32.902 1.00 32.75 811 GLY A O 1
ATOM 6080 N N . LEU A 1 812 ? -10.456 -34.144 31.820 1.00 33.66 812 LEU A N 1
ATOM 6081 C CA . LEU A 1 812 ? -10.546 -33.300 33.025 1.00 33.66 812 LEU A CA 1
ATOM 6082 C C . LEU A 1 812 ? -11.982 -32.930 33.434 1.00 33.66 812 LEU A C 1
ATOM 6084 O O . LEU A 1 812 ? -12.199 -31.982 34.183 1.00 33.66 812 LEU A O 1
ATOM 6088 N N . THR A 1 813 ? -12.980 -33.720 33.033 1.00 32.56 813 THR A N 1
ATOM 6089 C CA . THR A 1 813 ? -14.346 -33.614 33.581 1.00 32.56 813 THR A CA 1
ATOM 6090 C C . THR A 1 813 ? -14.497 -34.229 34.978 1.00 32.56 813 THR A C 1
ATOM 6092 O O . THR A 1 813 ? -15.596 -34.236 35.530 1.00 32.56 813 THR A O 1
ATOM 6095 N N . GLN A 1 814 ? -13.416 -34.721 35.591 1.00 36.62 814 GLN A N 1
ATOM 6096 C CA . GLN A 1 814 ? -13.368 -34.988 37.028 1.00 36.62 814 GLN A CA 1
ATOM 6097 C C . GLN A 1 814 ? -12.246 -34.175 37.664 1.00 36.62 814 GLN A C 1
ATOM 6099 O O . GLN A 1 814 ? -11.076 -34.545 37.618 1.00 36.62 814 GLN A O 1
ATOM 6104 N N . VAL A 1 815 ? -12.636 -33.062 38.282 1.00 31.12 815 VAL A N 1
ATOM 6105 C CA . VAL A 1 815 ? -11.802 -32.315 39.225 1.00 31.12 815 VAL A CA 1
ATOM 6106 C C . VAL A 1 815 ? -11.284 -33.304 40.281 1.00 31.12 815 VAL A C 1
ATOM 6108 O O . VAL A 1 815 ? -12.102 -33.889 40.999 1.00 31.12 815 VAL A O 1
ATOM 6111 N N . PRO A 1 816 ? -9.964 -33.534 40.415 1.00 30.78 816 PRO A N 1
ATOM 6112 C CA . PRO A 1 816 ? -9.456 -34.323 41.521 1.00 30.78 816 PRO A CA 1
ATOM 6113 C C . PRO A 1 816 ? -9.654 -33.507 42.797 1.00 30.78 816 PRO A C 1
ATOM 6115 O O . PRO A 1 816 ? -9.252 -32.346 42.867 1.00 30.78 816 PRO A O 1
ATOM 6118 N N . ALA A 1 817 ? -10.262 -34.112 43.817 1.00 34.19 817 ALA A N 1
ATOM 6119 C CA . ALA A 1 817 ? -10.347 -33.504 45.137 1.00 34.19 817 ALA A CA 1
ATOM 6120 C C . ALA A 1 817 ? -8.946 -33.082 45.619 1.00 34.19 817 ALA A C 1
ATOM 6122 O O . ALA A 1 817 ? -7.978 -33.849 45.545 1.00 34.19 817 ALA A O 1
ATOM 6123 N N . PHE A 1 818 ? -8.848 -31.847 46.110 1.00 31.19 818 PHE A N 1
ATOM 6124 C CA . PHE A 1 818 ? -7.629 -31.274 46.669 1.00 31.19 818 PHE A CA 1
ATOM 6125 C C . PHE A 1 818 ? -7.070 -32.208 47.759 1.00 31.19 818 PHE A C 1
ATOM 6127 O O . PHE A 1 818 ? -7.759 -32.510 48.731 1.00 31.19 818 PHE A O 1
ATOM 6134 N N . GLY A 1 819 ? -5.834 -32.691 47.587 1.00 42.06 819 GLY A N 1
ATOM 6135 C CA . GLY A 1 819 ? -5.142 -33.535 48.576 1.00 42.06 819 GLY A CA 1
ATOM 6136 C C . GLY A 1 819 ? -4.535 -34.843 48.055 1.00 42.06 819 GLY A C 1
ATOM 6137 O O . GLY A 1 819 ? -3.655 -35.393 48.713 1.00 42.06 819 GLY A O 1
ATOM 6138 N N . VAL A 1 820 ? -4.898 -35.325 46.861 1.00 41.31 820 VAL A N 1
ATOM 6139 C CA . VAL A 1 820 ? -4.370 -36.614 46.352 1.00 41.31 820 VAL A CA 1
ATOM 6140 C C . VAL A 1 820 ? -2.886 -36.530 45.956 1.00 41.31 820 VAL A C 1
ATOM 6142 O O . VAL A 1 820 ? -2.144 -37.496 46.129 1.00 41.31 820 VAL A O 1
ATOM 6145 N N . ALA A 1 821 ? -2.414 -35.365 45.500 1.00 38.22 821 ALA A N 1
ATOM 6146 C CA . ALA A 1 821 ? -0.997 -35.145 45.193 1.00 38.22 821 ALA A CA 1
ATOM 6147 C C . ALA A 1 821 ? -0.128 -35.031 46.460 1.00 38.22 821 ALA A C 1
ATOM 6149 O O . ALA A 1 821 ? 0.980 -35.558 46.487 1.00 38.22 821 ALA A O 1
ATOM 6150 N N . ARG A 1 822 ? -0.657 -34.429 47.537 1.00 38.38 822 ARG A N 1
ATOM 6151 C CA . ARG A 1 822 ? 0.047 -34.296 48.825 1.00 38.38 822 ARG A CA 1
ATOM 6152 C C . ARG A 1 822 ? 0.116 -35.633 49.570 1.00 38.38 822 ARG A C 1
ATOM 6154 O O . ARG A 1 822 ? 1.180 -36.011 50.037 1.00 38.38 822 ARG A O 1
ATOM 6161 N N . GLY A 1 823 ? -0.960 -36.425 49.523 1.00 43.19 823 GLY A N 1
ATOM 6162 C CA . GLY A 1 823 ? -0.984 -37.781 50.082 1.00 43.19 823 GLY A CA 1
ATOM 6163 C C . GLY A 1 823 ? -0.054 -38.780 49.377 1.00 43.19 823 GLY A C 1
ATOM 6164 O O . GLY A 1 823 ? 0.448 -39.695 50.023 1.00 43.19 823 GLY A O 1
ATOM 6165 N N . ARG A 1 824 ? 0.230 -38.604 48.076 1.00 46.47 824 ARG A N 1
ATOM 6166 C CA . ARG A 1 824 ? 1.247 -39.405 47.361 1.00 46.47 824 ARG A CA 1
ATOM 6167 C C . ARG A 1 824 ? 2.680 -38.968 47.682 1.00 46.47 824 ARG A C 1
ATOM 6169 O O . ARG A 1 824 ? 3.570 -39.810 47.653 1.00 46.47 824 ARG A O 1
ATOM 6176 N N . PHE A 1 825 ? 2.888 -37.692 48.005 1.00 41.44 825 PHE A N 1
ATOM 6177 C CA . PHE A 1 825 ? 4.186 -37.140 48.405 1.00 41.44 825 PHE A CA 1
ATOM 6178 C C . PHE A 1 825 ? 4.566 -37.567 49.833 1.00 41.44 825 PHE A C 1
ATOM 6180 O O . PHE A 1 825 ? 5.675 -38.047 50.057 1.00 41.44 825 PHE A O 1
ATOM 6187 N N . ASP A 1 826 ? 3.605 -37.521 50.762 1.00 44.97 826 ASP A N 1
ATOM 6188 C CA . ASP A 1 826 ? 3.780 -37.996 52.141 1.00 44.97 826 ASP A CA 1
ATOM 6189 C C . ASP A 1 826 ? 3.962 -39.526 52.201 1.00 44.97 826 ASP A C 1
ATOM 6191 O O . ASP A 1 826 ? 4.765 -40.036 52.983 1.00 44.97 826 ASP A O 1
ATOM 6195 N N . ALA A 1 827 ? 3.283 -40.277 51.320 1.00 47.62 827 ALA A N 1
ATOM 6196 C CA . ALA A 1 827 ? 3.452 -41.729 51.190 1.00 47.62 827 ALA A CA 1
ATOM 6197 C C . ALA A 1 827 ? 4.790 -42.148 50.545 1.00 47.62 827 ALA A C 1
ATOM 6199 O O . ALA A 1 827 ? 5.197 -43.300 50.692 1.00 47.62 827 ALA A O 1
ATOM 6200 N N . ALA A 1 828 ? 5.477 -41.233 49.851 1.00 49.44 828 ALA A N 1
ATOM 6201 C CA . ALA A 1 828 ? 6.787 -41.466 49.240 1.00 49.44 828 ALA A CA 1
ATOM 6202 C C . ALA A 1 828 ? 7.967 -41.129 50.174 1.00 49.44 828 ALA A C 1
ATOM 6204 O O . ALA A 1 828 ? 9.118 -41.350 49.802 1.00 49.44 828 ALA A O 1
ATOM 6205 N N . GLY A 1 829 ? 7.701 -40.620 51.386 1.00 39.66 829 GLY A N 1
ATOM 6206 C CA . GLY A 1 829 ? 8.719 -40.398 52.419 1.00 39.66 829 GLY A CA 1
ATOM 6207 C C . GLY A 1 829 ? 9.747 -39.307 52.100 1.00 39.66 829 GLY A C 1
ATOM 6208 O O . GLY A 1 829 ? 10.820 -39.290 52.701 1.00 39.66 829 GLY A O 1
ATOM 6209 N N . VAL A 1 830 ? 9.450 -38.403 51.164 1.00 49.91 830 VAL A N 1
ATOM 6210 C CA . VAL A 1 830 ? 10.343 -37.294 50.804 1.00 49.91 830 VAL A CA 1
ATOM 6211 C C . VAL A 1 830 ? 9.954 -36.059 51.617 1.00 49.91 830 VAL A C 1
ATOM 6213 O O . VAL A 1 830 ? 8.894 -35.480 51.399 1.00 49.91 830 VAL A O 1
ATOM 6216 N N . SER A 1 831 ? 10.805 -35.658 52.566 1.00 47.31 831 SER A N 1
ATOM 6217 C CA . SER A 1 831 ? 10.576 -34.466 53.393 1.00 47.31 831 SER A CA 1
ATOM 6218 C C . SER A 1 831 ? 10.637 -33.172 52.575 1.00 47.31 831 SER A C 1
ATOM 6220 O O . SER A 1 831 ? 11.610 -32.917 51.867 1.00 47.31 831 SER A O 1
ATOM 6222 N N . ASP A 1 832 ? 9.617 -32.332 52.745 1.00 42.94 832 ASP A N 1
ATOM 6223 C CA . ASP A 1 832 ? 9.529 -30.964 52.225 1.00 42.94 832 ASP A CA 1
ATOM 6224 C C . ASP A 1 832 ? 10.564 -30.043 52.921 1.00 42.94 832 ASP A C 1
ATOM 6226 O O . ASP A 1 832 ? 10.535 -29.924 54.152 1.00 42.94 832 ASP A O 1
ATOM 6230 N N . PRO A 1 833 ? 11.491 -29.386 52.191 1.00 42.09 833 PRO A N 1
ATOM 6231 C CA . PRO A 1 833 ? 12.513 -28.521 52.782 1.00 42.09 833 PRO A CA 1
ATOM 6232 C C . PRO A 1 833 ? 12.018 -27.095 53.089 1.00 42.09 833 PRO A C 1
ATOM 6234 O O . PRO A 1 833 ? 12.787 -26.288 53.620 1.00 42.09 833 PRO A O 1
ATOM 6237 N N . GLY A 1 834 ? 10.749 -26.767 52.816 1.00 42.09 834 GLY A N 1
ATOM 6238 C CA . GLY A 1 834 ? 10.151 -25.455 53.096 1.00 42.09 834 GLY A CA 1
ATOM 6239 C C . GLY A 1 834 ? 10.418 -24.883 54.505 1.00 42.09 834 GLY A C 1
ATOM 6240 O O . GLY A 1 834 ? 10.750 -23.699 54.614 1.00 42.09 834 GLY A O 1
ATOM 6241 N N . PRO A 1 835 ? 10.385 -25.678 55.595 1.00 41.19 835 PRO A N 1
ATOM 6242 C CA . PRO A 1 835 ? 10.650 -25.169 56.944 1.00 41.19 835 PRO A CA 1
ATOM 6243 C C . PRO A 1 835 ? 12.106 -24.730 57.179 1.00 41.19 835 PRO A C 1
ATOM 6245 O O . PRO A 1 835 ? 12.354 -23.859 58.012 1.00 41.19 835 PRO A O 1
ATOM 6248 N N . MET A 1 836 ? 13.077 -25.289 56.444 1.00 42.44 836 MET A N 1
ATOM 6249 C CA . MET A 1 836 ? 14.497 -24.925 56.581 1.00 42.44 836 MET A CA 1
ATOM 6250 C C . MET A 1 836 ? 14.836 -23.623 55.847 1.00 42.44 836 MET A C 1
ATOM 6252 O O . MET A 1 836 ? 15.703 -22.873 56.292 1.00 42.44 836 MET A O 1
ATOM 6256 N N . VAL A 1 837 ? 14.114 -23.315 54.768 1.00 43.56 837 VAL A N 1
ATOM 6257 C CA . VAL A 1 837 ? 14.296 -22.074 53.999 1.00 43.56 837 VAL A CA 1
ATOM 6258 C C . VAL A 1 837 ? 13.697 -20.873 54.742 1.00 43.56 837 VAL A C 1
ATOM 6260 O O . VAL A 1 837 ? 14.299 -19.801 54.774 1.00 43.56 837 VAL A O 1
ATOM 6263 N N . VAL A 1 838 ? 12.572 -21.063 55.441 1.00 37.09 838 VAL A N 1
ATOM 6264 C CA . VAL A 1 838 ? 11.947 -20.010 56.267 1.00 37.09 838 VAL A CA 1
ATOM 6265 C C . VAL A 1 838 ? 12.761 -19.714 57.537 1.00 37.09 838 VAL A C 1
ATOM 6267 O O . VAL A 1 838 ? 12.842 -18.562 57.961 1.00 37.09 838 VAL A O 1
ATOM 6270 N N . ALA A 1 839 ? 13.437 -20.714 58.114 1.00 36.28 839 ALA A N 1
ATOM 6271 C CA . ALA A 1 839 ? 14.322 -20.513 59.265 1.00 36.28 839 ALA A CA 1
ATOM 6272 C C . ALA A 1 839 ? 15.609 -19.734 58.914 1.00 36.28 839 ALA A C 1
ATOM 6274 O O . ALA A 1 839 ? 16.124 -18.998 59.755 1.00 36.28 839 ALA A O 1
ATOM 6275 N N . GLY A 1 840 ? 16.105 -19.845 57.675 1.00 38.50 840 GLY A N 1
ATOM 6276 C CA . GLY A 1 840 ? 17.306 -19.136 57.212 1.00 38.50 840 GLY A CA 1
ATOM 6277 C C . GLY A 1 840 ? 17.102 -17.638 56.956 1.00 38.50 840 GLY A C 1
ATOM 6278 O O . GLY A 1 840 ? 18.023 -16.850 57.151 1.00 38.50 840 GLY A O 1
ATOM 6279 N N . LEU A 1 841 ? 15.888 -17.223 56.583 1.00 37.25 841 LEU A N 1
ATOM 6280 C CA . LEU A 1 841 ? 15.57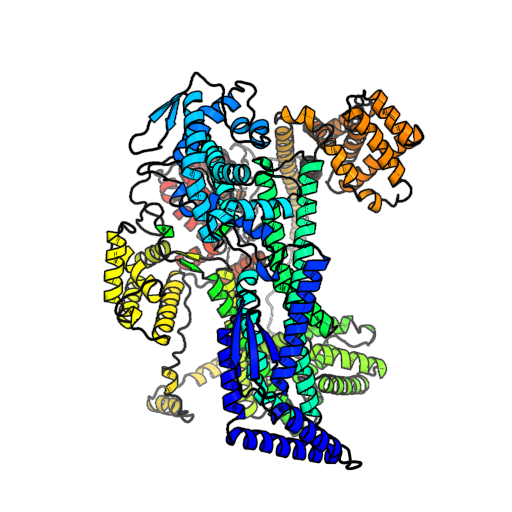5 -15.826 56.241 1.00 37.25 841 LEU A CA 1
ATOM 6281 C C . LEU A 1 841 ? 15.128 -14.970 57.443 1.00 37.25 841 LEU A C 1
ATOM 6283 O O . LEU A 1 841 ? 15.009 -13.754 57.324 1.00 37.25 841 LEU A O 1
ATOM 6287 N N . MET A 1 842 ? 14.933 -15.571 58.621 1.00 33.00 842 MET A N 1
ATOM 6288 C CA . MET A 1 842 ? 14.561 -14.865 59.860 1.00 33.00 842 MET A CA 1
ATOM 6289 C C . MET A 1 842 ? 15.769 -14.359 60.683 1.00 33.00 842 MET A C 1
ATOM 6291 O O . MET A 1 842 ? 15.569 -13.713 61.710 1.00 33.00 842 MET A O 1
ATOM 6295 N N . ALA A 1 843 ? 17.016 -14.616 60.260 1.00 32.47 843 ALA A N 1
ATOM 6296 C CA . ALA A 1 843 ? 18.224 -14.352 61.060 1.00 32.47 843 ALA A CA 1
ATOM 6297 C C . ALA A 1 843 ? 18.965 -13.026 60.767 1.00 32.47 843 ALA A C 1
ATOM 6299 O O . ALA A 1 843 ? 19.976 -12.748 61.408 1.00 32.47 843 ALA A O 1
ATOM 6300 N N . GLN A 1 844 ? 18.486 -12.174 59.855 1.00 32.09 844 GLN A N 1
ATOM 6301 C CA . GLN A 1 844 ? 19.079 -10.849 59.614 1.00 32.09 844 GLN A CA 1
ATOM 6302 C C . GLN A 1 844 ? 18.019 -9.744 59.657 1.00 32.09 844 GLN A C 1
ATOM 6304 O O . GLN A 1 844 ? 17.594 -9.211 58.637 1.00 32.09 844 GLN A O 1
ATOM 6309 N N . ARG A 1 845 ? 17.606 -9.371 60.874 1.00 31.55 845 ARG A N 1
ATOM 6310 C CA . ARG A 1 845 ? 17.056 -8.036 61.146 1.00 31.55 845 ARG A CA 1
ATOM 6311 C C . ARG A 1 845 ? 18.119 -7.186 61.830 1.00 31.55 845 ARG A C 1
ATOM 6313 O O . ARG A 1 845 ? 18.628 -7.562 62.882 1.00 31.55 845 ARG A O 1
ATOM 6320 N N . VAL A 1 846 ? 18.388 -6.018 61.254 1.00 34.22 846 VAL A N 1
ATOM 6321 C CA . VAL A 1 846 ? 18.938 -4.860 61.967 1.00 34.22 846 VAL A CA 1
ATOM 6322 C C . VAL A 1 846 ? 17.959 -4.494 63.091 1.00 34.22 846 VAL A C 1
ATOM 6324 O O . VAL A 1 846 ? 16.748 -4.443 62.868 1.00 34.22 846 VAL A O 1
ATOM 6327 N N . ALA A 1 847 ? 18.475 -4.311 64.308 1.00 35.84 847 ALA A N 1
ATOM 6328 C CA . ALA A 1 847 ? 17.686 -3.937 65.478 1.00 35.84 847 ALA A CA 1
ATOM 6329 C C . ALA A 1 847 ? 17.305 -2.445 65.460 1.00 35.84 847 ALA A C 1
ATOM 6331 O O . ALA A 1 847 ? 17.927 -1.621 64.793 1.00 35.84 847 ALA A O 1
ATOM 6332 N N . ALA A 1 848 ? 16.242 -2.122 66.193 1.00 37.75 848 ALA A N 1
ATOM 6333 C CA . ALA A 1 848 ? 15.421 -0.923 66.049 1.00 37.75 848 ALA A CA 1
ATOM 6334 C C . ALA A 1 848 ? 15.986 0.392 66.643 1.00 37.75 848 ALA A C 1
ATOM 6336 O O . ALA A 1 848 ? 15.197 1.261 67.005 1.00 37.75 848 ALA A O 1
ATOM 6337 N N . ASP A 1 849 ? 17.306 0.580 66.746 1.00 38.25 849 ASP A N 1
ATOM 6338 C CA . ASP A 1 849 ? 17.897 1.801 67.335 1.00 38.25 849 ASP A CA 1
ATOM 6339 C C . ASP A 1 849 ? 19.117 2.405 66.601 1.00 38.25 849 ASP A C 1
ATOM 6341 O O . ASP A 1 849 ? 19.643 3.430 67.028 1.00 38.25 849 ASP A O 1
ATOM 6345 N N . GLY A 1 850 ? 19.511 1.880 65.436 1.00 42.25 850 GLY A N 1
ATOM 6346 C CA . GLY A 1 850 ? 20.230 2.676 64.429 1.00 42.25 850 GLY A CA 1
ATOM 6347 C C . GLY A 1 850 ? 21.691 3.068 64.705 1.00 42.25 850 GLY A C 1
ATOM 6348 O O . GLY A 1 850 ? 22.084 4.168 64.324 1.00 42.25 850 GLY A O 1
ATOM 6349 N N . THR A 1 851 ? 22.545 2.197 65.260 1.00 36.53 851 THR A N 1
ATOM 6350 C CA . THR A 1 851 ? 24.012 2.416 65.207 1.00 36.53 851 THR A CA 1
ATOM 6351 C C . THR A 1 851 ? 24.830 1.135 65.007 1.00 36.53 851 THR A C 1
ATOM 6353 O O . THR A 1 851 ? 24.593 0.164 65.712 1.00 36.53 851 THR A O 1
ATOM 6356 N N . VAL A 1 852 ? 25.844 1.173 64.118 1.00 31.59 852 VAL A N 1
ATOM 6357 C CA . VAL A 1 852 ? 27.209 0.639 64.351 1.00 31.59 852 VAL A CA 1
ATOM 6358 C C . VAL A 1 852 ? 28.246 1.508 63.605 1.00 31.59 852 VAL A C 1
ATOM 6360 O O . VAL A 1 852 ? 28.017 1.998 62.505 1.00 31.59 852 VAL A O 1
ATOM 6363 N N . SER A 1 853 ? 29.367 1.691 64.297 1.00 29.88 853 SER A N 1
ATOM 6364 C CA . SER A 1 853 ? 30.546 2.556 64.191 1.00 29.88 853 SER A CA 1
ATOM 6365 C C . SER A 1 853 ? 31.407 2.579 62.914 1.00 29.88 853 SER A C 1
ATOM 6367 O O . SER A 1 853 ? 31.622 1.576 62.242 1.00 29.88 853 SER A O 1
ATOM 6369 N N . VAL A 1 854 ? 32.002 3.763 62.738 1.00 36.28 854 VAL A N 1
ATOM 6370 C CA . VAL A 1 854 ? 32.950 4.300 61.745 1.00 36.28 854 VAL A CA 1
ATOM 6371 C C . VAL A 1 854 ? 34.391 3.754 61.864 1.00 36.28 854 VAL A C 1
ATOM 6373 O O . VAL A 1 854 ? 34.837 3.432 62.963 1.00 36.28 854 VAL A O 1
ATOM 6376 N N . LEU A 1 855 ? 35.161 3.798 60.762 1.00 28.69 855 LEU A N 1
ATOM 6377 C CA . LEU A 1 855 ? 36.616 4.041 60.784 1.00 28.69 855 LEU A CA 1
ATOM 6378 C C . LEU A 1 855 ? 36.997 5.103 59.727 1.00 28.69 855 LEU A C 1
ATOM 6380 O O . LEU A 1 855 ? 36.808 4.908 58.529 1.00 28.69 855 LEU A O 1
ATOM 6384 N N . GLU A 1 856 ? 37.484 6.248 60.216 1.00 35.97 856 GLU A N 1
ATOM 6385 C CA . GLU A 1 856 ? 37.942 7.440 59.488 1.00 35.97 856 GLU A CA 1
ATOM 6386 C C . GLU A 1 856 ? 39.376 7.280 58.946 1.00 35.97 856 GLU A C 1
ATOM 6388 O O . GLU A 1 856 ? 40.240 6.790 59.671 1.00 35.97 856 GLU A O 1
ATOM 6393 N N . GLN A 1 857 ? 39.642 7.772 57.722 1.00 33.75 857 GLN A N 1
ATOM 6394 C CA . GLN A 1 857 ? 40.664 8.793 57.370 1.00 33.75 857 GLN A CA 1
ATOM 6395 C C . GLN A 1 857 ? 40.955 8.824 55.849 1.00 33.75 857 GLN A C 1
ATOM 6397 O O . GLN A 1 857 ? 41.644 7.943 55.342 1.00 33.75 857 GLN A O 1
ATOM 6402 N N . ALA A 1 858 ? 40.475 9.870 55.144 1.00 27.97 858 ALA A N 1
ATOM 6403 C CA . ALA A 1 858 ? 41.267 10.796 54.295 1.00 27.97 858 ALA A CA 1
ATOM 6404 C C . ALA A 1 858 ? 40.402 11.640 53.312 1.00 27.97 858 ALA A C 1
ATOM 6406 O O . ALA A 1 858 ? 40.057 11.157 52.234 1.00 27.97 858 ALA A O 1
ATOM 6407 N N . PRO A 1 859 ? 40.149 12.937 53.605 1.00 47.38 859 PRO A N 1
ATOM 6408 C CA . PRO A 1 859 ? 39.664 13.920 52.631 1.00 47.38 859 PRO A CA 1
ATOM 6409 C C . PRO A 1 859 ? 40.586 15.160 52.552 1.00 47.38 859 PRO A C 1
ATOM 6411 O O . PRO A 1 859 ? 40.468 16.059 53.373 1.00 47.38 859 PRO A O 1
ATOM 6414 N N . THR A 1 860 ? 41.495 15.241 51.567 1.00 38.28 860 THR A N 1
ATOM 6415 C CA . THR A 1 860 ? 42.197 16.507 51.194 1.00 38.28 860 THR A CA 1
ATOM 6416 C C . THR A 1 860 ? 42.660 16.602 49.725 1.00 38.28 860 THR A C 1
ATOM 6418 O O . THR A 1 860 ? 43.424 17.500 49.384 1.00 38.28 860 THR A O 1
ATOM 6421 N N . ARG A 1 861 ? 42.210 15.737 48.800 1.00 41.62 861 ARG A N 1
ATOM 6422 C CA . ARG A 1 861 ? 42.625 15.819 47.372 1.00 41.62 861 ARG A CA 1
ATOM 6423 C C . ARG A 1 861 ? 41.506 15.998 46.349 1.00 41.62 861 ARG A C 1
ATOM 6425 O O . ARG A 1 861 ? 41.798 16.122 45.167 1.00 41.62 861 ARG A O 1
ATOM 6432 N N . ILE A 1 862 ? 40.247 16.012 46.774 1.00 43.00 862 ILE A N 1
ATOM 6433 C CA . ILE A 1 862 ? 39.131 15.838 45.836 1.00 43.00 862 ILE A CA 1
ATOM 6434 C C . ILE A 1 862 ? 38.680 17.178 45.226 1.00 43.00 862 ILE A C 1
ATOM 6436 O O . ILE A 1 862 ? 38.416 17.244 44.030 1.00 43.00 862 ILE A O 1
ATOM 6440 N N . GLU A 1 863 ? 38.698 18.279 45.983 1.00 35.62 863 GLU A N 1
ATOM 6441 C CA . GLU A 1 863 ? 38.154 19.560 45.496 1.00 35.62 863 GLU A CA 1
ATOM 6442 C C . GLU A 1 863 ? 39.032 20.314 44.466 1.00 35.62 863 GLU A C 1
ATOM 6444 O O . GLU A 1 863 ? 38.479 20.803 43.479 1.00 35.62 863 GLU A O 1
ATOM 6449 N N . PRO A 1 864 ? 40.379 20.388 44.578 1.00 37.09 864 PRO A N 1
ATOM 6450 C CA . PRO A 1 864 ? 41.203 21.049 43.553 1.00 37.09 864 PRO A CA 1
ATOM 6451 C C . PRO A 1 864 ? 41.289 20.251 42.243 1.00 37.09 864 PRO A C 1
ATOM 6453 O O . PRO A 1 864 ? 41.429 20.837 41.170 1.00 37.09 864 PRO A O 1
ATOM 6456 N N . PHE A 1 865 ? 41.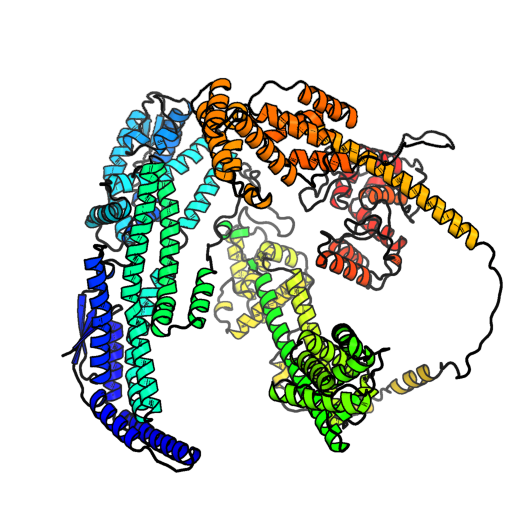183 18.919 42.322 1.00 39.47 865 PHE A N 1
ATOM 6457 C CA . PHE A 1 865 ? 41.210 18.021 41.165 1.00 39.47 865 PHE A CA 1
ATOM 6458 C C . PHE A 1 865 ? 39.909 18.107 40.357 1.00 39.47 865 PHE A C 1
ATOM 6460 O O . PHE A 1 865 ? 39.957 18.182 39.132 1.00 39.47 865 PHE A O 1
ATOM 6467 N N . ALA A 1 866 ? 38.760 18.202 41.038 1.00 37.94 866 ALA A N 1
ATOM 6468 C CA . ALA A 1 866 ? 37.465 18.384 40.386 1.00 37.94 866 ALA A CA 1
ATOM 6469 C C . ALA A 1 866 ? 37.384 19.717 39.618 1.00 37.94 866 ALA A C 1
ATOM 6471 O O . ALA A 1 866 ? 36.954 19.744 38.465 1.00 37.94 866 ALA A O 1
ATOM 6472 N N . ASN A 1 867 ? 37.881 20.812 40.207 1.00 35.12 867 ASN A N 1
ATOM 6473 C CA . ASN A 1 867 ? 37.842 22.132 39.567 1.00 35.12 867 ASN A CA 1
ATOM 6474 C C . ASN A 1 867 ? 38.896 22.304 38.455 1.00 35.12 867 ASN A C 1
ATOM 6476 O O . ASN A 1 867 ? 38.611 22.930 37.434 1.00 35.12 867 ASN A O 1
ATOM 6480 N N . GLY A 1 868 ? 40.095 21.727 38.608 1.00 38.06 868 GLY A N 1
ATOM 6481 C CA . GLY A 1 868 ? 41.118 21.711 37.553 1.00 38.06 868 GLY A CA 1
ATOM 6482 C C . GLY A 1 868 ? 40.737 20.819 36.367 1.00 38.06 868 GLY A C 1
ATOM 6483 O O . GLY A 1 868 ? 40.945 21.205 35.217 1.00 38.06 868 GLY A O 1
ATOM 6484 N N . GLY A 1 869 ? 40.110 19.669 36.642 1.00 39.69 869 GLY A N 1
ATOM 6485 C CA . GLY A 1 869 ? 39.589 18.751 35.629 1.00 39.69 869 GLY A CA 1
ATOM 6486 C C . GLY A 1 869 ? 38.448 19.365 34.824 1.00 39.69 869 GLY A C 1
ATOM 6487 O O . GLY A 1 869 ? 38.495 19.347 33.599 1.00 39.69 869 GLY A O 1
ATOM 6488 N N . ALA A 1 870 ? 37.483 20.012 35.483 1.00 37.72 870 ALA A N 1
ATOM 6489 C CA . ALA A 1 870 ? 36.375 20.671 34.791 1.00 37.72 870 ALA A CA 1
ATOM 6490 C C . ALA A 1 870 ? 36.854 21.795 33.850 1.00 37.72 870 ALA A C 1
ATOM 6492 O O . ALA A 1 870 ? 36.357 21.924 32.731 1.00 37.72 870 ALA A O 1
ATOM 6493 N N . ALA A 1 871 ? 37.861 22.578 34.257 1.00 35.19 871 ALA A N 1
ATOM 6494 C CA . ALA A 1 871 ? 38.424 23.643 33.426 1.00 35.19 871 ALA A CA 1
ATOM 6495 C C . ALA A 1 871 ? 39.263 23.109 32.248 1.00 35.19 871 ALA A C 1
ATOM 6497 O O . ALA A 1 871 ? 39.184 23.655 31.145 1.00 35.19 871 ALA A O 1
ATOM 6498 N N . ALA A 1 872 ? 40.030 22.034 32.458 1.00 41.09 872 ALA A N 1
ATOM 6499 C CA . ALA A 1 872 ? 40.821 21.390 31.411 1.00 41.09 872 ALA A CA 1
ATOM 6500 C C . ALA A 1 872 ? 39.932 20.681 30.377 1.00 41.09 872 ALA A C 1
ATOM 6502 O O . ALA A 1 872 ? 40.144 20.845 29.178 1.00 41.09 872 ALA A O 1
ATOM 6503 N N . VAL A 1 873 ? 38.878 19.990 30.825 1.00 45.94 873 VAL A N 1
ATOM 6504 C CA . VAL A 1 873 ? 37.889 19.343 29.949 1.00 45.94 873 VAL A CA 1
ATOM 6505 C C . VAL A 1 873 ? 37.101 20.391 29.162 1.00 45.94 873 VAL A C 1
ATOM 6507 O O . VAL A 1 873 ? 36.962 20.260 27.951 1.00 45.94 873 VAL A O 1
ATOM 6510 N N . ALA A 1 874 ? 36.682 21.497 29.785 1.00 42.28 874 ALA A N 1
ATOM 6511 C CA . ALA A 1 874 ? 35.992 22.580 29.078 1.00 42.28 874 ALA A CA 1
ATOM 6512 C C . ALA A 1 874 ? 36.891 23.338 28.078 1.00 42.28 874 ALA A C 1
ATOM 6514 O O . ALA A 1 874 ? 36.393 23.945 27.125 1.00 42.28 874 ALA A O 1
ATOM 6515 N N . HIS A 1 875 ? 38.213 23.353 28.281 1.00 46.88 875 HIS A N 1
ATOM 6516 C CA . HIS A 1 875 ? 39.164 23.891 27.306 1.00 46.88 875 HIS A CA 1
ATOM 6517 C C . HIS A 1 875 ? 39.399 22.900 26.158 1.00 46.88 875 HIS A C 1
ATOM 6519 O O . HIS A 1 875 ? 39.284 23.282 24.995 1.00 46.88 875 HIS A O 1
ATOM 6525 N N . GLN A 1 876 ? 39.642 21.624 26.470 1.00 51.53 876 GLN A N 1
ATOM 6526 C CA . GLN A 1 876 ? 39.861 20.568 25.480 1.00 51.53 876 GLN A CA 1
ATOM 6527 C C . GLN A 1 876 ? 38.628 20.352 24.600 1.00 51.53 876 GLN A C 1
ATOM 6529 O O . GLN A 1 876 ? 38.749 20.232 23.386 1.00 51.53 876 GLN A O 1
ATOM 6534 N N . HIS A 1 877 ? 37.430 20.393 25.185 1.00 48.56 877 HIS A N 1
ATOM 6535 C CA . HIS A 1 877 ? 36.186 20.246 24.443 1.00 48.56 877 HIS A CA 1
ATOM 6536 C C . HIS A 1 877 ? 35.964 21.414 23.472 1.00 48.56 877 HIS A C 1
ATOM 6538 O O . HIS A 1 877 ? 35.544 21.194 22.339 1.00 48.56 877 HIS A O 1
ATOM 6544 N N . ARG A 1 878 ? 36.344 22.647 23.847 1.00 53.28 878 ARG A N 1
ATOM 6545 C CA . ARG A 1 878 ? 36.304 23.806 22.937 1.00 53.28 878 ARG A CA 1
ATOM 6546 C C . ARG A 1 878 ? 37.316 23.698 21.795 1.00 53.28 878 ARG A C 1
ATOM 6548 O O . ARG A 1 878 ? 36.974 24.045 20.669 1.00 53.28 878 ARG A O 1
ATOM 6555 N N . VAL A 1 879 ? 38.525 23.201 22.061 1.00 56.03 879 VAL A N 1
ATOM 6556 C CA . VAL A 1 879 ? 39.541 22.977 21.016 1.00 56.03 879 VAL A CA 1
ATOM 6557 C C . VAL A 1 879 ? 39.100 21.862 20.064 1.00 56.03 879 VAL A C 1
ATOM 6559 O O . VAL A 1 879 ? 39.098 22.074 18.855 1.00 56.03 879 VAL A O 1
ATOM 6562 N N . ASN A 1 880 ? 38.622 20.729 20.586 1.00 56.50 880 ASN A N 1
ATOM 6563 C CA . ASN A 1 880 ? 38.135 19.611 19.773 1.00 56.50 880 ASN A CA 1
ATOM 6564 C C . ASN A 1 880 ? 36.908 19.995 18.935 1.00 56.50 880 ASN A C 1
ATOM 6566 O O . ASN A 1 880 ? 36.857 19.680 17.751 1.00 56.50 880 ASN A O 1
ATOM 6570 N N . THR A 1 881 ? 35.958 20.744 19.505 1.00 56.00 881 THR A N 1
ATOM 6571 C CA . THR A 1 881 ? 34.784 21.227 18.756 1.00 56.00 881 THR A CA 1
ATOM 6572 C C . THR A 1 881 ? 35.198 22.157 17.613 1.00 56.00 881 THR A C 1
ATOM 6574 O O . THR A 1 881 ? 34.618 22.095 16.532 1.00 56.00 881 THR A O 1
ATOM 6577 N N . ASN A 1 882 ? 36.220 22.996 17.813 1.00 65.88 882 ASN A N 1
ATOM 6578 C CA . ASN A 1 882 ? 36.740 23.860 16.752 1.00 65.88 882 ASN A CA 1
ATOM 6579 C C . ASN A 1 882 ? 37.492 23.085 15.662 1.00 65.88 882 ASN A C 1
ATOM 6581 O O . ASN A 1 882 ? 37.418 23.484 14.505 1.00 65.88 882 ASN A O 1
ATOM 6585 N N . LEU A 1 883 ? 38.168 21.985 16.001 1.00 59.28 883 LEU A N 1
ATOM 6586 C CA . LEU A 1 883 ? 38.841 21.126 15.020 1.00 59.28 883 LEU A CA 1
ATOM 6587 C C . LEU A 1 883 ? 37.841 20.332 14.167 1.00 59.28 883 LEU A C 1
ATOM 6589 O O . LEU A 1 883 ? 37.970 20.327 12.949 1.00 59.28 883 LEU A O 1
ATOM 6593 N N . ILE A 1 884 ? 36.810 19.742 14.782 1.00 63.22 884 ILE A N 1
ATOM 6594 C CA . ILE A 1 884 ? 35.749 19.007 14.064 1.00 63.22 884 ILE A CA 1
ATOM 6595 C C . ILE A 1 884 ? 34.987 19.945 13.123 1.00 63.22 884 ILE A C 1
ATOM 6597 O O . ILE A 1 884 ? 34.707 19.603 11.978 1.00 63.22 884 ILE A O 1
ATOM 6601 N N . ARG A 1 885 ? 34.689 21.161 13.592 1.00 71.00 885 ARG A N 1
ATOM 6602 C CA . ARG A 1 885 ? 34.081 22.197 12.754 1.00 71.00 885 ARG A CA 1
ATOM 6603 C C . ARG A 1 885 ? 34.978 22.585 11.582 1.00 71.00 885 ARG A C 1
ATOM 6605 O O . ARG A 1 885 ? 34.490 22.667 10.465 1.00 71.00 885 ARG A O 1
ATOM 6612 N N . ALA A 1 886 ? 36.280 22.757 11.806 1.00 70.62 886 ALA A N 1
ATOM 6613 C CA . ALA A 1 886 ? 37.216 23.079 10.730 1.00 70.62 886 ALA A CA 1
ATOM 6614 C C . ALA A 1 886 ? 37.289 21.986 9.643 1.00 70.62 886 ALA A C 1
ATOM 6616 O O . ALA A 1 886 ? 37.360 22.327 8.464 1.00 70.62 886 ALA A O 1
ATOM 6617 N N . ASP A 1 887 ? 37.227 20.708 10.024 1.00 68.94 887 ASP A N 1
ATOM 6618 C CA . ASP A 1 887 ? 37.268 19.568 9.095 1.00 68.94 887 ASP A CA 1
ATOM 6619 C C . ASP A 1 887 ? 35.984 19.447 8.254 1.00 68.94 887 ASP A C 1
ATOM 6621 O O . ASP A 1 887 ? 36.034 19.415 7.023 1.00 68.94 887 ASP A O 1
ATOM 6625 N N . GLU A 1 888 ? 34.813 19.511 8.898 1.00 72.25 888 GLU A N 1
ATOM 6626 C CA . GLU A 1 888 ? 33.524 19.492 8.190 1.00 72.25 888 GLU A CA 1
ATOM 6627 C C . GLU A 1 888 ? 33.373 20.706 7.258 1.00 72.25 888 GLU A C 1
ATOM 6629 O O . GLU A 1 888 ? 32.874 20.585 6.135 1.00 72.25 888 GLU A O 1
ATOM 6634 N N . HIS A 1 889 ? 33.869 21.873 7.682 1.00 82.75 889 HIS A N 1
ATOM 6635 C CA . HIS A 1 889 ? 33.900 23.078 6.856 1.00 82.75 889 HIS A CA 1
ATOM 6636 C C . HIS A 1 889 ? 34.746 22.885 5.590 1.00 82.75 889 HIS A C 1
ATOM 6638 O O . HIS A 1 889 ? 34.364 23.340 4.511 1.00 82.75 889 HIS A O 1
ATOM 6644 N N . GLN A 1 890 ? 35.865 22.163 5.690 1.00 77.62 890 GLN A N 1
ATOM 6645 C CA . GLN A 1 890 ? 36.723 21.867 4.547 1.00 77.62 890 GLN A CA 1
ATOM 6646 C C . GLN A 1 890 ? 36.073 20.862 3.581 1.00 77.62 890 GLN A C 1
ATOM 6648 O O . GLN A 1 890 ? 36.052 21.109 2.374 1.00 77.62 890 GLN A O 1
ATOM 6653 N N . ARG A 1 891 ? 35.459 19.789 4.095 1.00 82.06 891 ARG A N 1
ATOM 6654 C CA . ARG A 1 891 ? 34.738 18.792 3.283 1.00 82.06 891 ARG A CA 1
ATOM 6655 C C . ARG A 1 891 ? 33.604 19.418 2.467 1.00 82.06 891 ARG A C 1
ATOM 6657 O O . ARG A 1 891 ? 33.450 19.142 1.277 1.00 82.06 891 ARG A O 1
ATOM 6664 N N . LEU A 1 892 ? 32.825 20.302 3.090 1.00 83.94 892 LEU A N 1
ATOM 6665 C CA . LEU A 1 892 ? 31.741 21.020 2.416 1.00 83.94 892 LEU A CA 1
ATOM 6666 C C . LEU A 1 892 ? 32.269 22.014 1.366 1.00 83.94 892 LEU A C 1
ATOM 6668 O O . LEU A 1 892 ? 31.646 22.172 0.315 1.00 83.94 892 LEU A O 1
ATOM 6672 N N . ALA A 1 893 ? 33.432 22.637 1.593 1.00 80.75 893 ALA A N 1
ATOM 6673 C CA . ALA A 1 893 ? 34.101 23.463 0.582 1.00 80.75 893 ALA A CA 1
ATOM 6674 C C . ALA A 1 893 ? 34.486 22.659 -0.674 1.00 80.75 893 ALA A C 1
ATOM 6676 O O . ALA A 1 893 ? 34.337 23.158 -1.793 1.00 80.75 893 ALA A O 1
ATOM 6677 N N . GLU A 1 894 ? 34.951 21.420 -0.508 1.00 81.12 894 GLU A N 1
ATOM 6678 C CA . GLU A 1 894 ? 35.327 20.537 -1.618 1.00 81.12 894 GLU A CA 1
ATOM 6679 C C . GLU A 1 894 ? 34.108 20.083 -2.436 1.00 81.12 894 GLU A C 1
ATOM 6681 O O . GLU A 1 894 ? 34.138 20.141 -3.667 1.00 81.12 894 GLU A O 1
ATOM 6686 N N . GLU A 1 895 ? 33.000 19.735 -1.777 1.00 79.31 895 GLU A N 1
ATOM 6687 C CA . GLU A 1 895 ? 31.729 19.405 -2.445 1.00 79.31 895 GLU A CA 1
ATOM 6688 C C . GLU A 1 895 ? 31.170 20.608 -3.227 1.00 79.31 895 GLU A C 1
ATOM 6690 O O . GLU A 1 895 ? 30.729 20.479 -4.374 1.00 79.31 895 GLU A O 1
ATOM 6695 N N . ILE A 1 896 ? 31.249 21.814 -2.655 1.00 83.56 896 ILE A N 1
ATOM 6696 C CA . ILE A 1 896 ? 30.867 23.053 -3.347 1.00 83.56 896 ILE A CA 1
ATOM 6697 C C . ILE A 1 896 ? 31.742 23.275 -4.592 1.00 83.56 896 ILE A C 1
ATOM 6699 O O . ILE A 1 896 ? 31.224 23.608 -5.663 1.00 83.56 896 ILE A O 1
ATOM 6703 N N . ALA A 1 897 ? 33.055 23.051 -4.494 1.00 79.69 897 ALA A N 1
ATOM 6704 C CA . ALA A 1 897 ? 33.964 23.159 -5.634 1.00 79.69 897 ALA A CA 1
ATOM 6705 C C . ALA A 1 897 ? 33.653 22.116 -6.726 1.00 79.69 897 ALA A C 1
ATOM 6707 O O . ALA A 1 897 ? 33.641 22.447 -7.917 1.00 79.69 897 ALA A O 1
ATOM 6708 N N . TYR A 1 898 ? 33.325 20.882 -6.332 1.00 75.94 898 TYR A N 1
ATOM 6709 C CA . TYR A 1 898 ? 32.917 19.816 -7.246 1.00 75.94 898 TYR A CA 1
ATOM 6710 C C . TYR A 1 898 ? 31.640 20.179 -8.013 1.00 75.94 898 TYR A C 1
ATOM 6712 O O . TYR A 1 898 ? 31.616 20.101 -9.245 1.00 75.94 898 TYR A O 1
ATOM 6720 N N . ARG A 1 899 ? 30.607 20.688 -7.333 1.00 74.25 899 ARG A N 1
ATOM 6721 C CA . ARG A 1 899 ? 29.348 21.103 -7.980 1.00 74.25 899 ARG A CA 1
ATOM 6722 C C . ARG A 1 899 ? 29.523 22.229 -8.989 1.00 74.25 899 ARG A C 1
ATOM 6724 O O . ARG A 1 899 ? 28.838 22.265 -10.013 1.00 74.25 899 ARG A O 1
ATOM 6731 N N . VAL A 1 900 ? 30.468 23.136 -8.752 1.00 75.88 900 VAL A N 1
ATOM 6732 C CA . VAL A 1 900 ? 30.800 24.191 -9.719 1.00 75.88 900 VAL A CA 1
ATOM 6733 C C . VAL A 1 900 ? 31.461 23.625 -10.980 1.00 75.88 900 VAL A C 1
ATOM 6735 O O . VAL A 1 900 ? 31.219 24.168 -12.066 1.00 75.88 900 VAL A O 1
ATOM 6738 N N . SER A 1 901 ? 32.235 22.540 -10.840 1.00 66.62 901 SER A N 1
ATOM 6739 C CA . SER A 1 901 ? 33.005 21.888 -11.911 1.00 66.62 901 SER A CA 1
ATOM 6740 C C . SER A 1 901 ? 32.171 21.040 -12.881 1.00 66.62 901 SER A C 1
ATOM 6742 O O . SER A 1 901 ? 32.617 20.779 -14.001 1.00 66.62 901 SER A O 1
ATOM 6744 N N . LEU A 1 902 ? 30.951 20.650 -12.497 1.00 61.03 902 LEU A N 1
ATOM 6745 C CA . LEU A 1 902 ? 30.045 19.903 -13.368 1.00 61.03 902 LEU A CA 1
ATOM 6746 C C . LEU A 1 902 ? 29.643 20.754 -14.599 1.00 61.03 902 LEU A C 1
ATOM 6748 O O . LEU A 1 902 ? 29.211 21.905 -14.435 1.00 61.03 902 LEU A O 1
ATOM 6752 N N . PRO A 1 903 ? 29.785 20.230 -15.839 1.00 46.50 903 PRO A N 1
ATOM 6753 C CA . PRO A 1 903 ? 29.485 20.990 -17.046 1.00 46.50 903 PRO A CA 1
ATOM 6754 C C . PRO A 1 903 ? 27.990 21.294 -17.160 1.00 46.50 903 PRO A C 1
ATOM 6756 O O . PRO A 1 903 ? 27.148 20.421 -16.959 1.00 46.50 903 PRO A O 1
ATOM 6759 N N . 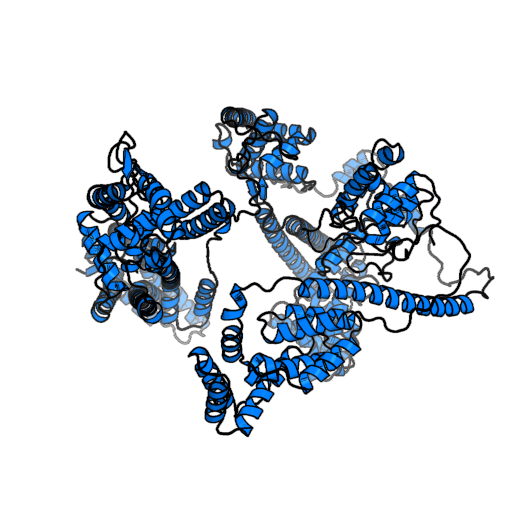ARG A 1 904 ? 27.662 22.533 -17.549 1.00 49.03 904 ARG A N 1
ATOM 6760 C CA . ARG A 1 904 ? 26.286 22.947 -17.858 1.00 49.03 904 ARG A CA 1
ATOM 6761 C C . ARG A 1 904 ? 25.782 22.159 -19.081 1.00 49.03 904 ARG A C 1
ATOM 6763 O O . ARG A 1 904 ? 26.383 22.301 -20.149 1.00 49.03 904 ARG A O 1
ATOM 6770 N N . PRO A 1 905 ? 24.699 21.367 -18.990 1.00 34.81 905 PRO A N 1
ATOM 6771 C CA . PRO A 1 905 ? 24.119 20.723 -20.161 1.00 34.81 905 PRO A CA 1
ATOM 6772 C C . PRO A 1 905 ? 23.553 21.780 -21.119 1.00 34.81 905 PRO A C 1
ATOM 6774 O O . PRO A 1 905 ? 22.709 22.593 -20.746 1.00 34.81 905 PRO A O 1
ATOM 6777 N N . ALA A 1 906 ? 23.992 21.753 -22.379 1.00 34.84 906 ALA A N 1
ATOM 6778 C CA . ALA A 1 906 ? 23.568 22.695 -23.421 1.00 34.84 906 ALA A CA 1
ATOM 6779 C C . ALA A 1 906 ? 22.058 22.642 -23.741 1.00 34.84 906 ALA A C 1
ATOM 6781 O O . ALA A 1 906 ? 21.513 23.592 -24.297 1.00 34.84 906 ALA A O 1
ATOM 6782 N N . ALA A 1 907 ? 21.364 21.567 -23.351 1.00 30.92 907 ALA A N 1
ATOM 6783 C CA . ALA A 1 907 ? 19.912 21.433 -23.498 1.00 30.92 907 ALA A CA 1
ATOM 6784 C C . ALA A 1 907 ? 19.117 22.345 -22.545 1.00 30.92 907 ALA A C 1
ATOM 6786 O O . ALA A 1 907 ? 17.901 22.461 -22.656 1.00 30.92 907 ALA A O 1
ATOM 6787 N N . GLU A 1 908 ? 19.799 23.023 -21.626 1.00 39.72 908 GLU A N 1
ATOM 6788 C CA . GLU A 1 908 ? 19.158 23.803 -20.585 1.00 39.72 908 GLU A CA 1
ATOM 6789 C C . GLU A 1 908 ? 19.319 25.316 -20.771 1.00 39.72 908 GLU A C 1
ATOM 6791 O O . GLU A 1 908 ? 18.473 26.085 -20.327 1.00 39.72 908 GLU A O 1
ATOM 6796 N N . THR A 1 909 ? 20.325 25.769 -21.520 1.00 38.91 909 THR A N 1
ATOM 6797 C CA . THR A 1 909 ? 20.575 27.205 -21.741 1.00 38.91 909 THR A CA 1
ATOM 6798 C C . THR A 1 909 ? 19.465 27.895 -22.544 1.00 38.91 909 THR A C 1
ATOM 6800 O O . THR A 1 909 ? 19.242 29.085 -22.375 1.00 38.91 909 THR A O 1
ATOM 6803 N N . VAL A 1 910 ? 18.716 27.159 -23.372 1.00 35.62 910 VAL A N 1
ATOM 6804 C CA . VAL A 1 910 ? 17.615 27.723 -24.183 1.00 35.62 910 VAL A CA 1
ATOM 6805 C C . VAL A 1 910 ? 16.238 27.495 -23.539 1.00 35.62 910 VAL A C 1
ATOM 6807 O O . VAL A 1 910 ? 15.299 28.234 -23.818 1.00 35.62 910 VAL A O 1
ATOM 6810 N N . GLN A 1 911 ? 16.109 26.518 -22.631 1.00 37.59 911 GLN A N 1
ATOM 6811 C CA . GLN A 1 911 ? 14.826 26.138 -22.024 1.00 37.59 911 GLN A CA 1
ATOM 6812 C C . GLN A 1 911 ? 14.664 26.616 -20.562 1.00 37.59 911 GLN A C 1
ATOM 6814 O O . GLN A 1 911 ? 13.531 26.837 -20.123 1.00 37.59 911 GLN A O 1
ATOM 6819 N N . ARG A 1 912 ? 15.756 26.838 -19.801 1.00 45.19 912 ARG A N 1
ATOM 6820 C CA . ARG A 1 912 ? 15.682 27.278 -18.388 1.00 45.19 912 ARG A CA 1
ATOM 6821 C C . ARG A 1 912 ? 15.559 28.780 -18.171 1.00 45.19 912 ARG A C 1
ATOM 6823 O O . ARG A 1 912 ? 14.953 29.147 -17.170 1.00 45.19 912 ARG A O 1
ATOM 6830 N N . GLU A 1 913 ? 16.051 29.648 -19.053 1.00 47.16 913 GLU A N 1
ATOM 6831 C CA . GLU A 1 913 ? 16.073 31.087 -18.720 1.00 47.16 913 GLU A CA 1
ATOM 6832 C C . GLU A 1 913 ? 14.697 31.772 -18.791 1.00 47.16 913 GLU A C 1
ATOM 6834 O O . GLU A 1 913 ? 14.529 32.858 -18.248 1.00 47.16 913 GLU A O 1
ATOM 6839 N N . MET A 1 914 ? 13.668 31.115 -19.347 1.00 38.62 914 MET A N 1
ATOM 6840 C CA . MET A 1 914 ? 12.290 31.631 -19.304 1.00 38.62 914 MET A CA 1
ATOM 6841 C C . MET A 1 914 ? 11.275 30.680 -18.656 1.00 38.62 914 MET A C 1
ATOM 6843 O O . MET A 1 914 ? 10.396 31.138 -17.933 1.00 38.62 914 MET A O 1
ATOM 6847 N N . GLY A 1 915 ? 11.382 29.358 -18.830 1.00 37.69 915 GLY A N 1
ATOM 6848 C CA . GLY A 1 915 ? 10.341 28.412 -18.390 1.00 37.69 915 GLY A CA 1
ATOM 6849 C C . GLY A 1 915 ? 10.237 28.175 -16.873 1.00 37.69 915 GLY A C 1
ATOM 6850 O O . GLY A 1 915 ? 9.186 27.764 -16.379 1.00 37.69 915 GLY A O 1
ATOM 6851 N N . GLY A 1 916 ? 11.303 28.420 -16.104 1.00 40.72 916 GLY A N 1
ATOM 6852 C CA . GLY A 1 916 ? 11.289 28.264 -14.640 1.00 40.72 916 GLY A CA 1
ATOM 6853 C C . GLY A 1 916 ? 10.579 29.409 -13.911 1.00 40.72 916 GLY A C 1
ATOM 6854 O O . GLY A 1 916 ? 9.920 29.183 -12.895 1.00 40.72 916 GLY A O 1
ATOM 6855 N N . LEU A 1 917 ? 10.678 30.617 -14.471 1.00 43.53 917 LEU A N 1
ATOM 6856 C CA . LEU A 1 917 ? 10.172 31.859 -13.891 1.00 43.53 917 LEU A CA 1
ATOM 6857 C C . LEU A 1 917 ? 8.637 31.927 -13.933 1.00 43.53 917 LEU A C 1
ATOM 6859 O O . LEU A 1 917 ? 7.993 32.326 -12.965 1.00 43.53 917 LEU A O 1
ATOM 6863 N N . TRP A 1 918 ? 8.055 31.476 -15.046 1.00 42.66 918 TRP A N 1
ATOM 6864 C CA . TRP A 1 918 ? 6.618 31.540 -15.315 1.00 42.66 918 TRP A CA 1
ATOM 6865 C C . TRP A 1 918 ? 5.773 30.653 -14.420 1.00 42.66 918 TRP A C 1
ATOM 6867 O O . TRP A 1 918 ? 4.737 31.077 -13.915 1.00 42.66 918 TRP A O 1
ATOM 6877 N N . ILE A 1 919 ? 6.243 29.427 -14.215 1.00 40.22 919 ILE A N 1
ATOM 6878 C CA . ILE A 1 919 ? 5.511 28.417 -13.459 1.00 40.22 919 ILE A CA 1
ATOM 6879 C C . ILE A 1 919 ? 5.540 28.774 -11.967 1.00 40.22 919 ILE A C 1
ATOM 6881 O O . ILE A 1 919 ? 4.499 28.773 -11.324 1.00 40.22 919 ILE A O 1
ATOM 6885 N N . ARG A 1 920 ? 6.672 29.259 -11.436 1.00 45.34 920 ARG A N 1
ATOM 6886 C CA . ARG A 1 920 ? 6.761 29.679 -10.025 1.00 45.34 920 ARG A CA 1
ATOM 6887 C C . ARG A 1 920 ? 6.050 30.998 -9.719 1.00 45.34 920 ARG A C 1
ATOM 6889 O O . ARG A 1 920 ? 5.465 31.127 -8.645 1.00 45.34 920 ARG A O 1
ATOM 6896 N N . ALA A 1 921 ? 6.062 31.966 -10.638 1.00 41.53 921 ALA A N 1
ATOM 6897 C CA . ALA A 1 921 ? 5.304 33.207 -10.467 1.00 41.53 921 ALA A CA 1
ATOM 6898 C C . ALA A 1 921 ? 3.784 32.950 -10.471 1.00 41.53 921 ALA A C 1
ATOM 6900 O O . ALA A 1 921 ? 3.067 33.562 -9.681 1.00 41.53 921 ALA A O 1
ATOM 6901 N N . ALA A 1 922 ? 3.312 32.006 -11.297 1.00 38.56 922 ALA A N 1
ATOM 6902 C CA . ALA A 1 922 ? 1.913 31.580 -11.349 1.00 38.56 922 ALA A CA 1
ATOM 6903 C C . ALA A 1 922 ? 1.497 30.679 -10.166 1.00 38.56 922 ALA A C 1
ATOM 6905 O O . ALA A 1 922 ? 0.357 30.761 -9.715 1.00 38.56 922 ALA A O 1
ATOM 6906 N N . GLU A 1 923 ? 2.408 29.858 -9.632 1.00 39.81 923 GLU A N 1
ATOM 6907 C CA . GLU A 1 923 ? 2.141 28.935 -8.513 1.00 39.81 923 GLU A CA 1
ATOM 6908 C C . GLU A 1 923 ? 2.272 29.581 -7.126 1.00 39.81 923 GLU A C 1
ATOM 6910 O O . GLU A 1 923 ? 1.773 29.048 -6.132 1.00 39.81 923 GLU A O 1
ATOM 6915 N N . SER A 1 924 ? 2.931 30.737 -7.015 1.00 41.84 924 SER A N 1
ATOM 6916 C CA . SER A 1 924 ? 3.151 31.358 -5.713 1.00 41.84 924 SER A CA 1
ATOM 6917 C C . SER A 1 924 ? 1.886 32.045 -5.170 1.00 41.84 924 SER A C 1
ATOM 6919 O O . SER A 1 924 ? 1.684 33.254 -5.256 1.00 41.84 924 SER A O 1
ATOM 6921 N N . GLY A 1 925 ? 1.101 31.286 -4.404 1.00 39.94 925 GLY A N 1
ATOM 6922 C CA . GLY A 1 925 ? 0.242 31.823 -3.337 1.00 39.94 925 GLY A CA 1
ATOM 6923 C C . GLY A 1 925 ? 1.011 32.614 -2.254 1.00 39.94 925 GLY A C 1
ATOM 6924 O O . GLY A 1 925 ? 0.431 33.028 -1.254 1.00 39.94 925 GLY A O 1
ATOM 6925 N N . ALA A 1 926 ? 2.313 32.866 -2.434 1.00 40.00 926 ALA A N 1
ATOM 6926 C CA . ALA A 1 926 ? 3.199 33.553 -1.499 1.00 40.00 926 ALA A CA 1
ATOM 6927 C C . ALA A 1 926 ? 2.841 35.036 -1.281 1.00 40.00 926 ALA A C 1
ATOM 6929 O O . ALA A 1 926 ? 3.104 35.574 -0.207 1.00 40.00 926 ALA A O 1
ATOM 6930 N N . LEU A 1 927 ? 2.140 35.678 -2.223 1.00 38.78 927 LEU A N 1
ATOM 6931 C CA . LEU A 1 927 ? 1.589 37.029 -2.028 1.00 38.78 927 LEU A CA 1
ATOM 6932 C C . LEU A 1 927 ? 0.401 37.063 -1.040 1.00 38.78 927 LEU A C 1
ATOM 6934 O O . LEU A 1 927 ? -0.131 38.134 -0.750 1.00 38.78 927 LEU A O 1
ATOM 6938 N N . ALA A 1 928 ? -0.055 35.917 -0.521 1.00 39.31 928 ALA A N 1
ATOM 6939 C CA . ALA A 1 928 ? -0.978 35.846 0.619 1.00 39.31 928 ALA A CA 1
ATOM 6940 C C . ALA A 1 928 ? -0.268 35.914 1.969 1.00 39.31 928 ALA A C 1
ATOM 6942 O O . ALA A 1 928 ? -0.829 36.434 2.927 1.00 39.31 928 ALA A O 1
ATOM 6943 N N . VAL A 1 929 ? 0.984 35.465 2.028 1.00 36.91 929 VAL A N 1
ATOM 6944 C CA . VAL A 1 929 ? 1.733 35.329 3.283 1.00 36.91 929 VAL A CA 1
ATOM 6945 C C . VAL A 1 929 ? 2.393 36.653 3.703 1.00 36.91 929 VAL A C 1
ATOM 6947 O O . VAL A 1 929 ? 2.664 36.856 4.881 1.00 36.91 929 VAL A O 1
ATOM 6950 N N . ALA A 1 930 ? 2.574 37.599 2.772 1.00 37.81 930 ALA A N 1
ATOM 6951 C CA . ALA A 1 930 ? 3.185 38.910 3.032 1.00 37.81 930 ALA A CA 1
ATOM 6952 C C . ALA A 1 930 ? 2.185 40.069 3.273 1.00 37.81 930 ALA A C 1
ATOM 6954 O O . ALA A 1 930 ? 2.605 41.214 3.421 1.00 37.81 930 ALA A O 1
ATOM 6955 N N . GLY A 1 931 ? 0.867 39.816 3.300 1.00 37.72 931 GLY A N 1
ATOM 6956 C CA . GLY A 1 931 ? -0.142 40.840 3.631 1.00 37.72 931 GLY A CA 1
ATOM 6957 C C . GLY A 1 931 ? -0.402 41.919 2.563 1.00 37.72 931 GLY A C 1
ATOM 6958 O O . GLY A 1 931 ? -1.010 42.942 2.866 1.00 37.72 931 GLY A O 1
ATOM 6959 N N . ALA A 1 932 ? 0.018 41.713 1.310 1.00 43.28 932 ALA A N 1
ATOM 6960 C CA . ALA A 1 932 ? -0.144 42.673 0.210 1.00 43.28 932 ALA A CA 1
ATOM 6961 C C . ALA A 1 932 ? -1.291 42.294 -0.754 1.00 43.28 932 ALA A C 1
ATOM 6963 O O . ALA A 1 932 ? -1.098 42.177 -1.966 1.00 43.28 932 ALA A O 1
ATOM 6964 N N . GLU A 1 933 ? -2.508 42.088 -0.239 1.00 42.53 933 GLU A N 1
ATOM 6965 C CA . GLU A 1 933 ? -3.661 41.671 -1.061 1.00 42.53 933 GLU A CA 1
ATOM 6966 C C . GLU A 1 933 ? -4.093 42.714 -2.110 1.00 42.53 933 GLU A C 1
ATOM 6968 O O . GLU A 1 933 ? -4.626 42.344 -3.154 1.00 42.53 933 GLU A O 1
ATOM 6973 N N . GLY A 1 934 ? -3.797 44.002 -1.899 1.00 46.47 934 GLY A N 1
ATOM 6974 C CA . GLY A 1 934 ? -4.217 45.085 -2.799 1.00 46.47 934 GLY A CA 1
ATOM 6975 C C . GLY A 1 934 ? -3.438 45.220 -4.118 1.00 46.47 934 GLY A C 1
ATOM 6976 O O . GLY A 1 934 ? -3.946 45.849 -5.041 1.00 46.47 934 GLY A O 1
ATOM 6977 N N . MET A 1 935 ? -2.233 44.644 -4.244 1.00 47.38 935 MET A N 1
ATOM 6978 C CA . MET A 1 935 ? -1.338 44.849 -5.407 1.00 47.38 935 MET A CA 1
ATOM 6979 C C . MET A 1 935 ? -1.140 43.611 -6.302 1.00 47.38 935 MET A C 1
ATOM 6981 O O . MET A 1 935 ? -0.456 43.698 -7.323 1.00 47.38 935 MET A O 1
ATOM 6985 N N . ARG A 1 936 ? -1.766 42.466 -5.982 1.00 53.44 936 ARG A N 1
ATOM 6986 C CA . ARG A 1 936 ? -1.570 41.196 -6.718 1.00 53.44 936 ARG A CA 1
ATOM 6987 C C . ARG A 1 936 ? -1.817 41.301 -8.223 1.00 53.44 936 ARG A C 1
ATOM 6989 O O . ARG A 1 936 ? -1.046 40.746 -8.999 1.00 53.44 936 ARG A O 1
ATOM 6996 N N . GLY A 1 937 ? -2.872 42.008 -8.630 1.00 55.31 937 GLY A N 1
ATOM 6997 C CA . GLY A 1 937 ? -3.262 42.104 -10.041 1.00 55.31 937 GLY A CA 1
ATOM 6998 C C . GLY A 1 937 ? -2.262 42.883 -10.898 1.00 55.31 937 GLY A C 1
ATOM 6999 O O . GLY A 1 937 ? -1.952 42.465 -12.009 1.00 55.31 937 GLY A O 1
ATOM 7000 N N . GLN A 1 938 ? -1.708 43.977 -10.367 1.00 58.19 938 GLN A N 1
ATOM 7001 C CA . GLN A 1 938 ? -0.727 44.801 -11.082 1.00 58.19 938 GLN A CA 1
ATOM 7002 C C . GLN A 1 938 ? 0.651 44.139 -11.154 1.00 58.19 938 GLN A C 1
ATOM 7004 O O . GLN A 1 938 ? 1.293 44.197 -12.196 1.00 58.19 938 GLN A O 1
ATOM 7009 N N . ILE A 1 939 ? 1.089 43.463 -10.086 1.00 58.38 939 ILE A N 1
ATOM 7010 C CA . ILE A 1 939 ? 2.382 42.761 -10.054 1.00 58.38 939 ILE A CA 1
ATOM 7011 C C . ILE A 1 939 ? 2.367 41.566 -11.020 1.00 58.38 939 ILE A C 1
ATOM 7013 O O . ILE A 1 939 ? 3.263 41.436 -11.852 1.00 58.38 939 ILE A O 1
ATOM 7017 N N . ALA A 1 940 ? 1.322 40.732 -10.976 1.00 59.56 940 ALA A N 1
ATOM 7018 C CA . ALA A 1 940 ? 1.184 39.597 -11.891 1.00 59.56 940 ALA A CA 1
ATOM 7019 C C . ALA A 1 940 ? 1.023 40.046 -13.356 1.00 59.56 940 ALA A C 1
ATOM 7021 O O . ALA A 1 940 ? 1.617 39.448 -14.252 1.00 59.56 940 ALA A O 1
ATOM 7022 N N . GLY A 1 941 ? 0.274 41.129 -13.599 1.00 63.84 941 GLY A N 1
ATOM 7023 C CA . GLY A 1 941 ? 0.116 41.719 -14.930 1.00 63.84 941 GLY A CA 1
ATOM 7024 C C . GLY A 1 941 ? 1.421 42.282 -15.501 1.00 63.84 941 GLY A C 1
ATOM 7025 O O . GLY A 1 941 ? 1.725 42.046 -16.669 1.00 63.84 941 GLY A O 1
ATOM 7026 N N . ALA A 1 942 ? 2.224 42.959 -14.676 1.00 69.56 942 ALA A N 1
ATOM 7027 C CA . ALA A 1 942 ? 3.515 43.521 -15.066 1.00 69.56 942 ALA A CA 1
ATOM 7028 C C . ALA A 1 942 ? 4.515 42.450 -15.527 1.00 69.56 942 ALA A C 1
ATOM 7030 O O . ALA A 1 942 ? 5.109 42.562 -16.600 1.00 69.56 942 ALA A O 1
ATOM 7031 N N . PHE A 1 943 ? 4.666 41.370 -14.757 1.00 65.06 943 PHE A N 1
ATOM 7032 C CA . PHE A 1 943 ? 5.555 40.264 -15.133 1.00 65.06 943 PHE A CA 1
ATOM 7033 C C . PHE A 1 943 ? 4.994 39.412 -16.273 1.00 65.06 943 PHE A C 1
ATOM 7035 O O . PHE A 1 943 ? 5.756 38.956 -17.127 1.00 65.06 943 PHE A O 1
ATOM 7042 N N . GLY A 1 944 ? 3.665 39.287 -16.340 1.00 66.88 944 GLY A N 1
ATOM 7043 C CA . GLY A 1 944 ? 2.939 38.733 -17.480 1.00 66.88 944 GLY A CA 1
ATOM 7044 C C . GLY A 1 944 ? 3.284 39.425 -18.796 1.00 66.88 944 GLY A C 1
ATOM 7045 O O . GLY A 1 944 ? 3.592 38.764 -19.784 1.00 66.88 944 GLY A O 1
ATOM 7046 N N . ALA A 1 945 ? 3.282 40.755 -18.814 1.00 70.06 945 ALA A N 1
ATOM 7047 C CA . ALA A 1 945 ? 3.613 41.525 -20.007 1.00 70.06 945 ALA A CA 1
ATOM 7048 C C . ALA A 1 945 ? 5.112 41.460 -20.354 1.00 70.06 945 ALA A C 1
ATOM 7050 O O . ALA A 1 945 ? 5.460 41.244 -21.515 1.00 70.06 945 ALA A O 1
ATOM 7051 N N . PHE A 1 946 ? 5.997 41.577 -19.355 1.00 68.56 946 PHE A N 1
ATOM 7052 C CA . PHE A 1 946 ? 7.452 41.490 -19.537 1.00 68.56 946 PHE A CA 1
ATOM 7053 C C . PHE A 1 946 ? 7.871 40.170 -20.188 1.00 68.56 946 PHE A C 1
ATOM 7055 O O . PHE A 1 946 ? 8.504 40.151 -21.245 1.00 68.56 946 PHE A O 1
ATOM 7062 N N . GLY A 1 947 ? 7.474 39.047 -19.592 1.00 62.06 947 GLY A N 1
ATOM 7063 C CA . GLY A 1 947 ? 7.901 37.760 -20.109 1.00 62.06 947 GLY A CA 1
ATOM 7064 C C . GLY A 1 947 ? 7.203 37.398 -21.424 1.00 62.06 947 GLY A C 1
ATOM 7065 O O . GLY A 1 947 ? 7.807 36.712 -22.247 1.00 62.06 947 GLY A O 1
ATOM 7066 N N . GLN A 1 948 ? 5.944 37.813 -21.654 1.00 64.75 948 GLN A N 1
ATOM 7067 C CA . GLN A 1 948 ? 5.265 37.514 -22.923 1.00 64.75 948 GLN A CA 1
ATOM 7068 C C . GLN A 1 948 ? 6.018 38.143 -24.097 1.00 64.75 948 GLN A C 1
ATOM 7070 O O . GLN A 1 948 ? 6.178 37.501 -25.135 1.00 64.75 948 GLN A O 1
ATOM 7075 N N . THR A 1 949 ? 6.537 39.357 -23.916 1.00 65.88 949 THR A N 1
ATOM 7076 C CA . THR A 1 949 ? 7.347 40.052 -24.921 1.00 65.88 949 THR A CA 1
ATOM 7077 C C . THR A 1 949 ? 8.652 39.310 -25.215 1.00 65.88 949 THR A C 1
ATOM 7079 O O . THR A 1 949 ? 8.961 39.100 -26.386 1.00 65.88 949 THR A O 1
ATOM 7082 N N . LEU A 1 950 ? 9.359 38.803 -24.196 1.00 55.78 950 LEU A N 1
ATOM 7083 C CA . LEU A 1 950 ? 10.558 37.971 -24.401 1.00 55.78 950 LEU A CA 1
ATOM 7084 C C . LEU A 1 950 ? 10.230 36.623 -25.061 1.00 55.78 950 LEU A C 1
ATOM 7086 O O . LEU A 1 950 ? 10.924 36.195 -25.980 1.00 55.78 950 LEU A O 1
ATOM 7090 N N . SER A 1 951 ? 9.135 35.972 -24.653 1.00 54.16 951 SER A N 1
ATOM 7091 C CA . SER A 1 951 ? 8.700 34.681 -25.213 1.00 54.16 951 SER A CA 1
ATOM 7092 C C . SER A 1 951 ? 8.311 34.756 -26.692 1.00 54.16 951 SER A C 1
ATOM 7094 O O . SER A 1 951 ? 8.420 33.769 -27.413 1.00 54.16 951 SER A O 1
ATOM 7096 N N . ARG A 1 952 ? 7.902 35.941 -27.160 1.00 63.44 952 ARG A N 1
ATOM 7097 C CA . ARG A 1 952 ? 7.606 36.229 -28.571 1.00 63.44 952 ARG A CA 1
ATOM 7098 C C . ARG A 1 952 ? 8.835 36.710 -29.354 1.00 63.44 952 ARG A C 1
ATOM 7100 O O . ARG A 1 952 ? 8.691 37.103 -30.507 1.00 63.44 952 ARG A O 1
ATOM 7107 N N . GLY A 1 953 ? 10.026 36.676 -28.748 1.00 57.62 953 GLY A N 1
ATOM 7108 C CA . GLY A 1 953 ? 11.292 37.073 -29.370 1.00 57.62 953 GLY A CA 1
ATOM 7109 C C . GLY A 1 953 ? 11.592 38.575 -29.330 1.00 57.62 953 GLY A C 1
ATOM 7110 O O . GLY A 1 953 ? 12.484 39.022 -30.048 1.00 57.62 953 GLY A O 1
ATOM 7111 N N . GLY A 1 954 ? 10.861 39.356 -28.528 1.00 62.47 954 GLY A N 1
ATOM 7112 C CA . GLY A 1 954 ? 11.131 40.779 -28.310 1.00 62.47 954 GLY A CA 1
ATOM 7113 C C . GLY A 1 954 ? 12.426 41.016 -27.531 1.00 62.47 954 GLY A C 1
ATOM 7114 O O . GLY A 1 954 ? 12.894 40.159 -26.780 1.00 62.47 954 GLY A O 1
ATOM 7115 N N . SER A 1 955 ? 13.019 42.193 -27.706 1.00 68.00 955 SER A N 1
ATOM 7116 C CA . SER A 1 955 ? 14.229 42.593 -26.986 1.00 68.00 955 SER A CA 1
ATOM 7117 C C . SER A 1 955 ? 13.955 42.832 -25.496 1.00 68.00 955 SER A C 1
ATOM 7119 O O . SER A 1 955 ? 12.842 43.170 -25.090 1.00 68.00 955 SER A O 1
ATOM 7121 N N . VAL A 1 956 ? 14.996 42.733 -24.661 1.00 63.66 956 VAL A N 1
ATOM 7122 C CA . VAL A 1 956 ? 14.899 43.020 -23.215 1.00 63.66 956 VAL A CA 1
ATOM 7123 C C . VAL A 1 956 ? 14.377 44.439 -22.958 1.00 63.66 956 VAL A C 1
ATOM 7125 O O . VAL A 1 956 ? 13.596 44.649 -22.037 1.00 63.66 956 VAL A O 1
ATOM 7128 N N . ALA A 1 957 ? 14.734 45.410 -23.804 1.00 71.62 957 ALA A N 1
ATOM 7129 C CA . ALA A 1 957 ? 14.237 46.779 -23.691 1.00 71.62 957 ALA A CA 1
ATOM 7130 C C . ALA A 1 957 ? 12.717 46.875 -23.925 1.00 71.62 957 ALA A C 1
ATOM 7132 O O . ALA A 1 957 ? 12.022 47.538 -23.158 1.00 71.62 957 ALA A O 1
ATOM 7133 N N . GLU A 1 958 ? 12.194 46.175 -24.935 1.00 74.56 958 GLU A N 1
ATOM 7134 C CA . GLU A 1 958 ? 10.754 46.116 -25.229 1.00 74.56 958 GLU A CA 1
ATOM 7135 C C . GLU A 1 958 ? 9.985 45.368 -24.138 1.00 74.56 958 GLU A C 1
ATOM 7137 O O . GLU A 1 958 ? 8.880 45.758 -23.768 1.00 74.56 958 GLU A O 1
ATOM 7142 N N . ALA A 1 959 ? 10.585 44.319 -23.577 1.00 71.31 959 ALA A N 1
ATOM 7143 C CA . ALA A 1 959 ? 10.010 43.576 -22.468 1.00 71.31 959 ALA A CA 1
ATOM 7144 C C . ALA A 1 959 ? 9.900 44.425 -21.198 1.00 71.31 959 ALA A C 1
ATOM 7146 O O . ALA A 1 959 ? 8.848 44.438 -20.557 1.00 71.31 959 ALA A O 1
ATOM 7147 N N . VAL A 1 960 ? 10.954 45.173 -20.850 1.00 74.00 960 VAL A N 1
ATOM 7148 C CA . VAL A 1 960 ? 10.931 46.113 -19.718 1.00 74.00 960 VAL A CA 1
ATOM 7149 C C . VAL A 1 960 ? 9.851 47.169 -19.901 1.00 74.00 960 VAL A C 1
ATOM 7151 O O . VAL A 1 960 ? 9.155 47.485 -18.937 1.00 74.00 960 VAL A O 1
ATOM 7154 N N . GLU A 1 961 ? 9.693 47.704 -21.109 1.00 79.38 961 GLU A N 1
ATOM 7155 C CA . GLU A 1 961 ? 8.674 48.718 -21.375 1.00 79.38 961 GLU A CA 1
ATOM 7156 C C . GLU A 1 961 ? 7.259 48.137 -21.267 1.00 79.38 961 GLU A C 1
ATOM 7158 O O . GLU A 1 961 ? 6.427 48.691 -20.554 1.00 79.38 961 GLU A O 1
ATOM 7163 N N . ALA A 1 962 ? 7.025 46.939 -21.813 1.00 79.19 962 ALA A N 1
ATOM 7164 C CA . ALA A 1 962 ? 5.760 46.221 -21.650 1.00 79.19 962 ALA A CA 1
ATOM 7165 C C . ALA A 1 962 ? 5.429 45.936 -20.171 1.00 79.19 962 ALA A C 1
ATOM 7167 O O . ALA A 1 962 ? 4.278 46.059 -19.747 1.00 79.19 962 ALA A O 1
ATOM 7168 N N . GLY A 1 963 ? 6.438 45.587 -19.366 1.00 74.88 963 GLY A N 1
ATOM 7169 C CA . GLY A 1 963 ? 6.286 45.403 -17.924 1.00 74.88 963 GLY A CA 1
ATOM 7170 C C . GLY A 1 963 ? 5.971 46.702 -17.175 1.00 74.88 963 GLY A C 1
ATOM 7171 O O . GLY A 1 963 ? 5.145 46.702 -16.261 1.00 74.88 963 GLY A O 1
ATOM 7172 N N . ARG A 1 964 ? 6.575 47.827 -17.579 1.00 80.81 964 ARG A N 1
ATOM 7173 C CA . ARG A 1 964 ? 6.302 49.163 -17.016 1.00 80.81 964 ARG A CA 1
ATOM 7174 C C . ARG A 1 964 ? 4.910 49.670 -17.342 1.00 80.81 964 ARG A C 1
ATOM 7176 O O . ARG A 1 964 ? 4.245 50.182 -16.441 1.00 80.81 964 ARG A O 1
ATOM 7183 N N . ASP A 1 965 ? 4.473 49.485 -18.580 1.00 80.12 965 ASP A N 1
ATOM 7184 C CA . ASP A 1 965 ? 3.134 49.853 -19.029 1.00 80.12 965 ASP A CA 1
ATOM 7185 C C . ASP A 1 965 ? 2.070 49.073 -18.253 1.00 80.12 965 ASP A C 1
ATOM 7187 O O . ASP A 1 965 ? 1.112 49.651 -17.737 1.00 80.12 965 ASP A O 1
ATOM 7191 N N . ALA A 1 966 ? 2.285 47.767 -18.067 1.00 77.31 966 ALA A N 1
ATOM 7192 C CA . ALA A 1 966 ? 1.396 46.917 -17.282 1.00 77.31 966 ALA A CA 1
ATOM 7193 C C . ALA A 1 966 ? 1.444 47.210 -15.767 1.00 77.31 966 ALA A C 1
ATOM 7195 O O . ALA A 1 966 ? 0.429 47.073 -15.083 1.00 77.31 966 ALA A O 1
ATOM 7196 N N . ALA A 1 967 ? 2.580 47.681 -15.239 1.00 72.62 967 ALA A N 1
ATOM 7197 C CA . ALA A 1 967 ? 2.697 48.179 -13.864 1.00 72.62 967 ALA A CA 1
ATOM 7198 C C . ALA A 1 967 ? 2.146 49.611 -13.675 1.00 72.62 967 ALA A C 1
ATOM 7200 O O . ALA A 1 967 ? 2.107 50.120 -12.552 1.00 72.62 967 ALA A O 1
ATOM 7201 N N . GLY A 1 968 ? 1.751 50.287 -14.760 1.00 74.62 968 GLY A N 1
ATOM 7202 C CA . GLY A 1 968 ? 1.188 51.640 -14.772 1.00 74.62 968 GLY A CA 1
ATOM 7203 C C . GLY A 1 968 ? 2.184 52.781 -14.520 1.00 74.62 968 GLY A C 1
ATOM 7204 O O . GLY A 1 968 ? 1.802 53.945 -14.621 1.00 74.62 968 GLY A O 1
ATOM 7205 N N . SER A 1 969 ? 3.444 52.491 -14.174 1.00 74.81 969 SER A N 1
ATOM 7206 C CA . SER A 1 969 ? 4.529 53.478 -14.054 1.00 74.81 969 SER A CA 1
ATOM 7207 C C . SER A 1 969 ? 5.901 52.809 -13.896 1.00 74.81 969 SER A C 1
ATOM 7209 O O . SER A 1 969 ? 6.007 51.666 -13.448 1.00 74.81 969 SER A O 1
ATOM 7211 N N . VAL A 1 970 ? 6.980 53.562 -14.152 1.00 76.25 970 VAL A N 1
ATOM 7212 C CA . VAL A 1 970 ? 8.363 53.121 -13.869 1.00 76.25 970 VAL A CA 1
ATOM 7213 C C . VAL A 1 970 ? 8.560 52.804 -12.380 1.00 76.25 970 VAL A C 1
ATOM 7215 O O . VAL A 1 970 ? 9.232 51.833 -12.037 1.00 76.25 970 VAL A O 1
ATOM 7218 N N . ALA A 1 971 ? 7.942 53.588 -11.490 1.00 75.25 971 ALA A N 1
ATOM 7219 C CA . ALA A 1 971 ? 7.984 53.342 -10.050 1.00 75.25 971 ALA A CA 1
ATOM 7220 C C . ALA A 1 971 ? 7.234 52.053 -9.667 1.00 75.25 971 ALA A C 1
ATOM 7222 O O . ALA A 1 971 ? 7.726 51.287 -8.842 1.00 75.25 971 ALA A O 1
ATOM 7223 N N . GLY A 1 972 ? 6.093 51.782 -10.309 1.00 71.50 972 GLY A N 1
ATOM 7224 C CA . GLY A 1 972 ? 5.314 50.555 -10.126 1.00 71.50 972 GLY A CA 1
ATOM 7225 C C . GLY A 1 972 ? 6.069 49.306 -10.578 1.00 71.50 972 GLY A C 1
ATOM 7226 O O . GLY A 1 972 ? 6.084 48.309 -9.863 1.00 71.50 972 GLY A O 1
ATOM 7227 N N . TRP A 1 973 ? 6.771 49.378 -11.713 1.00 77.56 973 TRP A N 1
ATOM 7228 C CA . TRP A 1 973 ? 7.627 48.287 -12.192 1.00 77.56 973 TRP A CA 1
ATOM 7229 C C . TRP A 1 973 ? 8.767 47.977 -11.224 1.00 77.56 973 TRP A C 1
ATOM 7231 O O . TRP A 1 973 ? 9.033 46.818 -10.912 1.00 77.56 973 TRP A O 1
ATOM 7241 N N . THR A 1 974 ? 9.432 49.013 -10.711 1.00 77.94 974 THR A N 1
ATOM 7242 C CA . THR A 1 974 ? 10.496 48.841 -9.716 1.00 77.94 974 THR A CA 1
ATOM 7243 C C . THR A 1 974 ? 9.946 48.252 -8.418 1.00 77.94 974 THR A C 1
ATOM 7245 O O . THR A 1 974 ? 10.502 47.277 -7.926 1.00 77.94 974 THR A O 1
ATOM 7248 N N . ALA A 1 975 ? 8.808 48.742 -7.918 1.00 71.44 975 ALA A N 1
ATOM 7249 C CA . ALA A 1 975 ? 8.170 48.191 -6.722 1.00 71.44 975 ALA A CA 1
ATOM 7250 C C . ALA A 1 975 ? 7.753 46.717 -6.894 1.00 71.44 975 ALA A C 1
ATOM 7252 O O . ALA A 1 975 ? 7.928 45.915 -5.975 1.00 71.44 975 ALA A O 1
ATOM 7253 N N . ALA A 1 976 ? 7.247 46.339 -8.073 1.00 68.44 976 ALA A N 1
ATOM 7254 C CA . ALA A 1 976 ? 6.868 44.962 -8.384 1.00 68.44 976 ALA A CA 1
ATOM 7255 C C . ALA A 1 976 ? 8.078 44.011 -8.367 1.00 68.44 976 ALA A C 1
ATOM 7257 O O . ALA A 1 976 ? 7.992 42.927 -7.788 1.00 68.44 976 ALA A O 1
ATOM 7258 N N . ARG A 1 977 ? 9.215 44.433 -8.942 1.00 79.81 977 ARG A N 1
ATOM 7259 C CA . ARG A 1 977 ? 10.473 43.659 -8.941 1.00 79.81 977 ARG A CA 1
ATOM 7260 C C . ARG A 1 977 ? 11.015 43.458 -7.538 1.00 79.81 977 ARG A C 1
ATOM 7262 O O . ARG A 1 977 ? 11.218 42.318 -7.125 1.00 79.81 977 ARG A O 1
ATOM 7269 N N . THR A 1 978 ? 11.123 44.538 -6.772 1.00 77.31 978 THR A N 1
ATOM 7270 C CA . THR A 1 978 ? 11.611 44.471 -5.393 1.00 77.31 978 THR A CA 1
ATOM 7271 C C . THR A 1 978 ? 10.732 43.563 -4.526 1.00 77.31 978 THR A C 1
ATOM 7273 O O . THR A 1 978 ? 11.251 42.712 -3.809 1.00 77.31 978 THR A O 1
ATOM 7276 N N . THR A 1 979 ? 9.403 43.641 -4.668 1.00 70.31 979 THR A N 1
ATOM 7277 C CA . THR A 1 979 ? 8.454 42.801 -3.909 1.00 70.31 979 THR A CA 1
ATOM 7278 C C . THR A 1 979 ? 8.608 41.305 -4.215 1.00 70.31 979 THR A C 1
ATOM 7280 O O . THR A 1 979 ? 8.507 40.470 -3.311 1.00 70.31 979 THR A O 1
ATOM 7283 N N . MET A 1 980 ? 8.865 40.939 -5.475 1.00 72.19 980 MET A N 1
ATOM 7284 C CA . MET A 1 980 ? 9.098 39.545 -5.873 1.00 72.19 980 MET A CA 1
ATOM 7285 C C . MET A 1 980 ? 10.372 38.990 -5.227 1.00 72.19 980 MET A C 1
ATOM 7287 O O . MET A 1 980 ? 10.357 37.899 -4.650 1.00 72.19 980 MET A O 1
ATOM 7291 N N . ILE A 1 981 ? 11.456 39.764 -5.282 1.00 78.50 981 ILE A N 1
ATOM 7292 C CA . ILE A 1 981 ? 12.742 39.374 -4.700 1.00 78.50 981 ILE A CA 1
ATOM 7293 C C . ILE A 1 981 ? 12.632 39.281 -3.175 1.00 78.50 981 ILE A C 1
ATOM 7295 O O . ILE A 1 981 ? 13.067 38.288 -2.596 1.00 78.50 981 ILE A O 1
ATOM 7299 N N . ASP A 1 982 ? 11.971 40.238 -2.520 1.00 78.88 982 ASP A N 1
ATOM 7300 C CA . ASP A 1 982 ? 11.731 40.212 -1.071 1.00 78.88 982 ASP A CA 1
ATOM 7301 C C . ASP A 1 982 ? 10.933 38.982 -0.629 1.00 78.88 982 ASP A C 1
ATOM 7303 O O . ASP A 1 982 ? 11.279 38.331 0.360 1.00 78.88 982 ASP A O 1
ATOM 7307 N N . THR A 1 983 ? 9.896 38.620 -1.387 1.00 71.19 983 THR A N 1
ATOM 7308 C CA . THR A 1 983 ? 9.084 37.428 -1.110 1.00 71.19 983 THR A CA 1
ATOM 7309 C C . THR A 1 983 ? 9.928 36.161 -1.202 1.00 71.19 983 THR A C 1
ATOM 7311 O O . THR A 1 983 ? 9.821 35.271 -0.356 1.00 71.19 983 THR A O 1
ATOM 7314 N N . ARG A 1 984 ? 10.814 36.081 -2.200 1.00 75.25 984 ARG A N 1
ATOM 7315 C CA . ARG A 1 984 ? 11.710 34.937 -2.355 1.00 75.25 984 ARG A CA 1
ATOM 7316 C C . ARG A 1 984 ? 12.749 34.866 -1.239 1.00 75.25 984 ARG A C 1
ATOM 7318 O O . ARG A 1 984 ? 12.982 33.793 -0.687 1.00 75.25 984 ARG A O 1
ATOM 7325 N N . LEU A 1 985 ? 13.322 36.002 -0.857 1.00 81.00 985 LEU A N 1
ATOM 7326 C CA . LEU A 1 985 ? 14.266 36.087 0.255 1.00 81.00 985 LEU A CA 1
ATOM 7327 C C . LEU A 1 985 ? 13.628 35.683 1.591 1.00 81.00 985 LEU A C 1
ATOM 7329 O O . LEU A 1 985 ? 14.298 35.089 2.433 1.00 81.00 985 LEU A O 1
ATOM 7333 N N . ALA A 1 986 ? 12.326 35.926 1.770 1.00 75.12 986 ALA A N 1
ATOM 7334 C CA . ALA A 1 986 ? 11.586 35.445 2.933 1.00 75.12 986 ALA A CA 1
ATOM 7335 C C . ALA A 1 986 ? 11.425 33.912 2.962 1.00 75.12 986 ALA A C 1
ATOM 7337 O O . ALA A 1 986 ? 11.407 33.337 4.045 1.00 75.12 986 ALA A O 1
ATOM 7338 N N . GLN A 1 987 ? 11.339 33.243 1.806 1.00 74.75 987 GLN A N 1
ATOM 7339 C CA . GLN A 1 987 ? 11.196 31.779 1.726 1.00 74.75 987 GLN A CA 1
ATOM 7340 C C . GLN A 1 987 ? 12.494 31.027 2.024 1.00 74.75 987 GLN A C 1
ATOM 7342 O O . GLN A 1 987 ? 12.456 29.954 2.617 1.00 74.75 987 GLN A O 1
ATOM 7347 N N . ILE A 1 988 ? 13.637 31.587 1.625 1.00 80.50 988 ILE A N 1
ATOM 7348 C CA . ILE A 1 988 ? 14.959 30.998 1.904 1.00 80.50 988 ILE A CA 1
ATOM 7349 C C . ILE A 1 988 ? 15.502 31.410 3.283 1.00 80.50 988 ILE A C 1
ATOM 7351 O O . ILE A 1 988 ? 16.613 31.040 3.672 1.00 80.50 988 ILE A O 1
ATOM 7355 N N . LYS A 1 989 ? 14.717 32.178 4.049 1.00 75.69 989 LYS A N 1
ATOM 7356 C CA . LYS A 1 989 ? 15.045 32.578 5.415 1.00 75.69 989 LYS A CA 1
ATOM 7357 C C . LYS A 1 989 ? 15.034 31.340 6.315 1.00 75.69 989 LYS A C 1
ATOM 7359 O O . LYS A 1 989 ? 13.978 30.795 6.614 1.00 75.69 989 LYS A O 1
ATOM 7364 N N . GLY A 1 990 ? 16.219 30.916 6.747 1.00 74.88 990 GLY A N 1
ATOM 7365 C CA . GLY A 1 990 ? 16.420 29.689 7.526 1.00 74.88 990 GLY A CA 1
ATOM 7366 C C . GLY A 1 990 ? 17.364 28.683 6.869 1.00 74.88 990 GLY A C 1
ATOM 7367 O O . GLY A 1 990 ? 17.659 27.667 7.480 1.00 74.88 990 GLY A O 1
ATOM 7368 N N . TYR A 1 991 ? 17.873 28.963 5.664 1.00 86.81 991 TYR A N 1
ATOM 7369 C CA . TYR A 1 991 ? 18.881 28.121 5.003 1.00 86.81 991 TYR A CA 1
ATOM 7370 C C . TYR A 1 991 ? 20.318 28.462 5.423 1.00 86.81 991 TYR A C 1
ATOM 7372 O O . TYR A 1 991 ? 21.228 28.202 4.658 1.00 86.81 991 TYR A O 1
ATOM 7380 N N . GLY A 1 992 ? 20.547 29.110 6.568 1.00 85.25 992 GLY A N 1
ATOM 7381 C CA . GLY A 1 992 ? 21.909 29.379 7.062 1.00 85.25 992 GLY A CA 1
ATOM 7382 C C . GLY A 1 992 ? 22.779 30.326 6.210 1.00 85.25 992 GLY A C 1
ATOM 7383 O O . GLY A 1 992 ? 23.994 30.354 6.382 1.00 85.25 992 GLY A O 1
ATOM 7384 N N . LEU A 1 993 ? 22.207 31.103 5.278 1.00 90.81 993 LEU A N 1
ATOM 7385 C CA . LEU A 1 993 ? 22.964 32.020 4.407 1.00 90.81 993 LEU A CA 1
ATOM 7386 C C . LEU A 1 993 ? 23.442 33.283 5.143 1.00 90.81 993 LEU A C 1
ATOM 7388 O O . LEU A 1 993 ? 22.708 33.855 5.954 1.00 90.81 993 LEU A O 1
ATOM 7392 N N . SER A 1 994 ? 24.644 33.763 4.808 1.00 90.56 994 SER A N 1
ATOM 7393 C CA . SER A 1 994 ? 25.195 34.999 5.377 1.00 90.56 994 SER A CA 1
ATOM 7394 C C . SER A 1 994 ? 24.521 36.260 4.827 1.00 90.56 994 SER A C 1
ATOM 7396 O O . SER A 1 994 ? 23.868 36.244 3.782 1.00 90.56 994 SER A O 1
ATOM 7398 N N . LEU A 1 995 ? 24.713 37.401 5.500 1.00 89.12 995 LEU A N 1
ATOM 7399 C CA . LEU A 1 995 ? 24.185 38.682 5.019 1.00 89.12 995 LEU A CA 1
ATOM 7400 C C . LEU A 1 995 ? 24.768 39.082 3.655 1.00 89.12 995 LEU A C 1
ATOM 7402 O O . LEU A 1 995 ? 24.024 39.611 2.829 1.00 89.12 995 LEU A O 1
ATOM 7406 N N . ALA A 1 996 ? 26.052 38.813 3.389 1.00 89.44 996 ALA A N 1
ATOM 7407 C CA . ALA A 1 996 ? 26.646 39.120 2.087 1.00 89.44 996 ALA A CA 1
ATOM 7408 C C . ALA A 1 996 ? 26.146 38.160 1.000 1.00 89.44 996 ALA A C 1
ATOM 7410 O O . ALA A 1 996 ? 25.895 38.589 -0.123 1.00 89.44 996 ALA A O 1
ATOM 7411 N N . GLN A 1 997 ? 25.926 36.886 1.332 1.00 93.62 997 GLN A N 1
ATOM 7412 C CA . GLN A 1 997 ? 25.372 35.892 0.406 1.00 93.62 997 GLN A CA 1
ATOM 7413 C C . GLN A 1 997 ? 23.910 36.186 0.055 1.00 93.62 997 GLN A C 1
ATOM 7415 O O . GLN A 1 997 ? 23.522 36.099 -1.108 1.00 93.62 997 GLN A O 1
ATOM 7420 N N . VAL A 1 998 ? 23.109 36.610 1.036 1.00 90.69 998 VAL A N 1
ATOM 7421 C CA . VAL A 1 998 ? 21.737 37.091 0.820 1.00 90.69 998 VAL A CA 1
ATOM 7422 C C . VAL A 1 998 ? 21.731 38.368 -0.026 1.00 90.69 998 VAL A C 1
ATOM 7424 O O . VAL A 1 998 ? 20.883 38.508 -0.908 1.00 90.69 998 VAL A O 1
ATOM 7427 N N . ALA A 1 999 ? 22.683 39.281 0.197 1.00 89.19 999 ALA A N 1
ATOM 7428 C CA . ALA A 1 999 ? 22.847 40.473 -0.633 1.00 89.19 999 ALA A CA 1
ATOM 7429 C C . ALA A 1 999 ? 23.242 40.114 -2.076 1.00 89.19 999 ALA A C 1
ATOM 7431 O O . ALA A 1 999 ? 22.632 40.627 -3.008 1.00 89.19 999 ALA A O 1
ATOM 7432 N N . LEU A 1 1000 ? 24.176 39.179 -2.282 1.00 91.31 1000 LEU A N 1
ATOM 7433 C CA . LEU A 1 1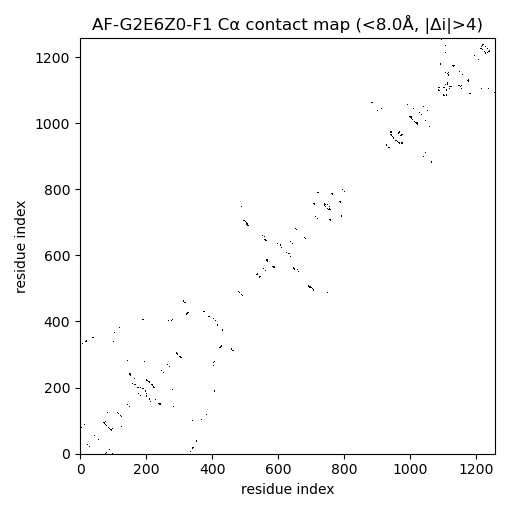000 ? 24.532 38.696 -3.618 1.00 91.31 1000 LEU A CA 1
ATOM 7434 C C . LEU A 1 1000 ? 23.343 38.024 -4.307 1.00 91.31 1000 LEU A C 1
ATOM 7436 O O . LEU A 1 1000 ? 23.086 38.316 -5.468 1.00 91.31 1000 LEU A O 1
ATOM 7440 N N . TYR A 1 1001 ? 22.583 37.178 -3.606 1.00 89.69 1001 TYR A N 1
ATOM 7441 C CA . TYR A 1 1001 ? 21.382 36.556 -4.166 1.00 89.69 1001 TYR A CA 1
ATOM 7442 C C . TYR A 1 1001 ? 20.348 37.612 -4.588 1.00 89.69 1001 TYR A C 1
ATOM 7444 O O . TYR A 1 1001 ? 19.745 37.491 -5.653 1.00 89.69 1001 TYR A O 1
ATOM 7452 N N . ARG A 1 1002 ? 20.162 38.671 -3.786 1.00 89.06 1002 ARG A N 1
ATOM 7453 C CA . ARG A 1 1002 ? 19.278 39.805 -4.102 1.00 89.06 1002 ARG A CA 1
ATOM 7454 C C . ARG A 1 1002 ? 19.739 40.564 -5.349 1.00 89.06 1002 ARG A C 1
ATOM 7456 O O . ARG A 1 1002 ? 18.948 40.733 -6.270 1.00 89.06 1002 ARG A O 1
ATOM 7463 N N . GLU A 1 1003 ? 21.000 40.984 -5.393 1.00 87.25 1003 GLU A N 1
ATOM 7464 C CA . GLU A 1 1003 ? 21.553 41.761 -6.511 1.00 87.25 1003 GLU A CA 1
ATOM 7465 C C . GLU A 1 1003 ? 21.642 40.932 -7.800 1.00 87.25 1003 GLU A C 1
ATOM 7467 O O . GLU A 1 1003 ? 21.303 41.408 -8.882 1.00 87.25 1003 GLU A O 1
ATOM 7472 N N . ALA A 1 1004 ? 22.015 39.654 -7.692 1.00 83.44 1004 ALA A N 1
ATOM 7473 C CA . ALA A 1 1004 ? 21.991 38.716 -8.810 1.00 83.44 1004 ALA A CA 1
ATOM 7474 C C . ALA A 1 1004 ? 20.563 38.427 -9.288 1.00 83.44 1004 ALA A C 1
ATOM 7476 O O . ALA A 1 1004 ? 20.364 38.166 -10.471 1.00 83.44 1004 ALA A O 1
ATOM 7477 N N . SER A 1 1005 ? 19.562 38.500 -8.406 1.00 81.88 1005 SER A N 1
ATOM 7478 C CA . SER A 1 1005 ? 18.152 38.415 -8.795 1.00 81.88 1005 SER A CA 1
ATOM 7479 C C . SER A 1 1005 ? 17.697 39.654 -9.573 1.00 81.88 1005 SER A C 1
ATOM 7481 O O . SER A 1 1005 ? 16.983 39.509 -10.560 1.00 81.88 1005 SER A O 1
ATOM 7483 N N . GLU A 1 1006 ? 18.141 40.857 -9.192 1.00 75.81 1006 GLU A N 1
ATOM 7484 C CA . GLU A 1 1006 ? 17.827 42.102 -9.916 1.00 75.81 1006 GLU A CA 1
ATOM 7485 C C . GLU A 1 1006 ? 18.447 42.161 -11.320 1.00 75.81 1006 GLU A C 1
ATOM 7487 O O . GLU A 1 1006 ? 17.894 42.813 -12.206 1.00 75.81 1006 GLU A O 1
ATOM 7492 N N . SER A 1 1007 ? 19.564 41.472 -11.559 1.00 70.88 1007 SER A N 1
ATOM 7493 C CA . SER A 1 1007 ? 20.194 41.403 -12.881 1.00 70.88 1007 SER A CA 1
ATOM 7494 C C . SER A 1 1007 ? 19.755 40.175 -13.683 1.00 70.88 1007 SER A C 1
ATOM 7496 O O . SER A 1 1007 ? 19.215 40.305 -14.781 1.00 70.88 1007 SER A O 1
ATOM 7498 N N . THR A 1 1008 ? 19.935 38.979 -13.124 1.00 68.94 1008 THR A N 1
ATOM 7499 C CA . THR A 1 1008 ? 19.830 37.696 -13.832 1.00 68.94 1008 THR A CA 1
ATOM 7500 C C . THR A 1 1008 ? 18.381 37.341 -14.153 1.00 68.94 1008 THR A C 1
ATOM 7502 O O . THR A 1 1008 ? 18.106 36.891 -15.261 1.00 68.94 1008 THR A O 1
ATOM 7505 N N . LEU A 1 1009 ? 17.424 37.601 -13.247 1.00 66.75 1009 LEU A N 1
ATOM 7506 C CA . LEU A 1 1009 ? 15.999 37.315 -13.508 1.00 66.75 1009 LEU A CA 1
ATOM 7507 C C . LEU A 1 1009 ? 15.397 38.228 -14.581 1.00 66.75 1009 LEU A C 1
ATOM 7509 O O . LEU A 1 1009 ? 14.374 37.892 -15.175 1.00 66.75 1009 LEU A O 1
ATOM 7513 N N . PHE A 1 1010 ? 16.017 39.384 -14.820 1.00 65.00 1010 PHE A N 1
ATOM 7514 C CA . PHE A 1 1010 ? 15.525 40.400 -15.748 1.00 65.00 1010 PHE A CA 1
ATOM 7515 C C . PHE A 1 1010 ? 16.456 40.609 -16.948 1.00 65.00 1010 PHE A C 1
ATOM 7517 O O . PHE A 1 1010 ? 16.267 41.559 -17.708 1.00 65.00 1010 PHE A O 1
ATOM 7524 N N . ALA A 1 1011 ? 17.429 39.708 -17.136 1.00 60.28 1011 ALA A N 1
ATOM 7525 C CA . ALA A 1 1011 ? 18.414 39.731 -18.217 1.00 60.28 1011 ALA A CA 1
ATOM 7526 C C . ALA A 1 1011 ? 19.162 41.075 -18.355 1.00 60.28 1011 ALA A C 1
ATOM 7528 O O . ALA A 1 1011 ? 19.538 41.489 -19.455 1.00 60.28 1011 ALA A O 1
ATOM 7529 N N . PHE A 1 1012 ? 19.380 41.774 -17.240 1.00 67.25 1012 PHE A N 1
ATOM 7530 C CA . PHE A 1 1012 ? 20.222 42.963 -17.205 1.00 67.25 1012 PHE A CA 1
ATOM 7531 C C . PHE A 1 1012 ? 21.686 42.578 -17.059 1.00 67.25 1012 PHE A C 1
ATOM 7533 O O . PHE A 1 1012 ? 22.034 41.549 -16.478 1.00 67.25 1012 PHE A O 1
ATOM 7540 N N . ALA A 1 1013 ? 22.562 43.438 -17.578 1.00 66.62 1013 ALA A N 1
ATOM 7541 C CA . ALA A 1 1013 ? 23.984 43.304 -17.314 1.00 66.62 1013 ALA A CA 1
ATOM 7542 C C . ALA A 1 1013 ? 24.228 43.334 -15.790 1.00 66.62 1013 ALA A C 1
ATOM 7544 O O . ALA A 1 1013 ? 23.558 44.111 -15.099 1.00 66.62 1013 ALA A O 1
ATOM 7545 N N . PRO A 1 1014 ? 25.173 42.528 -15.269 1.00 71.19 1014 PRO A N 1
ATOM 7546 C CA . PRO A 1 1014 ? 25.509 42.535 -13.851 1.00 71.19 1014 PRO A CA 1
ATOM 7547 C C . PRO A 1 1014 ? 25.788 43.960 -13.367 1.00 71.19 1014 PRO A C 1
ATOM 7549 O O . PRO A 1 1014 ? 26.600 44.674 -13.963 1.00 71.19 1014 PRO A O 1
ATOM 7552 N N . SER A 1 1015 ? 25.087 44.393 -12.318 1.00 76.88 1015 SER A N 1
ATOM 7553 C CA . SER A 1 1015 ? 25.237 45.748 -11.789 1.00 76.88 1015 SER A CA 1
ATOM 7554 C C . SER A 1 1015 ? 26.590 45.905 -11.087 1.00 76.88 1015 SER A C 1
ATOM 7556 O O . SER A 1 1015 ? 27.207 44.932 -10.639 1.00 76.88 1015 SER A O 1
ATOM 7558 N N . SER A 1 1016 ? 27.061 47.148 -10.942 1.00 77.56 1016 SER A N 1
ATOM 7559 C CA . SER A 1 1016 ? 28.226 47.421 -10.091 1.00 77.56 1016 SER A CA 1
ATOM 7560 C C . SER A 1 1016 ? 27.983 46.972 -8.646 1.00 77.56 1016 SER A C 1
ATOM 7562 O O . SER A 1 1016 ? 28.919 46.566 -7.968 1.00 77.56 1016 SER A O 1
ATOM 7564 N N . GLU A 1 1017 ? 26.728 47.004 -8.194 1.00 81.62 1017 GLU A N 1
ATOM 7565 C CA . GLU A 1 1017 ? 26.297 46.554 -6.867 1.00 81.62 1017 GLU A CA 1
ATOM 7566 C C . GLU A 1 1017 ? 26.376 45.027 -6.738 1.00 81.62 1017 GLU A C 1
ATOM 7568 O O . GLU A 1 1017 ? 26.910 44.538 -5.744 1.00 81.62 1017 GLU A O 1
ATOM 7573 N N . GLN A 1 1018 ? 25.993 44.270 -7.773 1.00 83.25 1018 GLN A N 1
ATOM 7574 C CA . GLN A 1 1018 ? 26.184 42.818 -7.819 1.00 83.25 1018 GLN A CA 1
ATOM 7575 C C . GLN A 1 1018 ? 27.667 42.446 -7.804 1.00 83.25 1018 GLN A C 1
ATOM 7577 O O . GLN A 1 1018 ? 28.055 41.532 -7.082 1.00 83.25 1018 GLN A O 1
ATOM 7582 N N . ALA A 1 1019 ? 28.515 43.153 -8.555 1.00 84.56 1019 ALA A N 1
ATOM 7583 C CA . ALA A 1 1019 ? 29.955 42.900 -8.542 1.00 84.56 1019 ALA A CA 1
ATOM 7584 C C . ALA A 1 1019 ? 30.567 43.162 -7.152 1.00 84.56 1019 ALA A C 1
ATOM 7586 O O . ALA A 1 1019 ? 31.405 42.389 -6.684 1.00 84.56 1019 ALA A O 1
ATOM 7587 N N . VAL A 1 1020 ? 30.109 44.211 -6.460 1.00 89.31 1020 VAL A N 1
ATOM 7588 C CA . VAL A 1 1020 ? 30.509 44.509 -5.076 1.00 89.31 1020 VAL A CA 1
ATOM 7589 C C . VAL A 1 1020 ? 30.002 43.436 -4.109 1.00 89.31 1020 VAL A C 1
ATOM 7591 O O . VAL A 1 1020 ? 30.777 42.964 -3.279 1.00 89.31 1020 VAL A O 1
ATOM 7594 N N . ALA A 1 1021 ? 28.746 43.001 -4.232 1.00 88.75 1021 ALA A N 1
ATOM 7595 C CA . ALA A 1 1021 ? 28.178 41.935 -3.406 1.00 88.75 1021 ALA A CA 1
ATOM 7596 C C . ALA A 1 1021 ? 28.887 40.592 -3.640 1.00 88.75 1021 ALA A C 1
ATOM 7598 O O . ALA A 1 1021 ? 29.172 39.863 -2.691 1.00 88.75 1021 ALA A O 1
ATOM 7599 N N . ARG A 1 1022 ? 29.260 40.297 -4.890 1.00 90.31 1022 ARG A N 1
ATOM 7600 C CA . ARG A 1 1022 ? 30.036 39.109 -5.255 1.00 90.31 1022 ARG A CA 1
ATOM 7601 C C . ARG A 1 1022 ? 31.401 39.142 -4.589 1.00 90.31 1022 ARG A C 1
ATOM 7603 O O . ARG A 1 1022 ? 31.799 38.174 -3.949 1.00 90.31 1022 ARG A O 1
ATOM 7610 N N . GLN A 1 1023 ? 32.085 40.280 -4.677 1.00 91.00 1023 GLN A N 1
ATOM 7611 C CA . GLN A 1 1023 ? 33.380 40.454 -4.037 1.00 91.00 1023 GLN A CA 1
ATOM 7612 C C . GLN A 1 1023 ? 33.284 40.375 -2.508 1.00 91.00 1023 GLN A C 1
ATOM 7614 O O . GLN A 1 1023 ? 34.206 39.868 -1.874 1.00 91.00 1023 GLN A O 1
ATOM 7619 N N . ALA A 1 1024 ? 32.173 40.825 -1.918 1.00 89.56 1024 ALA A N 1
ATOM 7620 C CA . ALA A 1 1024 ? 31.914 40.685 -0.489 1.00 89.56 1024 ALA A CA 1
ATOM 7621 C C . ALA A 1 1024 ? 31.766 39.211 -0.075 1.00 89.56 1024 ALA A C 1
ATOM 7623 O O . ALA A 1 1024 ? 32.374 38.811 0.912 1.00 89.56 1024 ALA A O 1
ATOM 7624 N N . VAL A 1 1025 ? 31.054 38.389 -0.857 1.00 91.75 1025 VAL A N 1
ATOM 7625 C CA . VAL A 1 1025 ? 30.959 36.933 -0.624 1.00 91.75 1025 VAL A CA 1
ATOM 7626 C C . VAL A 1 1025 ? 32.315 36.248 -0.791 1.00 91.75 1025 VAL A C 1
ATOM 7628 O O . VAL A 1 1025 ? 32.689 35.415 0.030 1.00 91.75 1025 VAL A O 1
ATOM 7631 N N . ILE A 1 1026 ? 33.087 36.626 -1.813 1.00 90.56 1026 ILE A N 1
ATOM 7632 C CA . ILE A 1 1026 ? 34.428 36.069 -2.035 1.00 90.56 1026 ILE A CA 1
ATOM 7633 C C . ILE A 1 1026 ? 35.359 36.405 -0.864 1.00 90.56 1026 ILE A C 1
ATOM 7635 O O . ILE A 1 1026 ? 36.092 35.544 -0.382 1.00 90.56 1026 ILE A O 1
ATOM 7639 N N . ALA A 1 1027 ? 35.313 37.648 -0.382 1.00 86.81 1027 ALA A N 1
ATOM 7640 C CA . ALA A 1 1027 ? 36.107 38.084 0.759 1.00 86.81 1027 ALA A CA 1
ATOM 7641 C C . ALA A 1 1027 ? 35.674 37.406 2.069 1.00 86.81 1027 ALA A C 1
ATOM 7643 O O . ALA A 1 1027 ? 36.530 37.089 2.892 1.00 86.81 1027 ALA A O 1
ATOM 7644 N N . GLU A 1 1028 ? 34.372 37.175 2.257 1.00 86.94 1028 GLU A N 1
ATOM 7645 C CA . GLU A 1 1028 ? 33.824 36.518 3.446 1.00 86.94 1028 GLU A CA 1
ATOM 7646 C C . GLU A 1 1028 ? 34.204 35.034 3.510 1.00 86.94 1028 GLU A C 1
ATOM 7648 O O . GLU A 1 1028 ? 34.650 34.554 4.549 1.00 86.94 1028 GLU A O 1
ATOM 7653 N N . SER A 1 1029 ? 34.046 34.305 2.406 1.00 83.25 1029 SER A N 1
ATOM 7654 C CA . SER A 1 1029 ? 34.183 32.843 2.387 1.00 83.25 1029 SER A CA 1
ATOM 7655 C C . SER A 1 1029 ? 35.571 32.344 1.958 1.00 83.25 1029 SER A C 1
ATOM 7657 O O . SER A 1 1029 ? 35.774 31.139 1.795 1.00 83.25 1029 SER A O 1
ATOM 7659 N N . GLY A 1 1030 ? 36.539 33.246 1.775 1.00 83.44 1030 GLY A N 1
ATOM 7660 C CA . GLY A 1 1030 ? 37.938 32.907 1.510 1.00 83.44 1030 GLY A CA 1
ATOM 7661 C C . GLY A 1 1030 ? 38.125 32.037 0.261 1.00 83.44 1030 GLY A C 1
ATOM 7662 O O . GLY A 1 1030 ? 37.638 32.363 -0.819 1.00 83.44 1030 GLY A O 1
ATOM 7663 N N . ALA A 1 1031 ? 38.842 30.917 0.398 1.00 76.75 1031 ALA A N 1
ATOM 7664 C CA . ALA A 1 1031 ? 39.202 30.042 -0.724 1.00 76.75 1031 ALA A CA 1
ATOM 7665 C C . ALA A 1 1031 ? 37.990 29.423 -1.451 1.00 76.75 1031 ALA A C 1
ATOM 7667 O O . ALA A 1 1031 ? 38.058 29.197 -2.658 1.00 76.75 1031 ALA A O 1
ATOM 7668 N N . ALA A 1 1032 ? 36.874 29.198 -0.749 1.00 82.31 1032 ALA A N 1
ATOM 7669 C CA . ALA A 1 1032 ? 35.638 28.672 -1.336 1.00 82.31 1032 ALA A CA 1
ATOM 7670 C C . ALA A 1 1032 ? 34.732 29.770 -1.922 1.00 82.31 1032 ALA A C 1
ATOM 7672 O O . ALA A 1 1032 ? 33.736 29.473 -2.586 1.00 82.31 1032 ALA A O 1
ATOM 7673 N N . GLY A 1 1033 ? 35.062 31.045 -1.700 1.00 86.50 1033 GLY A N 1
ATOM 7674 C CA . GLY A 1 1033 ? 34.178 32.168 -1.996 1.00 86.50 1033 GLY A CA 1
ATOM 7675 C C . GLY A 1 1033 ? 33.812 32.326 -3.470 1.00 86.50 1033 GLY A C 1
ATOM 7676 O O . GLY A 1 1033 ? 32.664 32.640 -3.777 1.00 86.50 1033 GLY A O 1
ATOM 7677 N N . GLU A 1 1034 ? 34.728 32.027 -4.394 1.00 87.81 1034 GLU A N 1
ATOM 7678 C CA . GLU A 1 1034 ? 34.441 32.084 -5.837 1.00 87.81 1034 GLU A CA 1
ATOM 7679 C C . GLU A 1 1034 ? 33.426 31.008 -6.260 1.00 87.81 1034 GLU A C 1
ATOM 7681 O O . GLU A 1 1034 ? 32.524 31.256 -7.069 1.00 87.81 1034 GLU A O 1
ATOM 7686 N N . ALA A 1 1035 ? 33.542 29.810 -5.684 1.00 87.00 1035 ALA A N 1
ATOM 7687 C CA . ALA A 1 1035 ? 32.646 28.695 -5.957 1.00 87.00 1035 ALA A CA 1
ATOM 7688 C C . ALA A 1 1035 ? 31.254 28.945 -5.354 1.00 87.00 1035 ALA A C 1
ATOM 7690 O O . ALA A 1 1035 ? 30.247 28.801 -6.050 1.00 87.00 1035 ALA A O 1
ATOM 7691 N N . ILE A 1 1036 ? 31.205 29.427 -4.108 1.00 90.75 1036 ILE A N 1
ATOM 7692 C CA . ILE A 1 1036 ? 29.966 29.802 -3.412 1.00 90.75 1036 ILE A CA 1
ATOM 7693 C C . ILE A 1 1036 ? 29.233 30.905 -4.173 1.00 90.75 1036 ILE A C 1
ATOM 7695 O O . ILE A 1 1036 ? 28.057 30.749 -4.496 1.00 90.75 1036 ILE A O 1
ATOM 7699 N N . ALA A 1 1037 ? 29.923 31.988 -4.537 1.00 90.88 1037 ALA A N 1
ATOM 7700 C CA . ALA A 1 1037 ? 29.326 33.079 -5.301 1.00 90.88 1037 ALA A CA 1
ATOM 7701 C C . ALA A 1 1037 ? 28.749 32.596 -6.645 1.00 90.88 1037 ALA A C 1
ATOM 7703 O O . ALA A 1 1037 ? 27.657 32.998 -7.049 1.00 90.88 1037 ALA A O 1
ATOM 7704 N N . THR A 1 1038 ? 29.446 31.672 -7.310 1.00 87.25 1038 THR A N 1
ATOM 7705 C CA . THR A 1 1038 ? 29.004 31.080 -8.578 1.00 87.25 1038 THR A CA 1
ATOM 7706 C C . THR A 1 1038 ? 27.760 30.203 -8.422 1.00 87.25 1038 THR A C 1
ATOM 7708 O O . THR A 1 1038 ? 26.880 30.249 -9.282 1.00 87.25 1038 THR A O 1
ATOM 7711 N N . LEU A 1 1039 ? 27.658 29.405 -7.356 1.00 86.81 1039 LEU A N 1
ATOM 7712 C CA . LEU A 1 1039 ? 26.456 28.608 -7.088 1.00 86.81 1039 LEU A CA 1
ATOM 7713 C C . LEU A 1 1039 ? 25.264 29.487 -6.693 1.00 86.81 1039 LEU A C 1
ATOM 7715 O O . LEU A 1 1039 ? 24.160 29.240 -7.174 1.00 86.81 1039 LEU A O 1
ATOM 7719 N N . ILE A 1 1040 ? 25.479 30.553 -5.911 1.00 88.00 1040 ILE A N 1
ATOM 7720 C CA . ILE A 1 1040 ? 24.423 31.520 -5.559 1.00 88.00 1040 ILE A CA 1
ATOM 7721 C C . ILE A 1 1040 ? 23.820 32.124 -6.827 1.00 88.00 1040 ILE A C 1
ATOM 7723 O O . ILE A 1 1040 ? 22.607 32.075 -7.010 1.00 88.00 1040 ILE A O 1
ATOM 7727 N N . GLU A 1 1041 ? 24.644 32.619 -7.746 1.00 84.75 1041 GLU A N 1
ATOM 7728 C CA . GLU A 1 1041 ? 24.153 33.191 -9.004 1.00 84.75 1041 GLU A CA 1
ATOM 7729 C C . GLU A 1 1041 ? 23.445 32.159 -9.896 1.00 84.75 1041 GLU A C 1
ATOM 7731 O O . GLU A 1 1041 ? 22.439 32.482 -10.524 1.00 84.75 1041 GLU A O 1
ATOM 7736 N N . ARG A 1 1042 ? 23.907 30.897 -9.924 1.00 80.44 1042 ARG A N 1
ATOM 7737 C CA . ARG A 1 1042 ? 23.210 29.806 -10.638 1.00 80.44 1042 ARG A CA 1
ATOM 7738 C C . ARG A 1 1042 ? 21.853 29.479 -10.005 1.00 80.44 1042 ARG A C 1
ATOM 7740 O O . ARG A 1 1042 ? 20.899 29.185 -10.721 1.00 80.44 1042 ARG A O 1
ATOM 7747 N N . SER A 1 1043 ? 21.758 29.546 -8.679 1.00 80.12 1043 SER A N 1
ATOM 7748 C CA . SER A 1 1043 ? 20.548 29.191 -7.932 1.00 80.12 1043 SER A CA 1
ATOM 7749 C C . SER A 1 1043 ? 19.395 30.182 -8.126 1.00 80.12 1043 SER A C 1
ATOM 7751 O O . SER A 1 1043 ? 18.237 29.795 -7.987 1.00 80.12 1043 SER A O 1
ATOM 7753 N N . VAL A 1 1044 ? 19.687 31.426 -8.531 1.00 76.19 1044 VAL A N 1
ATOM 7754 C CA . VAL A 1 1044 ? 18.677 32.458 -8.836 1.00 76.19 1044 VAL A CA 1
ATOM 7755 C C . VAL A 1 1044 ? 17.687 31.979 -9.905 1.00 76.19 1044 VAL A C 1
ATOM 7757 O O . VAL A 1 1044 ? 16.491 32.243 -9.802 1.00 76.19 1044 VAL A O 1
ATOM 7760 N N . VAL A 1 1045 ? 18.164 31.224 -10.899 1.00 66.38 1045 VAL A N 1
ATOM 7761 C CA . VAL A 1 1045 ? 17.354 30.683 -12.008 1.00 66.38 1045 VAL A CA 1
ATOM 7762 C C . VAL A 1 1045 ? 17.016 29.192 -11.845 1.00 66.38 1045 VAL A C 1
ATOM 7764 O O . VAL A 1 1045 ? 16.340 28.601 -12.690 1.00 66.38 1045 VAL A O 1
ATOM 7767 N N . GLY A 1 1046 ? 17.481 28.564 -10.761 1.00 61.81 1046 GLY A N 1
ATOM 7768 C CA . GLY A 1 1046 ? 17.307 27.140 -10.482 1.00 61.81 1046 GLY A CA 1
ATOM 7769 C C . GLY A 1 1046 ? 15.899 26.772 -10.000 1.00 61.81 1046 GLY A C 1
ATOM 7770 O O . GLY A 1 1046 ? 15.237 27.522 -9.282 1.00 61.81 1046 GLY A O 1
ATOM 7771 N N . ARG A 1 1047 ? 15.433 25.569 -10.375 1.00 56.28 1047 ARG A N 1
ATOM 7772 C CA . ARG A 1 1047 ? 14.189 24.961 -9.853 1.00 56.28 1047 ARG A CA 1
ATOM 7773 C C . ARG A 1 1047 ? 14.378 24.202 -8.537 1.00 56.28 1047 ARG A C 1
ATOM 7775 O O . ARG A 1 1047 ? 13.394 23.732 -7.981 1.00 56.28 1047 ARG A O 1
ATOM 7782 N N . ASP A 1 1048 ? 15.595 24.073 -8.041 1.00 64.62 1048 ASP A N 1
ATOM 7783 C CA . ASP A 1 1048 ? 15.884 23.384 -6.789 1.00 64.62 1048 ASP A CA 1
ATOM 7784 C C . ASP A 1 1048 ? 16.773 24.280 -5.920 1.00 64.62 1048 ASP A C 1
ATOM 7786 O O . ASP A 1 1048 ? 17.648 24.977 -6.431 1.00 64.62 1048 ASP A O 1
ATOM 7790 N N . ASP A 1 1049 ? 16.518 24.263 -4.615 1.00 78.69 1049 ASP A N 1
ATOM 7791 C CA . ASP A 1 1049 ? 17.185 25.086 -3.608 1.00 78.69 1049 ASP A CA 1
ATOM 7792 C C . ASP A 1 1049 ? 18.338 24.330 -2.924 1.00 78.69 1049 ASP A C 1
ATOM 7794 O O . ASP A 1 1049 ? 18.932 24.819 -1.961 1.00 78.69 1049 ASP A O 1
ATOM 7798 N N . THR A 1 1050 ? 18.653 23.132 -3.418 1.00 77.75 1050 THR A N 1
ATOM 7799 C CA . THR A 1 1050 ? 19.702 22.250 -2.900 1.00 77.75 1050 THR A CA 1
ATOM 7800 C C . THR A 1 1050 ? 21.057 22.951 -2.758 1.00 77.75 1050 THR A C 1
ATOM 7802 O O . THR A 1 1050 ? 21.695 22.822 -1.715 1.00 77.75 1050 THR A O 1
ATOM 7805 N N . ASP A 1 1051 ? 21.469 23.769 -3.730 1.00 86.06 1051 ASP A N 1
ATOM 7806 C CA . ASP A 1 1051 ? 22.760 24.470 -3.662 1.00 86.06 1051 ASP A CA 1
ATOM 7807 C C . ASP A 1 1051 ? 22.781 25.568 -2.579 1.00 86.06 1051 ASP A C 1
ATOM 7809 O O . ASP A 1 1051 ? 23.793 25.753 -1.904 1.00 86.06 1051 ASP A O 1
ATOM 7813 N N . LEU A 1 1052 ? 21.659 26.262 -2.340 1.00 86.75 1052 LEU A N 1
ATOM 7814 C CA . LEU A 1 1052 ? 21.558 27.269 -1.273 1.00 86.75 1052 LEU A CA 1
ATOM 7815 C C . LEU A 1 1052 ? 21.610 26.633 0.119 1.00 86.75 1052 LEU A C 1
ATOM 7817 O O . LEU A 1 1052 ? 22.208 27.197 1.032 1.00 86.75 1052 LEU A O 1
ATOM 7821 N N . ARG A 1 1053 ? 21.008 25.450 0.286 1.00 87.38 1053 ARG A N 1
ATOM 7822 C CA . ARG A 1 1053 ? 21.055 24.702 1.552 1.00 87.38 1053 ARG A CA 1
ATOM 7823 C C . ARG A 1 1053 ? 22.449 24.153 1.839 1.00 87.38 1053 ARG A C 1
ATOM 7825 O O . ARG A 1 1053 ? 22.883 24.201 2.986 1.00 87.38 1053 ARG A O 1
ATOM 7832 N N . LEU A 1 1054 ? 23.157 23.694 0.805 1.00 88.19 1054 LEU A N 1
ATOM 7833 C CA . LEU A 1 1054 ? 24.550 23.260 0.915 1.00 88.19 1054 LEU A CA 1
ATOM 7834 C C . LEU A 1 1054 ? 25.462 24.407 1.385 1.00 88.19 1054 LEU A C 1
ATOM 7836 O O . LEU A 1 1054 ? 26.276 24.222 2.284 1.00 88.19 1054 LEU A O 1
ATOM 7840 N N . ILE A 1 1055 ? 25.284 25.612 0.833 1.00 90.62 1055 ILE A N 1
ATOM 7841 C CA . ILE A 1 1055 ? 26.020 26.811 1.275 1.00 90.62 1055 ILE A CA 1
ATOM 7842 C C . ILE A 1 1055 ? 25.673 27.171 2.728 1.00 90.62 1055 ILE A C 1
ATOM 7844 O O . ILE A 1 1055 ? 26.551 27.552 3.497 1.00 90.62 1055 ILE A O 1
ATOM 7848 N N . GLY A 1 1056 ? 24.412 27.005 3.127 1.00 88.44 1056 GLY A N 1
ATOM 7849 C CA . GLY A 1 1056 ? 23.982 27.135 4.518 1.00 88.44 1056 GLY A CA 1
ATOM 7850 C C . GLY A 1 1056 ? 24.760 26.258 5.488 1.00 88.44 1056 GLY A C 1
ATOM 7851 O O . GLY A 1 1056 ? 25.325 26.744 6.464 1.00 88.44 1056 GLY A O 1
ATOM 7852 N N . GLN A 1 1057 ? 24.842 24.966 5.170 1.00 88.12 1057 GLN A N 1
ATOM 7853 C CA . GLN A 1 1057 ? 25.596 23.982 5.950 1.00 88.12 1057 GLN A CA 1
ATOM 7854 C C . GLN A 1 1057 ? 27.095 24.320 5.994 1.00 88.12 1057 GLN A C 1
ATOM 7856 O O . GLN A 1 1057 ? 27.744 24.173 7.032 1.00 88.12 1057 GLN A O 1
ATOM 7861 N N . TYR A 1 1058 ? 27.645 24.844 4.894 1.00 90.62 1058 TYR A N 1
ATOM 7862 C CA . TYR A 1 1058 ? 29.017 25.350 4.862 1.00 90.62 1058 TYR A CA 1
ATOM 7863 C C . TYR A 1 1058 ? 29.219 26.533 5.822 1.00 90.62 1058 TYR A C 1
ATOM 7865 O O . TYR A 1 1058 ? 30.180 26.548 6.582 1.00 90.62 1058 TYR A O 1
ATOM 7873 N N . ASN A 1 1059 ? 28.310 27.507 5.870 1.00 89.56 1059 ASN A N 1
ATOM 7874 C CA . ASN A 1 1059 ? 28.459 28.639 6.793 1.00 89.56 1059 ASN A CA 1
ATOM 7875 C C . ASN A 1 1059 ? 28.351 28.214 8.265 1.00 89.56 1059 ASN A C 1
ATOM 7877 O O . ASN A 1 1059 ? 29.074 28.724 9.120 1.00 89.56 1059 ASN A O 1
ATOM 7881 N N . GLU A 1 1060 ? 27.450 27.278 8.564 1.00 84.31 1060 GLU A N 1
ATOM 7882 C CA . GLU A 1 1060 ? 27.196 26.798 9.926 1.00 84.31 1060 GLU A CA 1
ATOM 7883 C C . GLU A 1 1060 ? 28.338 25.932 10.486 1.00 84.31 1060 GLU A C 1
ATOM 7885 O O . GLU A 1 1060 ? 28.472 25.800 11.706 1.00 84.31 1060 GLU A O 1
ATOM 7890 N N . SER A 1 1061 ? 29.194 25.384 9.617 1.00 83.12 1061 SER A N 1
ATOM 7891 C CA . SER A 1 1061 ? 30.347 24.560 10.001 1.00 83.12 1061 SER A CA 1
ATOM 7892 C C . SER A 1 1061 ? 31.614 25.360 10.336 1.00 83.12 1061 SER A C 1
ATOM 7894 O O . SER A 1 1061 ? 32.573 24.771 10.820 1.00 83.12 1061 SER A O 1
ATOM 7896 N N . ALA A 1 1062 ? 31.644 26.688 10.169 1.00 80.69 1062 ALA A N 1
ATOM 7897 C CA . ALA A 1 1062 ? 32.856 27.482 10.400 1.00 80.69 1062 ALA A CA 1
ATOM 7898 C C . ALA A 1 1062 ? 33.384 27.406 11.865 1.00 80.69 1062 ALA A C 1
ATOM 7900 O O . ALA A 1 1062 ? 32.603 27.484 12.824 1.00 80.69 1062 ALA A O 1
ATOM 7901 N N . PRO A 1 1063 ? 34.712 27.289 12.083 1.00 72.38 1063 PRO A N 1
ATOM 7902 C CA . PRO A 1 1063 ? 35.303 27.184 13.421 1.00 72.38 1063 PRO A CA 1
ATOM 7903 C C . PRO A 1 1063 ? 35.200 28.493 14.229 1.00 72.38 1063 PRO A C 1
ATOM 7905 O O . PRO A 1 1063 ? 35.327 29.591 13.692 1.00 72.38 1063 PRO A O 1
ATOM 7908 N N . LEU A 1 1064 ? 35.010 28.397 15.555 1.00 63.22 1064 LEU A N 1
ATOM 7909 C CA . LEU A 1 1064 ? 34.696 29.546 16.428 1.00 63.22 1064 LEU A CA 1
ATOM 7910 C C . LEU A 1 1064 ? 35.923 30.344 16.929 1.00 63.22 1064 LEU A C 1
ATOM 7912 O O . LEU A 1 1064 ? 35.764 31.264 17.733 1.00 63.22 1064 LEU A O 1
ATOM 7916 N N . GLY A 1 1065 ? 37.151 30.006 16.519 1.00 58.16 1065 GLY A N 1
ATOM 7917 C CA . GLY A 1 1065 ? 38.371 30.713 16.935 1.00 58.16 1065 GLY A CA 1
ATOM 7918 C C . GLY A 1 1065 ? 39.663 30.161 16.310 1.00 58.16 1065 GLY A C 1
ATOM 7919 O O . GLY A 1 1065 ? 39.627 29.100 15.687 1.00 58.16 1065 GLY A O 1
ATOM 7920 N N . PRO A 1 1066 ? 40.807 30.863 16.455 1.00 50.72 1066 PRO A N 1
ATOM 7921 C CA . PRO A 1 1066 ? 42.078 30.461 15.854 1.00 50.72 1066 PRO A CA 1
ATOM 7922 C C . PRO A 1 1066 ? 42.667 29.226 16.545 1.00 50.72 1066 PRO A C 1
ATOM 7924 O O . PRO A 1 1066 ? 42.768 29.168 17.771 1.00 50.72 1066 PRO A O 1
ATOM 7927 N N . VAL A 1 1067 ? 43.078 28.250 15.739 1.00 49.81 1067 VAL A N 1
ATOM 7928 C CA . VAL A 1 1067 ? 43.698 27.003 16.195 1.00 49.81 1067 VAL A CA 1
ATOM 7929 C C . VAL A 1 1067 ? 45.182 27.275 16.471 1.00 49.81 1067 VAL A C 1
ATOM 7931 O O . VAL A 1 1067 ? 45.959 27.442 15.535 1.00 49.81 1067 VAL A O 1
ATOM 7934 N N . THR A 1 1068 ? 45.589 27.380 17.739 1.00 38.53 1068 THR A N 1
ATOM 7935 C CA . THR A 1 1068 ? 47.006 27.527 18.126 1.00 38.53 1068 THR A CA 1
ATOM 7936 C C . THR A 1 1068 ? 47.511 26.315 18.909 1.00 38.53 1068 THR A C 1
ATOM 7938 O O . THR A 1 1068 ? 46.934 25.918 19.919 1.00 38.53 1068 THR A O 1
ATOM 7941 N N . GLU A 1 1069 ? 48.627 25.747 18.445 1.00 45.38 1069 GLU A N 1
ATOM 7942 C CA . GLU A 1 1069 ? 49.310 24.581 19.021 1.00 45.38 1069 GLU A CA 1
ATOM 7943 C C . GLU A 1 1069 ? 50.343 24.967 20.103 1.00 45.38 1069 GLU A C 1
ATOM 7945 O O . GLU A 1 1069 ? 51.053 25.969 19.978 1.00 45.38 1069 GLU A O 1
ATOM 7950 N N . SER A 1 1070 ? 50.486 24.152 21.159 1.00 27.20 1070 SER A N 1
ATOM 7951 C CA . SER A 1 1070 ? 51.627 24.167 22.105 1.00 27.20 1070 SER A CA 1
ATOM 7952 C C . SER A 1 1070 ? 51.652 22.912 23.002 1.00 27.20 1070 SER A C 1
ATOM 7954 O O . SER A 1 1070 ? 50.586 22.389 23.311 1.00 27.20 1070 SER A O 1
ATOM 7956 N N . PRO A 1 1071 ? 52.810 22.496 23.566 1.00 27.86 1071 PRO A N 1
ATOM 7957 C CA . PRO A 1 1071 ? 54.054 22.164 22.875 1.00 27.86 1071 PRO A CA 1
ATOM 7958 C C . PRO A 1 1071 ? 54.625 20.774 23.269 1.00 27.86 1071 PRO A C 1
ATOM 7960 O O . PRO A 1 1071 ? 54.683 20.384 24.431 1.00 27.86 1071 PRO A O 1
ATOM 7963 N N . ALA A 1 1072 ? 55.096 20.094 22.225 1.00 28.81 1072 ALA A N 1
ATOM 7964 C CA . ALA A 1 1072 ? 55.958 18.918 22.069 1.00 28.81 1072 ALA A CA 1
ATOM 7965 C C . ALA A 1 1072 ? 56.753 18.307 23.252 1.00 28.81 1072 ALA A C 1
ATOM 7967 O O . ALA A 1 1072 ? 57.584 18.954 23.890 1.00 28.81 1072 ALA A O 1
ATOM 7968 N N . VAL A 1 1073 ? 56.702 16.967 23.302 1.00 26.00 1073 VAL A N 1
ATOM 7969 C CA . VAL A 1 1073 ? 57.895 16.101 23.399 1.00 26.00 1073 VAL A CA 1
ATOM 7970 C C . VAL A 1 1073 ? 58.034 15.342 22.057 1.00 26.00 1073 VAL A C 1
ATOM 7972 O O . VAL A 1 1073 ? 57.078 14.743 21.580 1.00 26.00 1073 VAL A O 1
ATOM 7975 N N . TRP A 1 1074 ? 59.207 15.457 21.421 1.00 24.22 1074 TRP A N 1
ATOM 7976 C CA . TRP A 1 1074 ? 59.632 14.987 20.073 1.00 24.22 1074 TRP A CA 1
ATOM 7977 C C . TRP A 1 1074 ? 60.129 13.508 20.039 1.00 24.22 1074 TRP A C 1
ATOM 7979 O O . TRP A 1 1074 ? 60.411 12.992 21.120 1.00 24.22 1074 TRP A O 1
ATOM 7989 N N . PRO A 1 1075 ? 60.495 12.875 18.879 1.00 37.31 1075 PRO A N 1
ATOM 7990 C CA . PRO A 1 1075 ? 60.069 13.052 17.471 1.00 37.31 1075 PRO A CA 1
ATOM 7991 C C . PRO A 1 1075 ? 59.845 11.743 16.625 1.00 37.31 1075 PRO A C 1
ATOM 7993 O O . PRO A 1 1075 ? 60.560 10.756 16.763 1.00 37.31 1075 PRO A O 1
ATOM 7996 N N . LEU A 1 1076 ? 58.962 11.862 15.613 1.00 28.19 1076 LEU A N 1
ATOM 7997 C CA . LEU A 1 1076 ? 58.907 11.196 14.284 1.00 28.19 1076 LEU A CA 1
ATOM 7998 C C . LEU A 1 1076 ? 58.406 9.739 14.122 1.00 28.19 1076 LEU A C 1
ATOM 8000 O O . LEU A 1 1076 ? 59.150 8.840 13.742 1.00 28.19 1076 LEU A O 1
ATOM 8004 N N . GLY A 1 1077 ? 57.076 9.598 14.160 1.00 23.55 1077 GLY A N 1
ATOM 8005 C CA . GLY A 1 1077 ? 56.303 8.872 13.140 1.00 23.55 1077 GLY A CA 1
ATOM 8006 C C . GLY A 1 1077 ? 55.318 9.852 12.478 1.00 23.55 1077 GLY A C 1
ATOM 8007 O O . GLY A 1 1077 ? 54.852 10.774 13.143 1.00 23.55 1077 GLY A O 1
ATOM 8008 N N . ARG A 1 1078 ? 55.064 9.731 11.168 1.00 23.58 1078 ARG A N 1
ATOM 8009 C CA . ARG A 1 1078 ? 54.188 10.636 10.384 1.00 23.58 1078 ARG A CA 1
ATOM 8010 C C . ARG A 1 1078 ? 52.781 10.789 11.017 1.00 23.58 1078 ARG A C 1
ATOM 8012 O O . ARG A 1 1078 ? 52.314 9.831 11.631 1.00 23.58 1078 ARG A O 1
ATOM 8019 N N . PRO A 1 1079 ? 52.102 11.949 10.871 1.00 26.98 1079 PRO A N 1
ATOM 8020 C CA . PRO A 1 1079 ? 50.861 12.235 11.589 1.00 26.98 1079 PRO A CA 1
ATOM 8021 C C . PRO A 1 1079 ? 49.726 11.304 11.146 1.00 26.98 1079 PRO A C 1
ATOM 8023 O O . PRO A 1 1079 ? 49.497 11.110 9.955 1.00 26.98 1079 PRO A O 1
ATOM 8026 N N . SER A 1 1080 ? 49.033 10.717 12.122 1.00 33.12 1080 SER A N 1
ATOM 8027 C CA . SER A 1 1080 ? 47.829 9.905 11.941 1.00 33.12 1080 SER A CA 1
ATOM 8028 C C . SER A 1 1080 ? 46.660 10.787 11.508 1.00 33.12 1080 SER A C 1
ATOM 8030 O O . SER A 1 1080 ? 46.296 11.700 12.239 1.00 33.12 1080 SER A O 1
ATOM 8032 N N . ALA A 1 1081 ? 46.039 10.476 10.375 1.00 32.03 1081 ALA A N 1
ATOM 8033 C CA . ALA A 1 1081 ? 44.805 11.092 9.882 1.00 32.03 1081 ALA A CA 1
ATOM 8034 C C . ALA A 1 1081 ? 43.545 10.611 10.644 1.00 32.03 1081 ALA A C 1
ATOM 8036 O O . ALA A 1 1081 ? 42.550 10.237 10.037 1.00 32.03 1081 ALA A O 1
ATOM 8037 N N . LEU A 1 1082 ? 43.602 10.530 11.976 1.00 39.09 1082 LEU A N 1
ATOM 8038 C CA . LEU A 1 1082 ? 42.537 9.967 12.810 1.00 39.09 1082 LEU A CA 1
ATOM 8039 C C . LEU A 1 1082 ? 42.323 10.848 14.040 1.00 39.09 1082 LEU A C 1
ATOM 8041 O O . LEU A 1 1082 ? 43.286 11.145 14.747 1.00 39.09 1082 LEU A O 1
ATOM 8045 N N . GLY A 1 1083 ? 41.078 11.271 14.280 1.00 45.50 1083 GLY A N 1
ATOM 8046 C CA . GLY A 1 1083 ? 40.697 12.019 15.481 1.00 45.50 1083 GLY A CA 1
ATOM 8047 C C . GLY A 1 1083 ? 41.070 11.281 16.780 1.00 45.50 1083 GLY A C 1
ATOM 8048 O O . GLY A 1 1083 ? 41.277 10.065 16.758 1.00 45.50 1083 GLY A O 1
ATOM 8049 N N . PRO A 1 1084 ? 41.193 11.992 17.917 1.00 53.12 1084 PRO A N 1
ATOM 8050 C CA . PRO A 1 1084 ? 41.598 11.379 19.178 1.00 53.12 1084 PRO A CA 1
ATOM 8051 C C . PRO A 1 1084 ? 40.537 10.390 19.676 1.00 53.12 1084 PRO A C 1
ATOM 8053 O O . PRO A 1 1084 ? 39.347 10.705 19.697 1.00 53.12 1084 PRO A O 1
ATOM 8056 N N . LEU A 1 1085 ? 40.981 9.204 20.097 1.00 62.50 1085 LEU A N 1
ATOM 8057 C CA . LEU A 1 1085 ? 40.129 8.221 20.763 1.00 62.50 1085 LEU A CA 1
ATOM 8058 C C . LEU A 1 1085 ? 39.728 8.744 22.151 1.00 62.50 1085 LEU A C 1
ATOM 8060 O O . LEU A 1 1085 ? 40.577 9.186 22.919 1.00 62.50 1085 LEU A O 1
ATOM 8064 N N . ILE A 1 1086 ? 38.443 8.667 22.492 1.00 71.38 1086 ILE A N 1
ATOM 8065 C CA . ILE A 1 1086 ? 37.895 9.035 23.806 1.00 71.38 1086 ILE A CA 1
ATOM 8066 C C . ILE A 1 1086 ? 38.409 8.071 24.881 1.00 71.38 1086 ILE A C 1
ATOM 8068 O O . ILE A 1 1086 ? 38.833 8.497 25.958 1.00 71.38 1086 ILE A O 1
ATOM 8072 N N . HIS A 1 1087 ? 38.412 6.772 24.572 1.00 79.88 1087 HIS A N 1
ATOM 8073 C CA . HIS A 1 1087 ? 39.044 5.743 25.389 1.00 79.88 1087 HIS A CA 1
ATOM 8074 C C . HIS A 1 1087 ? 39.909 4.828 24.508 1.00 79.88 1087 HIS A C 1
ATOM 8076 O O . HIS A 1 1087 ? 39.422 4.341 23.476 1.00 79.88 1087 HIS A O 1
ATOM 8082 N N . PRO A 1 1088 ? 41.174 4.564 24.889 1.00 78.38 1088 PRO A N 1
ATOM 8083 C CA . PRO A 1 1088 ? 41.958 3.505 24.266 1.00 78.38 1088 PRO A CA 1
ATOM 8084 C C . PRO A 1 1088 ? 41.339 2.139 24.586 1.00 78.38 1088 PRO A C 1
ATOM 8086 O O . PRO A 1 1088 ? 40.654 1.978 25.599 1.00 78.38 1088 PRO A O 1
ATOM 8089 N N . SER A 1 1089 ? 41.585 1.159 23.718 1.00 83.69 1089 SER A N 1
ATOM 8090 C CA . SER A 1 1089 ? 41.245 -0.241 23.965 1.00 83.69 1089 SER A CA 1
ATOM 8091 C C . SER A 1 1089 ? 41.829 -0.704 25.304 1.00 83.69 1089 SER A C 1
ATOM 8093 O O . SER A 1 1089 ? 43.004 -0.465 25.586 1.00 83.69 1089 SER A O 1
ATOM 8095 N N . VAL A 1 1090 ? 41.033 -1.409 26.111 1.00 86.88 1090 VAL A N 1
ATOM 8096 C CA . VAL A 1 1090 ? 41.513 -2.041 27.355 1.00 86.88 1090 VAL A CA 1
ATOM 8097 C C . VAL A 1 1090 ? 42.305 -3.325 27.080 1.00 86.88 1090 VAL A C 1
ATOM 8099 O O . VAL A 1 1090 ? 42.990 -3.843 27.960 1.00 86.88 1090 VAL A O 1
ATOM 8102 N N . THR A 1 1091 ? 42.237 -3.839 25.850 1.00 82.50 1091 THR A N 1
ATOM 8103 C CA . THR A 1 1091 ? 43.117 -4.899 25.350 1.00 82.50 1091 THR A CA 1
ATOM 8104 C C . THR A 1 1091 ? 44.488 -4.339 24.981 1.00 82.50 1091 THR A C 1
ATOM 8106 O O . THR A 1 1091 ? 44.581 -3.421 24.170 1.00 82.50 1091 THR A O 1
ATOM 8109 N N . ASP A 1 1092 ? 45.555 -4.945 25.501 1.00 79.38 1092 ASP A N 1
ATOM 8110 C CA . ASP A 1 1092 ? 46.935 -4.525 25.245 1.00 79.38 1092 ASP A CA 1
ATOM 8111 C C . ASP A 1 1092 ? 47.512 -5.023 23.900 1.00 79.38 1092 ASP A C 1
ATOM 8113 O O . ASP A 1 1092 ? 47.097 -6.026 23.308 1.00 79.38 1092 ASP A O 1
ATOM 8117 N N . GLY A 1 1093 ? 48.576 -4.356 23.445 1.00 81.31 1093 GLY A N 1
ATOM 8118 C CA . GLY A 1 1093 ? 49.421 -4.809 22.338 1.00 81.31 1093 GLY A CA 1
ATOM 8119 C C . GLY A 1 1093 ? 48.801 -4.624 20.948 1.00 81.31 1093 GLY A C 1
ATOM 8120 O O . GLY A 1 1093 ? 47.973 -3.749 20.716 1.00 81.31 1093 GLY A O 1
ATOM 8121 N N . ARG A 1 1094 ? 49.236 -5.444 19.981 1.00 80.62 1094 ARG A N 1
ATOM 8122 C CA . ARG A 1 1094 ? 48.846 -5.301 18.561 1.00 80.62 1094 ARG A CA 1
ATOM 8123 C C . ARG A 1 1094 ? 47.347 -5.497 18.323 1.00 80.62 1094 ARG A C 1
ATOM 8125 O O . ARG A 1 1094 ? 46.791 -4.889 17.417 1.00 80.62 1094 ARG A O 1
ATOM 8132 N N . LEU A 1 1095 ? 46.702 -6.341 19.129 1.00 85.12 1095 LEU A N 1
ATOM 8133 C CA . LEU A 1 1095 ? 45.256 -6.544 19.058 1.00 85.12 1095 LEU A CA 1
ATOM 8134 C C . LEU A 1 1095 ? 44.500 -5.322 19.589 1.00 85.12 1095 LEU A C 1
ATOM 8136 O O . LEU A 1 1095 ? 43.534 -4.915 18.958 1.00 85.12 1095 LEU A O 1
ATOM 8140 N N . GLY A 1 1096 ? 44.995 -4.679 20.650 1.00 84.12 1096 GLY A N 1
ATOM 8141 C CA . GLY A 1 1096 ? 44.479 -3.386 21.106 1.00 84.12 1096 GLY A CA 1
ATOM 8142 C C . GLY A 1 1096 ? 44.577 -2.297 20.044 1.00 84.12 1096 GLY A C 1
ATOM 8143 O O . GLY A 1 1096 ? 43.591 -1.642 19.733 1.00 84.12 1096 GLY A O 1
ATOM 8144 N N . GLN A 1 1097 ? 45.735 -2.183 19.390 1.00 85.69 1097 GLN A N 1
ATOM 8145 C CA . GLN A 1 1097 ? 45.939 -1.222 18.298 1.00 85.69 1097 GLN A CA 1
ATOM 8146 C C . GLN A 1 1097 ? 45.020 -1.479 17.091 1.00 85.69 1097 GLN A C 1
ATOM 8148 O O . GLN A 1 1097 ? 44.611 -0.537 16.414 1.00 85.69 1097 GLN A O 1
ATOM 8153 N N . LEU A 1 1098 ? 44.690 -2.745 16.809 1.00 88.19 1098 LEU A N 1
ATOM 8154 C CA . LEU A 1 1098 ? 43.708 -3.098 15.782 1.00 88.19 1098 LEU A CA 1
ATOM 8155 C C . LEU A 1 1098 ? 42.294 -2.677 16.196 1.00 88.19 1098 LEU A C 1
ATOM 8157 O O . LEU A 1 1098 ? 41.563 -2.116 15.384 1.00 88.19 1098 LEU A O 1
ATOM 8161 N N . LEU A 1 1099 ? 41.912 -2.932 17.446 1.00 90.12 1099 LEU A N 1
ATOM 8162 C CA . LEU A 1 1099 ? 40.620 -2.509 17.978 1.00 90.12 1099 LEU A CA 1
ATOM 8163 C C . LEU A 1 1099 ? 40.488 -0.983 17.995 1.00 90.12 1099 LEU A C 1
ATOM 8165 O O . LEU A 1 1099 ? 39.435 -0.454 17.661 1.00 90.12 1099 LEU A O 1
ATOM 8169 N N . ASP A 1 1100 ? 41.557 -0.268 18.323 1.00 87.56 1100 ASP A N 1
ATOM 8170 C CA . ASP A 1 1100 ? 41.626 1.188 18.222 1.00 87.56 1100 ASP A CA 1
ATOM 8171 C C . ASP A 1 1100 ? 41.396 1.664 16.789 1.00 87.56 1100 ASP A C 1
ATOM 8173 O O . ASP A 1 1100 ? 40.545 2.521 16.570 1.00 87.56 1100 ASP A O 1
ATOM 8177 N N . LEU A 1 1101 ? 42.063 1.056 15.801 1.00 87.62 1101 LEU A N 1
ATOM 8178 C CA . LEU A 1 1101 ? 41.849 1.371 14.384 1.00 87.62 1101 LEU A CA 1
ATOM 8179 C C . LEU A 1 1101 ? 40.384 1.182 13.951 1.00 87.62 1101 LEU A C 1
ATOM 8181 O O . LEU A 1 1101 ? 39.881 1.988 13.173 1.00 87.62 1101 LEU A O 1
ATOM 8185 N N . ILE A 1 1102 ? 39.709 0.142 14.451 1.00 89.25 1102 ILE A N 1
ATOM 8186 C CA . ILE A 1 1102 ? 38.289 -0.127 14.172 1.00 89.25 1102 ILE A CA 1
ATOM 8187 C C . ILE A 1 1102 ? 37.389 0.898 14.873 1.00 89.25 1102 ILE A C 1
ATOM 8189 O O . ILE A 1 1102 ? 36.437 1.398 14.282 1.00 89.25 1102 ILE A O 1
ATOM 8193 N N . ALA A 1 1103 ? 37.683 1.225 16.130 1.00 85.81 1103 ALA A N 1
ATOM 8194 C CA . ALA A 1 1103 ? 36.824 2.071 16.948 1.00 85.81 1103 ALA A CA 1
ATOM 8195 C C . ALA A 1 1103 ? 36.873 3.556 16.566 1.00 85.81 1103 ALA A C 1
ATOM 8197 O O . ALA A 1 1103 ? 35.913 4.273 16.850 1.00 85.81 1103 ALA A O 1
ATOM 8198 N N . VAL A 1 1104 ? 37.955 4.033 15.930 1.00 81.69 1104 VAL A N 1
ATOM 8199 C CA . VAL A 1 1104 ? 38.046 5.440 15.506 1.00 81.69 1104 VAL A CA 1
ATOM 8200 C C . VAL A 1 1104 ? 36.876 5.841 14.592 1.00 81.69 1104 VAL A C 1
ATOM 8202 O O . VAL A 1 1104 ? 36.148 6.755 14.975 1.00 81.69 1104 VAL A O 1
ATOM 8205 N N . PRO A 1 1105 ? 36.648 5.203 13.426 1.00 83.56 1105 PRO A N 1
ATOM 8206 C CA . PRO A 1 1105 ? 35.552 5.592 12.539 1.00 83.56 1105 PRO A CA 1
ATOM 8207 C C . PRO A 1 1105 ? 34.164 5.221 13.084 1.00 83.56 1105 PRO A C 1
ATOM 8209 O O . PRO A 1 1105 ? 33.176 5.841 12.697 1.00 83.56 1105 PRO A O 1
ATOM 8212 N N . GLU A 1 1106 ? 34.069 4.229 13.971 1.00 83.88 1106 GLU A N 1
ATOM 8213 C CA . GLU A 1 1106 ? 32.786 3.719 14.469 1.00 83.88 1106 GLU A CA 1
ATOM 8214 C C . GLU A 1 1106 ? 32.216 4.553 15.623 1.00 83.88 1106 GLU A C 1
ATOM 8216 O O . GLU A 1 1106 ? 31.037 4.911 15.615 1.00 83.88 1106 GLU A O 1
ATOM 8221 N N . SER A 1 1107 ? 33.038 4.894 16.620 1.00 85.94 1107 SER A N 1
ATOM 8222 C CA . SER A 1 1107 ? 32.561 5.583 17.828 1.00 85.94 1107 SER A CA 1
ATOM 8223 C C . SER A 1 1107 ? 33.560 6.547 18.470 1.00 85.94 1107 SER A C 1
ATOM 8225 O O . SER A 1 1107 ? 33.376 6.941 19.624 1.00 85.94 1107 SER A O 1
ATOM 8227 N N . HIS A 1 1108 ? 34.655 6.874 17.779 1.00 81.00 1108 HIS A N 1
ATOM 8228 C CA . HIS A 1 1108 ? 35.805 7.572 18.360 1.00 81.00 1108 HIS A CA 1
ATOM 8229 C C . HIS A 1 1108 ? 36.346 6.889 19.629 1.00 81.00 1108 HIS A C 1
ATOM 8231 O O . HIS A 1 1108 ? 36.908 7.541 20.501 1.00 81.00 1108 HIS A O 1
ATOM 8237 N N . GLY A 1 1109 ? 36.178 5.573 19.780 1.00 83.38 1109 GLY A N 1
ATOM 8238 C CA . GLY A 1 1109 ? 36.673 4.843 20.947 1.00 83.38 1109 GLY A CA 1
ATOM 8239 C C . GLY A 1 1109 ? 35.808 4.922 22.208 1.00 83.38 1109 GLY A C 1
ATOM 8240 O O . GLY A 1 1109 ? 36.233 4.404 23.237 1.00 83.38 1109 GLY A O 1
ATOM 8241 N N . ASN A 1 1110 ? 34.620 5.532 22.172 1.00 88.31 1110 ASN A N 1
ATOM 8242 C CA . ASN A 1 1110 ? 33.750 5.625 23.348 1.00 88.31 1110 ASN A CA 1
ATOM 8243 C C . ASN A 1 1110 ? 32.974 4.316 23.601 1.00 88.31 1110 ASN A C 1
ATOM 8245 O O . ASN A 1 1110 ? 32.198 3.876 22.752 1.00 88.31 1110 ASN A O 1
ATOM 8249 N N . TYR A 1 1111 ? 33.139 3.722 24.790 1.00 89.62 1111 TYR A N 1
ATOM 8250 C CA . TYR A 1 1111 ? 32.443 2.501 25.229 1.00 89.62 1111 TYR A CA 1
ATOM 8251 C C . TYR A 1 1111 ? 30.957 2.694 25.552 1.00 89.62 1111 TYR A C 1
ATOM 8253 O O . TYR A 1 1111 ? 30.234 1.699 25.614 1.00 89.62 1111 TYR A O 1
ATOM 8261 N N . ASN A 1 1112 ? 30.501 3.939 25.713 1.00 91.12 1112 ASN A N 1
ATOM 8262 C CA . ASN A 1 1112 ? 29.104 4.301 25.972 1.00 91.12 1112 ASN A CA 1
ATOM 8263 C C . ASN A 1 1112 ? 28.368 4.824 24.728 1.00 91.12 1112 ASN A C 1
ATOM 8265 O O . ASN A 1 1112 ? 27.200 5.202 24.805 1.00 91.12 1112 ASN A O 1
ATOM 8269 N N . ALA A 1 1113 ? 29.037 4.823 23.573 1.00 88.25 1113 ALA A N 1
ATOM 8270 C CA . ALA A 1 1113 ? 28.475 5.307 22.322 1.00 88.25 1113 ALA A CA 1
ATOM 8271 C C . ALA A 1 1113 ? 27.234 4.517 21.893 1.00 88.25 1113 ALA A C 1
ATOM 8273 O O . ALA A 1 1113 ? 27.163 3.299 22.052 1.00 88.25 1113 ALA A O 1
ATOM 8274 N N . TRP A 1 1114 ? 26.301 5.183 21.223 1.00 88.25 1114 TRP A N 1
ATOM 8275 C CA . TRP A 1 1114 ? 25.297 4.512 20.400 1.00 88.25 1114 TRP A CA 1
ATOM 8276 C C . TRP A 1 1114 ? 25.027 5.297 19.122 1.00 88.25 1114 TRP A C 1
ATOM 8278 O O . TRP A 1 1114 ? 25.477 6.429 18.958 1.00 88.25 1114 TRP A O 1
ATOM 8288 N N . TYR A 1 1115 ? 24.297 4.684 18.197 1.00 79.81 1115 TYR A N 1
ATOM 8289 C CA . TYR A 1 1115 ? 24.068 5.186 16.850 1.00 79.81 1115 TYR A CA 1
ATOM 8290 C C . TYR A 1 1115 ? 23.665 6.671 16.825 1.00 79.81 1115 TYR A C 1
ATOM 8292 O O . TYR A 1 1115 ? 22.765 7.095 17.558 1.00 79.81 1115 TYR A O 1
ATOM 8300 N N . ARG A 1 1116 ? 24.362 7.458 15.990 1.00 71.88 1116 ARG A N 1
ATOM 8301 C CA . ARG A 1 1116 ? 24.261 8.931 15.857 1.00 71.88 1116 ARG A CA 1
ATOM 8302 C C . ARG A 1 1116 ? 24.566 9.763 17.117 1.00 71.88 1116 ARG A C 1
ATOM 8304 O O . ARG A 1 1116 ? 24.554 10.983 17.025 1.00 71.88 1116 ARG A O 1
ATOM 8311 N N . ASN A 1 1117 ? 24.923 9.143 18.243 1.00 79.44 1117 ASN A N 1
ATOM 8312 C CA . ASN A 1 1117 ? 25.400 9.798 19.466 1.00 79.44 1117 ASN A CA 1
ATOM 8313 C C . ASN A 1 1117 ? 26.691 9.120 19.957 1.00 79.44 1117 ASN A C 1
ATOM 8315 O O . ASN A 1 1117 ? 26.728 8.466 21.001 1.00 79.44 1117 ASN A O 1
ATOM 8319 N N . VAL A 1 1118 ? 27.762 9.255 19.173 1.00 73.75 1118 VAL A N 1
ATOM 8320 C CA . VAL A 1 1118 ? 29.064 8.628 19.464 1.00 73.75 1118 VAL A CA 1
ATOM 8321 C C . VAL A 1 1118 ? 29.735 9.183 20.728 1.00 73.75 1118 VAL A C 1
ATOM 8323 O O . VAL A 1 1118 ? 30.496 8.471 21.375 1.00 73.75 1118 VAL A O 1
ATOM 8326 N N . ASP A 1 1119 ? 29.371 10.395 21.152 1.00 71.44 1119 ASP A N 1
ATOM 8327 C CA . ASP A 1 1119 ? 29.921 11.064 22.342 1.00 71.44 1119 ASP A CA 1
ATOM 8328 C C . ASP A 1 1119 ? 29.028 10.923 23.594 1.00 71.44 1119 ASP A C 1
ATOM 8330 O O . ASP A 1 1119 ? 29.252 11.595 24.596 1.00 71.44 1119 ASP A O 1
ATOM 8334 N N . GLN A 1 1120 ? 27.997 10.071 23.549 1.00 81.94 1120 GLN A N 1
ATOM 8335 C CA . GLN A 1 1120 ? 27.080 9.860 24.671 1.00 81.94 1120 GLN A CA 1
ATOM 8336 C C . GLN A 1 1120 ? 27.805 9.338 25.924 1.00 81.94 1120 GLN A C 1
ATOM 8338 O O . GLN A 1 1120 ? 28.538 8.348 25.859 1.00 81.94 1120 GLN A O 1
ATOM 8343 N N . ASP A 1 1121 ? 27.521 9.959 27.072 1.00 76.44 1121 ASP A N 1
ATOM 8344 C CA . ASP A 1 1121 ? 28.027 9.572 28.397 1.00 76.44 1121 ASP A CA 1
ATOM 8345 C C . ASP A 1 1121 ? 26.940 9.519 29.493 1.00 76.44 1121 ASP A C 1
ATOM 8347 O O . ASP A 1 1121 ? 27.213 9.092 30.614 1.00 76.44 1121 ASP A O 1
ATOM 8351 N N . GLN A 1 1122 ? 25.690 9.901 29.189 1.00 74.69 1122 GLN A N 1
ATOM 8352 C CA . GLN A 1 1122 ? 24.617 9.982 30.197 1.00 74.69 1122 GLN A CA 1
ATOM 8353 C C . GLN A 1 1122 ? 24.155 8.610 30.705 1.00 74.69 1122 GLN A C 1
ATOM 8355 O O . GLN A 1 1122 ? 23.542 8.516 31.768 1.00 74.69 1122 GLN A O 1
ATOM 8360 N N . VAL A 1 1123 ? 24.412 7.551 29.935 1.00 80.38 1123 VAL A N 1
ATOM 8361 C CA . VAL A 1 1123 ? 24.114 6.168 30.310 1.00 80.38 1123 VAL A CA 1
ATOM 8362 C C . VAL A 1 1123 ? 25.416 5.385 30.268 1.00 80.38 1123 VAL A C 1
ATOM 8364 O O . VAL A 1 1123 ? 25.996 5.187 29.203 1.00 80.38 1123 VAL A O 1
ATOM 8367 N N . ASP A 1 1124 ? 25.858 4.930 31.435 1.00 89.06 1124 ASP A N 1
ATOM 8368 C CA . ASP A 1 1124 ? 27.027 4.069 31.556 1.00 89.06 1124 ASP A CA 1
ATOM 8369 C C . ASP A 1 1124 ? 26.647 2.628 31.195 1.00 89.06 1124 ASP A C 1
ATOM 8371 O O . ASP A 1 1124 ? 26.074 1.887 32.003 1.00 89.06 1124 ASP A O 1
ATOM 8375 N N . LEU A 1 1125 ? 26.972 2.225 29.967 1.00 91.06 1125 LEU A N 1
ATOM 8376 C CA . LEU A 1 1125 ? 26.652 0.905 29.436 1.00 91.06 1125 LEU A CA 1
ATOM 8377 C C . LEU A 1 1125 ? 27.360 -0.218 30.197 1.00 91.06 1125 LEU A C 1
ATOM 8379 O O . LEU A 1 1125 ? 26.844 -1.332 30.243 1.00 91.06 1125 LEU A O 1
ATOM 8383 N N . SER A 1 1126 ? 28.485 0.067 30.861 1.00 90.56 1126 SER A N 1
ATOM 8384 C CA . SER A 1 1126 ? 29.191 -0.929 31.675 1.00 90.56 1126 SER A CA 1
ATOM 8385 C C . SER A 1 1126 ? 28.383 -1.370 32.904 1.00 90.56 1126 SER A C 1
ATOM 8387 O O . SER A 1 1126 ? 28.597 -2.458 33.453 1.00 90.56 1126 SER A O 1
ATOM 8389 N N . THR A 1 1127 ? 27.407 -0.556 33.320 1.00 88.75 1127 THR A N 1
ATOM 8390 C CA . THR A 1 1127 ? 26.501 -0.870 34.430 1.00 88.75 1127 THR A CA 1
ATOM 8391 C C . THR A 1 1127 ? 25.301 -1.718 34.013 1.00 88.75 1127 THR A C 1
ATOM 8393 O O . THR A 1 1127 ? 24.640 -2.285 34.888 1.00 88.75 1127 THR A O 1
ATOM 8396 N N . LEU A 1 1128 ? 25.054 -1.857 32.710 1.00 92.75 1128 LEU A N 1
ATOM 8397 C CA . LEU A 1 1128 ? 23.946 -2.624 32.159 1.00 92.75 1128 LEU A CA 1
ATOM 8398 C C . LEU A 1 1128 ? 24.377 -4.055 31.837 1.00 92.75 1128 LEU A C 1
ATOM 8400 O O . LEU A 1 1128 ? 25.519 -4.325 31.458 1.00 92.75 1128 LEU A O 1
ATOM 8404 N N . THR A 1 1129 ? 23.446 -4.987 31.983 1.00 94.12 1129 THR A N 1
ATOM 8405 C CA . THR A 1 1129 ? 23.590 -6.354 31.473 1.00 94.12 1129 THR A CA 1
ATOM 8406 C C . THR A 1 1129 ? 23.375 -6.397 29.961 1.00 94.12 1129 THR A C 1
ATOM 8408 O O . THR A 1 1129 ? 22.721 -5.519 29.402 1.00 94.12 1129 THR A O 1
ATOM 8411 N N . LEU A 1 1130 ? 23.880 -7.424 29.274 1.00 89.50 1130 LEU A N 1
ATOM 8412 C CA . LEU A 1 1130 ? 23.661 -7.613 27.833 1.00 89.50 1130 LEU A CA 1
ATOM 8413 C C . LEU A 1 1130 ? 22.167 -7.571 27.459 1.00 89.50 1130 LEU A C 1
ATOM 8415 O O . LEU A 1 1130 ? 21.808 -6.957 26.456 1.00 89.50 1130 LEU A O 1
ATOM 8419 N N . ASN A 1 1131 ? 21.285 -8.141 28.286 1.00 89.44 1131 ASN A N 1
ATOM 8420 C CA . ASN A 1 1131 ? 19.835 -8.062 28.087 1.00 89.44 1131 ASN A CA 1
ATOM 8421 C C . ASN A 1 1131 ? 19.308 -6.625 28.199 1.00 89.44 1131 ASN A C 1
ATOM 8423 O O . ASN A 1 1131 ? 18.497 -6.203 27.378 1.00 89.44 1131 ASN A O 1
ATOM 8427 N N . GLU A 1 1132 ? 19.782 -5.852 29.175 1.00 91.69 1132 GLU A N 1
ATOM 8428 C CA . GLU A 1 1132 ? 19.394 -4.446 29.337 1.00 91.69 1132 GLU A CA 1
ATOM 8429 C C . GLU A 1 1132 ? 19.947 -3.562 28.213 1.00 91.69 1132 GLU A C 1
ATOM 8431 O O . GLU A 1 1132 ? 19.233 -2.690 27.723 1.00 91.69 1132 GLU A O 1
ATOM 8436 N N . VAL A 1 1133 ? 21.170 -3.823 27.741 1.00 92.81 1133 VAL A N 1
ATOM 8437 C CA . VAL A 1 1133 ? 21.744 -3.156 26.562 1.00 92.81 1133 VAL A CA 1
ATOM 8438 C C . VAL A 1 1133 ? 20.904 -3.451 25.322 1.00 92.81 1133 VAL A C 1
ATOM 8440 O O . VAL A 1 1133 ? 20.578 -2.528 24.582 1.00 92.81 1133 VAL A O 1
ATOM 8443 N N . ARG A 1 1134 ? 20.461 -4.697 25.118 1.00 89.50 1134 ARG A N 1
ATOM 8444 C CA . ARG A 1 1134 ? 19.558 -5.046 24.008 1.00 89.50 1134 ARG A CA 1
ATOM 8445 C C . ARG A 1 1134 ? 18.198 -4.351 24.117 1.00 89.50 1134 ARG A C 1
ATOM 8447 O O . ARG A 1 1134 ? 17.690 -3.863 23.109 1.00 89.50 1134 ARG A O 1
ATOM 8454 N N . MET A 1 1135 ? 17.631 -4.245 25.323 1.00 88.50 1135 MET A N 1
ATOM 8455 C CA . MET A 1 1135 ? 16.414 -3.450 25.535 1.00 88.50 1135 MET A CA 1
ATOM 8456 C C . MET A 1 1135 ? 16.642 -1.976 25.187 1.00 88.50 1135 MET A C 1
ATOM 8458 O O . MET A 1 1135 ? 15.798 -1.366 24.537 1.00 88.50 1135 MET A O 1
ATOM 8462 N N . LEU A 1 1136 ? 17.787 -1.410 25.577 1.00 88.94 1136 LEU A N 1
ATOM 8463 C CA . LEU A 1 1136 ? 18.148 -0.033 25.251 1.00 88.94 1136 LEU A CA 1
ATOM 8464 C C . LEU A 1 1136 ? 18.289 0.167 23.735 1.00 88.94 1136 LEU A C 1
ATOM 8466 O O . LEU A 1 1136 ? 17.757 1.133 23.195 1.00 88.94 1136 LEU A O 1
ATOM 8470 N N . GLN A 1 1137 ? 18.920 -0.769 23.021 1.00 92.38 1137 GLN A N 1
ATOM 8471 C CA . GLN A 1 1137 ? 18.985 -0.734 21.557 1.00 92.38 1137 GLN A CA 1
ATOM 8472 C C . GLN A 1 1137 ? 17.588 -0.729 20.922 1.00 92.38 1137 GLN A C 1
ATOM 8474 O O . GLN A 1 1137 ? 17.341 0.027 19.984 1.00 92.38 1137 GLN A O 1
ATOM 8479 N N . GLN A 1 1138 ? 16.658 -1.528 21.450 1.00 85.00 1138 GLN A N 1
ATOM 8480 C CA . GLN A 1 1138 ? 15.280 -1.563 20.965 1.00 85.00 1138 GLN A CA 1
ATOM 8481 C C . GLN A 1 1138 ? 14.538 -0.246 21.235 1.00 85.00 1138 GLN A C 1
ATOM 8483 O O . GLN A 1 1138 ? 13.869 0.270 20.342 1.00 85.00 1138 GLN A O 1
ATOM 8488 N N . GLN A 1 1139 ? 14.713 0.345 22.419 1.00 86.69 1139 GLN A N 1
ATOM 8489 C CA . GLN A 1 1139 ? 14.144 1.655 22.750 1.00 86.69 1139 GLN A CA 1
ATOM 8490 C C . GLN A 1 1139 ? 14.666 2.759 21.822 1.00 86.69 1139 GLN A C 1
ATOM 8492 O O . GLN A 1 1139 ? 13.892 3.612 21.391 1.00 86.69 1139 GLN A O 1
ATOM 8497 N N . LEU A 1 1140 ? 15.954 2.725 21.462 1.00 82.62 1140 LEU A N 1
ATOM 8498 C CA . LEU A 1 1140 ? 16.540 3.672 20.509 1.00 82.62 1140 LEU A CA 1
ATOM 8499 C C . LEU A 1 1140 ? 15.919 3.536 19.105 1.00 82.62 1140 LEU A C 1
ATOM 8501 O O . LEU A 1 1140 ? 15.667 4.553 18.456 1.00 82.62 1140 LEU A O 1
ATOM 8505 N N . LEU A 1 1141 ? 15.609 2.316 18.643 1.00 80.12 1141 LEU A N 1
ATOM 8506 C CA . LEU A 1 1141 ? 14.886 2.112 17.376 1.00 80.12 1141 LEU A CA 1
ATOM 8507 C C . LEU A 1 1141 ? 13.445 2.627 17.448 1.00 80.12 1141 LEU A C 1
ATOM 8509 O O . LEU A 1 1141 ? 13.002 3.324 16.537 1.00 80.12 1141 LEU A O 1
ATOM 8513 N N . GLU A 1 1142 ? 12.727 2.321 18.531 1.00 75.75 1142 GLU A N 1
ATOM 8514 C CA . GLU A 1 1142 ? 11.332 2.741 18.732 1.00 75.75 1142 GLU A CA 1
ATOM 8515 C C . GLU A 1 1142 ? 11.196 4.267 18.863 1.00 75.75 1142 GLU A C 1
ATOM 8517 O O . GLU A 1 1142 ? 10.211 4.844 18.405 1.00 75.75 1142 GLU A O 1
ATOM 8522 N N . ALA A 1 1143 ? 12.215 4.936 19.407 1.00 75.44 1143 ALA A N 1
ATOM 8523 C CA . ALA A 1 1143 ? 12.299 6.394 19.467 1.00 75.44 1143 ALA A CA 1
ATOM 8524 C C . ALA A 1 1143 ? 12.630 7.055 18.112 1.00 75.44 1143 ALA A C 1
ATOM 8526 O O . ALA A 1 1143 ? 12.675 8.282 18.026 1.00 75.44 1143 ALA A O 1
ATOM 8527 N N . GLY A 1 1144 ? 12.870 6.273 17.052 1.00 72.69 1144 GLY A N 1
ATOM 8528 C CA . GLY A 1 1144 ? 13.182 6.793 15.721 1.00 72.69 1144 GLY A CA 1
ATOM 8529 C C . GLY A 1 1144 ? 14.612 7.321 15.575 1.00 72.69 1144 GLY A C 1
ATOM 8530 O O . GLY A 1 1144 ? 14.859 8.166 14.717 1.00 72.69 1144 GLY A O 1
ATOM 8531 N N . ASN A 1 1145 ? 15.574 6.821 16.364 1.00 71.12 1145 ASN A N 1
ATOM 8532 C CA . ASN A 1 1145 ? 16.976 7.274 16.345 1.00 71.12 1145 ASN A CA 1
ATOM 8533 C C . ASN A 1 1145 ? 17.733 6.925 15.035 1.00 71.12 1145 ASN A C 1
ATOM 8535 O O . ASN A 1 1145 ? 18.904 7.260 14.877 1.00 71.12 1145 ASN A O 1
ATOM 8539 N N . GLY A 1 1146 ? 17.081 6.252 14.078 1.00 61.94 1146 GLY A N 1
ATOM 8540 C CA . GLY A 1 1146 ? 17.635 5.860 12.771 1.00 61.94 1146 GLY A CA 1
ATOM 8541 C C . GLY A 1 1146 ? 18.501 4.595 12.798 1.00 61.94 1146 GLY A C 1
ATOM 8542 O O . GLY A 1 1146 ? 18.800 4.036 11.750 1.00 61.94 1146 GLY A O 1
ATOM 8543 N N . GLY A 1 1147 ? 18.866 4.120 13.989 1.00 77.50 1147 GLY A N 1
ATOM 8544 C CA . GLY A 1 1147 ? 19.669 2.925 14.211 1.00 77.50 1147 GLY A CA 1
ATOM 8545 C C . GLY A 1 1147 ? 19.938 2.717 15.700 1.00 77.50 1147 GLY A C 1
ATOM 8546 O O . GLY A 1 1147 ? 19.626 3.570 16.536 1.00 77.50 1147 GLY A O 1
ATOM 8547 N N . SER A 1 1148 ? 20.503 1.561 16.032 1.00 87.56 1148 SER A N 1
ATOM 8548 C CA . SER A 1 1148 ? 20.708 1.132 17.420 1.00 87.56 1148 SER A CA 1
ATOM 8549 C C . SER A 1 1148 ? 22.034 0.435 17.660 1.00 87.56 1148 SER A C 1
ATOM 8551 O O . SER A 1 1148 ? 22.182 -0.288 18.640 1.00 87.56 1148 SER A O 1
ATOM 8553 N N . ALA A 1 1149 ? 22.998 0.626 16.764 1.00 89.00 1149 ALA A N 1
ATOM 8554 C CA . ALA A 1 1149 ? 24.370 0.220 17.012 1.00 89.00 1149 ALA A CA 1
ATOM 8555 C C . ALA A 1 1149 ? 24.856 0.800 18.354 1.00 89.00 1149 ALA A C 1
ATOM 8557 O O . ALA A 1 1149 ? 24.558 1.956 18.658 1.00 89.00 1149 ALA A O 1
ATOM 8558 N N . ILE A 1 1150 ? 25.528 -0.001 19.183 1.00 92.25 1150 ILE A N 1
ATOM 8559 C CA . ILE A 1 1150 ? 25.872 0.381 20.560 1.00 92.25 1150 ILE A CA 1
ATOM 8560 C C . ILE A 1 1150 ? 27.289 -0.050 20.948 1.00 92.25 1150 ILE A C 1
ATOM 8562 O O . ILE A 1 1150 ? 27.825 -1.033 20.434 1.00 92.25 1150 ILE A O 1
ATOM 8566 N N . GLY A 1 1151 ? 27.887 0.683 21.880 1.00 92.12 1151 GLY A N 1
ATOM 8567 C CA . GLY A 1 1151 ? 29.233 0.465 22.386 1.00 92.12 1151 GLY A CA 1
ATOM 8568 C C . GLY A 1 1151 ? 30.343 0.939 21.446 1.00 92.12 1151 GLY A C 1
ATOM 8569 O O . GLY A 1 1151 ? 30.109 1.474 20.355 1.00 92.12 1151 GLY A O 1
ATOM 8570 N N . ARG A 1 1152 ? 31.584 0.684 21.875 1.00 92.50 1152 ARG A N 1
ATOM 8571 C CA . ARG A 1 1152 ? 32.823 1.135 21.212 1.00 92.50 1152 ARG A CA 1
ATOM 8572 C C . ARG A 1 1152 ? 32.988 0.652 19.772 1.00 92.50 1152 ARG A C 1
ATOM 8574 O O . ARG A 1 1152 ? 33.672 1.277 18.972 1.00 92.50 1152 ARG A O 1
ATOM 8581 N N . TYR A 1 1153 ? 32.360 -0.469 19.449 1.00 93.94 1153 TYR A N 1
ATOM 8582 C CA . TYR A 1 1153 ? 32.477 -1.119 18.145 1.00 93.94 1153 TYR A CA 1
ATOM 8583 C C . TYR A 1 1153 ? 31.150 -1.158 17.386 1.00 93.94 1153 TYR A C 1
ATOM 8585 O O . TYR A 1 1153 ? 31.022 -1.943 16.450 1.00 93.94 1153 TYR A O 1
ATOM 8593 N N . GLN A 1 1154 ? 30.171 -0.341 17.809 1.00 92.00 1154 GLN A N 1
ATOM 8594 C CA . GLN A 1 1154 ? 28.877 -0.164 17.141 1.00 92.00 1154 GLN A CA 1
ATOM 8595 C C . GLN A 1 1154 ? 28.163 -1.500 16.856 1.00 92.00 1154 GLN A C 1
ATOM 8597 O O . GLN A 1 1154 ? 27.702 -1.775 15.750 1.00 92.00 1154 GLN A O 1
ATOM 8602 N N . PHE A 1 1155 ? 28.033 -2.346 17.882 1.00 93.19 1155 PHE A N 1
ATOM 8603 C CA . PHE A 1 1155 ? 27.343 -3.627 17.754 1.00 93.19 1155 PHE A CA 1
ATOM 8604 C C . PHE A 1 1155 ? 25.860 -3.399 17.477 1.00 93.19 1155 PHE A C 1
ATOM 8606 O O . PHE A 1 1155 ? 25.162 -2.809 18.299 1.00 93.19 1155 PHE A O 1
ATOM 8613 N N . ILE A 1 1156 ? 25.358 -3.880 16.344 1.00 89.19 1156 ILE A N 1
ATOM 8614 C CA . ILE A 1 1156 ? 23.918 -3.905 16.059 1.00 89.19 1156 ILE A CA 1
ATOM 8615 C C . ILE A 1 1156 ? 23.241 -5.069 16.806 1.00 89.19 1156 ILE A C 1
ATOM 8617 O O . ILE A 1 1156 ? 23.924 -6.038 17.152 1.00 89.19 1156 ILE A O 1
ATOM 8621 N N . PRO A 1 1157 ? 21.917 -5.014 17.052 1.00 88.56 1157 PRO A N 1
ATOM 8622 C CA . PRO A 1 1157 ? 21.228 -5.994 17.895 1.00 88.56 1157 PRO A CA 1
ATOM 8623 C C . PRO A 1 1157 ? 21.443 -7.448 17.464 1.00 88.56 1157 PRO A C 1
ATOM 8625 O O . PRO A 1 1157 ? 21.720 -8.296 18.306 1.00 88.56 1157 PRO A O 1
ATOM 8628 N N . SER A 1 1158 ? 21.391 -7.718 16.156 1.00 88.12 1158 SER A N 1
ATOM 8629 C CA . SER A 1 1158 ? 21.597 -9.057 15.593 1.00 88.12 1158 SER A CA 1
ATOM 8630 C C . SER A 1 1158 ? 23.025 -9.569 15.794 1.00 88.12 1158 SER A C 1
ATOM 8632 O O . SER A 1 1158 ? 23.221 -10.738 16.104 1.00 88.12 1158 SER A O 1
ATOM 8634 N N . THR A 1 1159 ? 24.030 -8.700 15.658 1.00 87.50 1159 THR A N 1
ATOM 8635 C CA . THR A 1 1159 ? 25.439 -9.067 15.864 1.00 87.50 1159 THR A CA 1
ATOM 8636 C C . THR A 1 1159 ? 25.732 -9.322 17.339 1.00 87.50 1159 THR A C 1
ATOM 8638 O O . THR A 1 1159 ? 26.451 -10.260 17.673 1.00 87.50 1159 THR A O 1
ATOM 8641 N N . LEU A 1 1160 ? 25.176 -8.505 18.239 1.00 90.62 1160 LEU A N 1
ATOM 8642 C CA . LEU A 1 1160 ? 25.353 -8.696 19.678 1.00 90.62 1160 LEU A CA 1
ATOM 8643 C C . LEU A 1 1160 ? 24.664 -9.984 20.162 1.00 90.62 1160 LEU A C 1
ATOM 8645 O O . LEU A 1 1160 ? 25.208 -10.690 21.011 1.00 90.62 1160 LEU A O 1
ATOM 8649 N N . GLU A 1 1161 ? 23.496 -10.306 19.603 1.00 88.44 1161 GLU A N 1
ATOM 8650 C CA . GLU A 1 1161 ? 22.769 -11.555 19.851 1.00 88.44 1161 GLU A CA 1
ATOM 8651 C C . GLU A 1 1161 ? 23.546 -12.787 19.370 1.00 88.44 1161 GLU A C 1
ATOM 8653 O O . GLU A 1 1161 ? 23.807 -13.668 20.189 1.00 88.44 1161 GLU A O 1
ATOM 8658 N N . ASP A 1 1162 ? 24.027 -12.800 18.119 1.00 89.81 1162 ASP A N 1
ATOM 8659 C CA . ASP A 1 1162 ? 24.871 -13.886 17.589 1.00 89.81 1162 ASP A CA 1
ATOM 8660 C C . ASP A 1 1162 ? 26.090 -14.138 18.488 1.00 89.81 1162 ASP A C 1
ATOM 8662 O O . ASP A 1 1162 ? 26.383 -15.267 18.881 1.00 89.81 1162 ASP A O 1
ATOM 8666 N N . LEU A 1 1163 ? 26.786 -13.074 18.890 1.00 89.69 1163 LEU A N 1
ATOM 8667 C CA . LEU A 1 1163 ? 27.954 -13.195 19.757 1.00 89.69 1163 LEU A CA 1
ATOM 8668 C C . LEU A 1 1163 ? 27.612 -13.692 21.171 1.00 89.69 1163 LEU A C 1
ATOM 8670 O O . LEU A 1 1163 ? 28.392 -14.451 21.753 1.00 89.69 1163 LEU A O 1
ATOM 8674 N N . THR A 1 1164 ? 26.463 -13.291 21.719 1.00 88.00 1164 THR A N 1
ATOM 8675 C CA . THR A 1 1164 ? 25.972 -13.754 23.029 1.00 88.00 1164 THR A CA 1
ATOM 8676 C C . THR A 1 1164 ? 25.679 -15.254 22.985 1.00 88.00 1164 THR A C 1
ATOM 8678 O O . THR A 1 1164 ? 26.114 -15.993 23.871 1.00 88.00 1164 THR A O 1
ATOM 8681 N N . GLU A 1 1165 ? 25.027 -15.726 21.920 1.00 86.56 1165 GLU A N 1
ATOM 8682 C CA . GLU A 1 1165 ? 24.709 -17.142 21.715 1.00 86.56 1165 GLU A CA 1
ATOM 8683 C C . GLU A 1 1165 ? 25.961 -17.985 21.461 1.00 86.56 1165 GLU A C 1
ATOM 8685 O O . GLU A 1 1165 ? 26.171 -19.007 22.120 1.00 86.56 1165 GLU A O 1
ATOM 8690 N N . ARG A 1 1166 ? 26.849 -17.531 20.569 1.00 86.69 1166 ARG A N 1
ATOM 8691 C CA . ARG A 1 1166 ? 28.095 -18.237 20.222 1.00 86.69 1166 ARG A CA 1
ATOM 8692 C C . ARG A 1 1166 ? 29.034 -18.413 21.410 1.00 86.69 1166 ARG A C 1
ATOM 8694 O O . ARG A 1 1166 ? 29.817 -19.363 21.435 1.00 86.69 1166 ARG A O 1
ATOM 8701 N N . LEU A 1 1167 ? 28.980 -17.505 22.382 1.00 86.50 1167 LEU A N 1
ATOM 8702 C CA . LEU A 1 1167 ? 29.782 -17.573 23.604 1.00 86.50 1167 LEU A CA 1
ATOM 8703 C C . LEU A 1 1167 ? 29.049 -18.217 24.782 1.00 86.50 1167 LEU A C 1
ATOM 8705 O O . LEU A 1 1167 ? 29.674 -18.435 25.821 1.00 86.50 1167 LEU A O 1
ATOM 8709 N N . GLY A 1 1168 ? 27.768 -18.557 24.621 1.00 86.56 1168 GLY A N 1
ATOM 8710 C CA . GLY A 1 1168 ? 26.956 -19.174 25.665 1.00 86.56 1168 GLY A CA 1
ATOM 8711 C C . GLY A 1 1168 ? 26.698 -18.247 26.852 1.00 86.56 1168 GLY A C 1
ATOM 8712 O O . GLY A 1 1168 ? 26.629 -18.714 27.989 1.00 86.56 1168 GLY A O 1
ATOM 8713 N N . PHE A 1 1169 ? 26.605 -16.940 26.609 1.00 89.75 1169 PHE A N 1
ATOM 8714 C CA . PHE A 1 1169 ? 26.265 -15.968 27.642 1.00 89.75 1169 PHE A CA 1
ATOM 8715 C C . PHE A 1 1169 ? 24.776 -16.038 27.986 1.00 89.75 1169 PHE A C 1
ATOM 8717 O O . PHE A 1 1169 ? 23.918 -16.250 27.133 1.00 89.75 1169 PHE A O 1
ATOM 8724 N N . SER A 1 1170 ? 24.472 -15.870 29.269 1.00 81.44 1170 SER A N 1
ATOM 8725 C CA . SER A 1 1170 ? 23.108 -15.923 29.808 1.00 81.44 1170 SER A CA 1
ATOM 8726 C C . SER A 1 1170 ? 22.300 -14.645 29.542 1.00 81.44 1170 SER A C 1
ATOM 8728 O O . SER A 1 1170 ? 21.093 -14.609 29.786 1.00 81.44 1170 SER A O 1
ATOM 8730 N N . GLY A 1 1171 ? 22.974 -13.580 29.100 1.00 79.94 1171 GLY A N 1
ATOM 8731 C CA . GLY A 1 1171 ? 22.433 -12.235 28.930 1.00 79.94 1171 GLY A CA 1
ATOM 8732 C C . GLY A 1 1171 ? 22.457 -11.399 30.216 1.00 79.94 1171 GLY A C 1
ATOM 8733 O O . GLY A 1 1171 ? 22.149 -10.209 30.176 1.00 79.94 1171 GLY A O 1
ATOM 8734 N N . SER A 1 1172 ? 22.836 -11.993 31.355 1.00 87.25 1172 SER A N 1
ATOM 8735 C CA . SER A 1 1172 ? 22.980 -11.302 32.649 1.00 87.25 1172 SER A CA 1
ATOM 8736 C C . SER A 1 1172 ? 24.380 -10.716 32.882 1.00 87.25 1172 SER A C 1
ATOM 8738 O O . SER A 1 1172 ? 24.621 -10.029 33.874 1.00 87.25 1172 SER A O 1
ATOM 8740 N N . GLU A 1 1173 ? 25.315 -10.974 31.970 1.00 92.38 1173 GLU A N 1
ATOM 8741 C CA . GLU A 1 1173 ? 26.680 -10.464 32.004 1.00 92.38 1173 GLU A CA 1
ATOM 8742 C C . GLU A 1 1173 ? 26.696 -8.952 31.749 1.00 92.38 1173 GLU A C 1
ATOM 8744 O O . GLU A 1 1173 ? 25.972 -8.451 30.889 1.00 92.38 1173 GLU A O 1
ATOM 8749 N N . ARG A 1 1174 ? 27.530 -8.215 32.493 1.00 92.31 1174 ARG A N 1
ATOM 8750 C CA . ARG A 1 1174 ? 27.656 -6.756 32.358 1.00 92.31 1174 ARG A CA 1
ATOM 8751 C C . ARG A 1 1174 ? 28.422 -6.381 31.093 1.00 92.31 1174 ARG A C 1
ATOM 8753 O O . ARG A 1 1174 ? 29.464 -6.972 30.819 1.00 92.31 1174 ARG A O 1
ATOM 8760 N N . PHE A 1 1175 ? 27.955 -5.368 30.367 1.00 95.19 1175 PHE A N 1
ATOM 8761 C CA . PHE A 1 1175 ? 28.529 -4.919 29.096 1.00 95.19 1175 PHE A CA 1
ATOM 8762 C C . PHE A 1 1175 ? 29.756 -4.006 29.276 1.00 95.19 1175 PHE A C 1
ATOM 8764 O O . PHE A 1 1175 ? 29.819 -2.885 28.768 1.00 95.19 1175 PHE A O 1
ATOM 8771 N N . THR A 1 1176 ? 30.739 -4.489 30.042 1.00 94.94 1176 THR A N 1
ATOM 8772 C CA . THR A 1 1176 ? 31.953 -3.740 30.405 1.00 94.94 1176 THR A CA 1
ATOM 8773 C C . THR A 1 1176 ? 32.896 -3.536 29.211 1.00 94.94 1176 THR A C 1
ATOM 8775 O O . THR A 1 1176 ? 32.801 -4.280 28.228 1.00 94.94 1176 THR A O 1
ATOM 8778 N N . PRO A 1 1177 ? 33.841 -2.576 29.282 1.00 94.25 1177 PRO A N 1
ATOM 8779 C CA . PRO A 1 1177 ? 34.855 -2.370 28.245 1.00 94.25 1177 PRO A CA 1
ATOM 8780 C C . PRO A 1 1177 ? 35.601 -3.647 27.833 1.00 94.25 1177 PRO A C 1
ATOM 8782 O O . PRO A 1 1177 ? 35.767 -3.920 26.646 1.00 94.25 1177 PRO A O 1
ATOM 8785 N N . GLU A 1 1178 ? 35.969 -4.491 28.800 1.00 92.69 1178 GLU A N 1
ATOM 8786 C CA . GLU A 1 1178 ? 36.680 -5.750 28.552 1.00 92.69 1178 GLU A CA 1
ATOM 8787 C C . GLU A 1 1178 ? 35.806 -6.756 27.800 1.00 92.69 1178 GLU A C 1
ATOM 8789 O O . GLU A 1 1178 ? 36.297 -7.511 26.955 1.00 92.69 1178 GLU A O 1
ATOM 8794 N N . LEU A 1 1179 ? 34.502 -6.781 28.098 1.00 93.75 1179 LEU A N 1
ATOM 8795 C CA . LEU A 1 1179 ? 33.568 -7.637 27.381 1.00 93.75 1179 LEU A CA 1
ATOM 8796 C C . LEU A 1 1179 ? 33.387 -7.143 25.943 1.00 93.75 1179 LEU A C 1
ATOM 8798 O O . LEU A 1 1179 ? 33.451 -7.952 25.022 1.00 93.75 1179 LEU A O 1
ATOM 8802 N N . GLN A 1 1180 ? 33.234 -5.833 25.738 1.00 95.88 1180 GLN A N 1
ATOM 8803 C CA . GLN A 1 1180 ? 33.101 -5.242 24.404 1.00 95.88 1180 GLN A CA 1
ATOM 8804 C C . GLN A 1 1180 ? 34.324 -5.529 23.519 1.00 95.88 1180 GLN A C 1
ATOM 8806 O O . GLN A 1 1180 ? 34.162 -5.972 22.382 1.00 95.88 1180 GLN A O 1
ATOM 8811 N N . ASP A 1 1181 ? 35.541 -5.366 24.044 1.00 95.31 1181 ASP A N 1
ATOM 8812 C CA . ASP A 1 1181 ? 36.773 -5.713 23.326 1.00 95.31 1181 ASP A CA 1
ATOM 8813 C C . ASP A 1 1181 ? 36.820 -7.198 22.953 1.00 95.31 1181 ASP A C 1
ATOM 8815 O O . ASP A 1 1181 ? 37.144 -7.564 21.821 1.00 95.31 1181 ASP A O 1
ATOM 8819 N N . ARG A 1 1182 ? 36.443 -8.076 23.890 1.00 93.12 1182 ARG A N 1
ATOM 8820 C CA . ARG A 1 1182 ? 36.413 -9.523 23.654 1.00 93.12 1182 ARG A CA 1
ATOM 8821 C C . ARG A 1 1182 ? 35.442 -9.899 22.536 1.00 93.12 1182 ARG A C 1
ATOM 8823 O O . ARG A 1 1182 ? 35.765 -10.766 21.724 1.00 93.12 1182 ARG A O 1
ATOM 8830 N N . LEU A 1 1183 ? 34.276 -9.260 22.493 1.00 94.19 1183 LEU A N 1
ATOM 8831 C CA . LEU A 1 1183 ? 33.280 -9.451 21.441 1.00 94.19 1183 LEU A CA 1
ATOM 8832 C C . LEU A 1 1183 ? 33.804 -8.979 20.076 1.00 94.19 1183 LEU A C 1
ATOM 8834 O O . LEU A 1 1183 ? 33.709 -9.714 19.092 1.00 94.19 1183 LEU A O 1
ATOM 8838 N N . ALA A 1 1184 ? 34.441 -7.807 20.020 1.00 94.75 1184 ALA A N 1
ATOM 8839 C CA . ALA A 1 1184 ? 35.021 -7.277 18.788 1.00 94.75 1184 ALA A CA 1
ATOM 8840 C C . ALA A 1 1184 ? 36.175 -8.139 18.253 1.00 94.75 1184 ALA A C 1
ATOM 8842 O O . ALA A 1 1184 ? 36.288 -8.345 17.045 1.00 94.75 1184 ALA A O 1
ATOM 8843 N N . LEU A 1 1185 ? 36.998 -8.723 19.128 1.00 93.44 1185 LEU A N 1
ATOM 8844 C CA . LEU A 1 1185 ? 38.071 -9.633 18.713 1.00 93.44 1185 LEU A CA 1
ATOM 8845 C C . LEU A 1 1185 ? 37.554 -10.933 18.094 1.00 93.44 1185 LEU A C 1
ATOM 8847 O O . LEU A 1 1185 ? 38.224 -11.505 17.235 1.00 93.44 1185 LEU A O 1
ATOM 8851 N N . ILE A 1 1186 ? 36.373 -11.404 18.495 1.00 92.44 1186 ILE A N 1
ATOM 8852 C CA . ILE A 1 1186 ? 35.747 -12.576 17.872 1.00 92.44 1186 ILE A CA 1
ATOM 8853 C C . ILE A 1 1186 ? 35.317 -12.242 16.446 1.00 92.44 1186 ILE A C 1
ATOM 8855 O O . ILE A 1 1186 ? 35.610 -13.016 15.538 1.00 92.44 1186 ILE A O 1
ATOM 8859 N N . LEU A 1 1187 ? 34.739 -11.061 16.230 1.00 94.19 1187 LEU A N 1
ATOM 8860 C CA . LEU A 1 1187 ? 34.420 -10.574 14.888 1.00 94.19 1187 LEU A CA 1
ATOM 8861 C C . LEU A 1 1187 ? 35.684 -10.358 14.039 1.00 94.19 1187 LEU A C 1
ATOM 8863 O O . LEU A 1 1187 ? 35.735 -10.763 12.881 1.00 94.19 1187 LEU A O 1
ATOM 8867 N N . ALA A 1 1188 ? 36.754 -9.803 14.617 1.00 91.12 1188 ALA A N 1
ATOM 8868 C CA . ALA A 1 1188 ? 38.030 -9.636 13.917 1.00 91.12 1188 ALA A CA 1
ATOM 8869 C C . ALA A 1 1188 ? 38.661 -10.991 13.551 1.00 91.12 1188 ALA A C 1
ATOM 8871 O O . ALA A 1 1188 ? 39.286 -11.142 12.497 1.00 91.12 1188 ALA A O 1
ATOM 8872 N N . ARG A 1 1189 ? 38.471 -12.011 14.396 1.00 91.44 1189 ARG A N 1
ATOM 8873 C CA . ARG A 1 1189 ? 38.861 -13.388 14.087 1.00 91.44 1189 ARG A CA 1
ATOM 8874 C C . ARG A 1 1189 ? 38.067 -13.948 12.917 1.00 91.44 1189 ARG A C 1
ATOM 8876 O O . ARG A 1 1189 ? 38.682 -14.559 12.048 1.00 91.44 1189 ARG A O 1
ATOM 8883 N N . ASP A 1 1190 ? 36.764 -13.700 12.866 1.00 90.12 1190 ASP A N 1
ATOM 8884 C CA . ASP A 1 1190 ? 35.915 -14.118 11.748 1.00 90.12 1190 ASP A CA 1
ATOM 8885 C C . ASP A 1 1190 ? 36.307 -13.397 10.437 1.00 90.12 1190 ASP A C 1
ATOM 8887 O O . ASP A 1 1190 ? 36.240 -13.990 9.363 1.00 90.12 1190 ASP A O 1
ATOM 8891 N N . ALA A 1 1191 ? 36.837 -12.168 10.520 1.00 90.38 1191 ALA A N 1
ATOM 8892 C CA . ALA A 1 1191 ? 37.444 -11.455 9.387 1.00 90.38 1191 ALA A CA 1
ATOM 8893 C C . ALA A 1 1191 ? 38.834 -11.987 8.963 1.00 90.38 1191 ALA A C 1
ATOM 8895 O O . ALA A 1 1191 ? 39.358 -11.579 7.920 1.00 90.38 1191 ALA A O 1
ATOM 8896 N N . GLY A 1 1192 ? 39.435 -12.898 9.740 1.00 90.50 1192 GLY A N 1
ATOM 8897 C CA . GLY A 1 1192 ? 40.710 -13.548 9.422 1.00 90.50 1192 GLY A CA 1
ATOM 8898 C C . GLY A 1 1192 ? 41.949 -12.936 10.088 1.00 90.50 1192 GLY A C 1
ATOM 8899 O O . GLY A 1 1192 ? 43.048 -13.067 9.547 1.00 90.50 1192 GLY A O 1
ATOM 8900 N N . VAL A 1 1193 ? 41.825 -12.291 11.261 1.00 90.50 1193 VAL A N 1
ATOM 8901 C CA . VAL A 1 1193 ? 42.970 -11.632 11.938 1.00 90.50 1193 VAL A CA 1
ATOM 8902 C C . VAL A 1 1193 ? 44.156 -12.572 12.193 1.00 90.50 1193 VAL A C 1
ATOM 8904 O O . VAL A 1 1193 ? 45.306 -12.150 12.097 1.00 90.50 1193 VAL A O 1
ATOM 8907 N N . ASN A 1 1194 ? 43.903 -13.857 12.472 1.00 90.31 1194 ASN A N 1
ATOM 8908 C CA . ASN A 1 1194 ? 44.958 -14.846 12.716 1.00 90.31 1194 ASN A CA 1
ATOM 8909 C C . ASN A 1 1194 ? 45.769 -15.140 11.446 1.00 90.31 1194 ASN A C 1
ATOM 8911 O O . ASN A 1 1194 ? 46.999 -15.163 11.497 1.00 90.31 1194 ASN A O 1
ATOM 8915 N N . ASP A 1 1195 ? 45.093 -15.296 10.307 1.00 88.38 1195 ASP A N 1
ATOM 8916 C CA . ASP A 1 1195 ? 45.732 -15.542 9.012 1.00 88.38 1195 ASP A CA 1
ATOM 8917 C C . ASP A 1 1195 ? 46.477 -14.296 8.520 1.00 88.38 1195 ASP A C 1
ATOM 8919 O O . ASP A 1 1195 ? 47.561 -14.390 7.942 1.00 88.38 1195 ASP A O 1
ATOM 8923 N N . TRP A 1 1196 ? 45.945 -13.107 8.812 1.00 93.38 1196 TRP A N 1
ATOM 8924 C CA . TRP A 1 1196 ? 46.606 -11.839 8.524 1.00 93.38 1196 TRP A CA 1
ATOM 8925 C C . TRP A 1 1196 ? 47.861 -11.613 9.375 1.00 93.38 1196 TRP A C 1
ATOM 8927 O O . TRP A 1 1196 ? 48.913 -11.272 8.822 1.00 93.38 1196 TRP A O 1
ATOM 8937 N N . MET A 1 1197 ? 47.795 -11.863 10.690 1.00 84.81 1197 MET A N 1
ATOM 8938 C CA . MET A 1 1197 ? 48.964 -11.815 11.578 1.00 84.81 1197 MET A CA 1
ATOM 8939 C C . MET A 1 1197 ? 50.014 -12.866 11.195 1.00 84.81 1197 MET A C 1
ATOM 8941 O O . MET A 1 1197 ? 51.209 -12.585 11.272 1.00 84.81 1197 MET A O 1
ATOM 8945 N N . GLY A 1 1198 ? 49.577 -14.045 10.738 1.00 80.88 1198 GLY A N 1
ATOM 8946 C CA . GLY A 1 1198 ? 50.437 -15.112 10.218 1.00 80.88 1198 GLY A CA 1
ATOM 8947 C C . GLY A 1 1198 ? 51.007 -14.855 8.816 1.00 80.88 1198 GLY A C 1
ATOM 8948 O O . GLY A 1 1198 ? 51.841 -15.628 8.353 1.00 80.88 1198 GLY A O 1
ATOM 8949 N N . GLY A 1 1199 ? 50.581 -13.781 8.139 1.00 82.25 1199 GLY A N 1
ATOM 8950 C CA . GLY A 1 1199 ? 51.041 -13.400 6.799 1.00 82.25 1199 GLY A CA 1
ATOM 8951 C C . GLY A 1 1199 ? 50.390 -14.166 5.640 1.00 82.25 1199 GLY A C 1
ATOM 8952 O O . GLY A 1 1199 ? 50.738 -13.910 4.489 1.00 82.25 1199 GLY A O 1
ATOM 8953 N N . ALA A 1 1200 ? 49.442 -15.066 5.917 1.00 85.44 1200 ALA A N 1
ATOM 8954 C CA . ALA A 1 1200 ? 48.672 -15.796 4.909 1.00 85.44 1200 ALA A CA 1
ATOM 8955 C C . ALA A 1 1200 ? 47.597 -14.921 4.233 1.00 85.44 1200 ALA A C 1
ATOM 8957 O O . ALA A 1 1200 ? 47.201 -15.205 3.104 1.00 85.44 1200 ALA A O 1
ATOM 8958 N N . LEU A 1 1201 ? 47.167 -13.836 4.892 1.00 88.75 1201 LEU A N 1
ATOM 8959 C CA . LEU A 1 1201 ? 46.246 -12.833 4.349 1.00 88.75 1201 LEU A CA 1
ATOM 8960 C C . LEU A 1 1201 ? 46.949 -11.469 4.185 1.00 88.75 1201 LEU A C 1
ATOM 8962 O O . LEU A 1 1201 ? 47.699 -11.023 5.063 1.00 88.75 1201 LEU A O 1
ATOM 8966 N N . THR A 1 1202 ? 46.732 -10.788 3.053 1.00 87.50 1202 THR A N 1
ATOM 8967 C CA . THR A 1 1202 ? 47.285 -9.440 2.806 1.00 87.50 1202 THR A CA 1
ATOM 8968 C C . THR A 1 1202 ? 46.532 -8.373 3.606 1.00 87.50 1202 THR A C 1
ATOM 8970 O O . THR A 1 1202 ? 45.381 -8.587 3.983 1.00 87.50 1202 THR A O 1
ATOM 8973 N N . SER A 1 1203 ? 47.161 -7.220 3.874 1.00 86.94 1203 SER A N 1
ATOM 8974 C CA . SER A 1 1203 ? 46.500 -6.118 4.597 1.00 86.94 1203 SER A CA 1
ATOM 8975 C C . SER A 1 1203 ? 45.289 -5.574 3.837 1.00 86.94 1203 SER A C 1
ATOM 8977 O O . SER A 1 1203 ? 44.273 -5.312 4.463 1.00 86.94 1203 SER A O 1
ATOM 8979 N N . ASP A 1 1204 ? 45.352 -5.500 2.506 1.00 86.50 1204 ASP A N 1
ATOM 8980 C CA . ASP A 1 1204 ? 44.236 -5.096 1.643 1.00 86.50 1204 ASP A CA 1
ATOM 8981 C C . ASP A 1 1204 ? 43.042 -6.056 1.747 1.00 86.50 1204 ASP A C 1
ATOM 8983 O O . ASP A 1 1204 ? 41.902 -5.624 1.913 1.00 86.50 1204 ASP A O 1
ATOM 8987 N N . SER A 1 1205 ? 43.300 -7.370 1.711 1.00 88.75 1205 SER A N 1
ATOM 8988 C CA . SER A 1 1205 ? 42.243 -8.387 1.824 1.00 88.75 1205 SER A CA 1
ATOM 8989 C C . SER A 1 1205 ? 41.642 -8.414 3.228 1.00 88.75 1205 SER A C 1
ATOM 8991 O O . SER A 1 1205 ? 40.441 -8.619 3.391 1.00 88.75 1205 SER A O 1
ATOM 8993 N N . PHE A 1 1206 ? 42.471 -8.191 4.251 1.00 94.19 1206 PHE A N 1
ATOM 8994 C CA . PHE A 1 1206 ? 42.004 -8.094 5.626 1.00 94.19 1206 PHE A CA 1
ATOM 8995 C C . PHE A 1 1206 ? 41.178 -6.820 5.854 1.00 94.19 1206 PHE A C 1
ATOM 8997 O O . PHE A 1 1206 ? 40.100 -6.911 6.431 1.00 94.19 1206 PHE A O 1
ATOM 9004 N N . ALA A 1 1207 ? 41.605 -5.667 5.325 1.00 88.88 1207 ALA A N 1
ATOM 9005 C CA . ALA A 1 1207 ? 40.837 -4.419 5.358 1.00 88.88 1207 ALA A CA 1
ATOM 9006 C C . ALA A 1 1207 ? 39.460 -4.582 4.695 1.00 88.88 1207 ALA A C 1
ATOM 9008 O O . ALA A 1 1207 ? 38.442 -4.216 5.283 1.00 88.88 1207 ALA A O 1
ATOM 9009 N N . TYR A 1 1208 ? 39.411 -5.232 3.528 1.00 90.12 1208 TYR A N 1
ATOM 9010 C CA . TYR A 1 1208 ? 38.153 -5.556 2.858 1.00 90.12 1208 TYR A CA 1
ATOM 9011 C C . TYR A 1 1208 ? 37.252 -6.453 3.723 1.00 90.12 1208 TYR A C 1
ATOM 9013 O O . TYR A 1 1208 ? 36.056 -6.191 3.843 1.00 90.12 1208 TYR A O 1
ATOM 9021 N N . ASN A 1 1209 ? 37.799 -7.478 4.384 1.00 93.12 1209 ASN A N 1
ATOM 9022 C CA . ASN A 1 1209 ? 37.017 -8.332 5.283 1.00 93.12 1209 ASN A CA 1
ATOM 9023 C C . ASN A 1 1209 ? 36.508 -7.583 6.524 1.00 93.12 1209 ASN A C 1
ATOM 9025 O O . ASN A 1 1209 ? 35.365 -7.798 6.920 1.00 93.12 1209 ASN A O 1
ATOM 9029 N N . LEU A 1 1210 ? 37.312 -6.685 7.103 1.00 92.25 1210 LEU A N 1
ATOM 9030 C CA . LEU A 1 1210 ? 36.886 -5.836 8.219 1.00 92.25 1210 LEU A CA 1
ATOM 9031 C C . LEU A 1 1210 ? 35.736 -4.902 7.807 1.00 92.25 1210 LEU A C 1
ATOM 9033 O O . LEU A 1 1210 ? 34.778 -4.765 8.562 1.00 92.25 1210 LEU A O 1
ATOM 9037 N N . SER A 1 1211 ? 35.770 -4.335 6.594 1.00 91.00 1211 SER A N 1
ATOM 9038 C CA . SER A 1 1211 ? 34.711 -3.441 6.083 1.00 91.00 1211 SER A CA 1
ATOM 9039 C C . SER A 1 1211 ? 33.334 -4.103 5.936 1.00 91.00 1211 SER A C 1
ATOM 9041 O O . SER A 1 1211 ? 32.306 -3.431 5.964 1.00 91.00 1211 SER A O 1
ATOM 9043 N N . LYS A 1 1212 ? 33.289 -5.438 5.810 1.00 90.12 1212 LYS A N 1
ATOM 9044 C CA . LYS A 1 1212 ? 32.027 -6.196 5.783 1.00 90.12 1212 LYS A CA 1
ATOM 9045 C C . LYS A 1 1212 ? 31.362 -6.265 7.155 1.00 90.12 1212 LYS A C 1
ATOM 9047 O O . LYS A 1 1212 ? 30.165 -6.526 7.222 1.00 90.12 1212 LYS A O 1
ATOM 9052 N N . ILE A 1 1213 ? 32.125 -6.046 8.223 1.00 89.88 1213 ILE A N 1
ATOM 9053 C CA . ILE A 1 1213 ? 31.650 -6.082 9.608 1.00 89.88 1213 ILE A CA 1
ATOM 9054 C C . ILE A 1 1213 ? 31.419 -4.658 10.124 1.00 89.88 1213 ILE A C 1
ATOM 9056 O O . ILE A 1 1213 ? 30.361 -4.379 10.678 1.00 89.88 1213 ILE A O 1
ATOM 9060 N N . TRP A 1 1214 ? 32.385 -3.764 9.909 1.00 91.81 1214 TRP A N 1
ATOM 9061 C CA . TRP A 1 1214 ? 32.373 -2.386 10.398 1.00 91.81 1214 TRP A CA 1
ATOM 9062 C C . TRP A 1 1214 ? 32.202 -1.414 9.237 1.00 91.81 1214 TRP A C 1
ATOM 9064 O O . TRP A 1 1214 ? 33.091 -1.258 8.398 1.00 91.81 1214 TRP A O 1
ATOM 9074 N N . ALA A 1 1215 ? 31.027 -0.788 9.175 1.00 85.06 1215 ALA A N 1
ATOM 9075 C CA . ALA A 1 1215 ? 30.619 0.060 8.062 1.00 85.06 1215 ALA A CA 1
ATOM 9076 C C . ALA A 1 1215 ? 31.437 1.357 7.958 1.00 85.06 1215 ALA A C 1
ATOM 9078 O O . ALA A 1 1215 ? 31.543 1.915 6.865 1.00 85.06 1215 ALA A O 1
ATOM 9079 N N . GLY A 1 1216 ? 32.036 1.810 9.061 1.00 84.06 1216 GLY A N 1
ATOM 9080 C CA . GLY A 1 1216 ? 32.940 2.950 9.121 1.00 84.06 1216 GLY A CA 1
ATOM 9081 C C . GLY A 1 1216 ? 34.288 2.705 8.440 1.00 84.06 1216 GLY A C 1
ATOM 9082 O O . GLY A 1 1216 ? 35.001 3.672 8.166 1.00 84.06 1216 GLY A O 1
ATOM 9083 N N . LEU A 1 1217 ? 34.636 1.455 8.110 1.00 88.75 1217 LEU A N 1
ATOM 9084 C CA . LEU 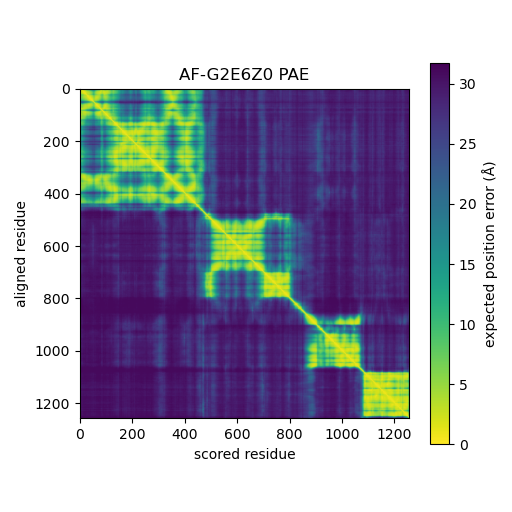A 1 1217 ? 35.841 1.124 7.351 1.00 88.75 1217 LEU A CA 1
ATOM 9085 C C . LEU A 1 1217 ? 35.561 1.066 5.832 1.00 88.75 1217 LEU A C 1
ATOM 9087 O O . LEU A 1 1217 ? 34.531 0.540 5.403 1.00 88.75 1217 LEU A O 1
ATOM 9091 N N . PRO A 1 1218 ? 36.481 1.563 4.989 1.00 86.31 1218 PRO A N 1
ATOM 9092 C CA . PRO A 1 1218 ? 36.368 1.503 3.538 1.00 86.31 1218 PRO A CA 1
ATOM 9093 C C . PRO A 1 1218 ? 36.639 0.089 3.024 1.00 86.31 1218 PRO A C 1
ATOM 9095 O O . PRO A 1 1218 ? 37.556 -0.595 3.484 1.00 86.31 1218 PRO A O 1
ATOM 9098 N N . LYS A 1 1219 ? 35.862 -0.337 2.026 1.00 86.69 1219 LYS A N 1
ATOM 9099 C CA . LYS A 1 1219 ? 36.031 -1.651 1.393 1.00 86.69 1219 LYS A CA 1
ATOM 9100 C C . LYS A 1 1219 ? 37.301 -1.714 0.544 1.00 86.69 1219 LYS A C 1
ATOM 9102 O O . LYS A 1 1219 ? 38.014 -2.713 0.556 1.00 86.69 1219 LYS A O 1
ATOM 9107 N N . ASP A 1 1220 ? 37.599 -0.643 -0.179 1.00 86.44 1220 ASP A N 1
ATOM 9108 C CA . ASP A 1 1220 ? 38.733 -0.542 -1.089 1.00 86.44 1220 ASP A CA 1
ATOM 9109 C C . ASP A 1 1220 ? 39.144 0.931 -1.277 1.00 86.44 1220 ASP A C 1
ATOM 9111 O O . ASP A 1 1220 ? 38.623 1.833 -0.613 1.00 86.44 1220 ASP A O 1
ATOM 9115 N N . ALA A 1 1221 ? 40.079 1.176 -2.199 1.00 80.75 1221 ALA A N 1
ATOM 9116 C CA . ALA A 1 1221 ? 40.617 2.499 -2.509 1.00 80.75 1221 ALA A CA 1
ATOM 9117 C C . ALA A 1 1221 ? 39.579 3.521 -3.018 1.00 80.75 1221 ALA A C 1
ATOM 9119 O O . ALA A 1 1221 ? 39.925 4.688 -3.187 1.00 80.75 1221 ALA A O 1
ATOM 9120 N N . SER A 1 1222 ? 38.323 3.126 -3.254 1.00 74.75 1222 SER A N 1
ATOM 9121 C CA . SER A 1 1222 ? 37.236 4.054 -3.559 1.00 74.75 1222 SER A CA 1
ATOM 9122 C C . SER A 1 1222 ? 36.745 4.835 -2.334 1.00 74.75 1222 SER A C 1
ATOM 9124 O O . SER A 1 1222 ? 35.853 5.665 -2.491 1.00 74.75 1222 SER A O 1
ATOM 9126 N N . ASN A 1 1223 ? 37.257 4.549 -1.126 1.00 77.75 1223 ASN A N 1
ATOM 9127 C CA . ASN A 1 1223 ? 36.812 5.143 0.145 1.00 77.75 1223 ASN A CA 1
ATOM 9128 C C . ASN A 1 1223 ? 35.304 4.980 0.407 1.00 77.75 1223 ASN A C 1
ATOM 9130 O O . ASN A 1 1223 ? 34.682 5.769 1.112 1.00 77.75 1223 ASN A O 1
ATOM 9134 N N . GLN A 1 1224 ? 34.701 3.941 -0.168 1.00 79.75 1224 GLN A N 1
ATOM 9135 C CA . GLN A 1 1224 ? 33.292 3.621 0.032 1.00 79.75 1224 GLN A CA 1
ATOM 9136 C C . GLN A 1 1224 ? 33.149 2.513 1.067 1.00 79.75 1224 GLN A C 1
ATOM 9138 O O . GLN A 1 1224 ? 33.951 1.576 1.098 1.00 79.75 1224 GLN A O 1
ATOM 9143 N N . SER A 1 1225 ? 32.103 2.590 1.890 1.00 80.56 1225 SER A N 1
ATOM 9144 C CA . SER A 1 1225 ? 31.745 1.480 2.776 1.00 80.56 1225 SER A CA 1
ATOM 9145 C C . SER A 1 1225 ? 31.268 0.290 1.948 1.00 80.56 1225 SER A C 1
ATOM 9147 O O . SER A 1 1225 ? 30.686 0.457 0.872 1.00 80.56 1225 SER A O 1
ATOM 9149 N N . TYR A 1 1226 ? 31.451 -0.923 2.464 1.00 84.00 1226 TYR A N 1
ATOM 9150 C CA . TYR A 1 1226 ? 30.796 -2.101 1.895 1.00 84.00 1226 TYR A CA 1
ATOM 9151 C C . TYR A 1 1226 ? 29.260 -1.984 1.958 1.00 84.00 1226 TYR A C 1
ATOM 9153 O O . TYR A 1 1226 ? 28.569 -2.497 1.083 1.00 84.00 1226 TYR A O 1
ATOM 9161 N N . HIS A 1 1227 ? 28.738 -1.249 2.948 1.00 77.56 1227 HIS A N 1
ATOM 9162 C CA . HIS A 1 1227 ? 27.307 -1.137 3.255 1.00 77.56 1227 HIS A CA 1
ATOM 9163 C C . HIS A 1 1227 ? 26.655 0.171 2.775 1.00 77.56 1227 HIS A C 1
ATOM 9165 O O . HIS A 1 1227 ? 25.593 0.534 3.268 1.00 77.56 1227 HIS A O 1
ATOM 9171 N N . GLN A 1 1228 ? 27.263 0.895 1.828 1.00 70.00 1228 GLN A N 1
ATOM 9172 C CA . GLN A 1 1228 ? 26.869 2.272 1.474 1.00 70.00 1228 GLN A CA 1
ATOM 9173 C C . GLN A 1 1228 ? 25.445 2.439 0.907 1.00 70.00 1228 GLN A C 1
ATOM 9175 O O . GLN A 1 1228 ? 24.885 3.530 0.954 1.00 70.00 1228 GLN A O 1
ATOM 9180 N N . GLU A 1 1229 ? 24.842 1.369 0.392 1.00 62.44 1229 GLU A N 1
ATOM 9181 C CA . GLU A 1 1229 ? 23.468 1.376 -0.134 1.00 62.44 1229 GLU A CA 1
ATOM 9182 C C . GLU A 1 1229 ? 22.415 1.020 0.937 1.00 62.44 1229 GLU A C 1
ATOM 9184 O O . GLU A 1 1229 ? 21.220 0.972 0.649 1.00 62.44 1229 GLU A O 1
ATOM 9189 N N . VAL A 1 1230 ? 22.845 0.768 2.182 1.00 60.78 1230 VAL A N 1
ATOM 9190 C CA . VAL A 1 1230 ? 21.984 0.393 3.310 1.00 60.78 1230 VAL A CA 1
ATOM 9191 C C . VAL A 1 1230 ? 22.012 1.500 4.365 1.00 60.78 1230 VAL A C 1
ATOM 9193 O O . VAL A 1 1230 ? 22.958 1.602 5.144 1.00 60.78 1230 VAL A O 1
ATOM 9196 N N . GLY A 1 1231 ? 20.951 2.307 4.433 1.00 62.88 1231 GLY A N 1
ATOM 9197 C CA . GLY A 1 1231 ? 20.834 3.406 5.403 1.00 62.88 1231 GLY A CA 1
ATOM 9198 C C . GLY A 1 1231 ? 21.894 4.501 5.203 1.00 62.88 1231 GLY A C 1
ATOM 9199 O O . GLY A 1 1231 ? 22.302 4.763 4.079 1.00 62.88 1231 GLY A O 1
ATOM 9200 N N . ASP A 1 1232 ? 22.358 5.127 6.292 1.00 64.56 1232 ASP A N 1
ATOM 9201 C CA . ASP A 1 1232 ? 23.390 6.189 6.256 1.00 64.56 1232 ASP A CA 1
ATOM 9202 C C . ASP A 1 1232 ? 24.825 5.663 6.443 1.00 64.56 1232 ASP A C 1
ATOM 9204 O O . ASP A 1 1232 ? 25.705 6.362 6.958 1.00 64.56 1232 ASP A O 1
ATOM 9208 N N . ASN A 1 1233 ? 25.069 4.397 6.111 1.00 76.69 1233 ASN A N 1
ATOM 9209 C CA . ASN A 1 1233 ? 26.380 3.786 6.286 1.00 76.69 1233 ASN A CA 1
ATOM 9210 C C . ASN A 1 1233 ? 27.387 4.380 5.289 1.00 76.69 1233 ASN A C 1
ATOM 9212 O O . ASN A 1 1233 ? 27.158 4.402 4.083 1.00 76.69 1233 ASN A O 1
ATOM 9216 N N . ALA A 1 1234 ? 28.532 4.839 5.784 1.00 76.50 1234 ALA A N 1
ATOM 9217 C CA . ALA A 1 1234 ? 29.604 5.399 4.968 1.00 76.50 1234 ALA A CA 1
ATOM 9218 C C . ALA A 1 1234 ? 30.954 5.121 5.631 1.00 76.50 1234 ALA A C 1
ATOM 9220 O O . ALA A 1 1234 ? 31.034 5.058 6.858 1.00 76.50 1234 ALA A O 1
ATOM 9221 N N . ALA A 1 1235 ? 32.008 4.982 4.824 1.00 77.06 1235 ALA A N 1
ATOM 9222 C CA . ALA A 1 1235 ? 33.357 4.875 5.356 1.00 77.06 1235 ALA A CA 1
ATOM 9223 C C . ALA A 1 1235 ? 33.769 6.238 5.921 1.00 77.06 1235 ALA A C 1
ATOM 9225 O O . ALA A 1 1235 ? 33.524 7.274 5.304 1.00 77.06 1235 ALA A O 1
ATOM 9226 N N . ARG A 1 1236 ? 34.369 6.233 7.110 1.00 77.50 1236 ARG A N 1
ATOM 9227 C CA . ARG A 1 1236 ? 34.744 7.443 7.862 1.00 77.50 1236 ARG A CA 1
ATOM 9228 C C . ARG A 1 1236 ? 36.254 7.569 8.067 1.00 77.50 1236 ARG A C 1
ATOM 9230 O O . ARG A 1 1236 ? 36.713 8.431 8.805 1.00 77.50 1236 ARG A O 1
ATOM 9237 N N . ILE A 1 1237 ? 37.020 6.695 7.422 1.00 75.94 1237 ILE A N 1
ATOM 9238 C CA . ILE A 1 1237 ? 38.479 6.711 7.363 1.00 75.94 1237 ILE A CA 1
ATOM 9239 C C . ILE A 1 1237 ? 38.919 6.319 5.950 1.00 75.94 1237 ILE A C 1
ATOM 9241 O O . ILE A 1 1237 ? 38.302 5.456 5.327 1.00 75.94 1237 ILE A O 1
ATOM 9245 N N . ASP A 1 1238 ? 39.996 6.929 5.456 1.00 78.50 1238 ASP A N 1
ATOM 9246 C CA . ASP A 1 1238 ? 40.566 6.605 4.147 1.00 78.50 1238 ASP A CA 1
ATOM 9247 C C . ASP A 1 1238 ? 41.193 5.207 4.093 1.00 78.50 1238 ASP A C 1
ATOM 9249 O O . ASP A 1 1238 ? 41.875 4.756 5.020 1.00 78.50 1238 ASP A O 1
ATOM 9253 N N . TYR A 1 1239 ? 41.043 4.544 2.947 1.00 78.81 1239 TYR A N 1
ATOM 9254 C CA . TYR A 1 1239 ? 41.542 3.192 2.707 1.00 78.81 1239 TYR A CA 1
ATOM 9255 C C . TYR A 1 1239 ? 43.059 3.088 2.833 1.00 78.81 1239 TYR A C 1
ATOM 9257 O O . TYR A 1 1239 ? 43.568 2.159 3.461 1.00 78.81 1239 TYR A O 1
ATOM 9265 N N . SER A 1 1240 ? 43.787 4.070 2.297 1.00 69.38 1240 SER A N 1
ATOM 9266 C CA . SER A 1 1240 ? 45.245 4.151 2.429 1.00 69.38 1240 SER A CA 1
ATOM 9267 C C . SER A 1 1240 ? 45.669 4.201 3.899 1.00 69.38 1240 SER A C 1
ATOM 9269 O O . SER A 1 1240 ? 46.564 3.465 4.306 1.00 69.38 1240 SER A O 1
ATOM 9271 N N . THR A 1 1241 ? 44.961 4.981 4.721 1.00 77.75 1241 THR A N 1
ATOM 9272 C CA . THR A 1 1241 ? 45.214 5.090 6.164 1.00 77.75 1241 THR A CA 1
ATOM 9273 C C . THR A 1 1241 ? 44.973 3.761 6.883 1.00 77.75 1241 THR A C 1
ATOM 9275 O O . THR A 1 1241 ? 45.784 3.368 7.724 1.00 77.75 1241 THR A O 1
ATOM 9278 N N . VAL A 1 1242 ? 43.900 3.038 6.545 1.00 80.75 1242 VAL A N 1
ATOM 9279 C CA . VAL A 1 1242 ? 43.607 1.710 7.116 1.00 80.75 1242 VAL A CA 1
ATOM 9280 C C . VAL A 1 1242 ? 44.693 0.700 6.751 1.00 80.75 1242 VAL A C 1
ATOM 9282 O O . VAL A 1 1242 ? 45.230 0.033 7.636 1.00 80.75 1242 VAL A O 1
ATOM 9285 N N . VAL A 1 1243 ? 45.056 0.596 5.471 1.00 85.25 1243 VAL A N 1
ATOM 9286 C CA . VAL A 1 1243 ? 46.048 -0.382 4.998 1.00 85.25 1243 VAL A CA 1
ATOM 9287 C C . VAL A 1 1243 ? 47.443 -0.088 5.564 1.00 85.25 1243 VAL A C 1
ATOM 9289 O O . VAL A 1 1243 ? 48.114 -1.018 6.025 1.00 85.25 1243 VAL A O 1
ATOM 9292 N N . ASP A 1 1244 ? 47.849 1.185 5.627 1.00 78.94 1244 ASP A N 1
ATOM 9293 C CA . ASP A 1 1244 ? 49.124 1.608 6.221 1.00 78.94 1244 ASP A CA 1
ATOM 9294 C C . ASP A 1 1244 ? 49.181 1.295 7.725 1.00 78.94 1244 ASP A C 1
ATOM 9296 O O . ASP A 1 1244 ? 50.191 0.795 8.232 1.00 78.94 1244 ASP A O 1
ATOM 9300 N N . ARG A 1 1245 ? 48.080 1.520 8.457 1.00 81.75 1245 ARG A N 1
ATOM 9301 C CA . ARG A 1 1245 ? 47.988 1.200 9.891 1.00 81.75 1245 ARG A CA 1
ATOM 9302 C C . ARG A 1 1245 ? 48.022 -0.294 10.150 1.00 81.75 1245 ARG A C 1
ATOM 9304 O O . ARG A 1 1245 ? 48.754 -0.734 11.033 1.00 81.75 1245 ARG A O 1
ATOM 9311 N N . LEU A 1 1246 ? 47.296 -1.079 9.360 1.00 87.19 1246 LEU A N 1
ATOM 9312 C CA . LEU A 1 1246 ? 47.367 -2.534 9.417 1.00 87.19 1246 LEU A CA 1
ATOM 9313 C C . LEU A 1 1246 ? 48.813 -3.002 9.170 1.00 87.19 1246 LEU A C 1
ATOM 9315 O O . LEU A 1 1246 ? 49.359 -3.784 9.952 1.00 87.19 1246 LEU A O 1
ATOM 9319 N N . ALA A 1 1247 ? 49.486 -2.481 8.141 1.00 80.88 1247 ALA A N 1
ATOM 9320 C CA . ALA A 1 1247 ? 50.883 -2.817 7.878 1.00 80.88 1247 ALA A CA 1
ATOM 9321 C C . ALA A 1 1247 ? 51.806 -2.506 9.077 1.00 80.88 1247 ALA A C 1
ATOM 9323 O O . ALA A 1 1247 ? 52.614 -3.364 9.447 1.00 80.88 1247 ALA A O 1
ATOM 9324 N N . ALA A 1 1248 ? 51.637 -1.350 9.732 1.00 78.44 1248 ALA A N 1
ATOM 9325 C CA . ALA A 1 1248 ? 52.395 -0.966 10.928 1.00 78.44 1248 ALA A CA 1
ATOM 9326 C C . ALA A 1 1248 ? 52.116 -1.881 12.139 1.00 78.44 1248 ALA A C 1
ATOM 9328 O O . ALA A 1 1248 ? 53.053 -2.381 12.772 1.00 78.44 1248 ALA A O 1
ATOM 9329 N N . ILE A 1 1249 ? 50.839 -2.183 12.414 1.00 83.38 1249 ILE A N 1
ATOM 9330 C CA . ILE A 1 1249 ? 50.409 -3.077 13.507 1.00 83.38 1249 ILE A CA 1
ATOM 9331 C C . ILE A 1 1249 ? 51.008 -4.478 13.320 1.00 83.38 1249 ILE A C 1
ATOM 9333 O O . ILE A 1 1249 ? 51.547 -5.067 14.262 1.00 83.38 1249 ILE A O 1
ATOM 9337 N N . ARG A 1 1250 ? 50.984 -5.015 12.093 1.00 81.44 1250 ARG A N 1
ATOM 9338 C CA . ARG A 1 1250 ? 51.577 -6.327 11.784 1.00 81.44 1250 ARG A CA 1
ATOM 9339 C C . ARG A 1 1250 ? 53.107 -6.309 11.860 1.00 81.44 1250 ARG A C 1
ATOM 9341 O O . ARG A 1 1250 ? 53.701 -7.279 12.336 1.00 81.44 1250 ARG A O 1
ATOM 9348 N N . GLY A 1 1251 ? 53.731 -5.210 11.433 1.00 72.75 1251 GLY A N 1
ATOM 9349 C CA . GLY A 1 1251 ? 55.179 -4.984 11.494 1.00 72.75 1251 GLY A CA 1
ATOM 9350 C C . GLY A 1 1251 ? 55.736 -4.872 12.916 1.00 72.75 1251 GLY A C 1
ATOM 9351 O O . GLY A 1 1251 ? 56.920 -5.125 13.128 1.00 72.75 1251 GLY A O 1
ATOM 9352 N N . GLY A 1 1252 ? 54.886 -4.588 13.910 1.00 59.09 1252 GLY A N 1
ATOM 9353 C CA . GLY A 1 1252 ? 55.293 -4.503 15.311 1.00 59.09 1252 GLY A CA 1
ATOM 9354 C C . GLY A 1 1252 ? 55.871 -3.166 15.735 1.00 59.09 1252 GLY A C 1
ATOM 9355 O O . GLY A 1 1252 ? 56.482 -3.099 16.800 1.00 59.09 1252 GLY A O 1
ATOM 9356 N N . GLU A 1 1253 ? 55.679 -2.124 14.934 1.00 48.75 1253 GLU A N 1
ATOM 9357 C CA . GLU A 1 1253 ? 55.944 -0.764 15.377 1.00 48.75 1253 GLU A CA 1
ATOM 9358 C C . GLU A 1 1253 ? 54.892 -0.409 16.432 1.00 48.75 1253 GLU A C 1
ATOM 9360 O O . GLU A 1 1253 ? 53.695 -0.347 16.154 1.00 48.75 1253 GLU A O 1
ATOM 9365 N N . SER A 1 1254 ? 55.325 -0.253 17.684 1.00 39.97 1254 SER A N 1
ATOM 9366 C CA . SER A 1 1254 ? 54.442 0.133 18.777 1.00 39.97 1254 SER A CA 1
ATOM 9367 C C . SER A 1 1254 ? 53.936 1.554 18.538 1.00 39.97 1254 SER A C 1
ATOM 9369 O O . SER A 1 1254 ? 54.625 2.525 18.846 1.00 39.97 1254 SER A O 1
ATOM 9371 N N . VAL A 1 1255 ? 52.724 1.679 18.009 1.00 38.47 1255 VAL A N 1
ATOM 9372 C CA . VAL A 1 1255 ? 51.952 2.915 18.092 1.00 38.47 1255 VAL A CA 1
ATOM 9373 C C . VAL A 1 1255 ? 51.452 3.005 19.533 1.00 38.47 1255 VAL A C 1
ATOM 9375 O O . VAL A 1 1255 ? 50.509 2.315 19.917 1.00 38.47 1255 VAL A O 1
ATOM 9378 N N . SER A 1 1256 ? 52.157 3.760 20.374 1.00 31.42 1256 SER A N 1
ATOM 9379 C CA . SER A 1 1256 ? 51.649 4.149 21.689 1.00 31.42 1256 SER A CA 1
ATOM 9380 C C . SER A 1 1256 ? 50.448 5.063 21.472 1.00 31.42 1256 SER A C 1
ATOM 9382 O O . SER A 1 1256 ? 50.592 6.114 20.848 1.00 31.42 1256 SER A O 1
ATOM 9384 N N . VAL A 1 1257 ? 49.284 4.623 21.939 1.00 31.34 1257 VAL A N 1
ATOM 9385 C CA . VAL A 1 1257 ? 48.018 5.357 21.878 1.00 31.34 1257 VAL A CA 1
ATOM 9386 C C . VAL A 1 1257 ? 48.144 6.615 22.756 1.00 31.34 1257 VAL A C 1
ATOM 9388 O O . VAL A 1 1257 ? 48.477 6.457 23.933 1.00 31.34 1257 VAL A O 1
ATOM 9391 N N . PRO A 1 1258 ? 47.995 7.839 22.209 1.00 34.28 1258 PRO A N 1
ATOM 9392 C CA . PRO A 1 1258 ? 47.849 9.055 23.004 1.00 34.28 1258 PRO A CA 1
ATOM 9393 C C . PRO A 1 1258 ? 46.442 9.198 23.584 1.00 34.28 1258 PRO A C 1
ATOM 9395 O O . PRO A 1 1258 ? 45.476 8.810 22.885 1.00 34.28 1258 PRO A O 1
#

Mean predicted aligned error: 24.0 Å

pLDDT: mean 73.84, std 16.82, range [23.55, 95.88]

Secondary structure (DSSP, 8-state):
-EEEEESS-HHHHHHHHHHHHHHHTSHHHHHHHHHHHHHHHHHHHHHHHHTTTS---THHHHHHHHHHHHHTSSEEEEEEEETTT--EEEEEEEEHHHHHHHHHHHHHHHHHHHHHHHHHT---HHHH-TTHHHHHHHHHHHHHS-HHHHGGGT-SSTT--HHHHHHHHIIIIIHHHHHTTGGG--HHHHHH-SSHHHHH-----S-EEEE-SSSS-EEEEHHHHHHHHHHHIIIIIHHHHHHHHHHHHTS-GGGHHHHHHHHHHHHH-S---HHHHHHHHHHHHHHHHHHHHHHHHTT-HHHHHHHHHHHHHHHHHHHS-S-HHHHHHHHHHHHHHHHHHHHHHHHHHHHHT-HHHHHHHHHHHHHHHHHHTHHHHHHHHHHHHHHHHHHHHHHHHHHH---SSSHHHHHHHHHHHHHHHHHHHHHHHHHHHHHHHHHH--HHHHHHHHHHHT------HHHHS-----TT-SS----SSEEETTTEEE-TTGGGGS-EEEHHHHHHHHHHHHHHHHHHHHHHHHHHHHHHHHHHHHHTTS-HHHHHHHS---TTT-HHHHHHHHHHHHHHHHTGGG---HHHHHHHHHHHHHHT--SHHHHHHHHHHHHHHHHHHH---HHHHHHHHHHHHHHHHH-HHHHHHHHHHHHHHHHTTGGGGTSTT--HHHHHHHHHHHHHHHHHHHHHHHHHHHHHHHTTT-EEEHHHHHHHHHH-HHHHHHHHHHHHHHT-HHHHHHHHHHHHHTTSBS-HHHHHHHHHHHHHTTSS--TTTTT--HHHHHHHHHHHHHHHHHHTT--PPPP--TTTGGG-SSPPPTTHHHHHHHHTT----HHHHHHHHTS-PPPTT----------SSHHHHHHHHHHHHHHHHHHHHHHHHHHHHHHHHHHHHHHHHSPPPTTTTTTHHHHHHHHHHHH-GGGGTTT-TTSHHHHHHHHHHHHHHHHTT--HHHHHHHHHHHTTSHHHHHHHHHHHHHHHHHHSTTS---HHHHHHHHHHHHHHTTTPPPPHHHHHHHHHHHHHHGGGHHHHHHHHHHHTT-S--HHHHHHHHHHHT--SS-----------SPPPSSPPPSS--SS-HHHHHHHHHHHHHHHTT-TT-BTTBTT--SS-GGGSBHHHHHHHHHHHHHTT-S---BTTTTB-HHHHHHHHHHTT--S-SB--HHHHHHHHHHHHHHTTHHHHHTTSS-HHHHHHHHHTT-TTSBSSTT--BTTTTSTT----S-HHHHHHHHHHHHHT------

Organism: NCBI:txid765913

Radius of gyration: 42.27 Å; Cα contacts (8 Å, |Δi|>4): 1596; chains: 1; bounding box: 120×95×118 Å

Sequence (1258 aa):
MWTLYSIGDPAFLEQVLNAVAMLFGADSFVRFVGIGFLIGTLIIAFQGLLQGAQTIRFQGLLVSFILYSLLFVPKVSVTIEGAYSGSARVVDHVPLGPAVVGSAVSNLGYGITRLFEQTFATPSMTEHGFADALQVMATVRRTALSRLTTGEANSPTTGADVEQSWLNYVADCVLYAVDRRIGGATMDGILQATTLDEALQTPIVTGTTQLVLGETPEELTCVDAYGRLSAYTTTSFLPKFRQAVAAKLGIDSGSVDSRVRAALTTLAQDTVDAQQYMVMTAILPMLERGVIQHYNDIGQWNAALQTSQAIQQRNSQWATEPSLFVRIMRPMMTFFEGFIFAIGPFMAFAVALGPMGIAMVGRYLIFGLWIQLWLPILAITNLYLILATQRAFESLSDQAGVVLPSFRALYESDLLLQDYLATGGMLVASTPAISLMLIYGSAITATHLAGRLQSRDHVNETLTSPDVLQPQAAGTVGPLLQRTAVGGTLAPGAAGLLWSFNLGHSAQETLRSAEQSAQQAQESFSVSLSQALASSAAANHQTSLQYALGQRLDASYSRADAAVLSSAEDLSKHFKDSHLSKDEIGSLLSAALKVGARTPQAVSTLGGELAGRLQQQYNVTATQASEIGMAIAQRAATDHRLQASFSEGLAYDLSRGHGDTYTTGLSRNESEQLGQQAQDVLTSSRSVERASQFARQYGTSASVGAVETSGLILANPILQERLEQTLDRFGLAGDTAQQADVLMAGGVVGDRQQARAIAGMGLLLGFYGGSRADGMSSDEKRQAEVAAQELYAELLGVRRPEAIAPGESNGLTQVPAFGVARGRFDAAGVSDPGPMVVAGLMAQRVAADGTVSVLEQAPTRIEPFANGGAAAVAHQHRVNTNLIRADEHQRLAEEIAYRVSLPRPAAETVQREMGGLWIRAAESGALAVAGAEGMRGQIAGAFGAFGQTLSRGGSVAEAVEAGRDAAGSVAGWTAARTTMIDTRLAQIKGYGLSLAQVALYREASESTLFAFAPSSEQAVARQAVIAESGAAGEAIATLIERSVVGRDDTDLRLIGQYNESAPLGPVTESPAVWPLGRPSALGPLIHPSVTDGRLGQLLDLIAVPESHGNYNAWYRNVDQDQVDLSTLTLNEVRMLQQQLLEAGNGGSAIGRYQFIPSTLEDLTERLGFSGSERFTPELQDRLALILARDAGVNDWMGGALTSDSFAYNLSKIWAGLPKDASNQSYHQEVGDNAARIDYSTVVDRLAAIRGGESVSVP

Solvent-accessible surface area (backbone atoms only — not comparable to full-atom values): 67332 Å² total; per-residue (Å²): 127,41,62,28,54,30,85,34,61,49,70,60,41,51,54,38,48,48,53,46,20,52,49,77,66,36,74,67,44,58,52,52,32,51,50,22,39,53,51,18,51,51,52,50,53,51,52,21,56,77,66,69,60,78,63,72,71,61,67,42,47,54,52,22,51,52,50,44,54,64,27,62,64,47,62,40,43,39,37,39,33,16,60,71,75,74,51,74,48,80,48,65,56,30,34,39,40,64,47,51,52,47,21,54,48,28,48,51,22,58,50,51,26,52,50,48,33,65,73,66,72,48,81,57,42,71,73,64,40,80,56,40,44,60,51,50,55,51,44,54,46,51,29,27,69,38,71,82,51,29,44,62,21,37,36,63,44,75,61,20,34,51,53,59,23,45,22,35,38,32,27,55,40,40,49,49,28,33,78,68,42,50,95,72,38,40,69,69,54,34,30,62,23,65,44,72,62,73,36,59,63,50,92,46,80,84,46,65,31,55,36,28,78,26,80,64,73,45,79,33,40,36,48,60,41,44,60,52,49,58,49,44,43,63,73,45,26,44,61,37,38,36,42,46,41,12,64,74,70,75,50,58,50,87,49,41,59,60,50,46,29,53,21,42,42,64,37,63,71,46,94,50,58,40,64,60,36,52,50,53,49,42,42,46,53,31,53,55,51,4,51,33,50,31,26,49,76,75,67,40,52,70,60,23,53,52,53,50,48,56,50,48,42,56,48,48,55,68,69,54,71,76,45,65,47,66,70,46,46,56,62,50,51,29,50,54,62,34,46,59,57,60,47,45,70,58,48,55,29,31,26,29,34,14,63,69,16,47,54,50,48,53,53,52,53,51,53,54,52,41,62,34,43,37,54,42,51,51,52,53,52,42,50,50,51,45,54,54,49,25,53,52,44,51,48,38,34,75,77,69,69,38,52,74,46,12,59,48,28,52,56,57,48,50,56,53,51,51,55,51,48,49,51,47,23,52,53,61,63,38,34,70,45,55,32,45,33,73,74,66,70,45,73,77,45,51,53,59,47,51,61,54,72,66,60,77,82,67,77,64,53,53,79,85,45,63,77,83,84,69,94,84,78,87,83,70,93,68,62,81,58,41,70,47,98,61,32,46,46,26,21,79,75,36,76,80,78,49,61,67,48,61,53,12,60,59,26,52,52,49,26,54,54,26,48,56,49,28,54,52,32,47,52,54,37,51,52,54,49,26,50,47,43,42,52,35,10,57,74,65,77,41,52,43,56,59,45,41,53,66,48,73,87,60,81,86,79,40,52,24,47,53,46,34,45,60,56,16,45,57,52,30,64,72,43,57,89,69,77,58,48,45,65,58,47,18,45,54,37,48,15,36,46,55,55,54,36,78,46,77,66,46,24,52,53,49,7,51,54,43,13,55,46,35,35,74,76,67,75,39,56,73,67,57,15,41,53,53,18,35,52,41,23,46,49,46,46,68,37,64,66,57,45,48,47,28,52,51,18,42,24,51,31,48,74,71,67,67,26,64,70,77,50,66,72,49,53,74,68,55,50,53,52,52,51,52,36,22,50,46,30,55,53,27,48,53,42,29,53,50,27,46,48,53,28,66,75,43,39,82,76,39,63,51,46,36,48,50,51,20,25,53,33,70,72,31,68,68,54,42,52,50,50,51,54,52,30,53,73,74,56,34,56,67,42,20,52,55,47,14,51,50,38,43,74,69,54,42,31,78,43,71,67,48,23,33,43,34,26,42,51,31,43,31,62,62,78,44,81,34,84,53,62,69,70,52,51,77,66,56,48,53,52,34,30,51,51,37,52,46,56,51,30,48,73,72,74,42,80,74,77,79,75,80,54,76,75,71,57,73,70,60,87,60,80,75,71,90,56,62,70,57,55,54,41,63,72,65,71,63,82,78,65,65,70,60,58,59,61,64,70,70,74,78,72,86,69,99,80,83,84,87,88,88,87,90,88,90,90,89,67,64,69,69,51,54,57,52,48,53,53,50,50,59,48,50,51,53,52,51,53,31,50,54,22,45,50,55,26,50,55,44,41,51,52,46,44,50,63,64,67,56,80,81,64,76,84,40,72,81,52,42,83,58,61,52,60,57,56,52,65,73,64,49,68,57,57,66,78,72,73,50,75,89,51,54,69,42,42,54,41,10,53,51,36,20,50,51,32,45,76,72,70,44,51,69,69,58,9,53,50,39,13,18,61,46,28,74,32,70,68,41,31,51,52,39,53,52,52,53,52,51,54,51,55,60,70,58,62,82,35,52,68,49,74,44,49,52,45,24,43,51,38,36,40,67,12,63,78,66,76,42,74,80,44,75,65,26,54,50,26,38,50,46,26,25,66,70,50,50,95,42,7,64,39,51,44,51,49,44,56,54,45,69,65,46,95,58,65,65,67,57,43,52,51,7,55,34,57,74,23,57,48,88,68,88,90,80,90,86,83,84,86,86,89,89,75,84,86,73,97,62,78,78,49,73,38,77,53,85,50,73,65,58,65,16,56,50,50,39,64,56,10,42,46,54,15,31,21,20,58,38,7,33,47,98,37,38,81,42,67,94,56,64,41,50,80,28,26,44,49,53,48,50,50,50,30,50,52,34,45,75,71,63,54,84,42,34,22,34,28,26,73,41,42,36,67,70,59,49,47,52,53,34,58,77,68,68,56,88,40,72,53,55,46,26,69,67,51,52,51,55,53,50,51,53,54,42,46,76,38,36,47,66,42,36,71,70,63,79,36,52,51,64,59,39,43,31,39,44,6,72,75,40,36,22,34,17,35,43,89,82,41,40,20,65,42,44,92,55,79,92,37,45,29,62,44,55,29,68,60,52,37,54,48,46,49,37,45,70,70,62,60,82,77,77,85,120